Protein 2GV8 (pdb70)

GO terms:
  GO:0071949 FAD binding (F, IDA)
  GO:0004499 N,N-dimethylaniline monooxygenase activity (F, IDA)
  GO:1990748 cellular detoxification (P, EXP)

Structure (mmCIF, N/CA/C/O backbone):
data_2GV8
#
_entry.id   2GV8
#
_cell.length_a   59.310
_cell.length_b   72.530
_cell.length_c   80.370
_cell.angle_alpha   98.59
_cell.angle_beta   107.40
_cell.angle_gamma   101.72
#
_symmetry.space_group_name_H-M   'P 1'
#
loop_
_entity.id
_entity.type
_entity.pdbx_description
1 polymer monooxygenase
2 non-polymer 'FLAVIN-ADENINE DINUCLEOTIDE'
3 non-polymer 'NADPH DIHYDRO-NICOTINAMIDE-ADENINE-DINUCLEOTIDE PHOSPHATE'
4 non-polymer GLYCEROL
5 water water
#
loop_
_atom_site.group_PDB
_atom_site.id
_atom_site.type_symbol
_atom_site.label_atom_id
_atom_site.label_alt_id
_atom_site.label_comp_id
_atom_site.label_asym_id
_atom_site.label_entity_id
_atom_site.label_seq_id
_atom_site.pdbx_PDB_ins_code
_atom_site.Cartn_x
_atom_site.Cartn_y
_atom_site.Cartn_z
_atom_site.occupancy
_atom_site.B_iso_or_equiv
_atom_site.auth_seq_id
_atom_site.auth_comp_id
_atom_site.auth_asym_id
_atom_site.auth_atom_id
_atom_site.pdbx_PDB_model_num
ATOM 1 N N . LEU A 1 3 ? 7.675 -1.180 -40.652 1.00 49.56 3 LEU A N 1
ATOM 2 C CA . LEU A 1 3 ? 8.769 -0.450 -41.368 1.00 50.09 3 LEU A CA 1
ATOM 3 C C . LEU A 1 3 ? 10.113 -1.050 -40.937 1.00 50.05 3 LEU A C 1
ATOM 4 O O . LEU A 1 3 ? 11.042 -0.318 -40.580 1.00 50.97 3 LEU A O 1
ATOM 9 N N . PRO A 1 4 ? 10.240 -2.393 -41.017 1.00 49.46 4 PRO A N 1
ATOM 10 C CA . PRO A 1 4 ? 11.441 -3.146 -40.641 1.00 48.88 4 PRO A CA 1
ATOM 11 C C . PRO A 1 4 ? 12.493 -2.429 -39.790 1.00 47.69 4 PRO A C 1
ATOM 12 O O . PRO A 1 4 ? 12.650 -2.774 -38.611 1.00 49.44 4 PRO A O 1
ATOM 16 N N . THR A 1 5 ? 13.220 -1.457 -40.342 1.00 44.75 5 THR A N 1
ATOM 17 C CA . THR A 1 5 ? 14.201 -0.765 -39.505 1.00 41.59 5 THR A CA 1
ATOM 18 C C . THR A 1 5 ? 13.434 0.023 -38.454 1.00 37.50 5 THR A C 1
ATOM 19 O O . THR A 1 5 ? 12.926 1.110 -38.720 1.00 37.28 5 THR A O 1
ATOM 23 N N . ILE A 1 6 ? 13.341 -0.547 -37.262 1.00 33.64 6 ILE A N 1
ATOM 24 C CA . ILE A 1 6 ? 12.616 0.083 -36.169 1.00 29.90 6 ILE A CA 1
ATOM 25 C C . ILE A 1 6 ? 13.582 0.882 -35.307 1.00 27.71 6 ILE A C 1
ATOM 26 O O . ILE A 1 6 ? 14.641 0.387 -34.927 1.00 25.97 6 ILE A O 1
ATOM 31 N N . ARG A 1 7 ? 13.218 2.127 -35.022 1.00 27.27 7 ARG A N 1
ATOM 32 C CA . ARG A 1 7 ? 14.054 3.004 -34.212 1.00 27.66 7 ARG A CA 1
ATOM 33 C C . ARG A 1 7 ? 13.327 3.593 -32.997 1.00 27.19 7 ARG A C 1
ATOM 34 O O . ARG A 1 7 ? 13.929 3.786 -31.947 1.00 28.47 7 ARG A O 1
ATOM 42 N N . LYS A 1 8 ? 12.042 3.887 -33.141 1.00 25.96 8 LYS A N 1
ATOM 43 C CA . LYS A 1 8 ? 11.277 4.462 -32.049 1.00 26.26 8 LYS A CA 1
ATOM 44 C C . LYS A 1 8 ? 10.131 3.551 -31.634 1.00 26.31 8 LYS A C 1
ATOM 45 O O . LYS A 1 8 ? 9.202 3.301 -32.408 1.00 24.91 8 LYS A O 1
ATOM 51 N N . ILE A 1 9 ? 10.198 3.072 -30.395 1.00 25.13 9 ILE A N 1
ATOM 52 C CA . ILE A 1 9 ? 9.191 2.165 -29.870 1.00 23.99 9 ILE A CA 1
ATOM 53 C C . ILE A 1 9 ? 8.394 2.736 -28.702 1.00 25.02 9 ILE A C 1
ATOM 54 O O . ILE A 1 9 ? 8.952 3.346 -27.786 1.00 24.49 9 ILE A O 1
ATOM 59 N N . ALA A 1 10 ? 7.082 2.535 -28.749 1.00 23.49 10 ALA A N 1
ATOM 60 C CA . ALA A 1 10 ? 6.206 2.983 -27.685 1.00 23.92 10 ALA A CA 1
ATOM 61 C C . ALA A 1 10 ? 5.734 1.737 -26.917 1.00 24.89 10 ALA A C 1
ATOM 62 O O . ALA A 1 10 ? 5.352 0.736 -27.524 1.00 26.06 10 ALA A O 1
ATOM 64 N N . ILE A 1 11 ? 5.789 1.792 -25.589 1.00 23.55 11 ILE A N 1
ATOM 65 C CA . ILE A 1 11 ? 5.355 0.679 -24.746 1.00 22.66 11 ILE A CA 1
ATOM 66 C C . ILE A 1 11 ? 4.159 1.150 -23.915 1.00 22.35 11 ILE A C 1
ATOM 67 O O . ILE A 1 11 ? 4.275 2.079 -23.118 1.00 22.86 11 ILE A O 1
ATOM 72 N N . ILE A 1 12 ? 3.005 0.521 -24.111 1.00 20.14 12 ILE A N 1
ATOM 73 C CA . ILE A 1 12 ? 1.812 0.928 -23.386 1.00 18.90 12 ILE A CA 1
ATOM 74 C C . ILE A 1 12 ? 1.681 0.153 -22.079 1.00 19.17 12 ILE A C 1
ATOM 75 O O . ILE A 1 12 ? 1.357 -1.030 -22.091 1.00 19.61 12 ILE A O 1
ATOM 80 N N . GLY A 1 13 ? 1.943 0.830 -20.960 1.00 18.33 13 GLY A N 1
ATOM 81 C CA . GLY A 1 13 ? 1.853 0.199 -19.655 1.00 16.49 13 GLY A CA 1
ATOM 82 C C . GLY A 1 13 ? 3.230 0.039 -19.043 1.00 16.13 13 GLY A C 1
ATOM 83 O O . GLY A 1 13 ? 4.166 -0.386 -19.722 1.00 15.59 13 GLY A O 1
ATOM 84 N N . ALA A 1 14 ? 3.369 0.401 -17.771 1.00 14.92 14 ALA A N 1
ATOM 85 C CA . ALA A 1 14 ? 4.647 0.281 -17.086 1.00 13.98 14 ALA A CA 1
ATOM 86 C C . ALA A 1 14 ? 4.544 -0.742 -15.951 1.00 14.56 14 ALA A C 1
ATOM 87 O O . ALA A 1 14 ? 5.089 -0.550 -14.854 1.00 14.39 14 ALA A O 1
ATOM 89 N N . GLY A 1 15 ? 3.817 -1.820 -16.222 1.00 12.13 15 GLY A N 1
ATOM 90 C CA . GLY A 1 15 ? 3.663 -2.876 -15.248 1.00 11.93 15 GLY A CA 1
ATOM 91 C C . GLY A 1 15 ? 4.757 -3.897 -15.477 1.00 11.88 15 GLY A C 1
ATOM 92 O O . GLY A 1 15 ? 5.655 -3.659 -16.289 1.00 12.94 15 GLY A O 1
ATOM 93 N N . PRO A 1 16 ? 4.715 -5.053 -14.796 1.00 11.97 16 PRO A N 1
ATOM 94 C CA . PRO A 1 16 ? 5.762 -6.058 -14.997 1.00 11.72 16 PRO A CA 1
ATOM 95 C C . PRO A 1 16 ? 6.057 -6.407 -16.464 1.00 14.21 16 PRO A C 1
ATOM 96 O O . PRO A 1 16 ? 7.211 -6.642 -16.835 1.00 15.50 16 PRO A O 1
ATOM 100 N N . SER A 1 17 ? 5.031 -6.433 -17.302 1.00 14.10 17 SER A N 1
ATOM 101 C CA . SER A 1 17 ? 5.244 -6.771 -18.707 1.00 14.50 17 SER A CA 1
ATOM 102 C C . SER A 1 17 ? 5.916 -5.651 -19.482 1.00 15.03 17 SER A C 1
ATOM 103 O O . SER A 1 17 ? 6.872 -5.882 -20.220 1.00 15.58 17 SER A O 1
ATOM 106 N N . GLY A 1 18 ? 5.402 -4.438 -19.316 1.00 14.71 18 GLY A N 1
ATOM 107 C CA . GLY A 1 18 ? 5.969 -3.298 -20.001 1.00 14.66 18 GLY A CA 1
ATOM 108 C C . GLY A 1 18 ? 7.410 -3.049 -19.591 1.00 14.75 18 GLY A C 1
ATOM 109 O O . GLY A 1 18 ? 8.252 -2.745 -20.426 1.00 16.00 18 GLY A O 1
ATOM 110 N N . LEU A 1 19 ? 7.696 -3.196 -18.304 1.00 15.11 19 LEU A N 1
ATOM 111 C CA . LEU A 1 19 ? 9.039 -2.961 -17.779 1.00 15.60 19 LEU A CA 1
ATOM 112 C C . LEU A 1 19 ? 10.070 -3.934 -18.343 1.00 16.66 19 LEU A C 1
ATOM 113 O O . LEU A 1 19 ? 11.153 -3.524 -18.766 1.00 18.04 19 LEU A O 1
ATOM 118 N N . VAL A 1 20 ? 9.743 -5.224 -18.357 1.00 16.92 20 VAL A N 1
ATOM 119 C CA . VAL A 1 20 ? 10.690 -6.198 -18.876 1.00 17.14 20 VAL A CA 1
ATOM 120 C C . VAL A 1 20 ? 10.844 -6.031 -20.394 1.00 18.01 20 VAL A C 1
ATOM 121 O O . VAL A 1 20 ? 11.920 -6.283 -20.966 1.00 15.68 20 VAL A O 1
ATOM 125 N N . THR A 1 21 ? 9.775 -5.575 -21.041 1.00 17.67 21 THR A N 1
ATOM 126 C CA . THR A 1 21 ? 9.813 -5.338 -22.475 1.00 18.56 21 THR A CA 1
ATOM 127 C C . THR A 1 21 ? 10.827 -4.220 -22.727 1.00 19.67 21 THR A C 1
ATOM 128 O O . THR A 1 21 ? 11.659 -4.319 -23.629 1.00 20.10 21 THR A O 1
ATOM 132 N N . ALA A 1 22 ? 10.765 -3.169 -21.910 1.00 18.86 22 ALA A N 1
ATOM 133 C CA . ALA A 1 22 ? 11.683 -2.045 -22.038 1.00 19.56 22 ALA A CA 1
ATOM 134 C C . ALA A 1 22 ? 13.141 -2.495 -21.875 1.00 20.98 22 ALA A C 1
ATOM 135 O O . ALA A 1 22 ? 13.993 -2.188 -22.709 1.00 21.31 22 ALA A O 1
ATOM 137 N N . LYS A 1 23 ? 13.433 -3.238 -20.814 1.00 21.85 23 LYS A N 1
ATOM 138 C CA . LYS A 1 23 ? 14.799 -3.700 -20.601 1.00 22.69 23 LYS A CA 1
ATOM 139 C C . LYS A 1 23 ? 15.342 -4.565 -21.743 1.00 23.43 23 LYS A C 1
ATOM 140 O O . LYS A 1 23 ? 16.520 -4.472 -22.084 1.00 24.24 23 LYS A O 1
ATOM 146 N N . ALA A 1 24 ? 14.487 -5.400 -22.329 1.00 23.63 24 ALA A N 1
ATOM 147 C CA . ALA A 1 2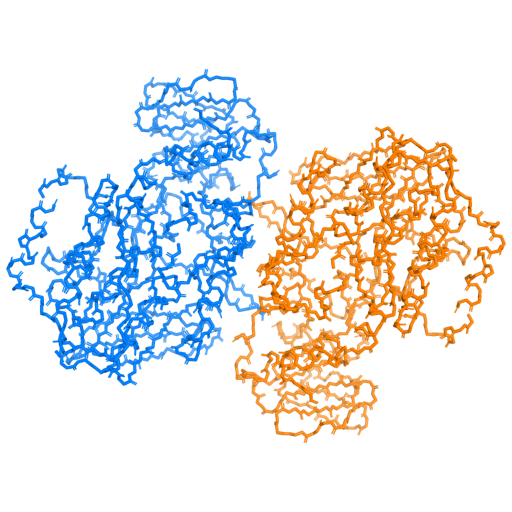4 ? 14.893 -6.273 -23.428 1.00 23.09 24 ALA A CA 1
ATOM 148 C C . ALA A 1 24 ? 15.183 -5.453 -24.680 1.00 23.03 24 ALA A C 1
ATOM 149 O O . ALA A 1 24 ? 16.153 -5.717 -25.396 1.00 24.71 24 ALA A O 1
ATOM 151 N N . LEU A 1 25 ? 14.333 -4.466 -24.939 1.00 22.87 25 LEU A N 1
ATOM 152 C CA . LEU A 1 25 ? 14.485 -3.599 -26.098 1.00 24.04 25 LEU A CA 1
ATOM 153 C C . LEU A 1 25 ? 15.764 -2.769 -26.003 1.00 25.94 25 LEU A C 1
ATOM 154 O O . LEU A 1 25 ? 16.551 -2.712 -26.946 1.00 25.86 25 LEU A O 1
ATOM 159 N N . LEU A 1 26 ? 15.964 -2.129 -24.856 1.00 25.98 26 LEU A N 1
ATOM 160 C CA . LEU A 1 26 ? 17.147 -1.311 -24.640 1.00 27.02 26 LEU A CA 1
ATOM 161 C C . LEU A 1 26 ? 18.422 -2.159 -24.709 1.00 27.44 26 LEU A C 1
ATOM 162 O O . LEU A 1 26 ? 19.480 -1.656 -25.069 1.00 30.35 26 LEU A O 1
ATOM 167 N N . ALA A 1 27 ? 18.320 -3.444 -24.382 1.00 27.04 27 ALA A N 1
ATOM 168 C CA . ALA A 1 27 ? 19.483 -4.328 -24.429 1.00 27.34 27 ALA A CA 1
ATOM 169 C C . ALA A 1 27 ? 19.938 -4.651 -25.859 1.00 29.38 27 ALA A C 1
ATOM 170 O O . ALA A 1 27 ? 21.055 -5.127 -26.058 1.00 29.44 27 ALA A O 1
ATOM 172 N N . GLU A 1 28 ? 19.076 -4.405 -26.846 1.00 30.38 28 GLU A N 1
ATOM 173 C CA . GLU A 1 28 ? 19.421 -4.675 -28.242 1.00 31.26 28 GLU A CA 1
ATOM 174 C C . GLU A 1 28 ? 20.378 -3.612 -28.764 1.00 32.99 28 GLU A C 1
ATOM 175 O O . GLU A 1 28 ? 21.050 -3.809 -29.774 1.00 32.96 28 GLU A O 1
ATOM 181 N N . LYS A 1 29 ? 20.431 -2.479 -28.069 1.00 34.28 29 LYS A N 1
ATOM 182 C CA . LYS A 1 29 ? 21.294 -1.373 -28.475 1.00 35.16 29 LYS A CA 1
ATOM 183 C C . LYS A 1 29 ? 21.031 -1.043 -29.937 1.00 34.75 29 LYS A C 1
ATOM 184 O O . LYS A 1 29 ? 21.959 -0.730 -30.678 1.00 35.41 29 LYS A O 1
ATOM 190 N N . ALA A 1 30 ? 19.768 -1.110 -30.349 1.00 34.05 30 ALA A N 1
ATOM 191 C CA . ALA A 1 30 ? 19.416 -0.834 -31.737 1.00 32.08 30 ALA A CA 1
ATOM 192 C C . ALA A 1 30 ? 18.309 0.195 -31.919 1.00 31.77 30 ALA A C 1
ATOM 193 O O . ALA A 1 30 ? 18.008 0.593 -33.044 1.00 33.33 30 ALA A O 1
ATOM 195 N N . PHE A 1 31 ? 17.699 0.639 -30.830 1.00 29.54 31 PHE A N 1
ATOM 196 C CA . PHE A 1 31 ? 16.629 1.620 -30.951 1.00 29.53 31 PHE A CA 1
ATOM 197 C C . PHE A 1 31 ? 17.078 2.964 -30.393 1.00 30.95 31 PHE A C 1
ATOM 198 O O . PHE A 1 31 ? 17.857 3.023 -29.446 1.00 30.33 31 PHE A O 1
ATOM 206 N N . ASP A 1 32 ? 16.603 4.047 -31.000 1.00 32.72 32 ASP A N 1
ATOM 207 C CA . ASP A 1 32 ? 16.978 5.385 -30.562 1.00 32.71 32 ASP A CA 1
ATOM 208 C C . ASP A 1 32 ? 16.078 5.881 -29.452 1.00 33.04 32 ASP A C 1
ATOM 209 O O . ASP A 1 32 ? 16.493 6.702 -28.631 1.00 32.33 32 ASP A O 1
ATOM 214 N N . GLN A 1 33 ? 14.844 5.391 -29.438 1.00 31.63 33 GLN A N 1
ATOM 215 C CA . GLN A 1 33 ? 13.878 5.810 -28.438 1.00 30.69 33 GLN A CA 1
ATOM 216 C C . GLN A 1 33 ? 12.951 4.682 -28.000 1.00 29.37 33 GLN A C 1
ATOM 217 O O . GLN A 1 33 ? 12.324 4.019 -28.823 1.00 29.75 33 GLN A O 1
ATOM 223 N N . VAL A 1 34 ? 12.895 4.462 -26.692 1.00 27.40 34 VAL A N 1
ATOM 224 C CA . VAL A 1 34 ? 12.028 3.458 -26.097 1.00 25.64 34 VAL A CA 1
ATOM 225 C C . VAL A 1 34 ? 11.272 4.242 -25.048 1.00 25.67 34 VAL A C 1
ATOM 226 O O . VAL A 1 34 ? 11.859 4.688 -24.064 1.00 26.55 34 VAL A O 1
ATOM 230 N N . THR A 1 35 ? 9.977 4.427 -25.263 1.00 23.66 35 THR A N 1
ATOM 231 C CA . THR A 1 35 ? 9.157 5.191 -24.340 1.00 22.15 35 THR A CA 1
ATOM 232 C C . THR A 1 35 ? 8.015 4.386 -23.749 1.00 22.09 35 THR A C 1
ATOM 233 O O . THR A 1 35 ? 7.284 3.729 -24.482 1.00 23.00 35 THR A O 1
ATOM 237 N N . LEU A 1 36 ? 7.856 4.454 -22.430 1.00 20.07 36 LEU A N 1
ATOM 238 C CA . LEU A 1 36 ? 6.779 3.749 -21.758 1.00 20.05 36 LEU A CA 1
ATOM 239 C C . LEU A 1 36 ? 5.722 4.748 -21.328 1.00 20.92 36 LEU A C 1
ATOM 240 O O . LEU A 1 36 ? 6.044 5.843 -20.874 1.00 23.29 36 LEU A O 1
ATOM 245 N N . PHE A 1 37 ? 4.461 4.368 -21.479 1.00 19.06 37 PHE A N 1
ATOM 246 C CA . PHE A 1 37 ? 3.345 5.216 -21.081 1.00 18.76 37 PHE A CA 1
ATOM 247 C C . PHE A 1 37 ? 2.620 4.527 -19.927 1.00 18.32 37 PHE A C 1
ATOM 248 O O . PHE A 1 37 ? 2.296 3.338 -20.000 1.00 18.27 37 PHE A O 1
ATOM 256 N N . GLU A 1 38 ? 2.352 5.282 -18.872 1.00 17.86 38 GLU A N 1
ATOM 257 C CA . GLU A 1 38 ? 1.687 4.737 -17.700 1.00 17.00 38 GLU A CA 1
ATOM 258 C C . GLU A 1 38 ? 0.752 5.758 -17.071 1.00 16.48 38 GLU A C 1
ATOM 259 O O . GLU A 1 38 ? 1.178 6.854 -16.712 1.00 15.79 38 GLU A O 1
ATOM 265 N N . ARG A 1 39 ? -0.520 5.386 -16.943 1.00 18.27 39 ARG A N 1
ATOM 266 C CA . ARG A 1 39 ? -1.545 6.242 -16.352 1.00 19.44 39 ARG A CA 1
ATOM 267 C C . ARG A 1 39 ? -1.362 6.399 -14.839 1.00 19.84 39 ARG A C 1
ATOM 268 O O . ARG A 1 39 ? -1.738 7.423 -14.266 1.00 19.83 39 ARG A O 1
ATOM 276 N N . ARG A 1 40 ? -0.808 5.380 -14.188 1.00 18.27 40 ARG A N 1
ATOM 277 C CA . ARG A 1 40 ? -0.585 5.456 -12.750 1.00 18.32 40 ARG A CA 1
ATOM 278 C C . ARG A 1 40 ? 0.585 6.407 -12.491 1.00 17.32 40 ARG A C 1
ATOM 279 O O . ARG A 1 40 ? 1.370 6.694 -13.396 1.00 17.53 40 ARG A O 1
ATOM 287 N N . GLY A 1 41 ? 0.694 6.906 -11.264 1.00 16.33 41 GLY A N 1
ATOM 288 C CA . GLY A 1 41 ? 1.787 7.799 -10.937 1.00 14.18 41 GLY A CA 1
ATOM 289 C C . GLY A 1 41 ? 3.101 7.051 -10.808 1.00 15.74 41 GLY A C 1
ATOM 290 O O . GLY A 1 41 ? 4.172 7.652 -10.803 1.00 17.59 41 GLY A O 1
ATOM 291 N N . SER A 1 42 ? 3.024 5.727 -10.720 1.00 16.68 42 SER A N 1
ATOM 292 C CA . SER A 1 42 ? 4.216 4.897 -10.574 1.00 14.85 42 SER A CA 1
ATOM 293 C C . SER A 1 42 ? 4.130 3.590 -11.361 1.00 14.41 42 SER A C 1
ATOM 294 O O . SER A 1 42 ? 3.041 3.143 -11.732 1.00 13.24 42 SER A O 1
ATOM 297 N N . PRO A 1 43 ? 5.284 2.961 -11.624 1.00 13.29 43 PRO A N 1
ATOM 298 C CA . PRO A 1 43 ? 5.341 1.693 -12.358 1.00 14.72 43 PRO A CA 1
ATOM 299 C C . PRO A 1 43 ? 4.995 0.513 -11.431 1.00 13.61 43 PRO A C 1
ATOM 300 O O . PRO A 1 43 ? 4.749 0.700 -10.238 1.00 12.54 43 PRO A O 1
ATOM 304 N N . GLY A 1 44 ? 4.984 -0.695 -11.980 1.00 13.79 44 GLY A N 1
ATOM 305 C CA . GLY A 1 44 ? 4.678 -1.859 -11.168 1.00 15.11 44 GLY A CA 1
ATOM 306 C C . GLY A 1 44 ? 3.309 -2.475 -11.405 1.00 13.44 44 GLY A C 1
ATOM 307 O O . GLY A 1 44 ? 2.991 -3.510 -10.815 1.00 11.38 44 GLY A O 1
ATOM 308 N N . GLY A 1 45 ? 2.499 -1.838 -12.249 1.00 12.18 45 GLY A N 1
ATOM 309 C CA . GLY A 1 45 ? 1.177 -2.367 -12.554 1.00 12.32 45 GLY A CA 1
ATOM 310 C C . GLY A 1 45 ? 0.286 -2.635 -11.358 1.00 10.90 45 GLY A C 1
ATOM 311 O O . GLY A 1 45 ? 0.151 -1.789 -10.471 1.00 11.02 45 GLY A O 1
ATOM 312 N N . VAL A 1 46 ? -0.330 -3.812 -11.318 1.00 11.10 46 VAL A N 1
ATOM 313 C CA . VAL A 1 46 ? -1.222 -4.131 -10.208 1.00 11.77 46 VAL A CA 1
ATOM 314 C C . VAL A 1 46 ? -0.527 -4.185 -8.859 1.00 12.14 46 VAL A C 1
ATOM 315 O O . VAL A 1 46 ? -1.194 -4.182 -7.830 1.00 11.10 46 VAL A O 1
ATOM 319 N N . TRP A 1 47 ? 0.803 -4.236 -8.849 1.00 12.79 47 TRP A N 1
ATOM 320 C CA . TRP A 1 47 ? 1.521 -4.291 -7.578 1.00 13.43 47 TRP A CA 1
ATOM 321 C C . TRP A 1 47 ? 1.663 -2.905 -6.977 1.00 15.57 47 TRP A C 1
ATOM 322 O O . TRP A 1 47 ? 2.714 -2.509 -6.478 1.00 18.35 47 TRP A O 1
ATOM 333 N N . ASN A 1 48 ? 0.576 -2.162 -7.072 1.00 16.37 48 ASN A N 1
ATOM 334 C CA . ASN A 1 48 ? 0.471 -0.824 -6.530 1.00 16.16 48 ASN A CA 1
ATOM 335 C C . ASN A 1 48 ? -0.787 -0.965 -5.690 1.00 15.93 48 ASN A C 1
ATOM 336 O O . ASN A 1 48 ? -1.878 -0.618 -6.138 1.00 16.96 48 ASN A O 1
ATOM 341 N N . TYR A 1 49 ? -0.639 -1.517 -4.489 1.00 15.31 49 TYR A N 1
ATOM 342 C CA . TYR A 1 49 ? -1.785 -1.725 -3.614 1.00 14.24 49 TYR A CA 1
ATOM 343 C C . TYR A 1 49 ? -2.528 -0.429 -3.324 1.00 14.58 49 TYR A C 1
ATOM 344 O O . TYR A 1 49 ? -1.925 0.554 -2.891 1.00 13.61 49 TYR A O 1
ATOM 353 N N . THR A 1 50 ? -3.843 -0.442 -3.530 1.00 12.49 50 THR A N 1
ATOM 354 C CA . THR A 1 50 ? -4.657 0.743 -3.284 1.00 11.98 50 THR A CA 1
ATOM 355 C C . THR A 1 50 ? -5.832 0.485 -2.344 1.00 12.99 50 THR A C 1
ATOM 356 O O . THR A 1 50 ? -6.734 -0.308 -2.647 1.00 10.40 50 THR A O 1
ATOM 360 N N . SER A 1 51 ? -5.831 1.157 -1.199 1.00 12.28 51 SER A N 1
ATOM 361 C CA . SER A 1 51 ? -6.936 0.998 -0.266 1.00 14.99 51 SER A CA 1
ATOM 362 C C . SER A 1 51 ? -8.204 1.498 -0.970 1.00 16.46 51 SER A C 1
ATOM 363 O O . SER A 1 51 ? -9.316 1.154 -0.588 1.00 16.25 51 SER A O 1
ATOM 366 N N . THR A 1 52 ? -8.008 2.300 -2.016 1.00 19.15 52 THR A N 1
ATOM 367 C CA . THR A 1 52 ? -9.093 2.871 -2.809 1.00 21.72 52 THR A CA 1
ATOM 368 C C . THR A 1 52 ? -9.760 1.852 -3.735 1.00 23.55 52 THR A C 1
ATOM 369 O O . THR A 1 52 ? -9.076 1.173 -4.503 1.00 21.72 52 THR A O 1
ATOM 373 N N . LEU A 1 53 ? -11.090 1.768 -3.675 1.00 24.18 53 LEU A N 1
ATOM 374 C CA . LEU A 1 53 ? -11.834 0.851 -4.529 1.00 26.03 53 LEU A CA 1
ATOM 375 C C . LEU A 1 53 ? -12.282 1.542 -5.803 1.00 28.45 53 LEU A C 1
ATOM 376 O O . LEU A 1 53 ? -12.353 2.769 -5.866 1.00 28.14 53 LEU A O 1
ATOM 381 N N . SER A 1 54 ? -12.575 0.747 -6.824 1.00 31.90 54 SER A N 1
ATOM 382 C CA . SER A 1 54 ? -13.070 1.298 -8.070 1.00 35.77 54 SER A CA 1
ATOM 383 C C . SER A 1 54 ? -14.380 1.948 -7.664 1.00 37.03 54 SER A C 1
ATOM 384 O O . SER A 1 54 ? -15.141 1.395 -6.867 1.00 36.00 54 SER A O 1
ATOM 387 N N . ASN A 1 55 ? -14.625 3.135 -8.196 1.00 39.69 55 ASN A N 1
ATOM 388 C CA . ASN A 1 55 ? -15.822 3.889 -7.869 1.00 41.83 55 ASN A CA 1
ATOM 389 C C . ASN A 1 55 ? -17.141 3.311 -8.401 1.00 42.33 55 ASN A C 1
ATOM 390 O O . ASN A 1 55 ? -18.138 3.251 -7.675 1.00 43.28 55 ASN A O 1
ATOM 395 N N . LYS A 1 56 ? -17.142 2.873 -9.655 1.00 41.59 56 LYS A N 1
ATOM 396 C CA . LYS A 1 56 ? -18.357 2.347 -10.275 1.00 41.03 56 LYS A CA 1
ATOM 397 C C . LYS A 1 56 ? -18.177 0.953 -10.884 1.00 39.05 56 LYS A C 1
ATOM 398 O O . LYS A 1 56 ? -17.706 0.826 -12.011 1.00 38.79 56 LYS A O 1
ATOM 404 N N . LEU A 1 57 ? -18.555 -0.086 -10.147 1.00 36.44 57 LEU A N 1
ATOM 405 C CA . LEU A 1 57 ? -18.431 -1.448 -10.656 1.00 35.40 57 LEU A CA 1
ATOM 406 C C . LEU A 1 57 ? -19.624 -1.809 -11.531 1.00 34.70 57 LEU A C 1
ATOM 407 O O . LEU A 1 57 ? -20.745 -1.905 -11.046 1.00 35.43 57 LEU A O 1
ATOM 412 N N . PRO A 1 58 ? -19.397 -2.025 -12.833 1.00 34.35 58 PRO A N 1
ATOM 413 C CA . PRO A 1 58 ? -20.521 -2.380 -13.704 1.00 33.17 58 PRO A CA 1
ATOM 414 C C . PRO A 1 58 ? -21.040 -3.779 -13.376 1.00 33.08 58 PRO A C 1
ATOM 415 O O . PRO A 1 58 ? -20.272 -4.742 -13.332 1.00 31.88 58 PRO A O 1
ATOM 419 N N . VAL A 1 59 ? -22.344 -3.880 -13.127 1.00 32.28 59 VAL A N 1
ATOM 420 C CA . VAL A 1 59 ? -22.981 -5.158 -12.818 1.00 31.73 59 VAL A CA 1
ATOM 421 C C . VAL A 1 59 ? -24.252 -5.318 -13.649 1.00 32.62 59 VAL A C 1
ATOM 422 O O . VAL A 1 59 ? -25.222 -4.598 -13.438 1.00 34.24 59 VAL A O 1
ATOM 426 N N . PRO A 1 60 ? -24.267 -6.265 -14.604 1.00 32.59 60 PRO A N 1
ATOM 427 C CA . PRO A 1 60 ? -23.188 -7.191 -14.956 1.00 31.79 60 PRO A CA 1
ATOM 428 C C . PRO A 1 60 ? -22.125 -6.481 -15.781 1.00 30.92 60 PRO A C 1
ATOM 429 O O . PRO A 1 60 ? -22.223 -5.283 -16.024 1.00 29.95 60 PRO A O 1
ATOM 433 N N . SER A 1 61 ? -21.120 -7.225 -16.227 1.00 29.82 61 SER A N 1
ATOM 434 C CA . SER A 1 61 ? -20.053 -6.641 -17.027 1.00 28.83 61 SER A CA 1
ATOM 435 C C . SER A 1 61 ? -19.611 -7.615 -18.116 1.00 28.96 61 SER A C 1
ATOM 436 O O . SER A 1 61 ? -18.989 -8.641 -17.821 1.00 27.63 61 SER A O 1
ATOM 439 N N . THR A 1 62 ? -19.939 -7.304 -19.367 1.00 29.09 62 THR A N 1
ATOM 440 C CA . THR A 1 62 ? -19.564 -8.151 -20.495 1.00 30.31 62 THR A CA 1
ATOM 441 C C . THR A 1 62 ? -18.987 -7.350 -21.651 1.00 31.49 62 THR A C 1
ATOM 442 O O . THR A 1 62 ? -18.678 -7.907 -22.700 1.00 30.86 62 THR A O 1
ATOM 446 N N . ASN A 1 63 ? -18.852 -6.044 -21.465 1.00 33.67 63 ASN A N 1
ATOM 447 C CA . ASN A 1 63 ? -18.284 -5.208 -22.509 1.00 36.84 63 ASN A CA 1
ATOM 448 C C . ASN A 1 63 ? -16.791 -5.021 -22.243 1.00 36.05 63 ASN A C 1
ATOM 449 O O . ASN A 1 63 ? -16.408 -4.299 -21.325 1.00 35.95 63 ASN A O 1
ATOM 454 N N . PRO A 1 64 ? -15.932 -5.661 -23.055 1.00 35.73 64 PRO A N 1
ATOM 455 C CA . PRO A 1 64 ? -14.482 -5.557 -22.885 1.00 35.65 64 PRO A CA 1
ATOM 456 C C . PRO A 1 64 ? -13.890 -4.192 -23.214 1.00 35.95 64 PRO A C 1
ATOM 457 O O . PRO A 1 64 ? -12.694 -3.973 -23.043 1.00 36.38 64 PRO A O 1
ATOM 461 N N . ILE A 1 65 ? -14.723 -3.269 -23.676 1.00 38.03 65 ILE A N 1
ATOM 462 C CA . ILE A 1 65 ? -14.240 -1.938 -24.034 1.00 39.66 65 ILE A CA 1
ATOM 463 C C . ILE A 1 65 ? -14.254 -0.975 -22.838 1.00 40.02 65 ILE A C 1
ATOM 464 O O . ILE A 1 65 ? -13.420 -0.072 -22.746 1.00 41.50 65 ILE A O 1
ATOM 469 N N . LEU A 1 66 ? -15.204 -1.194 -21.932 1.00 39.00 66 LEU A N 1
ATOM 470 C CA . LEU A 1 66 ? -15.400 -0.395 -20.725 1.00 39.41 66 LEU A CA 1
ATOM 471 C C . LEU A 1 66 ? -14.233 0.498 -20.303 1.00 40.15 66 LEU A C 1
ATOM 472 O O . LEU A 1 66 ? -13.138 0.016 -20.033 1.00 39.44 66 LEU A O 1
ATOM 477 N N . THR A 1 67 ? -14.487 1.801 -20.229 1.00 41.34 67 THR A N 1
ATOM 478 C CA . THR A 1 67 ? -13.471 2.771 -19.830 1.00 42.19 67 THR A CA 1
ATOM 479 C C . THR A 1 67 ? -13.185 2.698 -18.328 1.00 40.82 67 THR A C 1
ATOM 480 O O . THR A 1 67 ? -14.104 2.676 -17.513 1.00 40.79 67 THR A O 1
ATOM 484 N N . THR A 1 68 ? -11.906 2.660 -17.968 1.00 40.17 68 THR A N 1
ATOM 485 C CA . THR A 1 68 ? -11.509 2.607 -16.562 1.00 39.44 68 THR A CA 1
ATOM 486 C C . THR A 1 68 ? -11.533 4.016 -15.960 1.00 38.89 68 THR A C 1
ATOM 487 O O . THR A 1 68 ? -10.781 4.891 -16.385 1.00 38.62 68 THR A O 1
ATOM 491 N N . GLU A 1 69 ? -12.396 4.222 -14.969 1.00 38.36 69 GLU A N 1
ATOM 492 C CA . GLU A 1 69 ? -12.547 5.522 -14.313 1.00 38.21 69 GLU A CA 1
ATOM 493 C C . GLU A 1 69 ? -11.753 5.649 -13.013 1.00 35.97 69 GLU A C 1
ATOM 494 O O . GLU A 1 69 ? -12.151 5.106 -11.984 1.00 37.16 69 GLU A O 1
ATOM 500 N N . PRO A 1 70 ? -10.628 6.384 -13.035 1.00 33.68 70 PRO A N 1
ATOM 501 C CA . PRO A 1 70 ? -9.836 6.533 -11.811 1.00 31.64 70 PRO A CA 1
ATOM 502 C C . PRO A 1 70 ? -10.529 7.412 -10.777 1.00 30.29 70 PRO A C 1
ATOM 503 O O . PRO A 1 70 ? -11.486 8.120 -11.093 1.00 30.96 70 PRO A O 1
ATOM 507 N N . ILE A 1 71 ? -10.062 7.347 -9.536 1.00 27.50 71 ILE A N 1
ATOM 508 C CA . ILE A 1 71 ? -10.625 8.171 -8.478 1.00 25.70 71 ILE A CA 1
ATOM 509 C C . ILE A 1 71 ? -9.852 9.485 -8.520 1.00 26.15 71 ILE A C 1
ATOM 510 O O . ILE A 1 71 ? -8.621 9.495 -8.459 1.00 24.65 71 ILE A O 1
ATOM 515 N N . VAL A 1 72 ? -10.581 10.587 -8.664 1.00 26.70 72 VAL A N 1
ATOM 516 C CA . VAL A 1 72 ? -9.976 11.910 -8.741 1.00 27.62 72 VAL A CA 1
ATOM 517 C C . VAL A 1 72 ? -10.344 12.782 -7.557 1.00 27.77 72 VAL A C 1
ATOM 518 O O . VAL A 1 72 ? -11.361 12.577 -6.905 1.00 27.69 72 VAL A O 1
ATOM 522 N N . GLY A 1 73 ? -9.495 13.764 -7.296 1.00 30.12 73 GLY A N 1
ATOM 523 C CA . GLY A 1 73 ? -9.714 14.681 -6.196 1.00 30.52 73 GLY A CA 1
ATOM 524 C C . GLY A 1 73 ? -8.869 15.916 -6.435 1.00 31.41 73 GLY A C 1
ATOM 525 O O . GLY A 1 73 ? -7.911 15.871 -7.205 1.00 30.66 73 GLY A O 1
ATOM 526 N N . PRO A 1 74 ? -9.202 17.046 -5.800 1.00 32.52 74 PRO A N 1
ATOM 527 C CA . PRO A 1 74 ? -8.400 18.253 -6.013 1.00 32.87 74 PRO A CA 1
ATOM 528 C C . PRO A 1 74 ? -7.038 18.176 -5.321 1.00 32.29 74 PRO A C 1
ATOM 529 O O . PRO A 1 74 ? -6.086 18.852 -5.722 1.00 34.03 74 PRO A O 1
ATOM 533 N N . ALA A 1 75 ? -6.952 17.324 -4.304 1.00 30.92 75 ALA A N 1
ATOM 534 C CA . ALA A 1 75 ? -5.726 17.158 -3.529 1.00 29.95 75 ALA A CA 1
ATOM 535 C C . ALA A 1 75 ? -4.793 16.008 -3.928 1.00 29.36 75 ALA A C 1
ATOM 536 O O . ALA A 1 75 ? -3.693 15.892 -3.390 1.00 29.09 75 ALA A O 1
ATOM 538 N N . ALA A 1 76 ? -5.204 15.160 -4.864 1.00 28.42 76 ALA A N 1
ATOM 539 C CA . ALA A 1 76 ? -4.343 14.042 -5.241 1.00 26.67 76 ALA A CA 1
ATOM 540 C C . ALA A 1 76 ? -4.259 13.760 -6.734 1.00 24.66 76 ALA A C 1
ATOM 541 O O . ALA A 1 76 ? -5.070 14.245 -7.523 1.00 25.88 76 ALA A O 1
ATOM 543 N N . LEU A 1 77 ? -3.260 12.966 -7.110 1.00 22.40 77 LEU A N 1
ATOM 544 C CA . LEU A 1 77 ? -3.073 12.556 -8.501 1.00 19.58 77 LEU A CA 1
ATOM 545 C C . LEU A 1 77 ? -4.156 11.505 -8.727 1.00 17.87 77 LEU A C 1
ATOM 546 O O . LEU A 1 77 ? -4.567 10.836 -7.784 1.00 17.99 77 LEU A O 1
ATOM 551 N N . PRO A 1 78 ? -4.669 11.379 -9.961 1.00 17.05 78 PRO A N 1
ATOM 552 C CA . PRO A 1 78 ? -5.707 10.368 -10.183 1.00 16.85 78 PRO A CA 1
ATOM 553 C C . PRO A 1 78 ? -5.218 8.968 -9.805 1.00 16.79 78 PRO A C 1
ATOM 554 O O . PRO A 1 78 ? -4.108 8.578 -10.142 1.00 16.19 78 PRO A O 1
ATOM 558 N N . VAL A 1 79 ? -6.050 8.225 -9.091 1.00 17.64 79 VAL A N 1
ATOM 559 C CA . VAL A 1 79 ? -5.702 6.877 -8.675 1.00 19.31 79 VAL A CA 1
ATOM 560 C C . VAL A 1 79 ? -6.468 5.803 -9.448 1.00 20.48 79 VAL A C 1
ATOM 561 O O . VAL A 1 79 ? -7.687 5.866 -9.576 1.00 20.31 79 VAL A O 1
ATOM 565 N N . TYR A 1 80 ? -5.729 4.821 -9.957 1.00 20.60 80 TYR A N 1
ATOM 566 C CA . TYR A 1 80 ? -6.293 3.697 -10.684 1.00 18.81 80 TYR A CA 1
ATOM 567 C C . TYR A 1 80 ? -6.183 2.519 -9.726 1.00 18.57 80 TYR A C 1
ATOM 568 O O . TYR A 1 80 ? -5.107 1.955 -9.530 1.00 16.52 80 TYR A O 1
ATOM 577 N N . PRO A 1 81 ? -7.305 2.138 -9.107 1.00 18.12 81 PRO A N 1
ATOM 578 C CA . PRO A 1 81 ? -7.347 1.034 -8.153 1.00 18.13 81 PRO A CA 1
ATOM 579 C C . PRO A 1 81 ? -6.817 -0.290 -8.666 1.00 18.07 81 PRO A C 1
ATOM 580 O O . PRO A 1 81 ? -7.068 -0.683 -9.802 1.00 19.61 81 PRO A O 1
ATOM 584 N N . SER A 1 82 ? -6.054 -0.963 -7.816 1.00 17.76 82 SER A N 1
ATOM 585 C CA . SER A 1 82 ? -5.500 -2.261 -8.154 1.00 15.87 82 SER A CA 1
ATOM 586 C C . SER A 1 82 ? -6.348 -3.294 -7.455 1.00 16.13 82 SER A C 1
ATOM 587 O O . SER A 1 82 ? -6.837 -3.061 -6.352 1.00 16.34 82 SER A O 1
ATOM 590 N N . PRO A 1 83 ? -6.520 -4.459 -8.080 1.00 16.24 83 PRO A N 1
ATOM 591 C CA . PRO A 1 83 ? -7.322 -5.534 -7.501 1.00 14.89 83 PRO A CA 1
ATOM 592 C C . PRO A 1 83 ? -6.675 -6.286 -6.335 1.00 15.11 83 PRO A C 1
ATOM 593 O O . PRO A 1 83 ? -7.323 -7.117 -5.707 1.00 14.01 83 PRO A O 1
ATOM 597 N N . LEU A 1 84 ? -5.409 -6.011 -6.035 1.00 13.53 84 LEU A N 1
ATOM 598 C CA . LEU A 1 84 ? -4.769 -6.719 -4.927 1.00 13.31 84 LEU A CA 1
ATOM 599 C C . LEU A 1 84 ? -5.455 -6.433 -3.594 1.00 13.51 84 LEU A C 1
ATOM 600 O O . LEU A 1 84 ? -5.806 -5.291 -3.303 1.00 15.92 84 LEU A O 1
ATOM 605 N N . TYR A 1 85 ? -5.656 -7.468 -2.784 1.00 14.78 85 TYR A N 1
ATOM 606 C CA . TYR A 1 85 ? -6.266 -7.270 -1.486 1.00 14.14 85 TYR A CA 1
ATOM 607 C C . TYR A 1 85 ? -5.194 -7.189 -0.397 1.00 15.38 85 TYR A C 1
ATOM 608 O O . TYR A 1 85 ? -4.026 -7.525 -0.616 1.00 14.29 85 TYR A O 1
ATOM 617 N N . ARG A 1 86 ? -5.591 -6.705 0.773 1.00 15.80 86 ARG A N 1
ATOM 618 C CA . ARG A 1 86 ? -4.666 -6.486 1.873 1.00 14.84 86 ARG A CA 1
ATOM 619 C C . ARG A 1 86 ? -3.714 -7.605 2.298 1.00 15.58 86 ARG A C 1
ATOM 620 O O . ARG A 1 86 ? -2.506 -7.379 2.414 1.00 15.03 86 ARG A O 1
ATOM 628 N N . ASP A 1 87 ? -4.247 -8.798 2.545 1.00 15.79 87 ASP A N 1
ATOM 629 C CA . ASP A 1 87 ? -3.423 -9.914 3.008 1.00 17.04 87 ASP A CA 1
ATOM 630 C C . ASP A 1 87 ? -2.942 -10.858 1.918 1.00 16.56 87 ASP A C 1
ATOM 631 O O . ASP A 1 87 ? -2.501 -11.965 2.200 1.00 17.66 87 ASP A O 1
ATOM 636 N N . LEU A 1 88 ? -3.001 -10.416 0.673 1.00 15.57 88 LEU A N 1
ATOM 637 C CA . LEU A 1 88 ? -2.586 -11.261 -0.427 1.00 15.48 88 LEU A CA 1
ATOM 638 C C . LEU A 1 88 ? -1.125 -11.719 -0.390 1.00 15.94 88 LEU A C 1
ATOM 639 O O . LEU A 1 88 ? -0.212 -10.948 -0.104 1.00 14.11 88 LEU A O 1
ATOM 644 N N . GLN A 1 89 ? -0.931 -13.002 -0.672 1.00 16.50 89 GLN A N 1
ATOM 645 C CA . GLN A 1 89 ? 0.393 -13.596 -0.759 1.00 16.90 89 GLN A CA 1
ATOM 646 C C . GLN A 1 89 ? 0.380 -14.267 -2.143 1.00 17.28 89 GLN A C 1
ATOM 647 O O . GLN A 1 89 ? -0.683 -14.625 -2.648 1.00 16.28 89 GLN A O 1
ATOM 653 N N . THR A 1 90 ? 1.539 -14.411 -2.769 1.00 16.74 90 THR A N 1
ATOM 654 C CA . THR A 1 90 ? 1.601 -14.995 -4.107 1.00 16.01 90 THR A CA 1
ATOM 655 C C . THR A 1 90 ? 1.102 -16.438 -4.210 1.00 18.76 90 THR A C 1
ATOM 656 O O . THR A 1 90 ? 1.048 -17.171 -3.216 1.00 18.34 90 THR A O 1
ATOM 660 N N . ASN A 1 91 ? 0.706 -16.832 -5.417 1.00 18.60 91 ASN A N 1
ATOM 661 C CA . ASN A 1 91 ? 0.298 -18.210 -5.648 1.00 19.89 91 ASN A CA 1
ATOM 662 C C . ASN A 1 91 ? 1.313 -18.825 -6.608 1.00 19.20 91 ASN A C 1
ATOM 663 O O . ASN A 1 91 ? 1.064 -19.859 -7.218 1.00 21.18 91 ASN A O 1
ATOM 668 N N . THR A 1 92 ? 2.459 -18.149 -6.721 1.00 18.50 92 THR A N 1
ATOM 669 C CA . THR A 1 92 ? 3.594 -18.560 -7.554 1.00 19.08 92 THR A CA 1
ATOM 670 C C . THR A 1 92 ? 4.825 -18.525 -6.634 1.00 19.28 92 THR A C 1
ATOM 671 O O . THR A 1 92 ? 5.098 -17.504 -6.021 1.00 20.57 92 THR A O 1
ATOM 675 N N . PRO A 1 93 ? 5.580 -19.636 -6.531 1.00 19.34 93 PRO A N 1
ATOM 676 C CA . PRO A 1 93 ? 6.777 -19.747 -5.682 1.00 18.93 93 PRO A CA 1
ATOM 677 C C . PRO A 1 93 ? 7.975 -18.921 -6.142 1.00 18.77 93 PRO A C 1
ATOM 678 O O . PRO A 1 93 ? 8.179 -18.736 -7.341 1.00 19.14 93 PRO A O 1
ATOM 682 N N . ILE A 1 94 ? 8.778 -18.445 -5.195 1.00 18.62 94 ILE A N 1
ATOM 683 C CA . ILE A 1 94 ? 9.944 -17.628 -5.544 1.00 20.32 94 ILE A CA 1
ATOM 684 C C . ILE A 1 94 ? 10.943 -18.321 -6.461 1.00 21.69 94 ILE A C 1
ATOM 685 O O . ILE A 1 94 ? 11.692 -17.659 -7.180 1.00 24.58 94 ILE A O 1
ATOM 690 N N . GLU A 1 95 ? 10.957 -19.648 -6.453 1.00 23.15 95 GLU A N 1
ATOM 691 C CA . GLU A 1 95 ? 11.894 -20.371 -7.304 1.00 26.63 95 GLU A CA 1
ATOM 692 C C . GLU A 1 95 ? 11.595 -20.133 -8.774 1.00 27.22 95 GLU A C 1
ATOM 693 O O . GLU A 1 95 ? 12.462 -20.316 -9.628 1.00 29.17 95 GLU A O 1
ATOM 699 N N . LEU A 1 96 ? 10.377 -19.687 -9.064 1.00 24.85 96 LEU A N 1
ATOM 700 C CA . LEU A 1 96 ? 9.962 -19.477 -10.442 1.00 24.50 96 LEU A CA 1
ATOM 701 C C . LEU A 1 96 ? 9.447 -18.097 -10.860 1.00 23.34 96 LEU A C 1
ATOM 702 O O . LEU A 1 96 ? 9.650 -17.683 -11.997 1.00 22.59 96 LEU A O 1
ATOM 715 N N . GLY A 1 98 ? 10.189 -14.759 -10.312 1.00 18.52 98 GLY A N 1
ATOM 716 C CA . GLY A 1 98 ? 10.892 -13.537 -10.661 1.00 19.15 98 GLY A CA 1
ATOM 717 C C . GLY A 1 98 ? 11.517 -13.600 -12.036 1.00 19.27 98 GLY A C 1
ATOM 718 O O . GLY A 1 98 ? 11.530 -14.666 -12.653 1.00 19.22 98 GLY A O 1
ATOM 719 N N . TYR A 1 99 ? 12.008 -12.461 -12.527 1.00 18.70 99 TYR A N 1
ATOM 720 C CA . TYR A 1 99 ? 12.691 -12.428 -13.814 1.00 19.45 99 TYR A CA 1
ATOM 721 C C . TYR A 1 99 ? 13.963 -13.236 -13.549 1.00 21.11 99 TYR A C 1
ATOM 722 O O . TYR A 1 99 ? 14.440 -13.279 -12.415 1.00 21.11 99 TYR A O 1
ATOM 731 N N . CYS A 1 100 ? 14.520 -13.870 -14.574 1.00 21.97 100 CYS A N 1
ATOM 732 C CA . CYS A 1 100 ? 15.711 -14.693 -14.370 1.00 22.90 100 CYS A CA 1
ATOM 733 C C . CYS A 1 100 ? 16.976 -13.927 -13.991 1.00 22.97 100 CYS A C 1
ATOM 734 O O . CYS A 1 100 ? 17.936 -14.527 -13.521 1.00 23.72 100 CYS A O 1
ATOM 737 N N . ASP A 1 101 ? 16.983 -12.611 -14.181 1.00 23.45 101 ASP A N 1
ATOM 738 C CA . ASP A 1 101 ? 18.154 -11.823 -13.820 1.00 22.72 101 ASP A CA 1
ATOM 739 C C . ASP A 1 101 ? 17.965 -10.906 -12.607 1.00 23.80 101 ASP A C 1
ATOM 740 O O . ASP A 1 101 ? 18.647 -9.898 -12.473 1.00 24.67 101 ASP A O 1
ATOM 745 N N . GLN A 1 102 ? 17.011 -11.240 -11.744 1.00 23.77 102 GLN A N 1
ATOM 746 C CA . GLN A 1 102 ? 16.816 -10.504 -10.498 1.00 24.92 102 GLN A CA 1
ATOM 747 C C . GLN A 1 102 ? 16.202 -11.491 -9.530 1.00 25.92 102 GLN A C 1
ATOM 748 O O . GLN A 1 102 ? 15.044 -11.878 -9.666 1.00 24.70 102 GLN A O 1
ATOM 754 N N . SER A 1 103 ? 16.986 -11.918 -8.553 1.00 25.79 103 SER A N 1
ATOM 755 C CA . SER A 1 103 ? 16.479 -12.871 -7.592 1.00 26.71 103 SER A CA 1
ATOM 756 C C . SER A 1 103 ? 15.886 -12.160 -6.397 1.00 25.34 103 SER A C 1
ATOM 757 O O . SER A 1 103 ? 15.981 -10.942 -6.268 1.00 26.15 103 SER A O 1
ATOM 760 N N . PHE A 1 104 ? 15.261 -12.937 -5.530 1.00 22.69 104 PHE A N 1
ATOM 761 C CA . PHE A 1 104 ? 14.686 -12.398 -4.321 1.00 23.95 104 PHE A CA 1
ATOM 762 C C . PHE A 1 104 ? 15.759 -12.370 -3.245 1.00 24.60 104 PHE A C 1
ATOM 763 O O . PHE A 1 104 ? 16.697 -13.159 -3.282 1.00 25.39 104 PHE A O 1
ATOM 771 N N . LYS A 1 105 ? 15.623 -11.449 -2.300 1.00 26.29 105 LYS A N 1
ATOM 772 C CA . LYS A 1 105 ? 16.579 -11.345 -1.211 1.00 28.29 105 LYS A CA 1
ATOM 773 C C . LYS A 1 105 ? 16.504 -12.642 -0.427 1.00 28.75 105 LYS A C 1
ATOM 774 O O . LYS A 1 105 ? 15.469 -13.321 -0.424 1.00 26.57 105 LYS A O 1
ATOM 780 N N . PRO A 1 106 ? 17.599 -13.006 0.253 1.00 29.44 106 PRO A N 1
ATOM 781 C CA . PRO A 1 106 ? 17.583 -14.248 1.028 1.00 29.43 106 PRO A CA 1
ATOM 782 C C . PRO A 1 106 ? 16.566 -14.144 2.164 1.00 28.83 106 PRO A C 1
ATOM 783 O O . PRO A 1 106 ? 16.361 -13.078 2.707 1.00 28.00 106 PRO A O 1
ATOM 787 N N . GLN A 1 107 ? 15.936 -15.253 2.513 1.00 28.49 107 GLN A N 1
ATOM 788 C CA . GLN A 1 107 ? 14.928 -15.303 3.564 1.00 29.36 107 GLN A CA 1
ATOM 789 C C . GLN A 1 107 ? 13.579 -14.882 3.216 1.00 28.37 107 GLN A C 1
ATOM 790 O O . GLN A 1 107 ? 12.778 -14.614 4.093 1.00 28.99 107 GLN A O 1
ATOM 796 N N . THR A 1 108 ? 13.316 -14.851 1.928 1.00 26.43 108 THR A N 1
ATOM 797 C CA . THR A 1 108 ? 12.026 -14.481 1.446 1.00 23.15 108 THR A CA 1
ATOM 798 C C . THR A 1 108 ? 11.163 -15.726 1.542 1.00 22.85 108 THR A C 1
ATOM 799 O O . THR A 1 108 ? 11.633 -16.830 1.284 1.00 23.72 108 THR A O 1
ATOM 803 N N . LEU A 1 109 ? 9.914 -15.550 1.955 1.00 21.08 109 LEU A N 1
ATOM 804 C CA . LEU A 1 109 ? 8.994 -16.669 2.065 1.00 20.27 109 LEU A CA 1
ATOM 805 C C . LEU A 1 109 ? 8.770 -17.217 0.666 1.00 20.25 109 LEU A C 1
ATOM 806 O O . LEU A 1 109 ? 8.805 -16.472 -0.315 1.00 21.51 109 LEU A O 1
ATOM 811 N N . GLN A 1 110 ? 8.539 -18.517 0.561 1.00 19.59 110 GLN A N 1
ATOM 812 C CA . GLN A 1 110 ? 8.346 -19.122 -0.753 1.00 20.11 110 GLN A CA 1
ATOM 813 C C . GLN A 1 110 ? 7.163 -18.500 -1.512 1.00 19.46 110 GLN A C 1
ATOM 814 O O . GLN A 1 110 ? 7.205 -18.340 -2.731 1.00 19.60 110 GLN A O 1
ATOM 820 N N . PHE A 1 111 ? 6.111 -18.161 -0.781 1.00 18.77 111 PHE A N 1
ATOM 821 C CA . PHE A 1 111 ? 4.923 -17.526 -1.353 1.00 18.71 111 PHE A CA 1
ATOM 822 C C . PHE A 1 111 ? 4.747 -16.247 -0.531 1.00 16.82 111 PHE A C 1
ATOM 823 O O . PHE A 1 111 ? 3.830 -16.134 0.276 1.00 17.12 111 PHE A O 1
ATOM 831 N N . PRO A 1 112 ? 5.633 -15.263 -0.745 1.00 16.54 112 PRO A N 1
ATOM 832 C CA . PRO A 1 112 ? 5.648 -13.974 -0.047 1.00 15.13 112 PRO A CA 1
ATOM 833 C C . PRO A 1 112 ? 4.394 -13.118 -0.124 1.00 15.26 112 PRO A C 1
ATOM 834 O O . PRO A 1 112 ? 3.530 -13.321 -0.973 1.00 13.31 112 PRO A O 1
ATOM 838 N N . HIS A 1 113 ? 4.322 -12.164 0.798 1.00 15.46 113 HIS A N 1
ATOM 839 C CA . HIS A 1 113 ? 3.235 -11.205 0.873 1.00 15.24 113 HIS A CA 1
ATOM 840 C C . HIS A 1 113 ? 3.464 -10.233 -0.283 1.00 14.28 113 HIS A C 1
ATOM 841 O O . HIS A 1 113 ? 4.589 -10.088 -0.753 1.00 12.06 113 HIS A O 1
ATOM 848 N N . ARG A 1 114 ? 2.407 -9.570 -0.739 1.00 12.35 114 ARG A N 1
ATOM 849 C CA . ARG A 1 114 ? 2.535 -8.644 -1.854 1.00 12.40 114 ARG A CA 1
ATOM 850 C C . ARG A 1 114 ? 3.547 -7.522 -1.611 1.00 11.16 114 ARG A C 1
ATOM 851 O O . ARG A 1 114 ? 4.011 -6.915 -2.564 1.00 9.53 114 ARG A O 1
ATOM 859 N N . HIS A 1 115 ? 3.867 -7.235 -0.347 1.00 11.31 115 HIS A N 1
ATOM 860 C CA . HIS A 1 115 ? 4.839 -6.185 -0.036 1.00 11.30 115 HIS A CA 1
ATOM 861 C C . HIS A 1 115 ? 6.159 -6.521 -0.715 1.00 11.12 115 HIS A C 1
ATOM 862 O O . HIS A 1 115 ? 6.811 -5.656 -1.274 1.00 11.14 115 HIS A O 1
ATOM 869 N N . THR A 1 116 ? 6.544 -7.792 -0.628 1.00 10.71 116 THR A N 1
ATOM 870 C CA . THR A 1 116 ? 7.796 -8.279 -1.199 1.00 12.84 116 THR A CA 1
ATOM 871 C C . THR A 1 116 ? 7.838 -8.101 -2.720 1.00 12.51 116 THR A C 1
ATOM 872 O O . THR A 1 116 ? 8.854 -7.696 -3.287 1.00 13.54 116 THR A O 1
ATOM 876 N N . ILE A 1 117 ? 6.728 -8.411 -3.372 1.00 11.12 117 ILE A N 1
ATOM 877 C CA . ILE A 1 117 ? 6.639 -8.309 -4.822 1.00 13.10 117 ILE A CA 1
ATOM 878 C C . ILE A 1 117 ? 6.589 -6.839 -5.269 1.00 14.02 117 ILE A C 1
ATOM 879 O O . ILE A 1 117 ? 7.172 -6.477 -6.304 1.00 16.10 117 ILE A O 1
ATOM 884 N N . GLN A 1 118 ? 5.910 -5.999 -4.489 1.00 11.84 118 GLN A N 1
ATOM 885 C CA . GLN A 1 118 ? 5.824 -4.570 -4.787 1.00 14.30 118 GLN A CA 1
ATOM 886 C C . GLN A 1 118 ? 7.230 -3.978 -4.652 1.00 15.15 118 GLN A C 1
ATOM 887 O O . GLN A 1 118 ? 7.634 -3.124 -5.444 1.00 14.80 118 GLN A O 1
ATOM 893 N N . GLU A 1 119 ? 7.972 -4.430 -3.643 1.00 16.17 119 GLU A N 1
ATOM 894 C CA . GLU A 1 119 ? 9.335 -3.941 -3.444 1.00 16.70 119 GLU A CA 1
ATOM 895 C C . GLU A 1 119 ? 10.204 -4.452 -4.590 1.00 16.93 119 GLU A C 1
ATOM 896 O O . GLU A 1 119 ? 11.072 -3.743 -5.082 1.00 17.78 119 GLU A O 1
ATOM 902 N N . TYR A 1 120 ? 9.952 -5.690 -5.008 1.00 16.15 120 TYR A N 1
ATOM 903 C CA . TYR A 1 120 ? 10.694 -6.310 -6.099 1.00 16.27 120 TYR A CA 1
ATOM 904 C C . TYR A 1 120 ? 10.499 -5.486 -7.365 1.00 16.18 120 TYR A C 1
ATOM 905 O O . TYR A 1 120 ? 11.460 -5.145 -8.044 1.00 15.91 120 TYR A O 1
ATOM 914 N N . GLN A 1 121 ? 9.244 -5.169 -7.680 1.00 16.14 121 GLN A N 1
ATOM 915 C CA . GLN A 1 121 ? 8.930 -4.365 -8.857 1.00 14.92 121 GLN A CA 1
ATOM 916 C C . GLN A 1 121 ? 9.488 -2.948 -8.742 1.00 14.82 121 GLN A C 1
ATOM 917 O O . GLN A 1 121 ? 9.917 -2.375 -9.734 1.00 15.28 121 GLN A O 1
ATOM 923 N N . ARG A 1 122 ? 9.482 -2.379 -7.541 1.00 14.83 122 ARG A N 1
ATOM 924 C CA . ARG A 1 122 ? 10.016 -1.035 -7.350 1.00 13.61 122 ARG A CA 1
ATOM 925 C C . ARG A 1 122 ? 11.496 -0.996 -7.739 1.00 14.64 122 ARG A C 1
ATOM 926 O O . ARG A 1 122 ? 11.948 -0.073 -8.417 1.00 16.20 122 ARG A O 1
ATOM 934 N N . ILE A 1 123 ? 12.237 -2.004 -7.289 1.00 15.14 123 ILE A N 1
ATOM 935 C CA . ILE A 1 123 ? 13.670 -2.125 -7.556 1.00 16.13 123 ILE A CA 1
ATOM 936 C C . ILE A 1 123 ? 13.924 -2.364 -9.043 1.00 17.22 123 ILE A C 1
ATOM 937 O O . ILE A 1 123 ? 14.853 -1.822 -9.625 1.00 16.77 123 ILE A O 1
ATOM 942 N N . TYR A 1 124 ? 13.080 -3.181 -9.655 1.00 17.56 124 TYR A N 1
ATOM 943 C CA . TYR A 1 124 ? 13.233 -3.494 -11.068 1.00 18.02 124 TYR A CA 1
ATOM 944 C C . TYR A 1 124 ? 12.992 -2.274 -11.951 1.00 17.51 124 TYR A C 1
ATOM 945 O O . TYR A 1 124 ? 13.735 -2.031 -12.902 1.00 16.33 124 TYR A O 1
ATOM 954 N N . ALA A 1 125 ? 11.966 -1.498 -11.618 1.00 16.03 125 ALA A N 1
ATOM 955 C CA . ALA A 1 125 ? 11.603 -0.319 -12.406 1.00 17.77 125 ALA A CA 1
ATOM 956 C C . ALA A 1 125 ? 12.503 0.906 -12.252 1.00 20.24 125 ALA A C 1
ATOM 957 O O . ALA A 1 125 ? 12.607 1.726 -13.171 1.00 18.26 125 ALA A O 1
ATOM 959 N N . GLN A 1 126 ? 13.144 1.032 -11.095 1.00 21.92 126 GLN A N 1
ATOM 960 C CA . GLN A 1 126 ? 14.004 2.175 -10.814 1.00 23.28 126 GLN A CA 1
ATOM 961 C C . GLN A 1 126 ? 14.843 2.694 -11.997 1.00 22.51 126 GLN A C 1
ATOM 962 O O . GLN A 1 126 ? 14.691 3.847 -12.410 1.00 22.60 126 GLN A O 1
ATOM 968 N N . PRO A 1 127 ? 15.730 1.858 -12.564 1.00 21.45 127 PRO A N 1
ATOM 969 C CA . PRO A 1 127 ? 16.541 2.341 -13.692 1.00 21.67 127 PRO A CA 1
ATOM 970 C C . PRO A 1 127 ? 15.778 2.746 -14.957 1.00 21.56 127 PRO A C 1
ATOM 971 O O . PRO A 1 127 ? 16.353 3.349 -15.860 1.00 22.57 127 PRO A O 1
ATOM 975 N N . LEU A 1 128 ? 14.488 2.433 -15.018 1.00 20.88 128 LEU A N 1
ATOM 976 C CA . LEU A 1 128 ? 13.690 2.762 -16.192 1.00 21.02 128 LEU A CA 1
ATOM 977 C C . LEU A 1 128 ? 12.833 4.018 -16.044 1.00 21.69 128 LEU A C 1
ATOM 978 O O . LEU A 1 128 ? 12.202 4.448 -17.009 1.00 20.89 128 LEU A O 1
ATOM 983 N N . LEU A 1 129 ? 12.800 4.603 -14.848 1.00 21.47 129 LEU A N 1
ATOM 984 C CA . LEU A 1 129 ? 11.990 5.794 -14.615 1.00 22.00 129 LEU A CA 1
ATOM 985 C C . LEU A 1 129 ? 12.201 6.911 -15.632 1.00 23.55 129 LEU A C 1
ATOM 986 O O . LEU A 1 129 ? 11.240 7.513 -16.108 1.00 23.94 129 LEU A O 1
ATOM 991 N N . PRO A 1 130 ? 13.462 7.217 -15.974 1.00 23.79 130 PRO A N 1
ATOM 992 C CA . PRO A 1 130 ? 13.645 8.290 -16.951 1.00 24.64 130 PRO A CA 1
ATOM 993 C C . PRO A 1 130 ? 13.083 7.971 -18.339 1.00 24.83 130 PRO A C 1
ATOM 994 O O . PRO A 1 130 ? 12.947 8.858 -19.174 1.00 24.79 130 PRO A O 1
ATOM 998 N N . PHE A 1 131 ? 12.732 6.710 -18.571 1.00 25.17 131 PHE A N 1
ATOM 999 C CA . PHE A 1 131 ? 12.168 6.278 -19.855 1.00 24.20 131 PHE A CA 1
ATOM 1000 C C . PHE A 1 131 ? 10.634 6.232 -19.854 1.00 23.51 131 PHE A C 1
ATOM 1001 O O . PHE A 1 131 ? 10.005 6.079 -20.908 1.00 21.73 131 PHE A O 1
ATOM 1009 N N . ILE A 1 132 ? 10.038 6.366 -18.674 1.00 21.58 132 ILE A N 1
ATOM 1010 C CA . ILE A 1 132 ? 8.586 6.297 -18.518 1.00 19.64 132 ILE A CA 1
ATOM 1011 C C . ILE A 1 132 ? 7.869 7.639 -18.443 1.00 21.46 132 ILE A C 1
ATOM 1012 O O . ILE A 1 132 ? 8.314 8.548 -17.748 1.00 21.47 132 ILE A O 1
ATOM 1017 N N . LYS A 1 133 ? 6.751 7.762 -19.149 1.00 21.89 133 LYS A N 1
ATOM 1018 C CA . LYS A 1 133 ? 5.962 8.984 -19.066 1.00 23.15 133 LYS A CA 1
ATOM 1019 C C . LYS A 1 133 ? 4.848 8.597 -18.094 1.00 24.07 133 LYS A C 1
ATOM 1020 O O . LYS A 1 133 ? 3.856 7.952 -18.468 1.00 22.69 133 LYS A O 1
ATOM 1026 N N . LEU A 1 134 ? 5.054 8.967 -16.831 1.00 22.90 134 LEU A N 1
ATOM 1027 C CA . LEU A 1 134 ? 4.130 8.663 -15.745 1.00 22.21 134 LEU A CA 1
ATOM 1028 C C . LEU A 1 134 ? 2.890 9.547 -15.744 1.00 22.57 134 LEU A C 1
ATOM 1029 O O . LEU A 1 134 ? 2.912 10.661 -16.269 1.00 23.17 134 LEU A O 1
ATOM 1034 N N . ALA A 1 135 ? 1.811 9.041 -15.151 1.00 20.75 135 ALA A N 1
ATOM 1035 C CA . ALA A 1 135 ? 0.548 9.769 -15.087 1.00 21.50 135 ALA A CA 1
ATOM 1036 C C . ALA A 1 135 ? 0.182 10.258 -16.482 1.00 22.68 135 ALA A C 1
ATOM 1037 O O . ALA A 1 135 ? -0.104 11.433 -16.696 1.00 23.36 135 ALA A O 1
ATOM 1039 N N . THR A 1 136 ? 0.196 9.332 -17.434 1.00 23.91 136 THR A N 1
ATOM 1040 C CA . THR A 1 136 ? -0.125 9.633 -18.823 1.00 23.97 136 THR A CA 1
ATOM 1041 C C . THR A 1 136 ? -0.959 8.486 -19.375 1.00 24.49 136 THR A C 1
ATOM 1042 O O . THR A 1 136 ? -0.487 7.357 -19.484 1.00 24.01 136 THR A O 1
ATOM 1046 N N . ASP A 1 137 ? -2.205 8.794 -19.714 1.00 25.07 137 ASP A N 1
ATOM 1047 C CA . ASP A 1 137 ? -3.149 7.814 -20.229 1.00 25.80 137 ASP A CA 1
ATOM 1048 C C . ASP A 1 137 ? -3.167 7.789 -21.760 1.00 27.00 137 ASP A C 1
ATOM 1049 O O . ASP A 1 137 ? -3.469 8.800 -22.393 1.00 27.04 137 ASP A O 1
ATOM 1054 N N . VAL A 1 138 ? -2.827 6.648 -22.353 1.00 25.90 138 VAL A N 1
ATOM 1055 C CA . VAL A 1 138 ? -2.843 6.530 -23.808 1.00 25.69 138 VAL A CA 1
ATOM 1056 C C . VAL A 1 138 ? -4.300 6.426 -24.252 1.00 26.63 138 VAL A C 1
ATOM 1057 O O . VAL A 1 138 ? -4.999 5.484 -23.887 1.00 24.42 138 VAL A O 1
ATOM 1061 N N . LEU A 1 139 ? -4.749 7.398 -25.045 1.00 28.68 139 LEU A N 1
ATOM 1062 C CA . LEU A 1 139 ? -6.131 7.431 -25.528 1.00 29.32 139 LEU A CA 1
ATOM 1063 C C . LEU A 1 139 ? -6.428 6.549 -26.735 1.00 30.23 139 LEU A C 1
ATOM 1064 O O . LEU A 1 139 ? 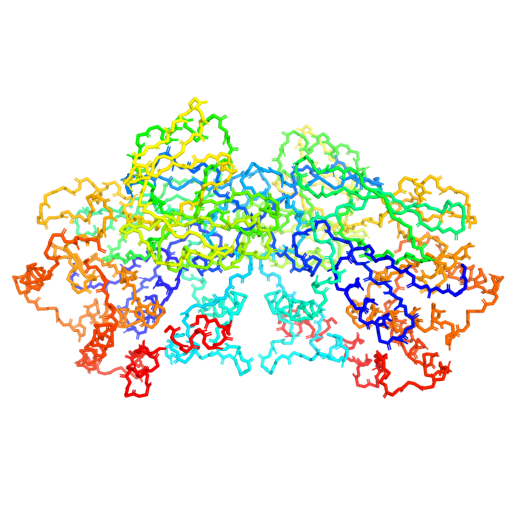-7.500 5.947 -26.825 1.00 30.01 139 LEU A O 1
ATOM 1069 N N . ASP A 1 140 ? -5.493 6.484 -27.673 1.00 31.08 140 ASP A N 1
ATOM 1070 C CA . ASP A 1 140 ? -5.714 5.669 -28.854 1.00 33.29 140 ASP A CA 1
ATOM 1071 C C . ASP A 1 140 ? -4.418 5.369 -29.587 1.00 32.67 140 ASP A C 1
ATOM 1072 O O . ASP A 1 140 ? -3.392 6.010 -29.358 1.00 32.87 140 ASP A O 1
ATOM 1077 N N . ILE A 1 141 ? -4.472 4.373 -30.461 1.00 32.23 141 ILE A N 1
ATOM 1078 C CA . ILE A 1 141 ? -3.312 3.957 -31.230 1.00 32.36 141 ILE A CA 1
ATOM 1079 C C . ILE A 1 141 ? -3.786 3.628 -32.639 1.00 34.30 141 ILE A C 1
ATOM 1080 O O . ILE A 1 141 ? -4.801 2.949 -32.808 1.00 34.33 141 ILE A O 1
ATOM 1085 N N . GLU A 1 142 ? -3.073 4.113 -33.651 1.00 35.73 142 GLU A N 1
ATOM 1086 C CA . GLU A 1 142 ? -3.454 3.806 -35.025 1.00 38.11 142 GLU A CA 1
ATOM 1087 C C . GLU A 1 142 ? -2.350 4.008 -36.038 1.00 37.91 142 GLU A C 1
ATOM 1088 O O . GLU A 1 142 ? -1.501 4.891 -35.900 1.00 38.05 142 GLU A O 1
ATOM 1094 N N . LYS A 1 143 ? -2.373 3.158 -37.055 1.00 37.99 143 LYS A N 1
ATOM 1095 C CA . LYS A 1 143 ? -1.402 3.203 -38.130 1.00 38.71 143 LYS A CA 1
ATOM 1096 C C . LYS A 1 143 ? -1.865 4.273 -39.114 1.00 39.65 143 LYS A C 1
ATOM 1097 O O . LYS A 1 143 ? -2.906 4.131 -39.756 1.00 40.02 143 LYS A O 1
ATOM 1103 N N . LYS A 1 144 ? -1.098 5.353 -39.202 1.00 40.58 144 LYS A N 1
ATOM 1104 C CA . LYS A 1 144 ? -1.400 6.454 -40.103 1.00 41.32 144 LYS A CA 1
ATOM 1105 C C . LYS A 1 144 ? -0.106 6.671 -40.873 1.00 41.55 144 LYS A C 1
ATOM 1106 O O . LYS A 1 144 ? 0.969 6.742 -40.278 1.00 41.40 144 LYS A O 1
ATOM 1112 N N . ASP A 1 145 ? -0.208 6.764 -42.195 1.00 42.41 145 ASP A N 1
ATOM 1113 C CA . ASP A 1 145 ? 0.973 6.928 -43.036 1.00 42.40 145 ASP A CA 1
ATOM 1114 C C . ASP A 1 145 ? 1.842 5.687 -42.838 1.00 42.78 145 ASP A C 1
ATOM 1115 O O . ASP A 1 145 ? 1.326 4.562 -42.845 1.00 44.88 145 ASP A O 1
ATOM 1120 N N . GLY A 1 146 ? 3.145 5.857 -42.650 1.00 41.17 146 GLY A N 1
ATOM 1121 C CA . GLY A 1 146 ? 3.978 4.678 -42.467 1.00 39.43 146 GLY A CA 1
ATOM 1122 C C . GLY A 1 146 ? 4.309 4.320 -41.024 1.00 38.12 146 GLY A C 1
ATOM 1123 O O . GLY A 1 146 ? 5.118 3.419 -40.774 1.00 36.54 146 GLY A O 1
ATOM 1124 N N . SER A 1 147 ? 3.681 5.006 -40.072 1.00 37.18 147 SER A N 1
ATOM 1125 C CA . SER A 1 147 ? 3.961 4.759 -38.661 1.00 36.45 147 SER A CA 1
ATOM 1126 C C . SER A 1 147 ? 2.732 4.709 -37.761 1.00 34.79 147 SER A C 1
ATOM 1127 O O . SER A 1 147 ? 1.602 4.906 -38.210 1.00 34.23 147 SER A O 1
ATOM 1130 N N . TRP A 1 148 ? 2.973 4.431 -36.482 1.00 32.84 148 TRP A N 1
ATOM 1131 C CA . TRP A 1 148 ? 1.906 4.362 -35.496 1.00 31.70 148 TRP A CA 1
ATOM 1132 C C . TRP A 1 148 ? 1.772 5.679 -34.751 1.00 31.72 148 TRP A C 1
ATOM 1133 O O . TRP A 1 148 ? 2.759 6.242 -34.284 1.00 31.12 148 TRP A O 1
ATOM 1144 N N . VAL A 1 149 ? 0.544 6.166 -34.645 1.00 31.58 149 VAL A N 1
ATOM 1145 C CA . VAL A 1 149 ? 0.281 7.404 -33.937 1.00 31.85 149 VAL A CA 1
ATOM 1146 C C . VAL A 1 149 ? -0.425 7.093 -32.618 1.00 32.37 149 VAL A C 1
ATOM 1147 O O . VAL A 1 149 ? -1.575 6.644 -32.603 1.00 32.16 149 VAL A O 1
ATOM 1151 N N . VAL A 1 150 ? 0.271 7.325 -31.510 1.00 31.39 150 VAL A N 1
ATOM 1152 C CA . VAL A 1 150 ? -0.314 7.078 -30.201 1.00 30.00 150 VAL A CA 1
ATOM 1153 C C . VAL A 1 150 ? -0.760 8.399 -29.598 1.00 29.09 150 VAL A C 1
ATOM 1154 O O . VAL A 1 150 ? 0.037 9.309 -29.402 1.00 28.85 150 VAL A O 1
ATOM 1158 N N . THR A 1 151 ? -2.056 8.505 -29.343 1.00 28.96 151 THR A N 1
ATOM 1159 C CA . THR A 1 151 ? -2.624 9.710 -28.761 1.00 30.47 151 THR A CA 1
ATOM 1160 C C . THR A 1 151 ? -2.719 9.489 -27.258 1.00 30.31 151 THR A C 1
ATOM 1161 O O . THR A 1 151 ? -3.236 8.464 -26.802 1.00 29.80 151 THR A O 1
ATOM 1165 N N . TYR A 1 152 ? -2.225 10.458 -26.496 1.00 31.49 152 TYR A N 1
ATOM 1166 C CA . TYR A 1 152 ? -2.214 10.353 -25.041 1.00 31.84 152 TYR A CA 1
ATOM 1167 C C . TYR A 1 152 ? -2.488 11.681 -24.340 1.00 33.15 152 TYR A C 1
ATOM 1168 O O . TYR A 1 152 ? -2.187 12.747 -24.867 1.00 34.30 152 TYR A O 1
ATOM 1177 N N . LYS A 1 153 ? -3.053 11.607 -23.141 1.00 34.11 153 LYS A N 1
ATOM 1178 C CA . LYS A 1 153 ? -3.360 12.803 -22.378 1.00 32.83 153 LYS A CA 1
ATOM 1179 C C . LYS A 1 153 ? -2.810 12.684 -20.965 1.00 32.98 153 LYS A C 1
ATOM 1180 O O . LYS A 1 153 ? -3.087 11.704 -20.271 1.00 32.60 153 LYS A O 1
ATOM 1186 N N . GLY A 1 154 ? -2.025 13.673 -20.544 1.00 33.35 154 GLY A N 1
ATOM 1187 C CA . GLY A 1 154 ? -1.507 13.670 -19.194 1.00 31.12 154 GLY A CA 1
ATOM 1188 C C . GLY A 1 154 ? -2.678 13.382 -18.298 1.00 31.84 154 GLY A C 1
ATOM 1189 O O . GLY A 1 154 ? -3.800 13.866 -18.554 1.00 33.46 154 GLY A O 1
ATOM 1190 N N . THR A 1 155 ? -2.431 12.575 -17.284 1.00 32.86 155 THR A N 1
ATOM 1191 C CA . THR A 1 155 ? -3.500 12.202 -16.350 1.00 33.48 155 THR A CA 1
ATOM 1192 C C . THR A 1 155 ? -4.109 13.311 -15.488 1.00 35.64 155 THR A C 1
ATOM 1193 O O . THR A 1 155 ? -5.238 13.196 -15.039 1.00 36.11 155 THR A O 1
ATOM 1197 N N . LYS A 1 156 ? -3.400 14.416 -15.318 1.00 37.91 156 LYS A N 1
ATOM 1198 C CA . LYS A 1 156 ? -3.901 15.489 -14.473 1.00 39.95 156 LYS A CA 1
ATOM 1199 C C . LYS A 1 156 ? -4.961 16.363 -15.137 1.00 40.89 156 LYS A C 1
ATOM 1200 O O . LYS A 1 156 ? -5.007 16.503 -16.358 1.00 41.76 156 LYS A O 1
ATOM 1206 N N . ALA A 1 157 ? -5.814 16.931 -14.305 1.00 41.83 157 ALA A N 1
ATOM 1207 C CA . ALA A 1 157 ? -6.886 17.803 -14.746 1.00 42.93 157 ALA A CA 1
ATOM 1208 C C . ALA A 1 157 ? -6.280 18.977 -15.512 1.00 43.23 157 ALA A C 1
ATOM 1209 O O . ALA A 1 157 ? -5.438 19.712 -14.983 1.00 43.94 157 ALA A O 1
ATOM 1211 N N . GLY A 1 158 ? -6.692 19.137 -16.771 1.00 42.70 158 GLY A N 1
ATOM 1212 C CA . GLY A 1 158 ? -6.177 20.223 -17.579 1.00 41.84 158 GLY A CA 1
ATOM 1213 C C . GLY A 1 158 ? -5.010 19.873 -18.482 1.00 41.97 158 GLY A C 1
ATOM 1214 O O . GLY A 1 158 ? -4.468 20.750 -19.169 1.00 42.85 158 GLY A O 1
ATOM 1215 N N . SER A 1 159 ? -4.604 18.607 -18.493 1.00 40.49 159 SER A N 1
ATOM 1216 C CA . SER A 1 159 ? -3.502 18.220 -19.366 1.00 38.68 159 SER A CA 1
ATOM 1217 C C . SER A 1 159 ? -4.055 18.241 -20.775 1.00 38.06 159 SER A C 1
ATOM 1218 O O . SER A 1 159 ? -5.226 17.939 -20.985 1.00 38.45 159 SER A O 1
ATOM 1221 N N . PRO A 1 160 ? -3.224 18.610 -21.756 1.00 37.61 160 PRO A N 1
ATOM 1222 C CA . PRO A 1 160 ? -3.640 18.668 -23.160 1.00 38.19 160 PRO A CA 1
ATOM 1223 C C . PRO A 1 160 ? -3.451 17.326 -23.867 1.00 38.59 160 PRO A C 1
ATOM 1224 O O . PRO A 1 160 ? -2.570 16.546 -23.502 1.00 38.65 160 PRO A O 1
ATOM 1228 N N . ILE A 1 161 ? -4.279 17.058 -24.875 1.00 38.84 161 ILE A N 1
ATOM 1229 C CA . ILE A 1 161 ? -4.178 15.812 -25.622 1.00 37.50 161 ILE A CA 1
ATOM 1230 C C . ILE A 1 161 ? -3.018 15.927 -26.595 1.00 36.87 161 ILE A C 1
ATOM 1231 O O . ILE A 1 161 ? -2.943 16.861 -27.383 1.00 38.23 161 ILE A O 1
ATOM 1236 N N . SER A 1 162 ? -2.113 14.960 -26.530 1.00 36.45 162 SER A N 1
ATOM 1237 C CA . SER A 1 162 ? -0.922 14.960 -27.361 1.00 36.11 162 SER A CA 1
ATOM 1238 C C . SER A 1 162 ? -0.863 13.755 -28.303 1.00 36.39 162 SER A C 1
ATOM 1239 O O . SER A 1 162 ? -1.655 12.820 -28.182 1.00 36.11 162 SER A O 1
ATOM 1242 N N . LYS A 1 163 ? 0.074 13.795 -29.249 1.00 36.27 163 LYS A N 1
ATOM 1243 C CA . LYS A 1 163 ? 0.254 12.721 -30.221 1.00 36.84 163 LYS A CA 1
ATOM 1244 C C . LYS A 1 163 ? 1.728 12.577 -30.572 1.00 37.32 163 LYS A C 1
ATOM 1245 O O . LYS A 1 163 ? 2.438 13.567 -30.706 1.00 38.12 163 LYS A O 1
ATOM 1251 N N . ASP A 1 164 ? 2.174 11.337 -30.733 1.00 38.07 164 ASP A N 1
ATOM 1252 C CA . ASP A 1 164 ? 3.550 11.036 -31.111 1.00 37.88 164 ASP A CA 1
ATOM 1253 C C . ASP A 1 164 ? 3.529 9.823 -32.029 1.00 36.84 164 ASP A C 1
ATOM 1254 O O . ASP A 1 164 ? 2.613 9.008 -31.961 1.00 38.11 164 ASP A O 1
ATOM 1259 N N . ILE A 1 165 ? 4.530 9.703 -32.892 1.00 35.64 165 ILE A N 1
ATOM 1260 C CA . ILE A 1 165 ? 4.579 8.578 -33.810 1.00 34.26 165 ILE A CA 1
ATOM 1261 C C . ILE A 1 165 ? 5.778 7.696 -33.525 1.00 32.35 165 ILE A C 1
ATOM 1262 O O . ILE A 1 165 ? 6.848 8.181 -33.173 1.00 31.90 165 ILE A O 1
ATOM 1267 N N . PHE A 1 166 ? 5.591 6.395 -33.695 1.00 31.18 166 PHE A N 1
ATOM 1268 C CA . PHE A 1 166 ? 6.645 5.420 -33.447 1.00 30.16 166 PHE A CA 1
ATOM 1269 C C . PHE A 1 166 ? 6.663 4.400 -34.575 1.00 30.02 166 PHE A C 1
ATOM 1270 O O . PHE A 1 166 ? 5.716 4.308 -35.353 1.00 32.56 166 PHE A O 1
ATOM 1278 N N . ASP A 1 167 ? 7.740 3.630 -34.658 1.00 30.04 167 ASP A N 1
ATOM 1279 C CA . ASP A 1 167 ? 7.857 2.604 -35.687 1.00 29.15 167 ASP A CA 1
ATOM 1280 C C . ASP A 1 167 ? 7.179 1.310 -35.230 1.00 28.38 167 ASP A C 1
ATOM 1281 O O . ASP A 1 167 ? 6.796 0.472 -36.054 1.00 25.31 167 ASP A O 1
ATOM 1286 N N . ALA A 1 168 ? 7.035 1.163 -33.912 1.00 26.53 168 ALA A N 1
ATOM 1287 C CA . ALA A 1 168 ? 6.422 -0.022 -33.319 1.00 25.66 168 ALA A CA 1
ATOM 1288 C C . ALA A 1 168 ? 5.766 0.302 -31.977 1.00 26.12 168 ALA A C 1
ATOM 1289 O O . ALA A 1 168 ? 6.178 1.227 -31.276 1.00 26.42 168 ALA A O 1
ATOM 1291 N N . VAL A 1 169 ? 4.741 -0.465 -31.626 1.00 24.41 169 VAL A N 1
ATOM 1292 C CA . VAL A 1 169 ? 4.022 -0.263 -30.378 1.00 22.98 169 VAL A CA 1
ATOM 1293 C C . VAL A 1 169 ? 3.833 -1.595 -29.666 1.00 23.16 169 VAL A C 1
ATOM 1294 O O . VAL A 1 169 ? 3.345 -2.554 -30.261 1.00 24.50 169 VAL A O 1
ATOM 1298 N N . SER A 1 170 ? 4.231 -1.661 -28.401 1.00 22.26 170 SER A N 1
ATOM 1299 C CA . SER A 1 170 ? 4.059 -2.882 -27.619 1.00 20.94 170 SER A CA 1
ATOM 1300 C C . SER A 1 170 ? 3.017 -2.623 -26.552 1.00 19.15 170 SER A C 1
ATOM 1301 O O . SER A 1 170 ? 3.239 -1.823 -25.654 1.00 18.41 170 SER A O 1
ATOM 1304 N N . ILE A 1 171 ? 1.874 -3.292 -26.666 1.00 18.97 171 ILE A N 1
ATOM 1305 C CA . ILE A 1 171 ? 0.788 -3.139 -25.704 1.00 17.21 171 ILE A CA 1
ATOM 1306 C C . ILE A 1 171 ? 0.999 -4.119 -24.557 1.00 16.74 171 ILE A C 1
ATOM 1307 O O . ILE A 1 171 ? 1.035 -5.329 -24.764 1.00 16.11 171 ILE A O 1
ATOM 1312 N N . CYS A 1 172 ? 1.167 -3.575 -23.358 1.00 17.65 172 CYS A N 1
ATOM 1313 C CA . CYS A 1 172 ? 1.377 -4.361 -22.147 1.00 17.47 172 CYS A CA 1
ATOM 1314 C C . CYS A 1 172 ? 0.420 -3.780 -21.123 1.00 17.71 172 CYS A C 1
ATOM 1315 O O . CYS A 1 172 ? 0.776 -3.577 -19.967 1.00 18.40 172 CYS A O 1
ATOM 1318 N N . ASN A 1 173 ? -0.804 -3.518 -21.560 1.00 18.21 173 ASN A N 1
ATOM 1319 C CA . ASN A 1 173 ? -1.804 -2.907 -20.699 1.00 17.98 173 ASN A CA 1
ATOM 1320 C C . ASN A 1 173 ? -2.466 -3.800 -19.658 1.00 17.51 173 ASN A C 1
ATOM 1321 O O . ASN A 1 173 ? -3.336 -3.338 -18.935 1.00 16.69 173 ASN A O 1
ATOM 1326 N N . GLY A 1 174 ? -2.057 -5.065 -19.577 1.00 17.41 174 GLY A N 1
ATOM 1327 C CA . GLY A 1 174 ? -2.647 -5.975 -18.606 1.00 17.37 174 GLY A CA 1
ATOM 1328 C C . GLY A 1 174 ? -4.044 -6.444 -18.997 1.00 18.40 174 GLY A C 1
ATOM 1329 O O . GLY A 1 174 ? -4.685 -5.837 -19.852 1.00 18.89 174 GLY A O 1
ATOM 1330 N N . HIS A 1 175 ? -4.516 -7.526 -18.385 1.00 17.06 175 HIS A N 1
ATOM 1331 C CA . HIS A 1 175 ? -5.849 -8.041 -18.688 1.00 18.12 175 HIS A CA 1
ATOM 1332 C C . HIS A 1 175 ? -6.661 -8.418 -17.445 1.00 19.28 175 HIS A C 1
ATOM 1333 O O . HIS A 1 175 ? -7.522 -9.296 -17.496 1.00 20.66 175 HIS A O 1
ATOM 1340 N N . TYR A 1 176 ? -6.385 -7.754 -16.327 1.00 19.77 176 TYR A N 1
ATOM 1341 C CA . TYR A 1 176 ? -7.121 -8.010 -15.089 1.00 21.02 176 TYR A CA 1
ATOM 1342 C C . TYR A 1 176 ? -7.701 -6.711 -14.529 1.00 20.27 176 TYR A C 1
ATOM 1343 O O . TYR A 1 176 ? -7.675 -6.468 -13.319 1.00 21.35 176 TYR A O 1
ATOM 1352 N N . GLU A 1 177 ? -8.237 -5.889 -15.424 1.00 20.27 177 GLU A N 1
ATOM 1353 C CA . GLU A 1 177 ? -8.834 -4.612 -15.048 1.00 21.44 177 GLU A CA 1
ATOM 1354 C C . GLU A 1 177 ? -10.359 -4.580 -15.274 1.00 21.55 177 GLU A C 1
ATOM 1355 O O . GLU A 1 177 ? -11.121 -4.300 -14.350 1.00 20.51 177 GLU A O 1
ATOM 1361 N N . VAL A 1 178 ? -10.799 -4.879 -16.494 1.00 22.05 178 VAL A N 1
ATOM 1362 C CA . VAL A 1 178 ? -12.225 -4.898 -16.809 1.00 21.91 178 VAL A CA 1
ATOM 1363 C C . VAL A 1 178 ? -12.815 -6.177 -16.227 1.00 22.68 178 VAL A C 1
ATOM 1364 O O . VAL A 1 178 ? -12.478 -7.271 -16.662 1.00 21.73 178 VAL A O 1
ATOM 1368 N N . PRO A 1 179 ? -13.717 -6.049 -15.243 1.00 22.35 179 PRO A N 1
ATOM 1369 C CA . PRO A 1 179 ? -14.371 -7.175 -14.571 1.00 22.58 179 PRO A CA 1
ATOM 1370 C C . PRO A 1 179 ? -15.316 -7.962 -15.465 1.00 23.92 179 PRO A C 1
ATOM 1371 O O . PRO A 1 179 ? -15.926 -7.407 -16.380 1.00 23.72 179 PRO A O 1
ATOM 1375 N N . TYR A 1 180 ? -15.428 -9.256 -15.203 1.00 22.81 180 TYR A N 1
ATOM 1376 C CA . TYR A 1 180 ? -16.358 -10.074 -15.958 1.00 24.58 180 TYR A CA 1
ATOM 1377 C C . TYR A 1 180 ? -17.415 -10.603 -15.013 1.00 23.87 180 TYR A C 1
ATOM 1378 O O . TYR A 1 180 ? -17.112 -11.401 -14.131 1.00 22.80 180 TYR A O 1
ATOM 1387 N N . ILE A 1 181 ? -18.645 -10.139 -15.191 1.00 23.01 181 ILE A N 1
ATOM 1388 C CA . ILE A 1 181 ? -19.769 -10.609 -14.395 1.00 24.83 181 ILE A CA 1
ATOM 1389 C C . ILE A 1 181 ? -20.832 -10.963 -15.438 1.00 25.18 181 ILE A C 1
ATOM 1390 O O . ILE A 1 181 ? -21.291 -10.100 -16.181 1.00 23.30 181 ILE A O 1
ATOM 1395 N N . PRO A 1 182 ? -21.219 -12.249 -15.516 1.00 27.20 182 PRO A N 1
ATOM 1396 C CA . PRO A 1 182 ? -22.221 -12.716 -16.483 1.00 28.28 182 PRO A CA 1
ATOM 1397 C C . PRO A 1 182 ? -23.550 -11.998 -16.325 1.00 29.23 182 PRO A C 1
ATOM 1398 O O . PRO A 1 182 ? -23.955 -11.665 -15.213 1.00 28.33 182 PRO A O 1
ATOM 1402 N N . ASN A 1 183 ? -24.232 -11.761 -17.437 1.00 31.28 183 ASN A N 1
ATOM 1403 C CA . ASN A 1 183 ? -25.515 -11.085 -17.365 1.00 34.10 183 ASN A CA 1
ATOM 1404 C C . ASN A 1 183 ? -26.620 -12.057 -16.973 1.00 33.99 183 ASN A C 1
ATOM 1405 O O . ASN A 1 183 ? -27.313 -12.603 -17.826 1.00 34.43 183 ASN A O 1
ATOM 1410 N N . ILE A 1 184 ? -26.773 -12.271 -15.672 1.00 33.27 184 ILE A N 1
ATOM 1411 C CA . ILE A 1 184 ? -27.796 -13.162 -15.160 1.00 33.81 184 ILE A CA 1
ATOM 1412 C C . ILE A 1 184 ? -29.105 -12.385 -15.067 1.00 35.26 184 ILE A C 1
ATOM 1413 O O . ILE A 1 184 ? -29.110 -11.168 -14.849 1.00 35.03 184 ILE A O 1
ATOM 1418 N N . LYS A 1 185 ? -30.218 -13.085 -15.240 1.00 36.58 185 LYS A N 1
ATOM 1419 C CA . LYS A 1 185 ? -31.519 -12.440 -15.175 1.00 37.32 185 LYS A CA 1
ATOM 1420 C C . LYS A 1 185 ? -31.809 -11.968 -13.751 1.00 36.59 185 LYS A C 1
ATOM 1421 O O . LYS A 1 185 ? -31.732 -12.750 -12.795 1.00 34.70 185 LYS A O 1
ATOM 1427 N N . GLY A 1 186 ? -32.119 -10.679 -13.621 1.00 35.59 186 GLY A N 1
ATOM 1428 C CA . GLY A 1 186 ? -32.440 -10.108 -12.324 1.00 35.15 186 GLY A CA 1
ATOM 1429 C C . GLY A 1 186 ? -31.276 -9.548 -11.527 1.00 35.33 186 GLY A C 1
ATOM 1430 O O . GLY A 1 186 ? -31.482 -8.758 -10.601 1.00 34.89 186 GLY A O 1
ATOM 1431 N N . LEU A 1 187 ? -30.055 -9.951 -11.877 1.00 34.82 187 LEU A N 1
ATOM 1432 C CA . LEU A 1 187 ? -28.864 -9.494 -11.165 1.00 34.05 187 LEU A CA 1
ATOM 1433 C C . LEU A 1 187 ? -28.773 -7.975 -11.069 1.00 34.13 187 LEU A C 1
ATOM 1434 O O . LEU A 1 187 ? -28.644 -7.424 -9.974 1.00 33.00 187 LEU A O 1
ATOM 1439 N N . ASP A 1 188 ? -28.832 -7.306 -12.217 1.00 33.98 188 ASP A N 1
ATOM 1440 C CA . ASP A 1 188 ? -28.750 -5.850 -12.264 1.00 34.81 188 ASP A CA 1
ATOM 1441 C C . ASP A 1 188 ? -29.665 -5.199 -11.234 1.00 34.92 188 ASP A C 1
ATOM 1442 O O . ASP A 1 188 ? -29.228 -4.363 -10.438 1.00 34.83 188 ASP A O 1
ATOM 1447 N N . GLU A 1 189 ? -30.938 -5.579 -11.256 1.00 33.73 189 GLU A N 1
ATOM 1448 C CA . GLU A 1 189 ? -31.906 -5.018 -10.329 1.00 33.78 189 GLU A CA 1
ATOM 1449 C C . GLU A 1 189 ? -31.537 -5.384 -8.896 1.00 32.18 189 GLU A C 1
ATOM 1450 O O . GLU A 1 189 ? -31.520 -4.530 -8.013 1.00 31.94 189 GLU A O 1
ATOM 1456 N N . TYR A 1 190 ? -31.246 -6.662 -8.671 1.00 30.81 190 TYR A N 1
ATOM 1457 C CA . TYR A 1 190 ? -30.862 -7.154 -7.350 1.00 29.99 190 TYR A CA 1
ATOM 1458 C C . TYR A 1 190 ? -29.664 -6.376 -6.800 1.00 31.77 190 TYR A C 1
ATOM 1459 O O . TYR A 1 190 ? -29.549 -6.182 -5.590 1.00 32.36 190 TYR A O 1
ATOM 1468 N N . ALA A 1 191 ? -28.780 -5.939 -7.696 1.00 31.98 191 ALA A N 1
ATOM 1469 C CA . ALA A 1 191 ? -27.576 -5.197 -7.325 1.00 33.43 191 ALA A CA 1
ATOM 1470 C C . ALA A 1 191 ? -27.833 -3.729 -6.988 1.00 34.33 191 ALA A C 1
ATOM 1471 O O . ALA A 1 191 ? -27.302 -3.224 -6.003 1.00 33.57 191 ALA A O 1
ATOM 1473 N N . LYS A 1 192 ? -28.657 -3.042 -7.789 1.00 35.85 192 LYS A N 1
ATOM 1474 C CA . LYS A 1 192 ? -28.959 -1.630 -7.631 1.00 37.28 192 LYS A CA 1
ATOM 1475 C C . LYS A 1 192 ? -29.903 -1.408 -6.458 1.00 37.37 192 LYS A C 1
ATOM 1476 O O . LYS A 1 192 ? -29.970 -0.257 -5.939 1.00 38.25 192 LYS A O 1
ATOM 1482 N N . ALA A 1 193 ? -30.669 -2.384 -6.012 1.00 36.92 193 ALA A N 1
ATOM 1483 C CA . ALA A 1 193 ? -31.607 -2.226 -4.907 1.00 37.38 193 ALA A CA 1
ATOM 1484 C C . ALA A 1 193 ? -30.912 -2.232 -3.561 1.00 38.08 193 ALA A C 1
ATOM 1485 O O . ALA A 1 193 ? -31.433 -1.665 -2.589 1.00 38.46 193 ALA A O 1
ATOM 1487 N N . VAL A 1 194 ? -29.760 -2.872 -3.491 1.00 37.21 194 VAL A N 1
ATOM 1488 C CA . VAL A 1 194 ? -28.998 -2.927 -2.242 1.00 35.57 194 VAL A CA 1
ATOM 1489 C C . VAL A 1 194 ? -27.510 -2.718 -2.582 1.00 35.51 194 VAL A C 1
ATOM 1490 O O . VAL A 1 194 ? -26.768 -3.691 -2.770 1.00 34.97 194 VAL A O 1
ATOM 1494 N N . PRO A 1 195 ? -27.049 -1.460 -2.657 1.00 34.42 195 PRO A N 1
ATOM 1495 C CA . PRO A 1 195 ? -25.652 -1.146 -2.973 1.00 33.13 195 PRO A CA 1
ATOM 1496 C C . PRO A 1 195 ? -24.745 -1.902 -2.013 1.00 32.01 195 PRO A C 1
ATOM 1497 O O . PRO A 1 195 ? -24.970 -1.873 -0.808 1.00 30.92 195 PRO A O 1
ATOM 1501 N N . GLY A 1 196 ? -23.749 -2.595 -2.548 1.00 30.45 196 GLY A N 1
ATOM 1502 C CA . GLY A 1 196 ? -22.851 -3.360 -1.705 1.00 27.87 196 GLY A CA 1
ATOM 1503 C C . GLY A 1 196 ? -23.202 -4.823 -1.529 1.00 27.03 196 GLY A C 1
ATOM 1504 O O . GLY A 1 196 ? -22.436 -5.596 -0.958 1.00 25.17 196 GLY A O 1
ATOM 1505 N N . SER A 1 197 ? -24.377 -5.215 -2.018 1.00 27.08 197 SER A N 1
ATOM 1506 C CA . SER A 1 197 ? -24.828 -6.597 -1.901 1.00 26.82 197 SER A CA 1
ATOM 1507 C C . SER A 1 197 ? -24.117 -7.478 -2.922 1.00 25.61 197 SER A C 1
ATOM 1508 O O . SER A 1 197 ? -23.920 -8.674 -2.692 1.00 25.49 197 SER A O 1
ATOM 1511 N N . VAL A 1 198 ? -23.735 -6.886 -4.051 1.00 25.03 198 VAL A N 1
ATOM 1512 C CA . VAL A 1 198 ? -23.032 -7.624 -5.094 1.00 25.23 198 VAL A CA 1
ATOM 1513 C C . VAL A 1 198 ? -21.666 -6.984 -5.341 1.00 25.84 198 VAL A C 1
ATOM 1514 O O . VAL A 1 198 ? -21.574 -5.800 -5.661 1.00 23.67 198 VAL A O 1
ATOM 1518 N N . LEU A 1 199 ? -20.609 -7.778 -5.197 1.00 25.53 199 LEU A N 1
ATOM 1519 C CA . LEU A 1 199 ? -19.244 -7.297 -5.392 1.00 25.49 199 LEU A CA 1
ATOM 1520 C C . LEU A 1 199 ? -18.524 -8.193 -6.380 1.00 26.03 199 LEU A C 1
ATOM 1521 O O . LEU A 1 199 ? -19.032 -9.244 -6.763 1.00 26.55 199 LEU A O 1
ATOM 1526 N N . HIS A 1 200 ? -17.337 -7.759 -6.784 1.00 25.12 200 HIS A N 1
ATOM 1527 C CA . HIS A 1 200 ? -16.481 -8.509 -7.690 1.00 23.68 200 HIS A CA 1
ATOM 1528 C C . HIS A 1 200 ? -15.164 -8.629 -6.919 1.00 22.60 200 HIS A C 1
ATOM 1529 O O . HIS A 1 200 ? -14.827 -7.742 -6.135 1.00 21.59 200 HIS A O 1
ATOM 1536 N N . SER A 1 201 ? -14.428 -9.716 -7.124 1.00 22.27 201 SER A N 1
ATOM 1537 C CA . SER A 1 201 ? -13.164 -9.919 -6.422 1.00 19.53 201 SER A CA 1
ATOM 1538 C C . SER A 1 201 ? -12.243 -8.696 -6.496 1.00 18.67 201 SER A C 1
ATOM 1539 O O . SER A 1 201 ? -11.515 -8.412 -5.559 1.00 19.31 201 SER A O 1
ATOM 1542 N N . SER A 1 202 ? -12.288 -7.956 -7.595 1.00 17.64 202 SER A N 1
ATOM 1543 C CA . SER A 1 202 ? -11.435 -6.781 -7.727 1.00 17.49 202 SER A CA 1
ATOM 1544 C C . SER A 1 202 ? -11.696 -5.707 -6.665 1.00 16.89 202 SER A C 1
ATOM 1545 O O . SER A 1 202 ? -10.907 -4.781 -6.521 1.00 15.46 202 SER A O 1
ATOM 1548 N N . LEU A 1 203 ? -12.795 -5.832 -5.926 1.00 16.11 203 LEU A N 1
ATOM 1549 C CA . LEU A 1 203 ? -13.139 -4.865 -4.881 1.00 16.06 203 LEU A CA 1
ATOM 1550 C C . LEU A 1 203 ? -12.793 -5.366 -3.475 1.00 14.93 203 LEU A C 1
ATOM 1551 O O . LEU A 1 203 ? -12.880 -4.623 -2.495 1.00 16.32 203 LEU A O 1
ATOM 1556 N N . PHE A 1 204 ? -12.424 -6.632 -3.366 1.00 13.79 204 PHE A N 1
ATOM 1557 C CA . PHE A 1 204 ? -12.082 -7.186 -2.070 1.00 13.97 204 PHE A CA 1
ATOM 1558 C C . PHE A 1 204 ? -10.783 -6.542 -1.566 1.00 14.86 204 PHE A C 1
ATOM 1559 O O . PHE A 1 204 ? -9.831 -6.358 -2.332 1.00 13.47 204 PHE A O 1
ATOM 1567 N N . ARG A 1 205 ? -10.763 -6.174 -0.287 1.00 13.23 205 ARG A N 1
ATOM 1568 C CA . ARG A 1 205 ? -9.583 -5.569 0.323 1.00 13.71 205 ARG A CA 1
ATOM 1569 C C . ARG A 1 205 ? -9.378 -6.132 1.716 1.00 13.11 205 ARG A C 1
ATOM 1570 O O . ARG A 1 205 ? -8.402 -6.833 1.980 1.00 12.33 205 ARG A O 1
ATOM 1578 N N . GLU A 1 206 ? -10.323 -5.830 2.596 1.00 14.17 206 GLU A N 1
ATOM 1579 C CA . GLU A 1 206 ? -10.254 -6.269 3.979 1.00 15.93 206 GLU A CA 1
ATOM 1580 C C . GLU A 1 206 ? -11.417 -7.200 4.321 1.00 16.55 206 GLU A C 1
ATOM 1581 O O . GLU A 1 206 ? -12.584 -6.855 4.138 1.00 17.03 206 GLU A O 1
ATOM 1587 N N . PRO A 1 207 ? -11.103 -8.399 4.822 1.00 16.63 207 PRO A N 1
ATOM 1588 C CA . PRO A 1 207 ? -12.102 -9.402 5.189 1.00 17.95 207 PRO A CA 1
ATOM 1589 C C . PRO A 1 207 ? -12.978 -9.081 6.400 1.00 19.59 207 PRO A C 1
ATOM 1590 O O . PRO A 1 207 ? -14.055 -9.658 6.543 1.00 17.75 207 PRO A O 1
ATOM 1594 N N . GLU A 1 208 ? -12.524 -8.179 7.269 1.00 20.74 208 GLU A N 1
ATOM 1595 C CA . GLU A 1 208 ? -13.297 -7.833 8.468 1.00 21.75 208 GLU A CA 1
ATOM 1596 C C . GLU A 1 208 ? -14.647 -7.204 8.125 1.00 22.82 208 GLU A C 1
ATOM 1597 O O . GLU A 1 208 ? -15.526 -7.086 8.981 1.00 23.14 208 GLU A O 1
ATOM 1603 N N . LEU A 1 209 ? -14.805 -6.802 6.871 1.00 23.48 209 LEU A N 1
ATOM 1604 C CA . LEU A 1 209 ? -16.053 -6.207 6.412 1.00 24.48 209 LEU A CA 1
ATOM 1605 C C . LEU A 1 209 ? -17.162 -7.258 6.412 1.00 26.15 209 LEU A C 1
ATOM 1606 O O . LEU A 1 209 ? -18.338 -6.941 6.571 1.00 25.98 209 LEU A O 1
ATOM 1611 N N . PHE A 1 210 ? -16.772 -8.516 6.257 1.00 26.60 210 PHE A N 1
ATOM 1612 C CA . PHE A 1 210 ? -17.736 -9.601 6.176 1.00 27.92 210 PHE A CA 1
ATOM 1613 C C . PHE A 1 210 ? -18.030 -10.367 7.465 1.00 28.67 210 PHE A C 1
ATOM 1614 O O . PHE A 1 210 ? -18.748 -11.359 7.436 1.00 29.29 210 PHE A O 1
ATOM 1622 N N . VAL A 1 211 ? -17.496 -9.916 8.596 1.00 29.65 211 VAL A N 1
ATOM 1623 C CA . VAL A 1 211 ? -17.764 -10.608 9.850 1.00 29.91 211 VAL A CA 1
ATOM 1624 C C . VAL A 1 211 ? -19.268 -10.711 10.102 1.00 30.27 211 VAL A C 1
ATOM 1625 O O . VAL A 1 211 ? -19.993 -9.718 10.038 1.00 28.20 211 VAL A O 1
ATOM 1629 N N . GLY A 1 212 ? -19.727 -11.925 10.385 1.00 30.91 212 GLY A N 1
ATOM 1630 C CA . GLY A 1 212 ? -21.136 -12.143 10.656 1.00 33.12 212 GLY A CA 1
ATOM 1631 C C . GLY A 1 212 ? -22.030 -12.200 9.429 1.00 33.06 212 GLY A C 1
ATOM 1632 O O . GLY A 1 212 ? -23.208 -12.538 9.533 1.00 32.61 212 GLY A O 1
ATOM 1633 N N . GLU A 1 213 ? -21.482 -11.882 8.264 1.00 32.97 213 GLU A N 1
ATOM 1634 C CA . GLU A 1 213 ? -22.280 -11.902 7.057 1.00 32.62 213 GLU A CA 1
ATOM 1635 C C . GLU A 1 213 ? -22.337 -13.263 6.373 1.00 31.71 213 GLU A C 1
ATOM 1636 O O . GLU A 1 213 ? -21.414 -14.076 6.484 1.00 30.15 213 GLU A O 1
ATOM 1642 N N . SER A 1 214 ? -23.451 -13.504 5.683 1.00 29.93 214 SER A N 1
ATOM 1643 C CA . SER A 1 214 ? -23.676 -14.733 4.925 1.00 28.68 214 SER A CA 1
ATOM 1644 C C . SER A 1 214 ? -23.248 -14.383 3.500 1.00 26.01 214 SER A C 1
ATOM 1645 O O . SER A 1 214 ? -23.843 -13.525 2.858 1.00 23.51 214 SER A O 1
ATOM 1648 N N . VAL A 1 215 ? -22.226 -15.068 3.008 1.00 25.40 215 VAL A N 1
ATOM 1649 C CA . VAL A 1 215 ? -21.672 -14.773 1.692 1.00 25.25 215 VAL A CA 1
ATOM 1650 C C . VAL A 1 215 ? -21.720 -15.882 0.639 1.00 24.52 215 VAL A C 1
ATOM 1651 O O . VAL A 1 215 ? -21.591 -17.065 0.946 1.00 25.94 215 VAL A O 1
ATOM 1655 N N . LEU A 1 216 ? -21.891 -15.474 -0.612 1.00 24.34 216 LEU A N 1
ATOM 1656 C CA . LEU A 1 216 ? -21.915 -16.397 -1.737 1.00 23.91 216 LEU A CA 1
ATOM 1657 C C . LEU A 1 216 ? -20.760 -16.047 -2.660 1.00 23.27 216 LEU A C 1
ATOM 1658 O O . LEU A 1 216 ? -20.745 -14.986 -3.276 1.00 22.89 216 LEU A O 1
ATOM 1663 N N . VAL A 1 217 ? -19.781 -16.935 -2.733 1.00 23.12 217 VAL A N 1
ATOM 1664 C CA . VAL A 1 217 ? -18.639 -16.737 -3.606 1.00 22.68 217 VAL A CA 1
ATOM 1665 C C . VAL A 1 217 ? -18.968 -17.416 -4.930 1.00 24.28 217 VAL A C 1
ATOM 1666 O O . VAL A 1 217 ? -19.251 -18.607 -4.969 1.00 24.81 217 VAL A O 1
ATOM 1670 N N . VAL A 1 218 ? -18.939 -16.660 -6.017 1.00 25.32 218 VAL A N 1
ATOM 1671 C CA . VAL A 1 218 ? -19.235 -17.226 -7.321 1.00 26.60 218 VAL A CA 1
ATOM 1672 C C . VAL A 1 218 ? -17.970 -17.394 -8.158 1.00 27.42 218 VAL A C 1
ATOM 1673 O O . VAL A 1 218 ? -17.341 -16.417 -8.584 1.00 28.82 218 VAL A O 1
ATOM 1677 N N . GLY A 1 219 ? -17.600 -18.646 -8.388 1.00 27.23 219 GLY A N 1
ATOM 1678 C CA . GLY A 1 219 ? -16.408 -18.938 -9.159 1.00 26.89 219 GLY A CA 1
ATOM 1679 C C . GLY A 1 219 ? -15.710 -20.153 -8.585 1.00 26.30 219 GLY A C 1
ATOM 1680 O O . GLY A 1 219 ? -16.071 -20.630 -7.506 1.00 25.13 219 GLY A O 1
ATOM 1681 N N . GLY A 1 220 ? -14.702 -20.653 -9.289 1.00 26.41 220 GLY A N 1
ATOM 1682 C CA . GLY A 1 220 ? -14.004 -21.828 -8.797 1.00 28.26 220 GLY A CA 1
ATOM 1683 C C . GLY A 1 220 ? -12.515 -21.840 -9.059 1.00 28.48 220 GLY A C 1
ATOM 1684 O O . GLY A 1 220 ? -11.899 -22.899 -9.003 1.00 30.06 220 GLY A O 1
ATOM 1685 N N . ALA A 1 221 ? -11.937 -20.674 -9.344 1.00 26.78 221 ALA A N 1
ATOM 1686 C CA . ALA A 1 221 ? -10.506 -20.582 -9.606 1.00 25.89 221 ALA A CA 1
ATOM 1687 C C . ALA A 1 221 ? -9.801 -19.910 -8.429 1.00 25.89 221 ALA A C 1
ATOM 1688 O O . ALA A 1 221 ? -10.361 -19.810 -7.340 1.00 25.55 221 ALA A O 1
ATOM 1690 N N . SER A 1 222 ? -8.582 -19.433 -8.646 1.00 26.26 222 SER A N 1
ATOM 1691 C CA . SER A 1 222 ? -7.806 -18.831 -7.565 1.00 26.76 222 SER A CA 1
ATOM 1692 C C . SER A 1 222 ? -8.485 -17.722 -6.763 1.00 26.05 222 SER A C 1
ATOM 1693 O O . SER A 1 222 ? -8.353 -17.686 -5.538 1.00 24.08 222 SER A O 1
ATOM 1696 N N . SER A 1 223 ? -9.203 -16.817 -7.425 1.00 24.51 223 SER A N 1
ATOM 1697 C CA . SER A 1 223 ? -9.878 -15.751 -6.685 1.00 24.98 223 SER A CA 1
ATOM 1698 C C . SER A 1 223 ? -10.936 -16.336 -5.760 1.00 22.84 223 SER A C 1
ATOM 1699 O O . SER A 1 223 ? -11.005 -15.989 -4.583 1.00 21.99 223 SER A O 1
ATOM 1702 N N . ALA A 1 224 ? -11.749 -17.237 -6.302 1.00 21.95 224 ALA A N 1
ATOM 1703 C CA . ALA A 1 224 ? -12.816 -17.871 -5.539 1.00 22.48 224 ALA A CA 1
ATOM 1704 C C . ALA A 1 224 ? -12.289 -18.682 -4.360 1.00 24.02 224 ALA A C 1
ATOM 1705 O O . ALA A 1 224 ? -12.759 -18.517 -3.231 1.00 23.79 224 ALA A O 1
ATOM 1707 N N . ASN A 1 225 ? -11.315 -19.556 -4.612 1.00 24.41 225 ASN A N 1
ATOM 1708 C CA . ASN A 1 225 ? -10.767 -20.382 -3.539 1.00 27.66 225 ASN A CA 1
ATOM 1709 C C . ASN A 1 225 ? -10.073 -19.562 -2.454 1.00 28.91 225 ASN A C 1
ATOM 1710 O O . ASN A 1 225 ? -10.178 -19.871 -1.268 1.00 28.94 225 ASN A O 1
ATOM 1715 N N . ASP A 1 226 ? -9.366 -18.517 -2.864 1.00 30.04 226 ASP A N 1
ATOM 1716 C CA . ASP A 1 226 ? -8.666 -17.660 -1.921 1.00 31.18 226 ASP A CA 1
ATOM 1717 C C . ASP A 1 226 ? -9.630 -16.866 -1.058 1.00 30.44 226 ASP A C 1
ATOM 1718 O O . ASP A 1 226 ? -9.412 -16.708 0.140 1.00 31.09 226 ASP A O 1
ATOM 1723 N N . LEU A 1 227 ? -10.692 -16.358 -1.674 1.00 30.17 227 LEU A N 1
ATOM 1724 C CA . LEU A 1 227 ? -11.693 -15.583 -0.955 1.00 29.57 227 LEU A CA 1
ATOM 1725 C C . LEU A 1 227 ? -12.368 -16.460 0.092 1.00 27.80 227 LEU A C 1
ATOM 1726 O O . LEU A 1 227 ? -12.516 -16.068 1.243 1.00 27.26 227 LEU A O 1
ATOM 1731 N N . VAL A 1 228 ? -12.774 -17.651 -0.329 1.00 27.41 228 VAL A N 1
ATOM 1732 C CA . VAL A 1 228 ? -13.423 -18.605 0.553 1.00 26.37 228 VAL A CA 1
ATOM 1733 C C . VAL A 1 228 ? -12.519 -18.839 1.753 1.00 27.78 228 VAL A C 1
ATOM 1734 O O . VAL A 1 228 ? -12.974 -18.907 2.892 1.00 27.39 228 VAL A O 1
ATOM 1738 N N . ARG A 1 229 ? -11.225 -18.958 1.497 1.00 28.15 229 ARG A N 1
ATOM 1739 C CA . ARG A 1 229 ? -10.283 -19.173 2.577 1.00 29.02 229 ARG A CA 1
ATOM 1740 C C . ARG A 1 229 ? -10.203 -17.958 3.503 1.00 28.41 229 ARG A C 1
ATOM 1741 O O . ARG A 1 229 ? -10.289 -18.093 4.725 1.00 30.42 229 ARG A O 1
ATOM 1749 N N . HIS A 1 230 ? -10.053 -16.771 2.929 1.00 27.35 230 HIS A N 1
ATOM 1750 C CA . HIS A 1 230 ? -9.965 -15.561 3.740 1.00 27.23 230 HIS A CA 1
ATOM 1751 C C . HIS A 1 230 ? -11.255 -15.203 4.479 1.00 26.57 230 HIS A C 1
ATOM 1752 O O . HIS A 1 230 ? -11.211 -14.553 5.516 1.00 24.86 230 HIS A O 1
ATOM 1759 N N . LEU A 1 231 ? -12.395 -15.631 3.945 1.00 27.19 231 LEU A N 1
ATOM 1760 C CA . LEU A 1 231 ? -13.693 -15.352 4.556 1.00 26.74 231 LEU A CA 1
ATOM 1761 C C . LEU A 1 231 ? -14.076 -16.350 5.640 1.00 26.96 231 LEU A C 1
ATOM 1762 O O . LEU A 1 231 ? -14.862 -16.034 6.530 1.00 25.79 231 LEU A O 1
ATOM 1767 N N . THR A 1 232 ? -13.527 -17.556 5.561 1.00 27.60 232 THR A N 1
ATOM 1768 C CA . THR A 1 232 ? -13.866 -18.601 6.516 1.00 29.81 232 THR A CA 1
ATOM 1769 C C . THR A 1 232 ? -13.791 -18.215 7.990 1.00 30.69 232 THR A C 1
ATOM 1770 O O . THR A 1 232 ? -14.722 -18.471 8.744 1.00 31.48 232 THR A O 1
ATOM 1774 N N . PRO A 1 233 ? -12.689 -17.590 8.426 1.00 31.99 233 PRO A N 1
ATOM 1775 C CA . PRO A 1 233 ? -12.647 -17.234 9.848 1.00 31.75 233 PRO A CA 1
ATOM 1776 C C . PRO A 1 233 ? -13.478 -16.022 10.287 1.00 31.31 233 PRO A C 1
ATOM 1777 O O . PRO A 1 233 ? -13.501 -15.705 11.469 1.00 31.41 233 PRO A O 1
ATOM 1781 N N . VAL A 1 234 ? -14.171 -15.352 9.367 1.00 31.35 234 VAL A N 1
ATOM 1782 C CA . VAL A 1 234 ? -14.963 -14.185 9.762 1.00 31.36 234 VAL A CA 1
ATOM 1783 C C . VAL A 1 234 ? -16.423 -14.186 9.318 1.00 31.90 234 VAL A C 1
ATOM 1784 O O . VAL A 1 234 ? -17.305 -13.748 10.059 1.00 31.54 234 VAL A O 1
ATOM 1788 N N . ALA A 1 235 ? -16.685 -14.665 8.109 1.00 32.37 235 ALA A N 1
ATOM 1789 C CA . ALA A 1 235 ? -18.050 -14.694 7.602 1.00 32.26 235 ALA A CA 1
ATOM 1790 C C . ALA A 1 235 ? -18.917 -15.699 8.347 1.00 33.11 235 ALA A C 1
ATOM 1791 O O . ALA A 1 235 ? -18.417 -16.635 8.979 1.00 32.18 235 ALA A O 1
ATOM 1793 N N . LYS A 1 236 ? -20.226 -15.495 8.267 1.00 32.92 236 LYS A N 1
ATOM 1794 C CA . LYS A 1 236 ? -21.175 -16.386 8.908 1.00 33.47 236 LYS A CA 1
ATOM 1795 C C . LYS A 1 236 ? -21.057 -17.749 8.225 1.00 33.03 236 LYS A C 1
ATOM 1796 O O . LYS A 1 236 ? -21.001 -17.831 6.998 1.00 32.69 236 LYS A O 1
ATOM 1802 N N . HIS A 1 237 ? -20.986 -18.814 9.013 1.00 32.99 237 HIS A N 1
ATOM 1803 C CA . HIS A 1 237 ? -20.903 -20.158 8.452 1.00 34.92 237 HIS A CA 1
ATOM 1804 C C . HIS A 1 237 ? -22.299 -20.656 8.052 1.00 35.57 237 HIS A C 1
ATOM 1805 O O . HIS A 1 237 ? -23.281 -20.423 8.759 1.00 35.83 237 HIS A O 1
ATOM 1812 N N . PRO A 1 238 ? -22.403 -21.343 6.903 1.00 35.83 238 PRO A N 1
ATOM 1813 C CA . PRO A 1 238 ? -21.295 -21.657 6.000 1.00 34.53 238 PRO A CA 1
ATOM 1814 C C . PRO A 1 238 ? -21.165 -20.646 4.867 1.00 33.48 238 PRO A C 1
ATOM 1815 O O . PRO A 1 238 ? -22.066 -19.842 4.624 1.00 32.70 238 PRO A O 1
ATOM 1819 N N . ILE A 1 239 ? -20.029 -20.697 4.179 1.00 32.48 239 ILE A N 1
ATOM 1820 C CA . ILE A 1 239 ? -19.784 -19.834 3.036 1.00 31.18 239 ILE A CA 1
ATOM 1821 C C . ILE A 1 239 ? -20.308 -20.636 1.849 1.00 30.97 239 ILE A C 1
ATOM 1822 O O . ILE A 1 239 ? -20.084 -21.852 1.769 1.00 30.43 239 ILE A O 1
ATOM 1827 N N . TYR A 1 240 ? -21.026 -19.980 0.947 1.00 30.16 240 TYR A N 1
ATOM 1828 C CA . TYR A 1 240 ? -21.537 -20.676 -0.221 1.00 30.75 240 TYR A CA 1
ATOM 1829 C C . TYR A 1 240 ? -20.660 -20.364 -1.417 1.00 29.73 240 TYR A C 1
ATOM 1830 O O . TYR A 1 240 ? -20.161 -19.248 -1.560 1.00 29.89 240 TYR A O 1
ATOM 1839 N N . GLN A 1 241 ? -20.468 -21.357 -2.273 1.00 28.47 241 GLN A N 1
ATOM 1840 C CA . GLN A 1 241 ? -19.664 -21.169 -3.463 1.00 27.64 241 GLN A CA 1
ATOM 1841 C C . GLN A 1 241 ? -20.369 -21.784 -4.655 1.00 26.78 241 GLN A C 1
ATOM 1842 O O . GLN A 1 241 ? -20.624 -22.980 -4.678 1.00 27.94 241 GLN A O 1
ATOM 1848 N N . SER A 1 242 ? -20.691 -20.953 -5.636 1.00 26.86 242 SER A N 1
ATOM 1849 C CA . SER A 1 242 ? -21.361 -21.403 -6.845 1.00 28.90 242 SER A CA 1
ATOM 1850 C C . SER A 1 242 ? -20.343 -21.744 -7.928 1.00 31.06 242 SER A C 1
ATOM 1851 O O . SER A 1 242 ? -19.641 -20.868 -8.435 1.00 31.04 242 SER A O 1
ATOM 1854 N N . LEU A 1 243 ? -20.247 -23.031 -8.256 1.00 32.24 243 LEU A N 1
ATOM 1855 C CA . LEU A 1 243 ? -19.340 -23.499 -9.305 1.00 33.25 243 LEU A CA 1
ATOM 1856 C C . LEU A 1 243 ? -20.170 -23.829 -10.535 1.00 34.70 243 LEU A C 1
ATOM 1857 O O . LEU A 1 243 ? -21.363 -24.097 -10.403 1.00 34.71 243 LEU A O 1
ATOM 1862 N N . LEU A 1 244 ? -19.531 -23.851 -11.705 1.00 34.19 244 LEU A N 1
ATOM 1863 C CA . LEU A 1 244 ? -20.218 -24.154 -12.947 1.00 36.30 244 LEU A CA 1
ATOM 1864 C C . LEU A 1 244 ? -20.185 -25.666 -13.080 1.00 37.22 244 LEU A C 1
ATOM 1865 O O . LEU A 1 244 ? -19.262 -26.224 -13.692 1.00 40.44 244 LEU A O 1
ATOM 1870 N N . GLY A 1 245 ? -21.181 -26.342 -12.520 1.00 37.50 245 GLY A N 1
ATOM 1871 C CA . GLY A 1 245 ? -21.216 -27.799 -12.545 1.00 37.22 245 GLY A CA 1
ATOM 1872 C C . GLY A 1 245 ? -21.171 -28.283 -11.114 1.00 37.30 245 GLY A C 1
ATOM 1873 O O . GLY A 1 245 ? -20.910 -29.459 -10.828 1.00 37.96 245 GLY A O 1
ATOM 1874 N N . GLY A 1 246 ? -21.442 -27.348 -10.207 1.00 36.78 246 GLY A N 1
ATOM 1875 C CA . GLY A 1 246 ? -21.426 -27.659 -8.796 1.00 36.80 246 GLY A CA 1
ATOM 1876 C C . GLY A 1 246 ? -20.067 -28.176 -8.339 1.00 36.81 246 GLY A C 1
ATOM 1877 O O . GLY A 1 246 ? -19.087 -28.185 -9.096 1.00 36.30 246 GLY A O 1
ATOM 1878 N N . GLY A 1 247 ? -20.021 -28.615 -7.086 1.00 36.58 247 GLY A N 1
ATOM 1879 C CA . GLY A 1 247 ? -18.803 -29.141 -6.518 1.00 37.69 247 GLY A CA 1
ATOM 1880 C C . GLY A 1 247 ? -19.208 -30.199 -5.521 1.00 39.01 247 GLY A C 1
ATOM 1881 O O . GLY A 1 247 ? -20.397 -30.468 -5.343 1.00 40.29 247 GLY A O 1
ATOM 1882 N N . ASP A 1 248 ? -18.230 -30.780 -4.843 1.00 41.13 248 ASP A N 1
ATOM 1883 C CA . ASP A 1 248 ? -18.513 -31.837 -3.887 1.00 44.05 248 ASP A CA 1
ATOM 1884 C C . ASP A 1 248 ? -18.470 -31.427 -2.418 1.00 45.18 248 ASP A C 1
ATOM 1885 O O . ASP A 1 248 ? -19.218 -31.971 -1.601 1.00 47.06 248 ASP A O 1
ATOM 1890 N N . ILE A 1 249 ? -17.606 -30.476 -2.076 1.00 44.54 249 ILE A N 1
ATOM 1891 C CA . ILE A 1 249 ? -17.491 -30.026 -0.694 1.00 43.66 249 ILE A CA 1
ATOM 1892 C C . ILE A 1 249 ? -18.800 -29.470 -0.133 1.00 43.97 249 ILE A C 1
ATOM 1893 O O . ILE A 1 249 ? -19.304 -28.441 -0.591 1.00 42.85 249 ILE A O 1
ATOM 1898 N N . GLN A 1 250 ? -19.334 -30.165 0.870 1.00 44.76 250 GLN A N 1
ATOM 1899 C CA . GLN A 1 250 ? -20.582 -29.775 1.519 1.00 46.40 250 GLN A CA 1
ATOM 1900 C C . GLN A 1 250 ? -20.444 -29.865 3.037 1.00 47.17 250 GLN A C 1
ATOM 1901 O O . GLN A 1 250 ? -21.217 -30.580 3.682 1.00 48.44 250 GLN A O 1
ATOM 1907 N N . ASN A 1 251 ? -19.482 -29.157 3.623 1.00 46.96 251 ASN A N 1
ATOM 1908 C CA . ASN A 1 251 ? -19.325 -29.231 5.074 1.00 47.13 251 ASN A CA 1
ATOM 1909 C C . ASN A 1 251 ? -20.110 -28.190 5.854 1.00 46.35 251 ASN A C 1
ATOM 1910 O O . ASN A 1 251 ? -21.142 -27.674 5.416 1.00 47.21 251 ASN A O 1
ATOM 1915 N N . GLU A 1 252 ? -19.595 -27.897 7.036 1.00 44.64 252 GLU A N 1
ATOM 1916 C CA . GLU A 1 252 ? -20.197 -26.949 7.946 1.00 43.69 252 GLU A CA 1
ATOM 1917 C C . GLU A 1 252 ? -19.816 -25.517 7.568 1.00 41.87 252 GLU A C 1
ATOM 1918 O O . GLU A 1 252 ? -20.644 -24.605 7.621 1.00 41.46 252 GLU A O 1
ATOM 1924 N N . SER A 1 253 ? -18.565 -25.332 7.163 1.00 40.36 253 SER A N 1
ATOM 1925 C CA . SER A 1 253 ? -18.082 -24.011 6.796 1.00 40.16 253 SER A CA 1
ATOM 1926 C C . SER A 1 253 ? -18.131 -23.706 5.299 1.00 38.49 253 SER A C 1
ATOM 1927 O O . SER A 1 253 ? -18.080 -22.541 4.904 1.00 37.94 253 SER A O 1
ATOM 1930 N N . LEU A 1 254 ? -18.235 -24.738 4.465 1.00 37.04 254 LEU A N 1
ATOM 1931 C CA . LEU A 1 254 ? -18.294 -24.519 3.020 1.00 36.38 254 LEU A CA 1
ATOM 1932 C C . LEU A 1 254 ? -19.366 -25.352 2.330 1.00 36.41 254 LEU A C 1
ATOM 1933 O O . LEU A 1 254 ? -19.459 -26.558 2.539 1.00 36.63 254 LEU A O 1
ATOM 1938 N N . GLN A 1 255 ? -20.165 -24.695 1.495 1.00 36.91 255 GLN A N 1
ATOM 1939 C CA . GLN A 1 255 ? -21.232 -25.361 0.761 1.00 37.49 255 GLN A CA 1
ATOM 1940 C C . GLN A 1 255 ? -21.135 -25.059 -0.733 1.00 36.83 255 GLN A C 1
ATOM 1941 O O . GLN A 1 255 ? -21.645 -24.036 -1.202 1.00 37.13 255 GLN A O 1
ATOM 1947 N N . GLN A 1 256 ? -20.479 -25.941 -1.480 1.00 36.15 256 GLN A N 1
ATOM 1948 C CA . GLN A 1 256 ? -20.350 -25.740 -2.920 1.00 35.69 256 GLN A CA 1
ATOM 1949 C C . GLN A 1 256 ? -21.671 -26.084 -3.590 1.00 34.56 256 GLN A C 1
ATOM 1950 O O . GLN A 1 256 ? -22.267 -27.124 -3.322 1.00 34.76 256 GLN A O 1
ATOM 1956 N N . VAL A 1 257 ? -22.131 -25.196 -4.455 1.00 32.77 257 VAL A N 1
ATOM 1957 C CA . VAL A 1 257 ? -23.395 -25.401 -5.138 1.00 32.41 257 VAL A CA 1
ATOM 1958 C C . VAL A 1 257 ? -23.240 -25.153 -6.635 1.00 33.06 257 VAL A C 1
ATOM 1959 O O . VAL A 1 257 ? -22.193 -24.704 -7.094 1.00 32.31 257 VAL A O 1
ATOM 1963 N N . PRO A 1 258 ? -24.277 -25.469 -7.420 1.00 34.02 258 PRO A N 1
ATOM 1964 C CA . PRO A 1 258 ? -24.186 -25.252 -8.867 1.00 33.04 258 PRO A CA 1
ATOM 1965 C C . PRO A 1 258 ? -24.345 -23.784 -9.281 1.00 33.36 258 PRO A C 1
ATOM 1966 O O . PRO A 1 258 ? -24.677 -22.927 -8.461 1.00 32.77 258 PRO A O 1
ATOM 1970 N N . GLU A 1 259 ? -24.098 -23.506 -10.558 1.00 33.42 259 GLU A N 1
ATOM 1971 C CA . GLU A 1 259 ? -24.203 -22.153 -11.096 1.00 34.70 259 GLU A CA 1
ATOM 1972 C C . GLU A 1 259 ? -25.552 -21.485 -10.844 1.00 34.77 259 GLU A C 1
ATOM 1973 O O . GLU A 1 259 ? -26.533 -22.140 -10.482 1.00 33.81 259 GLU A O 1
ATOM 1979 N N . ILE A 1 260 ? -25.582 -20.173 -11.053 1.00 34.19 260 ILE A N 1
ATOM 1980 C CA . ILE A 1 260 ? -26.778 -19.360 -10.838 1.00 34.35 260 ILE A CA 1
ATOM 1981 C C . ILE A 1 260 ? -27.637 -19.194 -12.092 1.00 34.84 260 ILE A C 1
ATOM 1982 O O . ILE A 1 260 ? -27.104 -19.000 -13.186 1.00 34.60 260 ILE A O 1
ATOM 1987 N N . THR A 1 261 ? -28.961 -19.267 -11.921 1.00 35.57 261 THR A N 1
ATOM 1988 C CA . THR A 1 261 ? -29.912 -19.102 -13.026 1.00 36.59 261 THR A CA 1
ATOM 1989 C C . THR A 1 261 ? -30.470 -17.689 -13.025 1.00 35.77 261 THR A C 1
ATOM 1990 O O . THR A 1 261 ? -30.594 -17.065 -14.074 1.00 36.52 261 THR A O 1
ATOM 1994 N N . LYS A 1 262 ? -30.838 -17.185 -11.823 1.00 35.73 262 LYS A N 1
ATOM 1995 C CA . LYS A 1 262 ? -31.337 -15.819 -11.747 1.00 36.49 262 LYS A CA 1
ATOM 1996 C C . LYS A 1 262 ? -31.486 -15.369 -10.300 1.00 34.15 262 LYS A C 1
ATOM 1997 O O . LYS A 1 262 ? -31.564 -16.132 -9.355 1.00 32.71 262 LYS A O 1
ATOM 2003 N N . PHE A 1 263 ? -31.532 -14.029 -10.157 1.00 34.19 263 PHE A N 1
ATOM 2004 C CA . PHE A 1 263 ? -31.706 -13.391 -8.867 1.00 34.01 263 PHE A CA 1
ATOM 2005 C C . PHE A 1 263 ? -33.133 -12.871 -8.821 1.00 33.71 263 PHE A C 1
ATOM 2006 O O . PHE A 1 263 ? -33.587 -12.219 -9.764 1.00 32.64 263 PHE A O 1
ATOM 2014 N N . ASP A 1 264 ? -33.843 -13.178 -7.741 1.00 32.44 264 ASP A N 1
ATOM 2015 C CA . ASP A 1 264 ? -35.202 -12.692 -7.597 1.00 31.98 264 ASP A CA 1
ATOM 2016 C C . ASP A 1 264 ? -35.105 -11.397 -6.801 1.00 31.97 264 ASP A C 1
ATOM 2017 O O . ASP A 1 264 ? -34.886 -11.418 -5.593 1.00 31.06 264 ASP A O 1
ATOM 2022 N N . PRO A 1 265 ? -35.257 -10.250 -7.475 1.00 32.90 265 PRO A N 1
ATOM 2023 C CA . PRO A 1 265 ? -35.177 -8.951 -6.802 1.00 34.05 265 PRO A CA 1
ATOM 2024 C C . PRO A 1 265 ? -36.161 -8.755 -5.648 1.00 35.37 265 PRO A C 1
ATOM 2025 O O . PRO A 1 265 ? -35.818 -8.131 -4.637 1.00 36.31 265 PRO A O 1
ATOM 2029 N N . THR A 1 266 ? -37.382 -9.289 -5.737 1.00 35.77 266 THR A N 1
ATOM 2030 C CA . THR A 1 266 ? -38.396 -9.076 -4.717 1.00 37.17 266 THR A CA 1
ATOM 2031 C C . THR A 1 266 ? -38.099 -9.896 -3.474 1.00 36.66 266 THR A C 1
ATOM 2032 O O . THR A 1 266 ? -38.211 -9.352 -2.369 1.00 37.73 266 THR A O 1
ATOM 2036 N N . THR A 1 267 ? -37.862 -11.182 -3.603 1.00 34.85 267 THR A N 1
ATOM 2037 C CA . THR A 1 267 ? -37.608 -12.031 -2.439 1.00 34.84 267 THR A CA 1
ATOM 2038 C C . THR A 1 267 ? -36.117 -12.022 -2.117 1.00 34.78 267 THR A C 1
ATOM 2039 O O . THR A 1 267 ? -35.700 -12.501 -1.064 1.00 33.20 267 THR A O 1
ATOM 2043 N N . ARG A 1 268 ? -35.336 -11.456 -3.034 1.00 35.30 268 ARG A N 1
ATOM 2044 C CA . ARG A 1 268 ? -33.880 -11.391 -2.932 1.00 35.24 268 ARG A CA 1
ATOM 2045 C C . ARG A 1 268 ? -33.350 -12.799 -2.711 1.00 34.53 268 ARG A C 1
ATOM 2046 O O . ARG A 1 268 ? -32.480 -13.039 -1.875 1.00 33.23 268 ARG A O 1
ATOM 2054 N N . GLU A 1 269 ? -33.915 -13.732 -3.479 1.00 35.46 269 GLU A N 1
ATOM 2055 C CA . GLU A 1 269 ? -33.529 -15.139 -3.448 1.00 32.87 269 GLU A CA 1
ATOM 2056 C C . GLU A 1 269 ? -32.639 -15.381 -4.659 1.00 31.82 269 GLU A C 1
ATOM 2057 O O . GLU A 1 269 ? -32.729 -14.673 -5.660 1.00 30.32 269 GLU A O 1
ATOM 2063 N N . ILE A 1 270 ? -31.789 -16.395 -4.570 1.00 30.06 270 ILE A N 1
ATOM 2064 C CA . ILE A 1 270 ? -30.880 -16.712 -5.660 1.00 30.13 270 ILE A CA 1
ATOM 2065 C C . ILE A 1 270 ? -31.143 -18.141 -6.112 1.00 31.07 270 ILE A C 1
ATOM 2066 O O . ILE A 1 270 ? -31.010 -19.084 -5.328 1.00 29.26 270 ILE A O 1
ATOM 2071 N N . TYR A 1 271 ? -31.524 -18.293 -7.380 1.00 33.24 271 TYR A N 1
ATOM 2072 C CA . TYR A 1 271 ? -31.837 -19.609 -7.933 1.00 36.33 271 TYR A CA 1
ATOM 2073 C C . TYR A 1 271 ? -30.648 -20.264 -8.627 1.00 36.34 271 TYR A C 1
ATOM 2074 O O . TYR A 1 271 ? -30.087 -19.718 -9.578 1.00 36.62 271 TYR A O 1
ATOM 2083 N N . LEU A 1 272 ? -30.285 -21.451 -8.156 1.00 36.35 272 LEU A N 1
ATOM 2084 C CA . LEU A 1 272 ? -29.163 -22.191 -8.721 1.00 39.32 272 LEU A CA 1
ATOM 2085 C C . LEU A 1 272 ? -29.636 -23.338 -9.617 1.00 40.29 272 LEU A C 1
ATOM 2086 O O . LEU A 1 272 ? -30.633 -23.997 -9.314 1.00 40.77 272 LEU A O 1
ATOM 2091 N N . LYS A 1 273 ? -28.919 -23.565 -10.717 1.00 40.87 273 LYS A N 1
ATOM 2092 C CA . LYS A 1 273 ? -29.242 -24.639 -11.656 1.00 40.87 273 LYS A CA 1
ATOM 2093 C C . LYS A 1 273 ? -29.546 -25.890 -10.847 1.00 41.18 273 LYS A C 1
ATOM 2094 O O . LYS A 1 273 ? -28.754 -26.291 -9.993 1.00 40.25 273 LYS A O 1
ATOM 2100 N N . GLY A 1 274 ? -30.699 -26.498 -11.105 1.00 41.88 274 GLY A N 1
ATOM 2101 C CA . GLY A 1 274 ? -31.074 -27.691 -10.372 1.00 41.74 274 GLY A CA 1
ATOM 2102 C C . GLY A 1 274 ? -32.138 -27.425 -9.325 1.00 42.50 274 GLY A C 1
ATOM 2103 O O . GLY A 1 274 ? -32.344 -28.243 -8.428 1.00 43.36 274 GLY A O 1
ATOM 2104 N N . GLY A 1 275 ? -32.799 -26.276 -9.431 1.00 42.85 275 GLY A N 1
ATOM 2105 C CA . GLY A 1 275 ? -33.863 -25.926 -8.500 1.00 43.09 275 GLY A CA 1
ATOM 2106 C C . GLY A 1 275 ? -33.430 -25.464 -7.117 1.00 42.41 275 GLY A C 1
ATOM 2107 O O . GLY A 1 275 ? -34.252 -24.986 -6.330 1.00 42.47 275 GLY A O 1
ATOM 2108 N N . LYS A 1 276 ? -32.144 -25.616 -6.807 1.00 41.82 276 LYS A N 1
ATOM 2109 C CA . LYS A 1 276 ? -31.611 -25.204 -5.509 1.00 39.52 276 LYS A CA 1
ATOM 2110 C C . LYS A 1 276 ? -31.800 -23.689 -5.330 1.00 37.24 276 LYS A C 1
ATOM 2111 O O . LYS A 1 276 ? -31.496 -22.917 -6.231 1.00 35.69 276 LYS A O 1
ATOM 2117 N N . VAL A 1 277 ? -32.276 -23.241 -4.136 1.00 35.39 277 VAL A N 1
ATOM 2118 C CA . VAL A 1 277 ? -32.569 -21.826 -3.937 1.00 35.95 277 VAL A CA 1
ATOM 2119 C C . VAL A 1 277 ? -31.874 -21.299 -2.686 1.00 36.52 277 VAL A C 1
ATOM 2120 O O . VAL A 1 277 ? -31.874 -21.864 -1.598 1.00 36.93 277 VAL A O 1
ATOM 2124 N N . LEU A 1 278 ? -31.280 -20.079 -2.828 1.00 37.16 278 LEU A N 1
ATOM 2125 C CA . LEU A 1 278 ? -30.612 -19.400 -1.720 1.00 36.24 278 LEU A CA 1
ATOM 2126 C C . LEU A 1 278 ? -31.321 -18.111 -1.291 1.00 35.73 278 LEU A C 1
ATOM 2127 O O . LEU A 1 278 ? -31.864 -17.368 -2.119 1.00 35.83 278 LEU A O 1
ATOM 2132 N N . SER A 1 279 ? -31.302 -17.847 0.014 1.00 36.16 279 SER A N 1
ATOM 2133 C CA . SER A 1 279 ? -31.928 -16.640 0.555 1.00 37.26 279 SER A CA 1
ATOM 2134 C C . SER A 1 279 ? -31.141 -16.043 1.725 1.00 37.23 279 SER A C 1
ATOM 2135 O O . SER A 1 279 ? -30.355 -16.737 2.376 1.00 37.23 279 SER A O 1
ATOM 2138 N N . ASN A 1 280 ? -31.374 -14.757 1.988 1.00 37.06 280 ASN A N 1
ATOM 2139 C CA . ASN A 1 280 ? -30.706 -14.031 3.068 1.00 37.14 280 ASN A CA 1
ATOM 2140 C C . ASN A 1 280 ? -29.195 -13.909 2.855 1.00 36.76 280 ASN A C 1
ATOM 2141 O O . ASN A 1 280 ? -28.427 -13.867 3.816 1.00 36.30 280 ASN A O 1
ATOM 2146 N N . ILE A 1 281 ? -28.773 -13.874 1.598 1.00 35.53 281 ILE A N 1
ATOM 2147 C CA . ILE A 1 281 ? -27.360 -13.732 1.271 1.00 33.61 281 ILE A CA 1
ATOM 2148 C C . ILE A 1 281 ? -27.022 -12.249 1.373 1.00 32.97 281 ILE A C 1
ATOM 2149 O O . ILE A 1 281 ? -27.555 -11.423 0.627 1.00 33.59 281 ILE A O 1
ATOM 2154 N N . ASP A 1 282 ? -26.137 -11.916 2.304 1.00 31.30 282 ASP A N 1
ATOM 2155 C CA . ASP A 1 282 ? -25.738 -10.532 2.509 1.00 30.61 282 ASP A CA 1
ATOM 2156 C C . ASP A 1 282 ? -24.789 -10.036 1.430 1.00 29.08 282 ASP A C 1
ATOM 2157 O O . ASP A 1 282 ? -24.875 -8.882 0.996 1.00 27.11 282 ASP A O 1
ATOM 2162 N N . ARG A 1 283 ? -23.892 -10.913 0.987 1.00 26.56 283 ARG A N 1
ATOM 2163 C CA . ARG A 1 283 ? -22.937 -10.533 -0.044 1.00 25.27 283 ARG A CA 1
ATOM 2164 C C . ARG A 1 283 ? -22.757 -11.578 -1.129 1.00 23.25 283 ARG A C 1
ATOM 2165 O O . ARG A 1 283 ? -22.592 -12.763 -0.856 1.00 22.12 283 ARG A O 1
ATOM 2173 N N . VAL A 1 284 ? -22.798 -11.127 -2.369 1.00 22.26 284 VAL A N 1
ATOM 2174 C CA . VAL A 1 284 ? -22.544 -12.013 -3.486 1.00 23.38 284 VAL A CA 1
ATOM 2175 C C . VAL A 1 284 ? -21.233 -11.469 -4.036 1.00 21.91 284 VAL A C 1
ATOM 2176 O O . VAL A 1 284 ? -21.170 -10.313 -4.452 1.00 21.62 284 VAL A O 1
ATOM 2180 N N . ILE A 1 285 ? -20.179 -12.276 -4.002 1.00 21.26 285 ILE A N 1
ATOM 2181 C CA . ILE A 1 285 ? -18.889 -11.817 -4.516 1.00 20.27 285 ILE A CA 1
ATOM 2182 C C . ILE A 1 285 ? -18.508 -12.564 -5.783 1.00 20.36 285 ILE A C 1
ATOM 2183 O O . ILE A 1 285 ? -18.169 -13.744 -5.740 1.00 21.69 285 ILE A O 1
ATOM 2188 N N . TYR A 1 286 ? -18.559 -11.871 -6.913 1.00 20.77 286 TYR A N 1
ATOM 2189 C CA . TYR A 1 286 ? -18.212 -12.474 -8.188 1.00 22.28 286 TYR A CA 1
ATOM 2190 C C . TYR A 1 286 ? -16.701 -12.619 -8.389 1.00 21.75 286 TYR A C 1
ATOM 2191 O O . TYR A 1 286 ? -15.984 -11.630 -8.549 1.00 21.19 286 TYR A O 1
ATOM 2200 N N . CYS A 1 287 ? -16.230 -13.861 -8.356 1.00 20.57 287 CYS A N 1
ATOM 2201 C CA . CYS A 1 287 ? -14.818 -14.175 -8.570 1.00 20.36 287 CYS A CA 1
ATOM 2202 C C . CYS A 1 287 ? -14.778 -14.875 -9.921 1.00 20.64 287 CYS A C 1
ATOM 2203 O O . CYS A 1 287 ? -14.186 -15.946 -10.082 1.00 19.34 287 CYS A O 1
ATOM 2206 N N . THR A 1 288 ? -15.419 -14.232 -10.890 1.00 20.51 288 THR A N 1
ATOM 2207 C CA . THR A 1 288 ? -15.540 -14.754 -12.232 1.00 21.08 288 THR A CA 1
ATOM 2208 C C . THR A 1 288 ? -14.523 -14.240 -13.229 1.00 21.14 288 THR A C 1
ATOM 2209 O O . THR A 1 288 ? -14.721 -14.351 -14.436 1.00 21.92 288 THR A O 1
ATOM 2213 N N . GLY A 1 289 ? -13.431 -13.675 -12.730 1.00 21.37 289 GLY A N 1
ATOM 2214 C CA . GLY A 1 289 ? -12.384 -13.213 -13.622 1.00 20.06 289 GLY A CA 1
ATOM 2215 C C . GLY A 1 289 ? -12.549 -11.870 -14.300 1.00 19.79 289 GLY A C 1
ATOM 2216 O O . GLY A 1 289 ? -13.317 -11.022 -13.867 1.00 19.87 289 GLY A O 1
ATOM 2217 N N . TYR A 1 290 ? -11.807 -11.688 -15.387 1.00 19.81 290 TYR A N 1
ATOM 2218 C CA . TYR A 1 290 ? -11.811 -10.439 -16.130 1.00 18.62 290 TYR A CA 1
ATOM 2219 C C . TYR A 1 290 ? -11.933 -10.661 -17.637 1.00 18.05 290 TYR A C 1
ATOM 2220 O O . TYR A 1 290 ? -12.000 -11.788 -18.112 1.00 18.41 290 TYR A O 1
ATOM 2229 N N . LEU A 1 291 ? -11.958 -9.560 -18.376 1.00 19.54 291 LEU A N 1
ATOM 2230 C CA . LEU A 1 291 ? -12.063 -9.583 -19.830 1.00 18.52 291 LEU A CA 1
ATOM 2231 C C . LEU A 1 291 ? -10.818 -8.945 -20.409 1.00 18.97 291 LEU A C 1
ATOM 2232 O O . LEU A 1 291 ? -10.258 -8.027 -19.809 1.00 19.95 291 LEU A O 1
ATOM 2237 N N . TYR A 1 292 ? -10.367 -9.423 -21.563 1.00 19.19 292 TYR A N 1
ATOM 2238 C CA . TYR A 1 292 ? -9.215 -8.799 -22.185 1.00 19.70 292 TYR A CA 1
ATOM 2239 C C . TYR A 1 292 ? -9.769 -7.486 -22.730 1.00 22.92 292 TYR A C 1
ATOM 2240 O O . TYR A 1 292 ? -10.963 -7.383 -23.032 1.00 22.79 292 TYR A O 1
ATOM 2249 N N . SER A 1 293 ? -8.917 -6.479 -22.845 1.00 23.43 293 SER A N 1
ATOM 2250 C CA . SER A 1 293 ? -9.380 -5.185 -23.311 1.00 25.40 293 SER A CA 1
ATOM 2251 C C . SER A 1 293 ? -8.361 -4.430 -24.146 1.00 26.70 293 SER A C 1
ATOM 2252 O O . SER A 1 293 ? -7.176 -4.381 -23.821 1.00 26.75 293 SER A O 1
ATOM 2255 N N . VAL A 1 294 ? -8.842 -3.852 -25.236 1.00 28.00 294 VAL A N 1
ATOM 2256 C CA . VAL A 1 294 ? -8.019 -3.053 -26.130 1.00 29.43 294 VAL A CA 1
ATOM 2257 C C . VAL A 1 294 ? -8.837 -1.781 -26.359 1.00 31.23 294 VAL A C 1
ATOM 2258 O O . VAL A 1 294 ? -9.419 -1.579 -27.422 1.00 29.82 294 VAL A O 1
ATOM 2262 N N . PRO A 1 295 ? -8.890 -0.911 -25.337 1.00 32.35 295 PRO A N 1
ATOM 2263 C CA . PRO A 1 295 ? -9.610 0.363 -25.304 1.00 33.56 295 PRO A CA 1
ATOM 2264 C C . PRO A 1 295 ? -9.033 1.458 -26.183 1.00 34.32 295 PRO A C 1
ATOM 2265 O O . PRO A 1 295 ? -8.947 2.620 -25.764 1.00 36.40 295 PRO A O 1
ATOM 2269 N N . PHE A 1 296 ? -8.634 1.098 -27.394 1.00 32.67 296 PHE A N 1
ATOM 2270 C CA . PHE A 1 296 ? -8.080 2.077 -28.317 1.00 32.57 296 PHE A CA 1
ATOM 2271 C C . PHE A 1 296 ? -8.941 2.074 -29.572 1.00 32.78 296 PHE A C 1
ATOM 2272 O O . PHE A 1 296 ? -8.894 1.138 -30.363 1.00 32.38 296 PHE A O 1
ATOM 2280 N N . PRO A 1 297 ? -9.752 3.132 -29.754 1.00 33.87 297 PRO A N 1
ATOM 2281 C CA . PRO A 1 297 ? -10.674 3.346 -30.876 1.00 33.58 297 PRO A CA 1
ATOM 2282 C C . PRO A 1 297 ? -10.263 2.761 -32.221 1.00 32.92 297 PRO A C 1
ATOM 2283 O O . PRO A 1 297 ? -10.981 1.939 -32.788 1.00 32.43 297 PRO A O 1
ATOM 2287 N N . SER A 1 298 ? -9.108 3.181 -32.722 1.00 32.23 298 SER A N 1
ATOM 2288 C CA . SER A 1 298 ? -8.621 2.712 -34.009 1.00 32.64 298 SER A CA 1
ATOM 2289 C C . SER A 1 298 ? -8.317 1.220 -34.065 1.00 33.34 298 SER A C 1
ATOM 2290 O O . SER A 1 298 ? -8.135 0.668 -35.148 1.00 33.43 298 SER A O 1
ATOM 2293 N N . LEU A 1 299 ? -8.242 0.569 -32.907 1.00 33.25 299 LEU A N 1
ATOM 2294 C CA . LEU A 1 299 ? -7.955 -0.859 -32.876 1.00 32.80 299 LEU A CA 1
ATOM 2295 C C . LEU A 1 299 ? -9.218 -1.640 -32.565 1.00 32.34 299 LEU A C 1
ATOM 2296 O O . LEU A 1 299 ? -9.402 -2.751 -33.051 1.00 32.63 299 LEU A O 1
ATOM 2301 N N . ALA A 1 300 ? -10.094 -1.042 -31.768 1.00 33.89 300 ALA A N 1
ATOM 2302 C CA . ALA A 1 300 ? -11.343 -1.677 -31.379 1.00 34.98 300 ALA A CA 1
ATOM 2303 C C . ALA A 1 300 ? -12.371 -1.729 -32.514 1.00 36.67 300 ALA A C 1
ATOM 2304 O O . ALA A 1 300 ? -13.223 -2.621 -32.543 1.00 37.19 300 ALA A O 1
ATOM 2306 N N . LYS A 1 301 ? -12.294 -0.782 -33.449 1.00 38.16 301 LYS A N 1
ATOM 2307 C CA . LYS A 1 301 ? -13.241 -0.748 -34.562 1.00 38.45 301 LYS A CA 1
ATOM 2308 C C . LYS A 1 301 ? -12.968 -1.892 -35.528 1.00 38.74 301 LYS A C 1
ATOM 2309 O O . LYS A 1 301 ? -13.870 -2.348 -36.228 1.00 39.72 301 LYS A O 1
ATOM 2315 N N . LEU A 1 302 ? -11.724 -2.360 -35.552 1.00 38.21 302 LEU A N 1
ATOM 2316 C CA . LEU A 1 302 ? -11.338 -3.465 -36.424 1.00 38.78 302 LEU A CA 1
ATOM 2317 C C . LEU A 1 302 ? -12.190 -4.700 -36.115 1.00 39.75 302 LEU A C 1
ATOM 2318 O O . LEU A 1 302 ? -12.025 -5.330 -35.069 1.00 40.40 302 LEU A O 1
ATOM 2323 N N . LYS A 1 303 ? -13.093 -5.054 -37.029 1.00 41.64 303 LYS A N 1
ATOM 2324 C CA . LYS A 1 303 ? -13.975 -6.204 -36.821 1.00 42.06 303 LYS A CA 1
ATOM 2325 C C . LYS A 1 303 ? -13.731 -7.435 -37.699 1.00 41.84 303 LYS A C 1
ATOM 2326 O O . LYS A 1 303 ? -14.084 -8.552 -37.305 1.00 42.55 303 LYS A O 1
ATOM 2332 N N . SER A 1 304 ? -13.138 -7.245 -38.876 1.00 41.11 304 SER A N 1
ATOM 2333 C CA . SER A 1 304 ? -12.909 -8.364 -39.790 1.00 41.32 304 SER A CA 1
ATOM 2334 C C . SER A 1 304 ? -12.001 -9.463 -39.239 1.00 40.63 304 SER A C 1
ATOM 2335 O O . SER A 1 304 ? -10.967 -9.188 -38.628 1.00 40.71 304 SER A O 1
ATOM 2338 N N . PRO A 1 305 ? -12.376 -10.732 -39.470 1.00 39.62 305 PRO A N 1
ATOM 2339 C CA . PRO A 1 305 ? -11.641 -11.917 -39.021 1.00 38.95 305 PRO A CA 1
ATOM 2340 C C . PRO A 1 305 ? -10.130 -11.822 -39.197 1.00 38.53 305 PRO A C 1
ATOM 2341 O O . PRO A 1 305 ? -9.367 -12.279 -38.341 1.00 37.58 305 PRO A O 1
ATOM 2345 N N . GLU A 1 306 ? -9.707 -11.229 -40.308 1.00 37.77 306 GLU A N 1
ATOM 2346 C CA . GLU A 1 306 ? -8.290 -11.087 -40.607 1.00 37.64 306 GLU A CA 1
ATOM 2347 C C . GLU A 1 306 ? -7.600 -9.937 -39.868 1.00 35.32 306 GLU A C 1
ATOM 2348 O O . GLU A 1 306 ? -6.388 -9.970 -39.675 1.00 34.20 306 GLU A O 1
ATOM 2354 N N . THR A 1 307 ? -8.357 -8.933 -39.437 1.00 33.32 307 THR A N 1
ATOM 2355 C CA . THR A 1 307 ? -7.745 -7.794 -38.760 1.00 31.95 307 THR A CA 1
ATOM 2356 C C . THR A 1 307 ? -8.164 -7.518 -37.321 1.00 30.91 307 THR A C 1
ATOM 2357 O O . THR A 1 307 ? -7.504 -6.749 -36.632 1.00 30.85 307 THR A O 1
ATOM 2361 N N . LYS A 1 308 ? -9.248 -8.129 -36.861 1.00 29.44 308 LYS A N 1
ATOM 2362 C CA . LYS A 1 308 ? -9.724 -7.863 -35.506 1.00 29.88 308 LYS A CA 1
ATOM 2363 C C . LYS A 1 308 ? -8.796 -8.262 -34.359 1.00 28.65 308 LYS A C 1
ATOM 2364 O O . LYS A 1 308 ? -8.042 -9.228 -34.452 1.00 28.86 308 LYS A O 1
ATOM 2370 N N . LEU A 1 309 ? -8.878 -7.502 -33.272 1.00 27.93 309 LEU A N 1
ATOM 2371 C CA . LEU A 1 309 ? -8.083 -7.747 -32.085 1.00 27.28 309 LEU A CA 1
ATOM 2372 C C . LEU A 1 309 ? -8.966 -8.247 -30.952 1.00 27.75 309 LEU A C 1
ATOM 2373 O O . LEU A 1 309 ? -8.640 -9.231 -30.288 1.00 28.09 309 LEU A O 1
ATOM 2378 N N . ILE A 1 310 ? -10.093 -7.579 -30.740 1.00 28.10 310 ILE A N 1
ATOM 2379 C CA . ILE A 1 310 ? -10.999 -7.969 -29.668 1.00 29.91 310 ILE A CA 1
ATOM 2380 C C . ILE A 1 310 ? -12.450 -8.111 -30.113 1.00 29.22 310 ILE A C 1
ATOM 2381 O O . ILE A 1 310 ? -12.919 -7.363 -30.969 1.00 29.21 310 ILE A O 1
ATOM 2386 N N . ASP A 1 311 ? -13.148 -9.089 -29.537 1.00 30.33 311 ASP A N 1
ATOM 2387 C CA . ASP A 1 311 ? -14.565 -9.288 -29.820 1.00 29.50 311 ASP A CA 1
ATOM 2388 C C . ASP A 1 311 ? -15.341 -9.367 -28.506 1.00 27.64 311 ASP A C 1
ATOM 2389 O O . ASP A 1 311 ? -15.888 -8.364 -28.057 1.00 28.03 311 ASP A O 1
ATOM 2394 N N . ASP A 1 312 ? -15.362 -10.528 -27.866 1.00 27.18 312 ASP A N 1
ATOM 2395 C CA . ASP A 1 312 ? -16.087 -10.682 -26.610 1.00 25.83 312 ASP A CA 1
ATOM 2396 C C . ASP A 1 312 ? -15.191 -10.520 -25.389 1.00 24.22 312 ASP A C 1
ATOM 2397 O O . ASP A 1 312 ? -15.664 -10.571 -24.261 1.00 22.40 312 ASP A O 1
ATOM 2402 N N . GLY A 1 313 ? -13.896 -10.332 -25.619 1.00 24.68 313 GLY A N 1
ATOM 2403 C CA . GLY A 1 313 ? -12.966 -10.161 -24.512 1.00 23.25 313 GLY A CA 1
ATOM 2404 C C . GLY A 1 313 ? -12.437 -11.469 -23.946 1.00 23.42 313 GLY A C 1
ATOM 2405 O O . GLY A 1 313 ? -11.777 -11.486 -22.901 1.00 21.53 313 GLY A O 1
ATOM 2406 N N . SER A 1 314 ? -12.726 -12.572 -24.630 1.00 19.88 314 SER A N 1
ATOM 2407 C CA . SER A 1 314 ? -12.257 -13.876 -24.182 1.00 19.67 314 SER A CA 1
ATOM 2408 C C . SER A 1 314 ? -10.756 -13.983 -24.431 1.00 18.72 314 SER A C 1
ATOM 2409 O O . SER A 1 314 ? -10.059 -14.753 -23.782 1.00 19.11 314 SER A O 1
ATOM 2412 N N . HIS A 1 315 ? -10.264 -13.196 -25.379 1.00 19.89 315 HIS A N 1
ATOM 2413 C CA . HIS A 1 315 ? -8.853 -13.216 -25.730 1.00 20.52 315 HIS A CA 1
ATOM 2414 C C . HIS A 1 315 ? -8.584 -12.133 -26.753 1.00 20.20 315 HIS A C 1
ATOM 2415 O O . HIS A 1 315 ? -9.501 -11.439 -27.188 1.00 20.24 315 HIS A O 1
ATOM 2422 N N . VAL A 1 316 ? -7.319 -11.996 -27.133 1.00 19.37 316 VAL A N 1
ATOM 2423 C CA . VAL A 1 316 ? -6.927 -11.034 -28.147 1.00 19.49 316 VAL A CA 1
ATOM 2424 C C . VAL A 1 316 ? -6.664 -11.861 -29.404 1.00 20.69 316 VAL A C 1
ATOM 2425 O O . VAL A 1 316 ? -5.887 -12.822 -29.379 1.00 19.58 316 VAL A O 1
ATOM 2429 N N . HIS A 1 317 ? -7.302 -11.481 -30.504 1.00 20.94 317 HIS A N 1
ATOM 2430 C CA . HIS A 1 317 ? -7.154 -12.238 -31.737 1.00 22.30 317 HIS A CA 1
ATOM 2431 C C . HIS A 1 317 ? -6.042 -11.791 -32.680 1.00 22.82 317 HIS A C 1
ATOM 2432 O O . HIS A 1 317 ? -5.527 -10.679 -32.585 1.00 22.10 317 HIS A O 1
ATOM 2439 N N . ASN A 1 318 ? -5.674 -12.693 -33.584 1.00 22.82 318 ASN A N 1
ATOM 2440 C CA . ASN A 1 318 ? -4.652 -12.444 -34.585 1.00 21.91 318 ASN A CA 1
ATOM 2441 C C . ASN A 1 318 ? -3.270 -12.091 -34.062 1.00 21.97 318 ASN A C 1
ATOM 2442 O O . ASN A 1 318 ? -2.589 -11.243 -34.623 1.00 22.94 318 ASN A O 1
ATOM 2447 N N . VAL A 1 319 ? -2.841 -12.744 -32.991 1.00 21.99 319 VAL A N 1
ATOM 2448 C CA . VAL A 1 319 ? -1.511 -12.473 -32.461 1.00 22.50 319 VAL A CA 1
ATOM 2449 C C . VAL A 1 319 ? -0.633 -13.720 -32.522 1.00 22.20 319 VAL A C 1
ATOM 2450 O O . VAL A 1 319 ? -0.783 -14.629 -31.710 1.00 21.55 319 VAL A O 1
ATOM 2454 N N . TYR A 1 320 ? 0.278 -13.758 -33.493 1.00 21.88 320 TYR A N 1
ATOM 2455 C CA . TYR A 1 320 ? 1.187 -14.893 -33.663 1.00 21.01 320 TYR A CA 1
ATOM 2456 C C . TYR A 1 320 ? 2.001 -15.115 -32.399 1.00 21.65 320 TYR A C 1
ATOM 2457 O O . TYR A 1 320 ? 2.690 -14.203 -31.937 1.00 20.60 320 TYR A O 1
ATOM 2466 N N . GLN A 1 321 ? 1.935 -16.334 -31.864 1.00 22.21 321 GLN A N 1
ATOM 2467 C CA . GLN A 1 321 ? 2.640 -16.704 -30.631 1.00 22.46 321 GLN A CA 1
ATOM 2468 C C . GLN A 1 321 ? 2.159 -15.845 -29.457 1.00 22.68 321 GLN A C 1
ATOM 2469 O O . GLN A 1 321 ? 2.871 -15.681 -28.466 1.00 22.93 321 GLN A O 1
ATOM 2475 N N . HIS A 1 322 ? 0.948 -15.301 -29.590 1.00 22.50 322 HIS A N 1
ATOM 2476 C CA . HIS A 1 322 ? 0.331 -14.454 -28.571 1.00 20.56 322 HIS A CA 1
ATOM 2477 C C . HIS A 1 322 ? 1.046 -13.119 -28.487 1.00 20.77 322 HIS A C 1
ATOM 2478 O O . HIS A 1 322 ? 0.823 -12.349 -27.555 1.00 20.71 322 HIS A O 1
ATOM 2485 N N . ILE A 1 323 ? 1.891 -12.843 -29.476 1.00 20.53 323 ILE A N 1
ATOM 2486 C CA . ILE A 1 323 ? 2.675 -11.613 -29.496 1.00 19.11 323 ILE A CA 1
ATOM 2487 C C . ILE A 1 323 ? 2.454 -10.671 -30.680 1.00 20.36 323 ILE A C 1
ATOM 2488 O O . ILE A 1 323 ? 1.908 -9.583 -30.527 1.00 20.33 323 ILE A O 1
ATOM 2493 N N . PHE A 1 324 ? 2.888 -11.093 -31.862 1.00 21.91 324 PHE A N 1
ATOM 2494 C CA . PHE A 1 324 ? 2.806 -10.251 -33.046 1.00 21.88 324 PHE A CA 1
ATOM 2495 C C . PHE A 1 324 ? 1.491 -10.214 -33.818 1.00 22.61 324 PHE A C 1
ATOM 2496 O O . PHE A 1 324 ? 0.985 -11.240 -34.280 1.00 22.42 324 PHE A O 1
ATOM 2504 N N . TYR A 1 325 ? 0.954 -9.008 -33.955 1.00 22.13 325 TYR A N 1
ATOM 2505 C CA . TYR A 1 325 ? -0.267 -8.782 -34.703 1.00 24.50 325 TYR A CA 1
ATOM 2506 C C . TYR A 1 325 ? 0.058 -9.269 -36.120 1.00 25.76 325 TYR A C 1
ATOM 2507 O O . TYR A 1 325 ? 0.891 -8.684 -36.816 1.00 25.29 325 TYR A O 1
ATOM 2516 N N . ILE A 1 326 ? -0.587 -10.352 -36.539 1.00 26.60 326 ILE A N 1
ATOM 2517 C CA . ILE A 1 326 ? -0.313 -10.926 -37.847 1.00 27.31 326 ILE A CA 1
ATOM 2518 C C . ILE A 1 326 ? -0.345 -9.943 -39.024 1.00 27.83 326 ILE A C 1
ATOM 2519 O O . ILE A 1 326 ? 0.584 -9.914 -39.830 1.00 29.37 326 ILE A O 1
ATOM 2524 N N . PRO A 1 327 ? -1.394 -9.113 -39.132 1.00 27.91 327 PRO A N 1
ATOM 2525 C CA . PRO A 1 327 ? -1.481 -8.148 -40.236 1.00 28.46 327 PRO A CA 1
ATOM 2526 C C . PRO A 1 327 ? -0.321 -7.151 -40.286 1.00 29.93 327 PRO A C 1
ATOM 2527 O O . PRO A 1 327 ? 0.117 -6.748 -41.365 1.00 29.93 327 PRO A O 1
ATOM 2531 N N . ASP A 1 328 ? 0.166 -6.754 -39.112 1.00 29.34 328 ASP A N 1
ATOM 2532 C CA . ASP A 1 328 ? 1.246 -5.773 -39.006 1.00 28.16 328 ASP A CA 1
ATOM 2533 C C . ASP A 1 328 ? 2.086 -6.095 -37.771 1.00 27.88 328 ASP A C 1
ATOM 2534 O O . ASP A 1 328 ? 1.765 -5.673 -36.664 1.00 27.38 328 ASP A O 1
ATOM 2539 N N . PRO A 1 329 ? 3.182 -6.841 -37.946 1.00 27.45 329 PRO A N 1
ATOM 2540 C CA . PRO A 1 329 ? 4.010 -7.180 -36.788 1.00 28.21 329 PRO A CA 1
ATOM 2541 C C . PRO A 1 329 ? 4.661 -6.021 -36.022 1.00 28.47 329 PRO A C 1
ATOM 2542 O O . PRO A 1 329 ? 5.378 -6.266 -35.058 1.00 28.61 329 PRO A O 1
ATOM 2546 N N . THR A 1 330 ? 4.423 -4.775 -36.430 1.00 28.77 330 THR A N 1
ATOM 2547 C CA . THR A 1 330 ? 5.003 -3.639 -35.709 1.00 28.45 330 THR A CA 1
ATOM 2548 C C . THR A 1 330 ? 4.121 -3.319 -34.506 1.00 28.74 330 THR A C 1
ATOM 2549 O O . THR A 1 330 ? 4.373 -2.371 -33.765 1.00 30.84 330 THR A O 1
ATOM 2553 N N . LEU A 1 331 ? 3.070 -4.116 -34.340 1.00 26.52 331 LEU A N 1
ATOM 2554 C CA . LEU A 1 331 ? 2.161 -3.996 -33.208 1.00 24.26 331 LEU A CA 1
ATOM 2555 C C . LEU A 1 331 ? 2.283 -5.341 -32.510 1.00 22.85 331 LEU A C 1
ATOM 2556 O O . LEU A 1 331 ? 2.098 -6.381 -33.133 1.00 21.71 331 LEU A O 1
ATOM 2561 N N . ALA A 1 332 ? 2.627 -5.330 -31.229 1.00 22.50 332 ALA A N 1
ATOM 2562 C CA . ALA A 1 332 ? 2.765 -6.581 -30.493 1.00 22.57 332 ALA A CA 1
ATOM 2563 C C . ALA A 1 332 ? 2.178 -6.460 -29.094 1.00 21.58 332 ALA A C 1
ATOM 2564 O O . ALA A 1 332 ? 1.851 -5.359 -28.641 1.00 22.03 332 ALA A O 1
ATOM 2566 N N . PHE A 1 333 ? 2.033 -7.602 -28.430 1.00 20.48 333 PHE A N 1
ATOM 2567 C CA . PHE A 1 333 ? 1.482 -7.667 -27.089 1.00 19.02 333 PHE A CA 1
ATOM 2568 C C . PHE A 1 333 ? 2.359 -8.560 -26.223 1.00 19.17 333 PHE A C 1
ATOM 2569 O O . PHE A 1 333 ? 2.839 -9.598 -26.679 1.00 19.76 333 PHE A O 1
ATOM 2577 N N . VAL A 1 334 ? 2.556 -8.157 -24.972 1.00 18.89 334 VAL A N 1
ATOM 2578 C CA . VAL A 1 334 ? 3.334 -8.940 -24.023 1.00 17.27 334 VAL A CA 1
ATOM 2579 C C . VAL A 1 334 ? 2.487 -9.059 -22.767 1.00 17.19 334 VAL A C 1
ATOM 2580 O O . VAL A 1 334 ? 1.960 -8.066 -22.282 1.00 17.98 334 VAL A O 1
ATOM 2584 N N . GLY A 1 335 ? 2.336 -10.273 -22.254 1.00 17.50 335 GLY A N 1
ATOM 2585 C CA . GLY A 1 335 ? 1.557 -10.458 -21.042 1.00 15.95 335 GLY A CA 1
ATOM 2586 C C . GLY A 1 335 ? 0.159 -11.030 -21.195 1.00 15.51 335 GLY A C 1
ATOM 2587 O O . GLY A 1 335 ? -0.578 -11.072 -20.216 1.00 16.18 335 GLY A O 1
ATOM 2588 N N . LEU A 1 336 ? -0.204 -11.476 -22.396 1.00 15.06 336 LEU A N 1
ATOM 2589 C CA . LEU A 1 336 ? -1.535 -12.040 -22.640 1.00 16.17 336 LEU A CA 1
ATOM 2590 C C . LEU A 1 336 ? -1.707 -13.457 -22.088 1.00 16.57 336 LEU A C 1
ATOM 2591 O O . LEU A 1 336 ? -2.829 -13.889 -21.832 1.00 16.75 336 LEU A O 1
ATOM 2596 N N . ALA A 1 337 ? -0.604 -14.176 -21.905 1.00 16.65 337 ALA A N 1
ATOM 2597 C CA . ALA A 1 337 ? -0.666 -15.553 -21.419 1.00 17.78 337 ALA A CA 1
ATOM 2598 C C . ALA A 1 337 ? -1.517 -15.743 -20.164 1.00 19.27 337 ALA A C 1
ATOM 2599 O O . ALA A 1 337 ? -1.502 -14.915 -19.248 1.00 20.13 337 ALA A O 1
ATOM 2601 N N . LEU A 1 338 ? -2.246 -16.855 -20.133 1.00 18.85 338 LEU A N 1
ATOM 2602 C CA . LEU A 1 338 ? -3.118 -17.200 -19.022 1.00 19.58 338 LEU A CA 1
ATOM 2603 C C . LEU A 1 338 ? -2.588 -18.471 -18.354 1.00 20.13 338 LEU A C 1
ATOM 2604 O O . LEU A 1 338 ? -2.002 -19.309 -19.028 1.00 17.84 338 LEU A O 1
ATOM 2609 N N . HIS A 1 339 ? -2.783 -18.601 -17.039 1.00 18.62 339 HIS A N 1
ATOM 2610 C CA . HIS A 1 339 ? -2.338 -19.778 -16.297 1.00 19.64 339 HIS A CA 1
ATOM 2611 C C . HIS A 1 339 ? -0.833 -19.995 -16.356 1.00 20.47 339 HIS A C 1
ATOM 2612 O O . HIS A 1 339 ? -0.360 -21.126 -16.505 1.00 20.44 339 HIS A O 1
ATOM 2619 N N . VAL A 1 340 ? -0.083 -18.905 -16.234 1.00 20.02 340 VAL A N 1
ATOM 2620 C CA . VAL A 1 340 ? 1.372 -18.972 -16.279 1.00 20.44 340 VAL A CA 1
ATOM 2621 C C . VAL A 1 340 ? 1.985 -18.261 -15.072 1.00 20.33 340 VAL A C 1
ATOM 2622 O O . VAL A 1 340 ? 1.279 -17.795 -14.174 1.00 19.95 340 VAL A O 1
ATOM 2626 N N . VAL A 1 341 ? 3.310 -18.229 -15.038 1.00 20.30 341 VAL A N 1
ATOM 2627 C CA . VAL A 1 341 ? 4.034 -17.523 -14.002 1.00 18.40 341 VAL A CA 1
ATOM 2628 C C . VAL A 1 341 ? 4.397 -16.278 -14.807 1.00 19.77 341 VAL A C 1
ATOM 2629 O O . VAL A 1 341 ? 5.317 -16.295 -15.619 1.00 23.14 341 VAL A O 1
ATOM 2633 N N . PRO A 1 342 ? 3.641 -15.189 -14.612 1.00 19.38 342 PRO A N 1
ATOM 2634 C CA . PRO A 1 342 ? 3.756 -13.877 -15.260 1.00 18.37 342 PRO A CA 1
ATOM 2635 C C . PRO A 1 342 ? 5.117 -13.275 -15.604 1.00 17.74 342 PRO A C 1
ATOM 2636 O O . PRO A 1 342 ? 5.416 -13.088 -16.780 1.00 16.38 342 PRO A O 1
ATOM 2640 N N . PHE A 1 343 ? 5.932 -12.963 -14.597 1.00 17.95 343 PHE A N 1
ATOM 2641 C CA . PHE A 1 343 ? 7.230 -12.328 -14.852 1.00 18.15 343 PHE A CA 1
ATOM 2642 C C . PHE A 1 343 ? 8.128 -13.089 -15.833 1.00 17.85 343 PHE A C 1
ATOM 2643 O O . PHE A 1 343 ? 8.583 -12.519 -16.819 1.00 20.34 343 PHE A O 1
ATOM 2651 N N . PRO A 1 344 ? 8.383 -14.385 -15.586 1.00 17.80 344 PRO A N 1
ATOM 2652 C CA . PRO A 1 344 ? 9.235 -15.166 -16.486 1.00 18.16 344 PRO A CA 1
ATOM 2653 C C . PRO A 1 344 ? 8.644 -15.272 -17.893 1.00 18.48 344 PRO A C 1
ATOM 2654 O O . PRO A 1 344 ? 9.357 -15.164 -18.889 1.00 20.58 344 PRO A O 1
ATOM 2658 N N . THR A 1 345 ? 7.335 -15.489 -17.962 1.00 18.14 345 THR A N 1
ATOM 2659 C CA . THR A 1 345 ? 6.660 -15.629 -19.235 1.00 18.27 345 THR A CA 1
ATOM 2660 C C . THR A 1 345 ? 6.696 -14.353 -20.064 1.00 18.97 345 THR A C 1
ATOM 2661 O O . THR A 1 345 ? 6.869 -14.416 -21.277 1.00 18.95 345 THR A O 1
ATOM 2665 N N . SER A 1 346 ? 6.520 -13.197 -19.429 1.00 18.58 346 SER A N 1
ATOM 2666 C CA . SER A 1 346 ? 6.568 -11.946 -20.177 1.00 18.05 346 SER A CA 1
ATOM 2667 C C . SER A 1 346 ? 8.004 -11.661 -20.594 1.00 18.56 346 SER A C 1
ATOM 2668 O O . SER A 1 346 ? 8.248 -11.103 -21.668 1.00 18.58 346 SER A O 1
ATOM 2671 N N . GLN A 1 347 ? 8.957 -12.049 -19.753 1.00 19.04 347 GLN A N 1
ATOM 2672 C CA . GLN A 1 347 ? 10.356 -11.823 -20.097 1.00 20.33 347 GLN A CA 1
ATOM 2673 C C . GLN A 1 347 ? 10.717 -12.674 -21.308 1.00 19.54 347 GLN A C 1
ATOM 2674 O O . GLN A 1 347 ? 11.419 -12.211 -22.208 1.00 20.17 347 GLN A O 1
ATOM 2680 N N . ALA A 1 348 ? 10.214 -13.910 -21.338 1.00 20.42 348 ALA A N 1
ATOM 2681 C CA . ALA A 1 348 ? 10.481 -14.818 -22.456 1.00 18.94 348 ALA A CA 1
ATOM 2682 C C . ALA A 1 348 ? 9.997 -14.168 -23.747 1.00 18.93 348 ALA A C 1
ATOM 2683 O O . ALA A 1 348 ? 10.689 -14.189 -24.763 1.00 19.64 348 ALA A O 1
ATOM 2685 N N . GLN A 1 349 ? 8.798 -13.594 -23.699 1.00 19.54 349 GLN A N 1
ATOM 2686 C CA . GLN A 1 349 ? 8.229 -12.925 -24.862 1.00 19.21 349 GLN A CA 1
ATOM 2687 C C . GLN A 1 349 ? 9.049 -11.691 -25.217 1.00 20.20 349 GLN A C 1
ATOM 2688 O O . GLN A 1 349 ? 9.370 -11.472 -26.386 1.00 20.16 349 GLN A O 1
ATOM 2694 N N . ALA A 1 350 ? 9.380 -10.886 -24.206 1.00 20.11 350 ALA A N 1
ATOM 2695 C CA . ALA A 1 350 ? 10.160 -9.666 -24.406 1.00 20.34 350 ALA A CA 1
ATOM 2696 C C . ALA A 1 350 ? 11.505 -9.922 -25.101 1.00 20.44 350 ALA A C 1
ATOM 2697 O O . ALA A 1 350 ? 11.886 -9.191 -26.012 1.00 21.69 350 ALA A O 1
ATOM 2699 N N . ALA A 1 351 ? 12.228 -10.948 -24.668 1.00 20.52 351 ALA A N 1
ATOM 2700 C CA . ALA A 1 351 ? 13.514 -11.257 -25.271 1.00 21.09 351 ALA A CA 1
ATOM 2701 C C . ALA A 1 351 ? 13.313 -11.534 -26.761 1.00 23.09 351 ALA A C 1
ATOM 2702 O O . ALA A 1 351 ? 14.016 -10.975 -27.608 1.00 22.57 351 ALA A O 1
ATOM 2704 N N . PHE A 1 352 ? 12.339 -12.386 -27.071 1.00 22.78 352 PHE A N 1
ATOM 2705 C CA . PHE A 1 352 ? 12.035 -12.737 -28.455 1.00 24.22 352 PHE A CA 1
ATOM 2706 C C . PHE A 1 352 ? 11.595 -11.508 -29.226 1.00 23.83 352 PHE A C 1
ATOM 2707 O O . PHE A 1 352 ? 12.082 -11.244 -30.323 1.00 24.90 352 PHE A O 1
ATOM 2715 N N . LEU A 1 353 ? 10.673 -10.751 -28.644 1.00 24.34 353 LEU A N 1
ATOM 2716 C CA . LEU A 1 353 ? 10.161 -9.549 -29.285 1.00 24.28 353 LEU A CA 1
ATOM 2717 C C . LEU A 1 353 ? 11.284 -8.584 -29.654 1.00 26.14 353 LEU A C 1
ATOM 2718 O O . LEU A 1 353 ? 11.312 -8.050 -30.767 1.00 25.80 353 LEU A O 1
ATOM 2723 N N . ALA A 1 354 ? 12.212 -8.364 -28.726 1.00 25.67 354 ALA A N 1
ATOM 2724 C CA . ALA A 1 354 ? 13.320 -7.446 -28.979 1.00 27.25 354 ALA A CA 1
ATOM 2725 C C . ALA A 1 354 ? 14.199 -7.866 -30.165 1.00 26.71 354 ALA A C 1
ATOM 2726 O O . ALA A 1 354 ? 14.524 -7.046 -31.026 1.00 26.38 354 ALA A O 1
ATOM 2728 N N . ARG A 1 355 ? 14.575 -9.141 -30.211 1.00 26.49 355 ARG A N 1
ATOM 2729 C CA . ARG A 1 355 ? 15.426 -9.652 -31.284 1.00 27.27 355 ARG A CA 1
ATOM 2730 C C . ARG A 1 355 ? 14.754 -9.648 -32.652 1.00 27.93 355 ARG A C 1
ATOM 2731 O O . ARG A 1 355 ? 15.431 -9.640 -33.680 1.00 28.23 355 ARG A O 1
ATOM 2739 N N . VAL A 1 356 ? 13.424 -9.650 -32.664 1.00 27.42 356 VAL A N 1
ATOM 2740 C CA . VAL A 1 356 ? 12.684 -9.628 -33.910 1.00 27.68 356 VAL A CA 1
ATOM 2741 C C . VAL A 1 356 ? 12.564 -8.191 -34.405 1.00 29.11 356 VAL A C 1
ATOM 2742 O O . VAL A 1 356 ? 12.709 -7.928 -35.597 1.00 30.01 356 VAL A O 1
ATOM 2746 N N . TRP A 1 357 ? 12.312 -7.254 -33.496 1.00 29.46 357 TRP A N 1
ATOM 2747 C CA . TRP A 1 357 ? 12.181 -5.855 -33.898 1.00 28.85 357 TRP A CA 1
ATOM 2748 C C . TRP A 1 357 ? 13.511 -5.183 -34.216 1.00 28.07 357 TRP A C 1
ATOM 2749 O O . TRP A 1 357 ? 13.530 -4.101 -34.791 1.00 28.33 357 TRP A O 1
ATOM 2760 N N . SER A 1 358 ? 14.619 -5.814 -33.835 1.00 28.92 358 SER A N 1
ATOM 2761 C CA . SER A 1 358 ? 15.944 -5.260 -34.115 1.00 29.38 358 SER A CA 1
ATOM 2762 C C . SER A 1 358 ? 16.515 -5.951 -35.351 1.00 30.52 358 SER A C 1
ATOM 2763 O O . SER A 1 358 ? 17.659 -5.714 -35.741 1.00 31.30 358 SER A O 1
ATOM 2766 N N . GLY A 1 359 ? 15.708 -6.826 -35.946 1.00 31.28 359 GLY A N 1
ATOM 2767 C CA . GLY A 1 359 ? 16.122 -7.534 -37.142 1.00 30.23 359 GLY A CA 1
ATOM 2768 C C . GLY A 1 359 ? 17.066 -8.696 -36.931 1.00 30.90 359 GLY A C 1
ATOM 2769 O O . GLY A 1 359 ? 17.433 -9.371 -37.893 1.00 31.87 359 GLY A O 1
ATOM 2770 N N . ARG A 1 360 ? 17.460 -8.950 -35.689 1.00 29.31 360 ARG A N 1
ATOM 2771 C CA . ARG A 1 360 ? 18.374 -10.051 -35.419 1.00 29.65 360 ARG A CA 1
ATOM 2772 C C . ARG A 1 360 ? 17.691 -11.407 -35.471 1.00 29.30 360 ARG A C 1
ATOM 2773 O O . ARG A 1 360 ? 18.316 -12.447 -35.258 1.00 27.38 360 ARG A O 1
ATOM 2781 N N . LEU A 1 361 ? 16.396 -11.382 -35.762 1.00 30.72 361 LEU A N 1
ATOM 2782 C CA . LEU A 1 361 ? 15.597 -12.594 -35.892 1.00 31.15 361 LEU A CA 1
ATOM 2783 C C . LEU A 1 361 ? 14.487 -12.313 -36.888 1.00 32.31 361 LEU A C 1
ATOM 2784 O O . LEU A 1 361 ? 14.025 -11.177 -37.017 1.00 31.60 361 LEU A O 1
ATOM 2789 N N . LYS A 1 362 ? 14.070 -13.352 -37.602 1.00 33.28 362 LYS A N 1
ATOM 2790 C CA . LYS A 1 362 ? 13.021 -13.211 -38.594 1.00 34.68 362 LYS A CA 1
ATOM 2791 C C . LYS A 1 362 ? 11.822 -14.076 -38.253 1.00 34.15 362 LYS A C 1
ATOM 2792 O O . LYS A 1 362 ? 11.970 -15.226 -37.835 1.00 34.19 362 LYS A O 1
ATOM 2798 N N . LEU A 1 363 ? 10.635 -13.509 -38.422 1.00 33.05 363 LEU A N 1
ATOM 2799 C CA . LEU A 1 363 ? 9.406 -14.238 -38.161 1.00 33.11 363 LEU A CA 1
ATOM 2800 C C . LEU A 1 363 ? 9.105 -15.114 -39.367 1.00 33.78 363 LEU A C 1
ATOM 2801 O O . LEU A 1 363 ? 9.503 -14.791 -40.489 1.00 34.00 363 LEU A O 1
ATOM 2806 N N . PRO A 1 364 ? 8.406 -16.240 -39.156 1.00 33.97 364 PRO A N 1
ATOM 2807 C CA . PRO A 1 364 ? 8.104 -17.075 -40.316 1.00 34.12 364 PRO A CA 1
ATOM 2808 C C . PRO A 1 364 ? 7.156 -16.276 -41.212 1.00 34.67 364 PRO A C 1
ATOM 2809 O O . PRO A 1 364 ? 6.735 -15.172 -40.844 1.00 33.92 364 PRO A O 1
ATOM 2813 N N . SER A 1 365 ? 6.832 -16.819 -42.380 1.00 35.08 365 SER A N 1
ATOM 2814 C CA . SER A 1 365 ? 5.950 -16.141 -43.325 1.00 35.58 365 SER A CA 1
ATOM 2815 C C . SER A 1 365 ? 4.581 -15.855 -42.728 1.00 35.10 365 SER A C 1
ATOM 2816 O O . SER A 1 365 ? 4.197 -16.435 -41.710 1.00 35.02 365 SER A O 1
ATOM 2819 N N . LYS A 1 366 ? 3.837 -14.967 -43.375 1.00 35.04 366 LYS A N 1
ATOM 2820 C CA . LYS A 1 366 ? 2.510 -14.617 -42.897 1.00 36.03 366 LYS A CA 1
ATOM 2821 C C . LYS A 1 366 ? 1.538 -15.792 -42.940 1.00 37.45 366 LYS A C 1
ATOM 2822 O O . LYS A 1 366 ? 0.730 -15.959 -42.022 1.00 36.85 366 LYS A O 1
ATOM 2828 N N . GLU A 1 367 ? 1.606 -16.611 -43.988 1.00 38.04 367 GLU A N 1
ATOM 2829 C CA . GLU A 1 367 ? 0.687 -17.740 -44.077 1.00 39.33 367 GLU A CA 1
ATOM 2830 C C . GLU A 1 367 ? 0.997 -18.768 -43.012 1.00 37.79 367 GLU A C 1
ATOM 2831 O O . GLU A 1 367 ? 0.090 -19.360 -42.436 1.00 38.29 367 GLU A O 1
ATOM 2837 N N . GLU A 1 368 ? 2.278 -18.976 -42.740 1.00 37.75 368 GLU A N 1
ATOM 2838 C CA . GLU A 1 368 ? 2.667 -19.944 -41.728 1.00 38.11 368 GLU A CA 1
ATOM 2839 C C . GLU A 1 368 ? 2.235 -19.461 -40.335 1.00 36.93 368 GLU A C 1
ATOM 2840 O O . GLU A 1 368 ? 1.933 -20.271 -39.452 1.00 36.94 368 GLU A O 1
ATOM 2846 N N . GLN A 1 369 ? 2.215 -18.143 -40.143 1.00 33.75 369 GLN A N 1
ATOM 2847 C CA . GLN A 1 369 ? 1.787 -17.560 -38.877 1.00 31.84 369 GLN A CA 1
ATOM 2848 C C . GLN A 1 369 ? 0.295 -17.811 -38.734 1.00 31.34 369 GLN A C 1
ATOM 2849 O O . GLN A 1 369 ? -0.184 -18.202 -37.667 1.00 30.27 369 GLN A O 1
ATOM 2855 N N . LEU A 1 370 ? -0.436 -17.574 -39.819 1.00 30.96 370 LEU A N 1
ATOM 2856 C CA . LEU A 1 370 ? -1.877 -17.786 -39.825 1.00 30.80 370 LEU A CA 1
ATOM 2857 C C . LEU A 1 370 ? -2.168 -19.256 -39.575 1.00 29.85 370 LEU A C 1
ATOM 2858 O O . LEU A 1 370 ? -3.151 -19.591 -38.921 1.00 28.63 370 LEU A O 1
ATOM 2863 N N . LYS A 1 371 ? -1.301 -20.125 -40.102 1.00 29.23 371 LYS A N 1
ATOM 2864 C CA . LYS A 1 371 ? -1.489 -21.546 -39.859 1.00 30.64 371 LYS A CA 1
ATOM 2865 C C . LYS A 1 371 ? -1.408 -21.865 -38.372 1.00 29.41 371 LYS A C 1
ATOM 2866 O O . LYS A 1 371 ? -2.252 -22.539 -37.817 1.00 29.70 371 LYS A O 1
ATOM 2872 N N . TRP A 1 372 ? -0.370 -21.285 -37.751 1.00 28.00 372 TRP A N 1
ATOM 2873 C CA . TRP A 1 372 ? -0.164 -21.450 -36.315 1.00 25.87 372 TRP A CA 1
ATOM 2874 C C . TRP A 1 372 ? -1.458 -21.108 -35.584 1.00 24.04 372 TRP A C 1
ATOM 2875 O O . TRP A 1 372 ? -1.861 -21.814 -34.667 1.00 23.07 372 TRP A O 1
ATOM 2886 N N . GLN A 1 373 ? -2.105 -20.022 -36.001 1.00 23.41 373 GLN A N 1
ATOM 2887 C CA . GLN A 1 373 ? -3.352 -19.606 -35.374 1.00 24.60 373 GLN A CA 1
ATOM 2888 C C . GLN A 1 373 ? -4.497 -20.571 -35.680 1.00 24.35 373 GLN A C 1
ATOM 2889 O O . GLN A 1 373 ? -5.262 -20.932 -34.783 1.00 23.74 373 GLN A O 1
ATOM 2895 N N . ASP A 1 374 ? -4.620 -20.982 -36.941 1.00 24.30 374 ASP A N 1
ATOM 2896 C CA . ASP A 1 374 ? -5.676 -21.919 -37.323 1.00 25.20 374 ASP A CA 1
ATOM 2897 C C . ASP A 1 374 ? -5.582 -23.194 -36.510 1.00 24.49 374 ASP A C 1
ATOM 2898 O O . ASP A 1 374 ? -6.591 -23.721 -36.057 1.00 24.75 374 ASP A O 1
ATOM 2903 N N . GLU A 1 375 ? -4.366 -23.684 -36.322 1.00 24.46 375 GLU A N 1
ATOM 2904 C CA . GLU A 1 375 ? -4.168 -24.898 -35.548 1.00 27.23 375 GLU A CA 1
ATOM 2905 C C . GLU A 1 375 ? -4.545 -24.686 -34.078 1.00 26.63 375 GLU A C 1
ATOM 2906 O O . GLU A 1 375 ? -5.034 -25.606 -33.413 1.00 24.88 375 GLU A O 1
ATOM 2912 N N . LEU A 1 376 ? -4.325 -23.471 -33.578 1.00 25.88 376 LEU A N 1
ATOM 2913 C CA . LEU A 1 376 ? -4.662 -23.138 -32.198 1.00 25.30 376 LEU A CA 1
ATOM 2914 C C . LEU A 1 376 ? -6.183 -23.116 -32.020 1.00 25.13 376 LEU A C 1
ATOM 2915 O O . LEU A 1 376 ? -6.720 -23.765 -31.121 1.00 23.64 376 LEU A O 1
ATOM 2928 N N . PHE A 1 378 ? -8.440 -24.534 -33.714 1.00 30.38 378 PHE A N 1
ATOM 2929 C CA . PHE A 1 378 ? -8.958 -25.891 -33.844 1.00 30.68 378 PHE A CA 1
ATOM 2930 C C . PHE A 1 378 ? -8.876 -26.645 -32.517 1.00 31.83 378 PHE A C 1
ATOM 2931 O O . PHE A 1 378 ? -9.850 -27.255 -32.082 1.00 31.76 378 PHE A O 1
ATOM 2939 N N . SER A 1 379 ? -7.714 -26.594 -31.872 1.00 32.48 379 SER A N 1
ATOM 2940 C CA . SER A 1 379 ? -7.515 -27.286 -30.600 1.00 34.57 379 SER A CA 1
ATOM 2941 C C . SER A 1 379 ? -8.391 -26.737 -29.480 1.00 35.36 379 SER A C 1
ATOM 2942 O O . SER A 1 379 ? -8.702 -27.451 -28.520 1.00 35.27 379 SER A O 1
ATOM 2945 N N . LEU A 1 380 ? -8.790 -25.473 -29.602 1.00 36.06 380 LEU A N 1
ATOM 2946 C CA . LEU A 1 380 ? -9.615 -24.844 -28.581 1.00 37.28 380 LEU A CA 1
ATOM 2947 C C . LEU A 1 380 ? -11.040 -25.379 -28.537 1.00 38.97 380 LEU A C 1
ATOM 2948 O O . LEU A 1 380 ? -11.733 -25.221 -27.528 1.00 39.47 380 LEU A O 1
ATOM 2953 N N . SER A 1 381 ? -11.471 -26.010 -29.625 1.00 39.85 381 SER A N 1
ATOM 2954 C CA . SER A 1 381 ? -12.821 -26.568 -29.704 1.00 41.00 381 SER A CA 1
ATOM 2955 C C . SER A 1 381 ? -13.883 -25.559 -29.263 1.00 40.47 381 SER A C 1
ATOM 2956 O O . SER A 1 381 ? -14.742 -25.872 -28.433 1.00 40.58 381 SER A O 1
ATOM 2959 N N . GLY A 1 382 ? -13.813 -24.347 -29.809 1.00 39.77 382 GLY A N 1
ATOM 2960 C CA . GLY A 1 382 ? -14.782 -23.320 -29.457 1.00 38.63 382 GLY A CA 1
ATOM 2961 C C . GLY A 1 382 ? -14.609 -22.679 -28.085 1.00 38.11 382 GLY A C 1
ATOM 2962 O O . GLY A 1 382 ? -15.388 -21.800 -27.708 1.00 37.50 382 GLY A O 1
ATOM 2963 N N . ALA A 1 383 ? -13.601 -23.111 -27.330 1.00 37.76 383 ALA A N 1
ATOM 2964 C CA . ALA A 1 383 ? -13.342 -22.548 -26.001 1.00 36.71 383 ALA A CA 1
ATOM 2965 C C . ALA A 1 383 ? -12.334 -21.409 -26.148 1.00 35.55 383 ALA A C 1
ATOM 2966 O O . ALA A 1 383 ? -11.184 -21.523 -25.723 1.00 35.84 383 ALA A O 1
ATOM 2968 N N . ASN A 1 384 ? -12.784 -20.311 -26.751 1.00 34.31 384 ASN A N 1
ATOM 2969 C CA . ASN A 1 384 ? -11.934 -19.154 -27.008 1.00 33.20 384 ASN A CA 1
ATOM 2970 C C . ASN A 1 384 ? -11.255 -18.507 -25.812 1.00 32.52 384 ASN A C 1
ATOM 2971 O O . ASN A 1 384 ? -10.219 -17.862 -25.968 1.00 31.14 384 ASN A O 1
ATOM 2976 N N . ASN A 1 385 ? -11.826 -18.654 -24.624 1.00 31.76 385 ASN A N 1
ATOM 2977 C CA . ASN A 1 385 ? -11.210 -18.056 -23.455 1.00 31.62 385 ASN A CA 1
ATOM 2978 C C . ASN A 1 385 ? -9.996 -18.872 -22.993 1.00 30.40 385 ASN A C 1
ATOM 2979 O O . ASN A 1 385 ? -9.359 -18.535 -21.995 1.00 30.11 385 ASN A O 1
ATOM 2992 N N . TYR A 1 387 ? -7.704 -19.558 -25.339 1.00 21.08 387 TYR A N 1
ATOM 2993 C CA . TYR A 1 387 ? -6.792 -19.170 -26.405 1.00 21.27 387 TYR A CA 1
ATOM 2994 C C . TYR A 1 387 ? -5.367 -18.863 -25.929 1.00 20.49 387 TYR A C 1
ATOM 2995 O O . TYR A 1 387 ? -4.406 -19.383 -26.483 1.00 21.20 387 TYR A O 1
ATOM 3004 N N . HIS A 1 388 ? -5.231 -18.018 -24.908 1.00 19.04 388 HIS A N 1
ATOM 3005 C CA . HIS A 1 388 ? -3.911 -17.666 -24.389 1.00 19.53 388 HIS A CA 1
ATOM 3006 C C . HIS A 1 388 ? -3.484 -18.530 -23.206 1.00 19.71 388 HIS A C 1
ATOM 3007 O O . HIS A 1 388 ? -2.507 -18.212 -22.545 1.00 19.86 388 HIS A O 1
ATOM 3014 N N . SER A 1 389 ? -4.207 -19.605 -22.924 1.00 20.43 389 SER A N 1
ATOM 3015 C CA . SER A 1 389 ? -3.841 -20.449 -21.791 1.00 21.26 389 SER A CA 1
ATOM 3016 C C . SER A 1 389 ? -2.642 -21.333 -22.121 1.00 20.97 389 SER A C 1
ATOM 3017 O O . SER A 1 389 ? -2.605 -22.004 -23.157 1.00 20.26 389 SER A O 1
ATOM 3020 N N . LEU A 1 390 ? -1.660 -21.322 -21.230 1.00 20.65 390 LEU A N 1
ATOM 3021 C CA . LEU A 1 390 ? -0.453 -22.115 -21.402 1.00 20.81 390 LEU A CA 1
ATOM 3022 C C . LEU A 1 390 ? -0.177 -22.914 -20.131 1.00 22.09 390 LEU A C 1
ATOM 3023 O O . LEU A 1 390 ? 0.965 -22.984 -19.662 1.00 21.62 390 LEU A O 1
ATOM 3028 N N . ASP A 1 391 ? -1.228 -23.515 -19.578 1.00 22.50 391 ASP A N 1
ATOM 3029 C CA . ASP A 1 391 ? -1.090 -24.304 -18.364 1.00 26.23 391 ASP A CA 1
ATOM 3030 C C . ASP A 1 391 ? 0.000 -25.344 -18.598 1.00 27.88 391 ASP A C 1
ATOM 3031 O O . ASP A 1 391 ? 0.116 -25.883 -19.702 1.00 28.75 391 ASP A O 1
ATOM 3036 N N . TYR A 1 392 ? 0.805 -25.614 -17.574 1.00 29.19 392 TYR A N 1
ATOM 3037 C CA . TYR A 1 392 ? 1.881 -26.594 -17.706 1.00 30.30 392 TYR A CA 1
ATOM 3038 C C . TYR A 1 392 ? 1.304 -27.851 -18.359 1.00 31.10 392 TYR A C 1
ATOM 3039 O O . TYR A 1 392 ? 0.172 -28.242 -18.071 1.00 31.91 392 TYR A O 1
ATOM 3048 N N . PRO A 1 393 ? 2.075 -28.511 -19.238 1.00 31.11 393 PRO A N 1
ATOM 3049 C CA . PRO A 1 393 ? 3.438 -28.186 -19.667 1.00 30.02 393 PRO A CA 1
ATOM 3050 C C . PRO A 1 393 ? 3.551 -27.200 -20.823 1.00 28.70 393 PRO A C 1
ATOM 3051 O O . PRO A 1 393 ? 4.648 -26.983 -21.342 1.00 28.24 393 PRO A O 1
ATOM 3055 N N . LYS A 1 394 ? 2.436 -26.608 -21.237 1.00 27.08 394 LYS A N 1
ATOM 3056 C CA . LYS A 1 394 ? 2.484 -25.659 -22.342 1.00 25.42 394 LYS A CA 1
ATOM 3057 C C . LYS A 1 394 ? 3.416 -24.487 -22.086 1.00 24.48 394 LYS A C 1
ATOM 3058 O O . LYS A 1 394 ? 4.206 -24.123 -22.960 1.00 24.88 394 LYS A O 1
ATOM 3064 N N . ASP A 1 395 ? 3.332 -23.900 -20.893 1.00 22.24 395 ASP A N 1
ATOM 3065 C CA . ASP A 1 395 ? 4.167 -22.752 -20.572 1.00 22.07 395 ASP A CA 1
ATOM 3066 C C . ASP A 1 395 ? 5.659 -23.081 -20.575 1.00 20.50 395 ASP A C 1
ATOM 3067 O O . ASP A 1 395 ? 6.461 -22.318 -21.116 1.00 19.56 395 ASP A O 1
ATOM 3072 N N . ALA A 1 396 ? 6.027 -24.221 -19.999 1.00 19.26 396 ALA A N 1
ATOM 3073 C CA . ALA A 1 396 ? 7.427 -24.629 -19.965 1.00 19.60 396 ALA A CA 1
ATOM 3074 C C . ALA A 1 396 ? 7.938 -24.806 -21.392 1.00 20.44 396 ALA A C 1
ATOM 3075 O O . ALA A 1 396 ? 9.018 -24.330 -21.746 1.00 19.60 396 ALA A O 1
ATOM 3077 N N . THR A 1 397 ? 7.136 -25.479 -22.213 1.00 21.93 397 THR A N 1
ATOM 3078 C CA . THR A 1 397 ? 7.488 -25.721 -23.604 1.00 23.50 397 THR A CA 1
ATOM 3079 C C . THR A 1 397 ? 7.633 -24.409 -24.347 1.00 23.61 397 THR A C 1
ATOM 3080 O O . THR A 1 397 ? 8.601 -24.199 -25.076 1.00 24.50 397 THR A O 1
ATOM 3084 N N . TYR A 1 398 ? 6.659 -23.528 -24.147 1.00 22.76 398 TYR A N 1
ATOM 3085 C CA . TYR A 1 398 ? 6.633 -22.212 -24.783 1.00 21.31 398 TYR A CA 1
ATOM 3086 C C . TYR A 1 398 ? 7.858 -21.354 -24.467 1.00 22.50 398 TYR A C 1
ATOM 3087 O O . TYR A 1 398 ? 8.498 -20.822 -25.365 1.00 21.53 398 TYR A O 1
ATOM 3096 N N . ILE A 1 399 ? 8.194 -21.219 -23.190 1.00 23.91 399 ILE A N 1
ATOM 3097 C CA . ILE A 1 399 ? 9.312 -20.379 -22.787 1.00 25.42 399 ILE A CA 1
ATOM 3098 C C . ILE A 1 399 ? 10.633 -20.982 -23.287 1.00 25.38 399 ILE A C 1
ATOM 3099 O O . ILE A 1 399 ? 11.537 -20.234 -23.695 1.00 24.99 399 ILE A O 1
ATOM 3104 N N . ASN A 1 400 ? 10.759 -22.296 -23.234 1.00 26.14 400 ASN A N 1
ATOM 3105 C CA . ASN A 1 400 ? 11.979 -22.954 -23.682 1.00 25.70 400 ASN A CA 1
ATOM 3106 C C . ASN A 1 400 ? 12.092 -22.841 -25.193 1.00 25.94 400 ASN A C 1
ATOM 3107 O O . ASN A 1 400 ? 13.195 -22.822 -25.738 1.00 28.21 400 ASN A O 1
ATOM 3112 N N . LYS A 1 401 ? 10.954 -22.756 -25.871 1.00 24.85 401 LYS A N 1
ATOM 3113 C CA . LYS A 1 401 ? 10.961 -22.596 -27.317 1.00 26.06 401 LYS A CA 1
ATOM 3114 C C . LYS A 1 401 ? 11.506 -21.201 -27.618 1.00 25.81 401 LYS A C 1
ATOM 3115 O O . LYS A 1 401 ? 12.428 -21.048 -28.415 1.00 27.04 401 LYS A O 1
ATOM 3121 N N . LEU A 1 402 ? 10.951 -20.185 -26.966 1.00 25.56 402 LEU A N 1
ATOM 3122 C CA . LEU A 1 402 ? 11.412 -18.817 -27.187 1.00 26.58 402 LEU A CA 1
ATOM 3123 C C . LEU A 1 402 ? 12.868 -18.661 -26.772 1.00 27.24 402 LEU A C 1
ATOM 3124 O O . LEU A 1 402 ? 13.631 -17.911 -27.392 1.00 26.60 402 LEU A O 1
ATOM 3129 N N . HIS A 1 403 ? 13.257 -19.366 -25.717 1.00 28.28 403 HIS A N 1
ATOM 3130 C CA . HIS A 1 403 ? 14.631 -19.291 -25.259 1.00 30.67 403 HIS A CA 1
ATOM 3131 C C . HIS A 1 403 ? 15.556 -19.793 -26.354 1.00 30.98 403 HIS A C 1
ATOM 3132 O O . HIS A 1 403 ? 16.562 -19.159 -26.667 1.00 31.60 403 HIS A O 1
ATOM 3139 N N . ASP A 1 404 ? 15.213 -20.933 -26.941 1.00 32.09 404 ASP A N 1
ATOM 3140 C CA . ASP A 1 404 ? 16.046 -21.504 -27.992 1.00 33.49 404 ASP A CA 1
ATOM 3141 C C . ASP A 1 404 ? 16.023 -20.687 -29.287 1.00 33.53 404 ASP A C 1
ATOM 3142 O O . ASP A 1 404 ? 17.022 -20.632 -30.007 1.00 33.82 404 ASP A O 1
ATOM 3147 N N . TRP A 1 405 ? 14.900 -20.041 -29.585 1.00 33.14 405 TRP A N 1
ATOM 3148 C CA . TRP A 1 405 ? 14.826 -19.220 -30.789 1.00 33.77 405 TRP A CA 1
ATOM 3149 C C . TRP A 1 405 ? 15.711 -18.000 -30.617 1.00 33.73 405 TRP A C 1
ATOM 3150 O O . TRP A 1 405 ? 16.385 -17.571 -31.556 1.00 33.73 405 TRP A O 1
ATOM 3161 N N . CYS A 1 406 ? 15.687 -17.426 -29.416 1.00 32.73 406 CYS A N 1
ATOM 3162 C CA . CYS A 1 406 ? 16.483 -16.240 -29.130 1.00 33.20 406 CYS A CA 1
ATOM 3163 C C . CYS A 1 406 ? 17.984 -16.489 -29.267 1.00 34.24 406 CYS A C 1
ATOM 3164 O O . CYS A 1 406 ? 18.735 -15.593 -29.654 1.00 35.02 406 CYS A O 1
ATOM 3167 N N . LYS A 1 407 ? 18.427 -17.702 -28.956 1.00 35.19 407 LYS A N 1
ATOM 3168 C CA . LYS A 1 407 ? 19.847 -18.019 -29.072 1.00 37.85 407 LYS A CA 1
ATOM 3169 C C . LYS A 1 407 ? 20.330 -17.909 -30.513 1.00 37.83 407 LYS A C 1
ATOM 3170 O O . LYS A 1 407 ? 21.510 -17.671 -30.764 1.00 37.96 407 LYS A O 1
ATOM 3176 N N . GLN A 1 408 ? 19.414 -18.070 -31.460 1.00 38.30 408 GLN A N 1
ATOM 3177 C CA . GLN A 1 408 ? 19.773 -18.003 -32.869 1.00 39.27 408 GLN A CA 1
ATOM 3178 C C . GLN A 1 408 ? 20.045 -16.582 -33.339 1.00 38.18 408 GLN A C 1
ATOM 3179 O O . GLN A 1 408 ? 20.632 -16.375 -34.400 1.00 38.25 408 GLN A O 1
ATOM 3185 N N . ALA A 1 409 ? 19.618 -15.601 -32.555 1.00 36.48 409 ALA A N 1
ATOM 3186 C CA . ALA A 1 409 ? 19.828 -14.218 -32.943 1.00 35.60 409 ALA A CA 1
ATOM 3187 C C . ALA A 1 409 ? 21.284 -13.981 -33.337 1.00 35.71 409 ALA A C 1
ATOM 3188 O O . ALA A 1 409 ? 22.203 -14.598 -32.784 1.00 35.02 409 ALA A O 1
ATOM 3190 N N . THR A 1 410 ? 21.480 -13.098 -34.310 1.00 35.23 410 THR A N 1
ATOM 3191 C CA . THR A 1 410 ? 22.811 -12.742 -34.788 1.00 35.21 410 THR A CA 1
ATOM 3192 C C . THR A 1 410 ? 22.755 -11.291 -35.224 1.00 34.72 410 THR A C 1
ATOM 3193 O O . THR A 1 410 ? 21.735 -10.832 -35.746 1.00 34.91 410 THR A O 1
ATOM 3197 N N . PRO A 1 411 ? 23.854 -10.548 -35.024 1.00 34.54 411 PRO A N 1
ATOM 3198 C CA . PRO A 1 411 ? 25.091 -11.052 -34.417 1.00 34.41 411 PRO A CA 1
ATOM 3199 C C . PRO A 1 411 ? 24.999 -11.137 -32.897 1.00 35.92 411 PRO A C 1
ATOM 3200 O O . PRO A 1 411 ? 24.069 -10.594 -32.294 1.00 35.97 411 PRO A O 1
ATOM 3204 N N . VAL A 1 412 ? 25.956 -11.830 -32.285 1.00 35.50 412 VAL A N 1
ATOM 3205 C CA . VAL A 1 412 ? 25.992 -11.957 -30.838 1.00 35.76 412 VAL A CA 1
ATOM 3206 C C . VAL A 1 412 ? 26.470 -10.630 -30.268 1.00 36.73 412 VAL A C 1
ATOM 3207 O O . VAL A 1 412 ? 27.418 -10.035 -30.776 1.00 37.56 412 VAL A O 1
ATOM 3211 N N . LEU A 1 413 ? 25.801 -10.159 -29.222 1.00 36.92 413 LEU A N 1
ATOM 3212 C CA . LEU A 1 413 ? 26.167 -8.896 -28.594 1.00 36.00 413 LEU A CA 1
ATOM 3213 C C . LEU A 1 413 ? 27.034 -9.187 -27.386 1.00 35.31 413 LEU A C 1
ATOM 3214 O O . LEU A 1 413 ? 27.033 -10.306 -26.864 1.00 33.60 413 LEU A O 1
ATOM 3219 N N . GLU A 1 414 ? 27.782 -8.180 -26.948 1.00 36.63 414 GLU A N 1
ATOM 3220 C CA . GLU A 1 414 ? 28.660 -8.339 -25.793 1.00 38.57 414 GLU A CA 1
ATOM 3221 C C . GLU A 1 414 ? 27.816 -8.738 -24.591 1.00 38.05 414 GLU A C 1
ATOM 3222 O O . GLU A 1 414 ? 28.209 -9.593 -23.788 1.00 37.61 414 GLU A O 1
ATOM 3228 N N . GLU A 1 415 ? 26.646 -8.113 -24.485 1.00 37.90 415 GLU A N 1
ATOM 3229 C CA . GLU A 1 415 ? 25.713 -8.379 -23.395 1.00 37.18 415 GLU A CA 1
ATOM 3230 C C . GLU A 1 415 ? 24.349 -8.777 -23.946 1.00 34.96 415 GLU A C 1
ATOM 3231 O O . GLU A 1 415 ? 23.616 -7.943 -24.477 1.00 34.57 415 GLU A O 1
ATOM 3237 N N . GLU A 1 416 ? 24.019 -10.054 -23.806 1.00 32.77 416 GLU A N 1
ATOM 3238 C CA . GLU A 1 416 ? 22.751 -10.591 -24.289 1.00 31.51 416 GLU A CA 1
ATOM 3239 C C . GLU A 1 416 ? 21.663 -10.613 -23.211 1.00 29.14 416 GLU A C 1
ATOM 3240 O O . GLU A 1 416 ? 21.798 -11.302 -22.206 1.00 25.84 416 GLU A O 1
ATOM 3246 N N . PHE A 1 417 ? 20.589 -9.856 -23.421 1.00 28.49 417 PHE A N 1
ATOM 3247 C CA . PHE A 1 417 ? 19.475 -9.847 -22.471 1.00 26.00 417 PHE A CA 1
ATOM 3248 C C . PHE A 1 417 ? 19.065 -11.318 -22.346 1.00 25.33 417 PHE A C 1
ATOM 3249 O O . PHE A 1 417 ? 18.758 -11.965 -23.339 1.00 25.76 417 PHE A O 1
ATOM 3257 N N . PRO A 1 418 ? 19.056 -11.865 -21.122 1.00 24.54 418 PRO A N 1
ATOM 3258 C CA . PRO A 1 418 ? 18.698 -13.269 -20.904 1.00 23.93 418 PRO A CA 1
ATOM 3259 C C . PRO A 1 418 ? 17.271 -13.719 -21.164 1.00 25.60 418 PRO A C 1
ATOM 3260 O O . PRO A 1 418 ? 16.320 -12.969 -20.958 1.00 25.71 418 PRO A O 1
ATOM 3264 N N . SER A 1 419 ? 17.152 -14.962 -21.632 1.00 25.91 419 SER A N 1
ATOM 3265 C CA . SER A 1 419 ? 15.867 -15.603 -21.881 1.00 26.36 419 SER A CA 1
ATOM 3266 C C . SER A 1 419 ? 15.774 -16.660 -20.792 1.00 26.72 419 SER A C 1
ATOM 3267 O O . SER A 1 419 ? 16.705 -17.443 -20.607 1.00 27.48 419 SER A O 1
ATOM 3270 N N . PRO A 1 420 ? 14.672 -16.684 -20.034 1.00 26.55 420 PRO A N 1
ATOM 3271 C CA . PRO A 1 420 ? 14.600 -17.712 -19.000 1.00 26.04 420 PRO A CA 1
ATOM 3272 C C . PRO A 1 420 ? 14.465 -19.086 -19.633 1.00 27.00 420 PRO 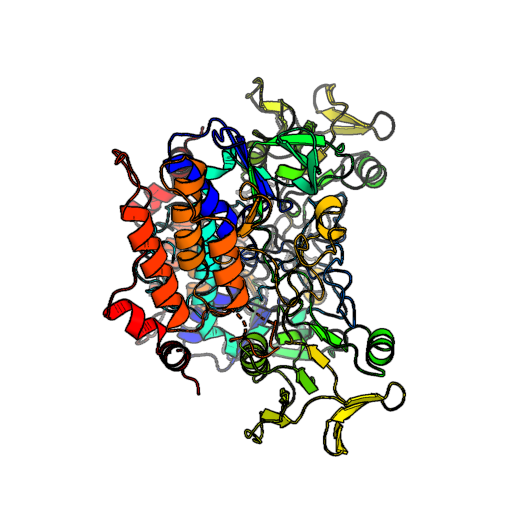A C 1
ATOM 3273 O O . PRO A 1 420 ? 14.048 -19.219 -20.781 1.00 26.36 420 PRO A O 1
ATOM 3277 N N . TYR A 1 421 ? 14.839 -20.103 -18.874 1.00 27.98 421 TYR A N 1
ATOM 3278 C CA . TYR A 1 421 ? 14.776 -21.478 -19.335 1.00 28.83 421 TYR A CA 1
ATOM 3279 C C . TYR A 1 421 ? 14.403 -22.323 -18.135 1.00 28.40 421 TYR A C 1
ATOM 3280 O O . TYR A 1 421 ? 14.959 -22.148 -17.057 1.00 27.93 421 TYR A O 1
ATOM 3289 N N . TRP A 1 422 ? 13.451 -23.229 -18.315 1.00 29.22 422 TRP A N 1
ATOM 3290 C CA . TRP A 1 422 ? 13.039 -24.092 -17.224 1.00 31.00 422 TRP A CA 1
ATOM 3291 C C . TRP A 1 422 ? 13.554 -25.508 -17.434 1.00 32.36 422 TRP A C 1
ATOM 3292 O O . TRP A 1 422 ? 13.092 -26.227 -18.320 1.00 31.07 422 TRP A O 1
ATOM 3303 N N . GLY A 1 423 ? 14.530 -25.889 -16.616 1.00 34.44 423 GLY A N 1
ATOM 3304 C CA . GLY A 1 423 ? 15.100 -27.218 -16.703 1.00 35.77 423 GLY A CA 1
ATOM 3305 C C . GLY A 1 423 ? 14.208 -28.206 -15.985 1.00 36.89 423 GLY A C 1
ATOM 3306 O O . GLY A 1 423 ? 13.079 -27.879 -15.607 1.00 38.12 423 GLY A O 1
ATOM 3307 N N . GLU A 1 424 ? 14.715 -29.417 -15.794 1.00 38.21 424 GLU A N 1
ATOM 3308 C CA . GLU A 1 424 ? 13.975 -30.473 -15.119 1.00 38.89 424 GLU A CA 1
ATOM 3309 C C . GLU A 1 424 ? 13.516 -30.018 -13.738 1.00 38.32 424 GLU A C 1
ATOM 3310 O O . GLU A 1 424 ? 12.373 -30.250 -13.341 1.00 36.75 424 GLU A O 1
ATOM 3316 N N . LYS A 1 425 ? 14.420 -29.368 -13.013 1.00 38.45 425 LYS A N 1
ATOM 3317 C CA . LYS A 1 425 ? 14.134 -28.871 -11.672 1.00 38.33 425 LYS A CA 1
ATOM 3318 C C . LYS A 1 425 ? 12.979 -27.852 -11.679 1.00 38.20 425 LYS A C 1
ATOM 3319 O O . LYS A 1 425 ? 12.021 -27.986 -10.912 1.00 38.06 425 LYS A O 1
ATOM 3325 N N . GLU A 1 426 ? 13.063 -26.844 -12.547 1.00 36.94 426 GLU A N 1
ATOM 3326 C CA . GLU A 1 426 ? 12.012 -25.830 -12.633 1.00 35.54 426 GLU A CA 1
ATOM 3327 C C . GLU A 1 426 ? 10.671 -26.433 -13.037 1.00 35.18 426 GLU A C 1
ATOM 3328 O O . GLU A 1 426 ? 9.655 -26.178 -12.395 1.00 34.77 426 GLU A O 1
ATOM 3334 N N . ARG A 1 427 ? 10.668 -27.225 -14.109 1.00 35.03 427 ARG A N 1
ATOM 3335 C CA . ARG A 1 427 ? 9.435 -27.846 -14.593 1.00 33.81 427 ARG A CA 1
ATOM 3336 C C . ARG A 1 427 ? 8.713 -28.609 -13.493 1.00 32.43 427 ARG A C 1
ATOM 3337 O O . ARG A 1 427 ? 7.491 -28.540 -13.370 1.00 31.73 427 ARG A O 1
ATOM 3345 N N . SER A 1 428 ? 9.476 -29.344 -12.696 1.00 32.08 428 SER A N 1
ATOM 3346 C CA . SER A 1 428 ? 8.910 -30.133 -11.607 1.00 31.61 428 SER A CA 1
ATOM 3347 C C . SER A 1 428 ? 8.142 -29.249 -10.626 1.00 30.81 428 SER A C 1
ATOM 3348 O O . SER A 1 428 ? 7.033 -29.588 -10.196 1.00 29.98 428 SER A O 1
ATOM 3351 N N . ILE A 1 429 ? 8.736 -28.116 -10.269 1.00 29.33 429 ILE A N 1
ATOM 3352 C CA . ILE A 1 429 ? 8.094 -27.189 -9.347 1.00 28.45 429 ILE A CA 1
ATOM 3353 C C . ILE A 1 429 ? 6.825 -26.630 -9.985 1.00 28.24 429 ILE A C 1
ATOM 3354 O O . ILE A 1 429 ? 5.790 -26.515 -9.328 1.00 27.44 429 ILE A O 1
ATOM 3359 N N . ARG A 1 430 ? 6.905 -26.295 -11.271 1.00 27.62 430 ARG A N 1
ATOM 3360 C CA . ARG A 1 430 ? 5.749 -25.761 -11.985 1.00 27.84 430 ARG A CA 1
ATOM 3361 C C . ARG A 1 430 ? 4.620 -26.787 -12.079 1.00 29.23 430 ARG A C 1
ATOM 3362 O O . ARG A 1 430 ? 3.445 -26.427 -12.002 1.00 28.01 430 ARG A O 1
ATOM 3370 N N . GLU A 1 431 ? 4.968 -28.064 -12.243 1.00 31.14 431 GLU A N 1
ATOM 3371 C CA . GLU A 1 431 ? 3.945 -29.103 -12.353 1.00 32.24 431 GLU A CA 1
ATOM 3372 C C . GLU A 1 431 ? 3.211 -29.332 -11.040 1.00 33.05 431 GLU A C 1
ATOM 3373 O O . GLU A 1 431 ? 1.999 -29.558 -11.034 1.00 31.42 431 GLU A O 1
ATOM 3379 N N . ASN A 1 432 ? 3.942 -29.280 -9.930 1.00 33.17 432 ASN A N 1
ATOM 3380 C CA . ASN A 1 432 ? 3.343 -29.495 -8.617 1.00 33.96 432 ASN A CA 1
ATOM 3381 C C . ASN A 1 432 ? 3.147 -28.172 -7.893 1.00 33.98 432 ASN A C 1
ATOM 3382 O O . ASN A 1 432 ? 2.958 -28.139 -6.673 1.00 33.73 432 ASN A O 1
ATOM 3395 N N . TRP A 1 434 ? 0.698 -25.984 -7.401 1.00 31.20 434 TRP A N 1
ATOM 3396 C CA . TRP A 1 434 ? -0.413 -25.828 -6.465 1.00 32.69 434 TRP A CA 1
ATOM 3397 C C . TRP A 1 434 ? -0.342 -26.713 -5.228 1.00 33.19 434 TRP A C 1
ATOM 3398 O O . TRP A 1 434 ? -0.932 -26.380 -4.192 1.00 31.82 434 TRP A O 1
ATOM 3409 N N . SER A 1 435 ? 0.379 -27.831 -5.333 1.00 33.88 435 SER A N 1
ATOM 3410 C CA . SER A 1 435 ? 0.551 -28.740 -4.206 1.00 33.18 435 SER A CA 1
ATOM 3411 C C . SER A 1 435 ? 1.599 -28.138 -3.284 1.00 31.70 435 SER A C 1
ATOM 3412 O O . SER A 1 435 ? 1.446 -28.152 -2.064 1.00 31.82 435 SER A O 1
ATOM 3415 N N . ILE A 1 436 ? 2.671 -27.624 -3.880 1.00 31.26 436 ILE A N 1
ATOM 3416 C CA . ILE A 1 436 ? 3.744 -27.003 -3.118 1.00 31.73 436 ILE A CA 1
ATOM 3417 C C . ILE A 1 436 ? 3.155 -25.814 -2.370 1.00 32.00 436 ILE A C 1
ATOM 3418 O O . ILE A 1 436 ? 3.536 -25.521 -1.239 1.00 33.61 436 ILE A O 1
ATOM 3423 N N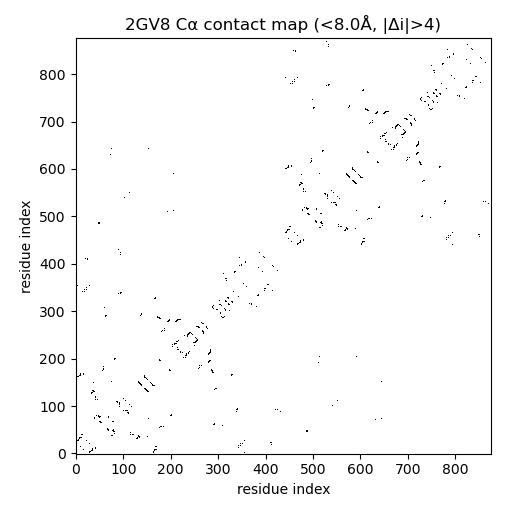 . ARG A 1 437 ? 2.206 -25.145 -3.013 1.00 33.22 437 ARG A N 1
ATOM 3424 C CA . ARG A 1 437 ? 1.527 -23.989 -2.431 1.00 33.85 437 ARG A CA 1
ATOM 3425 C C . ARG A 1 437 ? 0.611 -24.415 -1.283 1.00 33.93 437 ARG A C 1
ATOM 3426 O O . ARG A 1 437 ? 0.595 -23.799 -0.216 1.00 33.05 437 ARG A O 1
ATOM 3434 N N . ALA A 1 438 ? -0.150 -25.479 -1.518 1.00 34.32 438 ALA A N 1
ATOM 3435 C CA . ALA A 1 438 ? -1.072 -26.007 -0.523 1.00 34.22 438 ALA A CA 1
ATOM 3436 C C . ALA A 1 438 ? -0.327 -26.399 0.741 1.00 33.96 438 ALA A C 1
ATOM 3437 O O . ALA A 1 438 ? -0.803 -26.161 1.853 1.00 33.15 438 ALA A O 1
ATOM 3439 N N . LYS A 1 439 ? 0.842 -27.003 0.573 1.00 34.15 439 LYS A N 1
ATOM 3440 C CA . LYS A 1 439 ? 1.631 -27.414 1.724 1.00 34.58 439 LYS A CA 1
ATOM 3441 C C . LYS A 1 439 ? 2.160 -26.189 2.455 1.00 33.32 439 LYS A C 1
ATOM 3442 O O . LYS A 1 439 ? 2.250 -26.179 3.684 1.00 32.36 439 LYS A O 1
ATOM 3448 N N . PHE A 1 440 ? 2.513 -25.158 1.692 1.00 32.09 440 PHE A N 1
ATOM 3449 C CA . PHE A 1 440 ? 3.043 -23.925 2.273 1.00 31.09 440 PHE A CA 1
ATOM 3450 C C . PHE A 1 440 ? 2.024 -23.255 3.184 1.00 30.47 440 PHE A C 1
ATOM 3451 O O . PHE A 1 440 ? 2.347 -22.846 4.290 1.00 29.70 440 PHE A O 1
ATOM 3459 N N . PHE A 1 441 ? 0.792 -23.132 2.705 1.00 32.05 441 PHE A N 1
ATOM 3460 C CA . PHE A 1 441 ? -0.269 -22.508 3.488 1.00 34.12 441 PHE A CA 1
ATOM 3461 C C . PHE A 1 441 ? -1.031 -23.547 4.293 1.00 36.64 441 PHE A C 1
ATOM 3462 O O . PHE A 1 441 ? -2.143 -23.285 4.755 1.00 37.81 441 PHE A O 1
ATOM 3470 N N . GLY A 1 442 ? -0.436 -24.728 4.446 1.00 38.24 442 GLY A N 1
ATOM 3471 C CA . GLY A 1 442 ? -1.069 -25.795 5.199 1.00 39.50 442 GLY A CA 1
ATOM 3472 C C . GLY A 1 442 ? -2.534 -26.024 4.874 1.00 40.90 442 GLY A C 1
ATOM 3473 O O . GLY A 1 442 ? -3.377 -26.045 5.778 1.00 40.48 442 GLY A O 1
ATOM 3474 N N . ILE A 1 443 ? -2.848 -26.209 3.594 1.00 41.62 443 ILE A N 1
ATOM 3475 C CA . ILE A 1 443 ? -4.235 -26.430 3.192 1.00 43.12 443 ILE A CA 1
ATOM 3476 C C . ILE A 1 443 ? -4.472 -27.663 2.306 1.00 45.41 443 ILE A C 1
ATOM 3477 O O . ILE A 1 443 ? -3.555 -28.441 2.030 1.00 45.20 443 ILE A O 1
ATOM 3482 N N . GLU A 1 444 ? -5.724 -27.807 1.869 1.00 48.14 444 GLU A N 1
ATOM 3483 C CA . GLU A 1 444 ? -6.209 -28.906 1.021 1.00 50.05 444 GLU A CA 1
ATOM 3484 C C . GLU A 1 444 ? -5.831 -30.298 1.525 1.00 51.79 444 GLU A C 1
ATOM 3485 O O . GLU A 1 444 ? -5.803 -31.241 0.697 1.00 53.31 444 GLU A O 1
ATOM 3487 N N . LEU B 1 3 ? -5.618 -0.204 40.902 1.00 48.45 3 LEU B N 1
ATOM 3488 C CA . LEU B 1 3 ? -6.003 -1.385 41.733 1.00 49.82 3 LEU B CA 1
ATOM 3489 C C . LEU B 1 3 ? -4.833 -2.378 41.730 1.00 49.71 3 LEU B C 1
ATOM 3490 O O . LEU B 1 3 ? -5.022 -3.577 41.499 1.00 50.35 3 LEU B O 1
ATOM 3495 N N . PRO B 1 4 ? -3.614 -1.889 42.039 1.00 49.20 4 PRO B N 1
ATOM 3496 C CA . PRO B 1 4 ? -2.379 -2.677 42.077 1.00 48.21 4 PRO B CA 1
ATOM 3497 C C . PRO B 1 4 ? -2.393 -4.051 41.402 1.00 46.99 4 PRO B C 1
ATOM 3498 O O . PRO B 1 4 ? -1.756 -4.211 40.355 1.00 48.24 4 PRO B O 1
ATOM 3502 N N . THR B 1 5 ? -3.088 -5.042 41.963 1.00 44.15 5 THR B N 1
ATOM 3503 C CA . THR B 1 5 ? -3.109 -6.341 41.287 1.00 41.02 5 THR B CA 1
ATOM 3504 C C . THR B 1 5 ? -3.866 -6.160 39.978 1.00 37.51 5 THR B C 1
ATOM 3505 O O . THR B 1 5 ? -5.097 -6.131 39.952 1.00 37.69 5 THR B O 1
ATOM 3509 N N . ILE B 1 6 ? -3.115 -6.016 38.896 1.00 32.69 6 ILE B N 1
ATOM 3510 C CA . ILE B 1 6 ? -3.700 -5.810 37.583 1.00 29.64 6 ILE B CA 1
ATOM 3511 C C . ILE B 1 6 ? -3.817 -7.139 36.863 1.00 28.76 6 ILE B C 1
ATOM 3512 O O . ILE B 1 6 ? -2.860 -7.915 36.812 1.00 27.01 6 ILE B O 1
ATOM 3517 N N . ARG B 1 7 ? -5.004 -7.405 36.324 1.00 27.40 7 ARG B N 1
ATOM 3518 C CA . ARG B 1 7 ? -5.255 -8.656 35.615 1.00 27.96 7 ARG B CA 1
ATOM 3519 C C . ARG B 1 7 ? -5.774 -8.461 34.188 1.00 27.13 7 ARG B C 1
ATOM 3520 O O . ARG B 1 7 ? -5.453 -9.244 33.298 1.00 28.04 7 ARG B O 1
ATOM 3528 N N . LYS B 1 8 ? -6.574 -7.424 33.974 1.00 26.56 8 LYS B N 1
ATOM 3529 C CA . LYS B 1 8 ? -7.139 -7.165 32.653 1.00 27.08 8 LYS B CA 1
ATOM 3530 C C . LYS B 1 8 ? -6.697 -5.813 32.109 1.00 26.52 8 LYS B C 1
ATOM 3531 O O . LYS B 1 8 ? -7.035 -4.761 32.661 1.00 25.91 8 LYS B O 1
ATOM 3537 N N . ILE B 1 9 ? -5.955 -5.853 31.008 1.00 25.29 9 ILE B N 1
ATOM 3538 C CA . ILE B 1 9 ? -5.421 -4.640 30.407 1.00 23.84 9 ILE B CA 1
ATOM 3539 C C . ILE B 1 9 ? -5.955 -4.359 29.011 1.00 24.06 9 ILE B C 1
ATOM 3540 O O . ILE B 1 9 ? -6.031 -5.257 28.170 1.00 24.59 9 ILE B O 1
ATOM 3545 N N . ALA B 1 10 ? -6.324 -3.105 28.775 1.00 22.09 10 ALA B N 1
ATOM 3546 C CA . ALA B 1 10 ? -6.811 -2.686 27.474 1.00 23.56 10 ALA B CA 1
ATOM 3547 C C . ALA B 1 10 ? -5.715 -1.835 26.814 1.00 24.19 10 ALA B C 1
ATOM 3548 O O . ALA B 1 10 ? -5.139 -0.951 27.451 1.00 25.98 10 ALA B O 1
ATOM 3550 N N . ILE B 1 11 ? -5.414 -2.121 25.550 1.00 22.67 11 ILE B N 1
ATOM 3551 C CA . ILE B 1 11 ? -4.404 -1.375 24.803 1.00 22.20 11 ILE B CA 1
ATOM 3552 C C . ILE B 1 11 ? -5.100 -0.650 23.647 1.00 21.50 11 ILE B C 1
ATOM 3553 O O . ILE B 1 11 ? -5.677 -1.285 22.769 1.00 21.09 11 ILE B O 1
ATOM 3558 N N . ILE B 1 12 ? -5.055 0.679 23.653 1.00 19.48 12 ILE B N 1
ATOM 3559 C CA . ILE B 1 12 ? -5.717 1.452 22.610 1.00 18.75 12 ILE B CA 1
ATOM 3560 C C . ILE B 1 12 ? -4.776 1.710 21.433 1.00 19.86 12 ILE B C 1
ATOM 3561 O O . ILE B 1 12 ? -3.848 2.510 21.534 1.00 20.24 12 ILE B O 1
ATOM 3566 N N . GLY B 1 13 ? -5.022 1.017 20.320 1.00 19.33 13 GLY B N 1
ATOM 3567 C CA . GLY B 1 13 ? -4.185 1.167 19.142 1.00 16.76 13 GLY B CA 1
ATOM 3568 C C . GLY B 1 13 ? -3.341 -0.076 18.914 1.00 17.50 13 GLY B C 1
ATOM 3569 O O . GLY B 1 13 ? -2.755 -0.614 19.857 1.00 17.00 13 GLY B O 1
ATOM 3570 N N . ALA B 1 14 ? -3.291 -0.547 17.669 1.00 15.28 14 ALA B N 1
ATOM 3571 C CA . ALA B 1 14 ? -2.508 -1.732 17.336 1.00 16.00 14 ALA B CA 1
ATOM 3572 C C . ALA B 1 14 ? -1.374 -1.361 16.385 1.00 14.87 14 ALA B C 1
ATOM 3573 O O . ALA B 1 14 ? -1.056 -2.098 15.448 1.00 15.95 14 ALA B O 1
ATOM 3575 N N . GLY B 1 15 ? -0.781 -0.198 16.628 1.00 13.42 15 GLY B N 1
ATOM 3576 C CA . GLY B 1 15 ? 0.327 0.255 15.814 1.00 12.48 15 GLY B CA 1
ATOM 3577 C C . GLY B 1 15 ? 1.611 -0.233 16.451 1.00 11.49 15 GLY B C 1
ATOM 3578 O O . GLY B 1 15 ? 1.558 -1.004 17.407 1.00 11.30 15 GLY B O 1
ATOM 3579 N N . PRO B 1 16 ? 2.781 0.203 15.958 1.00 11.71 16 PRO B N 1
ATOM 3580 C CA . PRO B 1 16 ? 4.039 -0.256 16.553 1.00 11.86 16 PRO B CA 1
ATOM 3581 C C . PRO B 1 16 ? 4.113 -0.149 18.086 1.00 13.21 16 PRO B C 1
ATOM 3582 O O . PRO B 1 16 ? 4.678 -1.025 18.740 1.00 13.37 16 PRO B O 1
ATOM 3586 N N . SER B 1 17 ? 3.542 0.908 18.655 1.00 13.97 17 SER B N 1
ATOM 3587 C CA . SER B 1 17 ? 3.583 1.088 20.099 1.00 14.86 17 SER B CA 1
ATOM 3588 C C . SER B 1 17 ? 2.670 0.116 20.832 1.00 16.42 17 SER B C 1
ATOM 3589 O O . SER B 1 17 ? 3.089 -0.527 21.799 1.00 16.82 17 SER B O 1
ATOM 3592 N N . GLY B 1 18 ? 1.423 0.021 20.376 1.00 14.88 18 GLY B N 1
ATOM 3593 C CA . GLY B 1 18 ? 0.475 -0.889 20.991 1.00 15.22 18 GLY B CA 1
ATOM 3594 C C . GLY B 1 18 ? 0.934 -2.338 20.911 1.00 15.24 18 GLY B C 1
ATOM 3595 O O . GLY B 1 18 ? 0.830 -3.084 21.877 1.00 15.51 18 GLY B O 1
ATOM 3596 N N . LEU B 1 19 ? 1.459 -2.730 19.757 1.00 15.33 19 LEU B N 1
ATOM 3597 C CA . LEU B 1 19 ? 1.926 -4.098 19.543 1.00 14.36 19 LEU B CA 1
ATOM 3598 C C . LEU B 1 19 ? 3.074 -4.495 20.471 1.00 14.74 19 LEU B C 1
ATOM 3599 O O . LEU B 1 19 ? 3.048 -5.581 21.058 1.00 14.61 19 LEU B O 1
ATOM 3604 N N . VAL B 1 20 ? 4.081 -3.632 20.607 1.00 15.03 20 VAL B N 1
ATOM 3605 C CA . VAL B 1 20 ? 5.202 -3.967 21.473 1.00 15.85 20 VAL B CA 1
ATOM 3606 C C . VAL B 1 20 ? 4.754 -3.945 22.942 1.00 15.87 20 VAL B C 1
ATOM 3607 O O . VAL B 1 20 ? 5.266 -4.698 23.782 1.00 15.02 20 VAL B O 1
ATOM 3611 N N . THR B 1 21 ? 3.778 -3.100 23.243 1.00 16.81 21 THR B N 1
ATOM 3612 C CA . THR B 1 21 ? 3.244 -3.021 24.590 1.00 18.32 21 THR B CA 1
ATOM 3613 C C . THR B 1 21 ? 2.596 -4.369 24.901 1.00 19.81 21 THR B C 1
ATOM 3614 O O . THR B 1 21 ? 2.789 -4.922 25.985 1.00 20.71 21 THR B O 1
ATOM 3618 N N . ALA B 1 22 ? 1.838 -4.903 23.944 1.00 19.04 22 ALA B N 1
ATOM 3619 C CA . ALA B 1 22 ? 1.177 -6.194 24.125 1.00 20.97 22 ALA B CA 1
ATOM 3620 C C . ALA B 1 22 ? 2.195 -7.316 24.382 1.00 20.39 22 ALA B C 1
ATOM 3621 O O . ALA B 1 22 ? 2.063 -8.088 25.330 1.00 20.23 22 ALA B O 1
ATOM 3623 N N . LYS B 1 23 ? 3.222 -7.403 23.552 1.00 20.60 23 LYS B N 1
ATOM 3624 C CA . LYS B 1 23 ? 4.224 -8.447 23.744 1.00 20.82 23 LYS B CA 1
ATOM 3625 C C . LYS B 1 23 ? 4.935 -8.372 25.099 1.00 21.25 23 LYS B C 1
ATOM 3626 O O . LYS B 1 23 ? 5.244 -9.401 25.694 1.00 21.30 23 LYS B O 1
ATOM 3632 N N . ALA B 1 24 ? 5.195 -7.159 25.582 1.00 20.32 24 ALA B N 1
ATOM 3633 C CA . ALA B 1 24 ? 5.865 -6.966 26.865 1.00 20.42 24 ALA B CA 1
ATOM 3634 C C . ALA B 1 24 ? 4.952 -7.397 28.011 1.00 21.64 24 ALA B C 1
ATOM 3635 O O . ALA B 1 24 ? 5.398 -8.049 28.960 1.00 22.21 24 ALA B O 1
ATOM 3637 N N . LEU B 1 25 ? 3.674 -7.027 27.914 1.00 20.21 25 LEU B N 1
ATOM 3638 C CA . LEU B 1 25 ? 2.689 -7.368 28.925 1.00 22.39 25 LEU B CA 1
ATOM 3639 C C . LEU B 1 25 ? 2.484 -8.875 29.019 1.00 24.59 25 LEU B C 1
ATOM 3640 O O . LEU B 1 25 ? 2.508 -9.445 30.112 1.00 25.07 25 LEU B O 1
ATOM 3645 N N . LEU B 1 26 ? 2.275 -9.513 27.871 1.00 24.84 26 LEU B N 1
ATOM 3646 C CA . LEU B 1 26 ? 2.083 -10.956 27.820 1.00 26.02 26 LEU B CA 1
ATOM 3647 C C . LEU B 1 26 ? 3.330 -11.700 28.324 1.00 26.12 26 LEU B C 1
ATOM 3648 O O . LEU B 1 26 ? 3.222 -12.802 28.855 1.00 29.21 26 LEU B O 1
ATOM 3653 N N . ALA B 1 27 ? 4.506 -11.098 28.175 1.00 24.98 27 ALA B N 1
ATOM 3654 C CA . ALA B 1 27 ? 5.741 -11.729 28.631 1.00 25.13 27 ALA B CA 1
ATOM 3655 C C . ALA B 1 27 ? 5.868 -11.763 30.161 1.00 27.33 27 ALA B C 1
ATOM 3656 O O . ALA B 1 27 ? 6.685 -12.506 30.696 1.00 26.76 27 ALA B O 1
ATOM 3658 N N . GLU B 1 28 ? 5.070 -10.961 30.863 1.00 27.49 28 GLU B N 1
ATOM 3659 C CA . GLU B 1 28 ? 5.115 -10.936 32.324 1.00 29.79 28 GLU B CA 1
ATOM 3660 C C . GLU B 1 28 ? 4.432 -12.170 32.897 1.00 32.19 28 GLU B C 1
ATOM 3661 O O . GLU B 1 28 ? 4.639 -12.519 34.060 1.00 33.02 28 GLU B O 1
ATOM 3667 N N . LYS B 1 29 ? 3.616 -12.825 32.073 1.00 33.07 29 LYS B N 1
ATOM 3668 C CA . LYS B 1 29 ? 2.887 -14.012 32.499 1.00 33.27 29 LYS B CA 1
ATOM 3669 C C . LYS B 1 29 ? 2.137 -13.703 33.789 1.00 32.58 29 LYS B C 1
ATOM 3670 O O . LYS B 1 29 ? 2.050 -14.547 34.674 1.00 32.72 29 LYS B O 1
ATOM 3676 N N . ALA B 1 30 ? 1.595 -12.495 33.893 1.00 31.60 30 ALA B N 1
ATOM 3677 C CA . ALA B 1 30 ? 0.877 -12.100 35.095 1.00 30.89 30 ALA B CA 1
ATOM 3678 C C . ALA B 1 30 ? -0.519 -11.546 34.855 1.00 31.02 30 ALA B C 1
ATOM 3679 O O . ALA B 1 30 ? -1.253 -11.286 35.808 1.00 31.28 30 ALA B O 1
ATOM 3681 N N . PHE B 1 31 ? -0.899 -11.361 33.597 1.00 29.59 31 PHE B N 1
ATOM 3682 C CA . PHE B 1 31 ? -2.222 -10.826 33.308 1.00 29.35 31 PHE B CA 1
ATOM 3683 C C . PHE B 1 31 ? -3.100 -11.896 32.677 1.00 31.08 31 PHE B C 1
ATOM 3684 O O . PHE B 1 31 ? -2.614 -12.755 31.942 1.00 32.60 31 PHE B O 1
ATOM 3692 N N . ASP B 1 32 ? -4.391 -11.857 32.983 1.00 32.05 32 ASP B N 1
ATOM 3693 C CA . ASP B 1 32 ? -5.325 -12.843 32.452 1.00 33.34 32 ASP B CA 1
ATOM 3694 C C . ASP B 1 32 ? -5.855 -12.429 31.093 1.00 33.49 32 ASP B C 1
ATOM 3695 O O . ASP B 1 32 ? -6.207 -13.272 30.268 1.00 33.59 32 ASP B O 1
ATOM 3700 N N . GLN B 1 33 ? -5.916 -11.122 30.869 1.00 32.77 33 GLN B N 1
ATOM 3701 C CA . GLN B 1 33 ? -6.429 -10.603 29.617 1.00 31.52 33 GLN B CA 1
ATOM 3702 C C . GLN B 1 33 ? -5.685 -9.356 29.145 1.00 30.23 33 GLN B C 1
ATOM 3703 O O . GLN B 1 33 ? -5.518 -8.390 29.891 1.00 30.46 33 GLN B O 1
ATOM 3709 N N . VAL B 1 34 ? -5.211 -9.409 27.904 1.00 28.29 34 VAL B N 1
ATOM 3710 C CA . VAL B 1 34 ? -4.522 -8.291 27.272 1.00 25.97 34 VAL B CA 1
ATOM 3711 C C . VAL B 1 34 ? -5.275 -8.130 25.967 1.00 25.88 34 VAL B C 1
ATOM 3712 O O . VAL B 1 34 ? -5.215 -8.999 25.101 1.00 25.50 34 VAL B O 1
ATOM 3716 N N . THR B 1 35 ? -6.005 -7.030 25.837 1.00 24.04 35 THR B N 1
ATOM 3717 C CA . THR B 1 35 ? -6.791 -6.780 24.642 1.00 21.72 35 THR B CA 1
ATOM 3718 C C . THR B 1 35 ? -6.388 -5.505 23.930 1.00 21.68 35 THR B C 1
ATOM 3719 O O . THR B 1 35 ? -6.274 -4.459 24.564 1.00 22.27 35 THR B O 1
ATOM 3723 N N . LEU B 1 36 ? -6.189 -5.593 22.615 1.00 20.43 36 LEU B N 1
ATOM 3724 C CA . LEU B 1 36 ? -5.836 -4.434 21.812 1.00 19.15 36 LEU B CA 1
ATOM 3725 C C . LEU B 1 36 ? -7.050 -4.003 20.999 1.00 20.58 36 LEU B C 1
ATOM 3726 O O . LEU B 1 36 ? -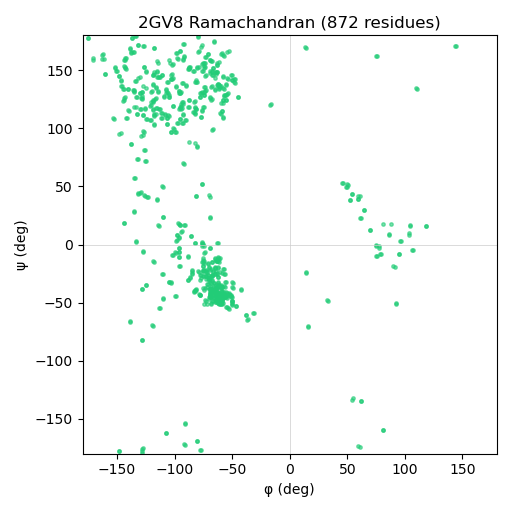7.789 -4.841 20.486 1.00 23.41 36 LEU B O 1
ATOM 3731 N N . PHE B 1 37 ? -7.256 -2.696 20.890 1.00 18.84 37 PHE B N 1
ATOM 3732 C CA . PHE B 1 37 ? -8.361 -2.142 20.118 1.00 18.07 37 PHE B CA 1
ATOM 3733 C C . PHE B 1 37 ? -7.760 -1.372 18.944 1.00 17.49 37 PHE B C 1
ATOM 3734 O O . PHE B 1 37 ? -6.851 -0.549 19.120 1.00 17.55 37 PHE B O 1
ATOM 3742 N N . GLU B 1 38 ? -8.274 -1.631 17.749 1.00 16.76 38 GLU B N 1
ATOM 3743 C CA . GLU B 1 38 ? -7.775 -0.979 16.549 1.00 17.03 38 GLU B CA 1
ATOM 3744 C C . GLU B 1 38 ? -8.908 -0.690 15.575 1.00 17.83 38 GLU B C 1
ATOM 3745 O O . GLU B 1 38 ? -9.639 -1.598 15.189 1.00 17.56 38 GLU B O 1
ATOM 3751 N N . ARG B 1 39 ? -9.041 0.579 15.191 1.00 17.98 39 ARG B N 1
ATOM 3752 C CA . ARG B 1 39 ? -10.078 1.024 14.263 1.00 19.84 39 ARG B CA 1
ATOM 3753 C C . ARG B 1 39 ? -9.790 0.572 12.828 1.00 19.42 39 ARG B C 1
ATOM 3754 O O . ARG B 1 39 ? -10.713 0.376 12.037 1.00 18.82 39 ARG B O 1
ATOM 3762 N N . ARG B 1 40 ? -8.512 0.436 12.485 1.00 18.85 40 ARG B N 1
ATOM 3763 C CA . ARG B 1 40 ? -8.144 -0.020 11.146 1.00 17.79 40 ARG B CA 1
ATOM 3764 C C . ARG B 1 40 ? -8.455 -1.522 11.031 1.00 16.85 40 ARG B C 1
ATOM 3765 O O . ARG B 1 40 ? -8.606 -2.209 12.045 1.00 17.58 40 ARG B O 1
ATOM 3773 N N . GLY B 1 41 ? -8.558 -2.027 9.805 1.00 15.14 41 GLY B N 1
ATOM 3774 C CA . GLY B 1 41 ? -8.842 -3.441 9.623 1.00 13.60 41 GLY B CA 1
ATOM 3775 C C . GLY B 1 41 ? -7.625 -4.301 9.910 1.00 14.44 41 GLY B C 1
ATOM 3776 O O . GLY B 1 41 ? -7.722 -5.519 10.040 1.00 13.29 41 GLY B O 1
ATOM 3777 N N . SER B 1 42 ? -6.471 -3.655 10.038 1.00 14.81 42 SER B N 1
ATOM 3778 C CA . SER B 1 42 ? -5.219 -4.358 10.294 1.00 13.59 42 SER B CA 1
ATOM 3779 C C . SER B 1 42 ? -4.288 -3.592 11.227 1.00 12.45 42 SER B C 1
ATOM 3780 O O . SER B 1 42 ? -4.426 -2.384 11.409 1.00 10.82 42 SER B O 1
ATOM 3783 N N . PRO B 1 43 ? -3.327 -4.300 11.842 1.00 13.60 43 PRO B N 1
ATOM 3784 C CA . PRO B 1 43 ? -2.361 -3.680 12.755 1.00 14.07 43 PRO B CA 1
ATOM 3785 C C . PRO B 1 43 ? -1.246 -2.988 11.967 1.00 13.25 43 PRO B C 1
ATOM 3786 O O . PRO B 1 43 ? -1.245 -3.008 10.729 1.00 13.32 43 PRO B O 1
ATOM 3790 N N . GLY B 1 44 ? -0.302 -2.373 12.672 1.00 15.19 44 GLY B N 1
ATOM 3791 C CA . GLY B 1 44 ? 0.796 -1.708 11.983 1.00 14.78 44 GLY B CA 1
ATOM 3792 C C . GLY B 1 44 ? 0.747 -0.185 11.974 1.00 14.95 44 GLY B C 1
ATOM 3793 O O . GLY B 1 44 ? 1.666 0.463 11.469 1.00 13.58 44 GLY B O 1
ATOM 3794 N N . GLY B 1 45 ? -0.329 0.385 12.509 1.00 13.19 45 GLY B N 1
ATOM 3795 C CA . GLY B 1 45 ? -0.458 1.833 12.570 1.00 12.47 45 GLY B CA 1
ATOM 3796 C C . GLY B 1 45 ? -0.288 2.545 11.246 1.00 13.15 45 GLY B C 1
ATOM 3797 O O . GLY B 1 45 ? -0.857 2.134 10.233 1.00 12.55 45 GLY B O 1
ATOM 3798 N N . VAL B 1 46 ? 0.500 3.620 11.238 1.00 13.54 46 VAL B N 1
ATOM 3799 C CA . VAL B 1 46 ? 0.707 4.375 10.002 1.00 11.73 46 VAL B CA 1
ATOM 3800 C C . VAL B 1 46 ? 1.366 3.577 8.884 1.00 14.21 46 VAL B C 1
ATOM 3801 O O . VAL B 1 46 ? 1.364 4.017 7.735 1.00 11.89 46 VAL B O 1
ATOM 3805 N N . TRP B 1 47 ? 1.936 2.417 9.201 1.00 13.29 47 TRP B N 1
ATOM 3806 C CA . TRP B 1 47 ? 2.568 1.617 8.163 1.00 14.70 47 TRP B CA 1
ATOM 3807 C C . TRP B 1 47 ? 1.529 0.793 7.404 1.00 16.88 47 TRP B C 1
ATOM 3808 O O . TRP B 1 47 ? 1.715 -0.384 7.104 1.00 20.24 47 TRP B O 1
ATOM 3819 N N . ASN B 1 48 ? 0.412 1.443 7.131 1.00 16.72 48 ASN B N 1
ATOM 3820 C CA . ASN B 1 48 ? -0.685 0.863 6.386 1.00 17.12 48 ASN B CA 1
ATOM 3821 C C . ASN B 1 48 ? -0.865 1.902 5.286 1.00 18.50 48 ASN B C 1
ATOM 3822 O O . ASN B 1 48 ? -1.723 2.781 5.388 1.00 18.80 48 ASN B O 1
ATOM 3827 N N . TYR B 1 49 ? -0.029 1.823 4.251 1.00 18.16 49 TYR B N 1
ATOM 3828 C CA . TYR B 1 49 ? -0.092 2.794 3.166 1.00 16.59 49 TYR B CA 1
ATOM 3829 C C . TYR B 1 49 ? -1.460 2.848 2.508 1.00 14.96 49 TYR B C 1
ATOM 3830 O O . TYR B 1 49 ? -1.996 1.821 2.072 1.00 15.14 49 TYR B O 1
ATOM 3839 N N . THR B 1 50 ? -2.015 4.051 2.412 1.00 12.42 50 THR B N 1
ATOM 3840 C CA . THR B 1 50 ? -3.335 4.219 1.811 1.00 13.05 50 THR B CA 1
ATOM 3841 C C . THR B 1 50 ? -3.359 5.226 0.678 1.00 15.23 50 THR B C 1
ATOM 3842 O O . THR B 1 50 ? -3.100 6.415 0.887 1.00 15.58 50 THR B O 1
ATOM 3846 N N . SER B 1 51 ? -3.671 4.758 -0.527 1.00 13.90 51 SER B N 1
ATOM 3847 C CA . SER B 1 51 ? -3.747 5.665 -1.659 1.00 14.49 51 SER B CA 1
ATOM 3848 C C . SER B 1 51 ? -4.856 6.678 -1.357 1.00 17.93 51 SER B C 1
ATOM 3849 O O . SER B 1 51 ? -4.891 7.761 -1.939 1.00 17.73 51 SER B O 1
ATOM 3852 N N . THR B 1 52 ? -5.745 6.312 -0.430 1.00 19.92 52 THR B N 1
ATOM 3853 C CA . THR B 1 52 ? -6.873 7.144 -0.022 1.00 21.92 52 THR B CA 1
ATOM 3854 C C . THR B 1 52 ? -6.463 8.321 0.857 1.00 24.73 52 THR B C 1
ATOM 3855 O O . THR B 1 52 ? -5.771 8.139 1.861 1.00 23.16 52 THR B O 1
ATOM 3859 N N . LEU B 1 53 ? -6.906 9.524 0.490 1.00 26.65 53 LEU B N 1
ATOM 3860 C CA . LEU B 1 53 ? -6.599 10.717 1.273 1.00 27.73 53 LEU B CA 1
ATOM 3861 C C . LEU B 1 53 ? -7.688 11.002 2.283 1.00 29.80 53 LEU B C 1
ATOM 3862 O O . LEU B 1 53 ? -8.822 10.538 2.140 1.00 29.10 53 LEU B O 1
ATOM 3867 N N . SER B 1 54 ? -7.342 11.771 3.310 1.00 33.51 54 SER B N 1
ATOM 3868 C CA . SER B 1 54 ? -8.326 12.155 4.309 1.00 37.16 54 SER B CA 1
ATOM 3869 C C . SER B 1 54 ? -9.332 12.963 3.510 1.00 38.46 54 SER B C 1
ATOM 3870 O O . SER B 1 54 ? -8.957 13.762 2.650 1.00 37.46 54 SER B O 1
ATOM 3873 N N . ASN B 1 55 ? -10.608 12.738 3.784 1.00 40.66 55 ASN B N 1
ATOM 3874 C CA . ASN B 1 55 ? -11.677 13.415 3.071 1.00 42.53 55 ASN B CA 1
ATOM 3875 C C . ASN B 1 55 ? -11.822 14.916 3.353 1.00 43.20 55 ASN B C 1
ATOM 3876 O O . ASN B 1 55 ? -12.002 15.716 2.431 1.00 43.01 55 ASN B O 1
ATOM 3881 N N . LYS B 1 56 ? -11.724 15.299 4.621 1.00 42.58 56 LYS B N 1
ATOM 3882 C CA . LYS B 1 56 ? -11.892 16.696 5.002 1.00 41.42 56 LYS B CA 1
ATOM 3883 C C . LYS B 1 56 ? -10.733 17.232 5.836 1.00 40.02 56 LYS B C 1
ATOM 3884 O O . LYS B 1 56 ? -10.699 17.031 7.049 1.00 40.71 56 LYS B O 1
ATOM 3890 N N . LEU B 1 57 ? -9.789 17.918 5.198 1.00 37.58 57 LEU B N 1
ATOM 3891 C CA . LEU B 1 57 ? -8.654 18.485 5.923 1.00 36.13 57 LEU B CA 1
ATOM 3892 C C . LEU B 1 57 ? -9.022 19.834 6.533 1.00 36.04 57 LEU B C 1
ATOM 3893 O O . LEU B 1 57 ? -9.271 20.797 5.814 1.00 37.14 57 LEU B O 1
ATOM 3898 N N . PRO B 1 58 ? -9.053 19.924 7.872 1.00 36.35 58 PRO B N 1
ATOM 3899 C CA . PRO B 1 58 ? -9.395 21.206 8.496 1.00 35.93 58 PRO B CA 1
ATOM 3900 C C . PRO B 1 58 ? -8.283 22.230 8.280 1.00 35.11 58 PRO B C 1
ATOM 3901 O O . PRO B 1 58 ? -7.114 21.964 8.574 1.00 34.14 58 PRO B O 1
ATOM 3905 N N . VAL B 1 59 ? -8.654 23.390 7.744 1.00 34.90 59 VAL B N 1
ATOM 3906 C CA . VAL B 1 59 ? -7.707 24.469 7.487 1.00 34.32 59 VAL B CA 1
ATOM 3907 C C . VAL B 1 59 ? -8.287 25.782 8.007 1.00 35.85 59 VAL B C 1
ATOM 3908 O O . VAL B 1 59 ? -9.284 26.275 7.478 1.00 36.73 59 VAL B O 1
ATOM 3912 N N . PRO B 1 60 ? -7.676 26.363 9.058 1.00 36.56 60 PRO B N 1
ATOM 3913 C CA . PRO B 1 60 ? -6.495 25.875 9.779 1.00 35.62 60 PRO B CA 1
ATOM 3914 C C . PRO B 1 60 ? -6.896 24.753 10.728 1.00 35.34 60 PRO B C 1
ATOM 3915 O O . PRO B 1 60 ? -8.065 24.367 10.778 1.00 34.82 60 PRO B O 1
ATOM 3919 N N . SER B 1 61 ? -5.935 24.251 11.499 1.00 34.25 61 SER B N 1
ATOM 3920 C CA . SER B 1 61 ? -6.219 23.173 12.434 1.00 33.05 61 SER B CA 1
ATOM 3921 C C . SER B 1 61 ? -5.449 23.363 13.741 1.00 33.34 61 SER B C 1
ATOM 3922 O O . SER B 1 61 ? -4.222 23.207 13.781 1.00 33.71 61 SER B O 1
ATOM 3925 N N . THR B 1 62 ? -6.161 23.704 14.812 1.00 32.73 62 THR B N 1
ATOM 3926 C CA . THR B 1 62 ? -5.526 23.913 16.114 1.00 34.20 62 THR B CA 1
ATOM 3927 C C . THR B 1 62 ? -6.275 23.224 17.236 1.00 35.77 62 THR B C 1
ATOM 3928 O O . THR B 1 62 ? -5.909 23.354 18.402 1.00 36.30 62 THR B O 1
ATOM 3932 N N . ASN B 1 63 ? -7.337 22.513 16.890 1.00 37.42 63 ASN B N 1
ATOM 3933 C CA . ASN B 1 63 ? -8.096 21.801 17.902 1.00 39.50 63 ASN B CA 1
ATOM 3934 C C . ASN B 1 63 ? -7.598 20.355 17.974 1.00 39.24 63 ASN B C 1
ATOM 3935 O O . ASN B 1 63 ? -7.866 19.555 17.079 1.00 40.16 63 ASN B O 1
ATOM 3940 N N . PRO B 1 64 ? -6.875 20.001 19.048 1.00 38.91 64 PRO B N 1
ATOM 3941 C CA . PRO B 1 64 ? -6.347 18.643 19.210 1.00 38.36 64 PRO B CA 1
ATOM 3942 C C . PRO B 1 64 ? -7.406 17.572 19.469 1.00 38.54 64 PRO B C 1
ATOM 3943 O O . PRO B 1 64 ? -7.085 16.390 19.562 1.00 39.59 64 PRO B O 1
ATOM 3947 N N . ILE B 1 65 ? -8.665 17.976 19.578 1.00 39.75 65 ILE B N 1
ATOM 3948 C CA . ILE B 1 65 ? -9.739 17.019 19.840 1.00 40.73 65 ILE B CA 1
ATOM 3949 C C . ILE B 1 65 ? -10.315 16.432 18.544 1.00 40.81 65 ILE B C 1
ATOM 3950 O O . ILE B 1 65 ? -10.772 15.289 18.522 1.00 41.52 65 ILE B O 1
ATOM 3955 N N . LEU B 1 66 ? -10.278 17.232 17.478 1.00 40.27 66 LEU B N 1
ATOM 3956 C CA . LEU B 1 66 ? -10.779 16.872 16.150 1.00 40.62 66 LEU B CA 1
ATOM 3957 C C . LEU B 1 66 ? -11.003 15.383 15.883 1.00 41.54 66 LEU B C 1
ATOM 3958 O O . LEU B 1 66 ? -10.065 14.587 15.937 1.00 42.64 66 LEU B O 1
ATOM 3963 N N . THR B 1 67 ? -12.243 15.019 15.573 1.00 42.17 67 THR B N 1
ATOM 3964 C CA . THR B 1 67 ? -12.600 13.629 15.283 1.00 42.80 67 THR B CA 1
ATOM 3965 C C . THR B 1 67 ? -12.057 13.184 13.921 1.00 42.02 67 THR B C 1
ATOM 3966 O O . THR B 1 67 ? -12.197 13.894 12.923 1.00 42.00 67 THR B O 1
ATOM 3970 N N . THR B 1 68 ? -11.434 12.009 13.883 1.00 41.34 68 THR B N 1
ATOM 3971 C CA . THR B 1 68 ? -10.892 11.478 12.630 1.00 40.14 68 THR B CA 1
ATOM 3972 C C . THR B 1 68 ? -12.010 10.789 11.839 1.00 39.44 68 THR B C 1
ATOM 3973 O O . THR B 1 68 ? -12.598 9.815 12.307 1.00 40.11 68 THR B O 1
ATOM 3977 N N . GLU B 1 69 ? -12.295 11.304 10.644 1.00 39.17 69 GLU B N 1
ATOM 3978 C CA . GLU B 1 69 ? -13.357 10.768 9.782 1.00 38.85 69 GLU B CA 1
ATOM 3979 C C . GLU B 1 69 ? -12.845 9.815 8.705 1.00 36.40 69 GLU B C 1
ATOM 3980 O O . GLU B 1 69 ? -12.279 10.252 7.704 1.00 36.04 69 GLU B O 1
ATOM 3986 N N . PRO B 1 70 ? -13.056 8.499 8.885 1.00 34.31 70 PRO B N 1
ATOM 3987 C CA . PRO B 1 70 ? -12.581 7.546 7.879 1.00 33.47 70 PRO B CA 1
ATOM 3988 C C . PRO B 1 70 ? -13.386 7.615 6.591 1.00 32.67 70 PRO B C 1
ATOM 3989 O O . PRO B 1 70 ? -14.475 8.191 6.564 1.00 34.20 70 PRO B O 1
ATOM 3993 N N . ILE B 1 71 ? -12.840 7.051 5.518 1.00 30.40 71 ILE B N 1
ATOM 3994 C CA . ILE B 1 71 ? -13.543 7.025 4.245 1.00 28.38 71 ILE B CA 1
ATOM 3995 C C . ILE B 1 71 ? -14.410 5.772 4.274 1.00 28.52 71 ILE B C 1
ATOM 3996 O O . ILE B 1 71 ? -13.913 4.673 4.515 1.00 28.12 71 ILE B O 1
ATOM 4001 N N . VAL B 1 72 ? -15.710 5.950 4.066 1.00 27.88 72 VAL B N 1
ATOM 4002 C CA . VAL B 1 72 ? -16.650 4.840 4.091 1.00 28.36 72 VAL B CA 1
ATOM 4003 C C . VAL B 1 72 ? -17.289 4.598 2.736 1.00 29.20 72 VAL B C 1
ATOM 4004 O O . VAL B 1 72 ? -17.347 5.487 1.889 1.00 28.88 72 VAL B O 1
ATOM 4008 N N . GLY B 1 73 ? -17.774 3.380 2.547 1.00 30.96 73 GLY B N 1
ATOM 4009 C CA . GLY B 1 73 ? -18.407 3.007 1.298 1.00 31.19 73 GLY B CA 1
ATOM 4010 C C . GLY B 1 73 ? -19.209 1.750 1.542 1.00 32.15 73 GLY B C 1
ATOM 4011 O O . GLY B 1 73 ? -18.959 1.035 2.516 1.00 32.64 73 GLY B O 1
ATOM 4012 N N . PRO B 1 74 ? -20.194 1.449 0.687 1.00 32.35 74 PRO B N 1
ATOM 4013 C CA . PRO B 1 74 ? -20.987 0.237 0.903 1.00 31.64 74 PRO B CA 1
ATOM 4014 C C . PRO B 1 74 ? -20.208 -1.040 0.576 1.00 30.86 74 PRO B C 1
ATOM 4015 O O . PRO B 1 74 ? -20.520 -2.124 1.086 1.00 30.52 74 PRO B O 1
ATOM 4019 N N . ALA B 1 75 ? -19.177 -0.892 -0.252 1.00 28.48 75 ALA B N 1
ATOM 4020 C CA . ALA B 1 75 ? -18.359 -2.018 -0.685 1.00 27.54 75 ALA B CA 1
ATOM 4021 C C . ALA B 1 75 ? -17.064 -2.273 0.097 1.00 26.76 75 ALA B C 1
ATOM 4022 O O . ALA B 1 75 ? -16.388 -3.273 -0.130 1.00 25.51 75 ALA B O 1
ATOM 4024 N N . ALA B 1 76 ? -16.708 -1.395 1.022 1.00 26.28 76 ALA B N 1
ATOM 4025 C CA . ALA B 1 76 ? -15.467 -1.610 1.762 1.00 26.25 76 ALA B CA 1
ATOM 4026 C C . ALA B 1 76 ? -15.539 -1.331 3.259 1.00 23.99 76 ALA B C 1
ATOM 4027 O O . ALA B 1 76 ? -16.486 -0.711 3.751 1.00 24.10 76 ALA B O 1
ATOM 4029 N N . LEU B 1 77 ? -14.526 -1.807 3.976 1.00 21.32 77 LEU B N 1
ATOM 4030 C CA . LEU B 1 77 ? -14.425 -1.583 5.416 1.00 20.07 77 LEU B CA 1
ATOM 4031 C C . LEU B 1 77 ? -13.974 -0.135 5.527 1.00 18.51 77 LEU B C 1
ATOM 4032 O O . LEU B 1 77 ? -13.292 0.365 4.634 1.00 20.53 77 LEU B O 1
ATOM 4037 N N . PRO B 1 78 ? -14.371 0.572 6.595 1.00 18.70 78 PRO B N 1
ATOM 4038 C CA . PRO B 1 78 ? -13.937 1.970 6.718 1.00 17.72 78 PRO B CA 1
ATOM 4039 C C . PRO B 1 78 ? -12.409 2.087 6.691 1.00 17.49 78 PRO B C 1
ATOM 4040 O O . PRO B 1 78 ? -11.705 1.329 7.351 1.00 18.04 78 PRO B O 1
ATOM 4044 N N . VAL B 1 79 ? -11.907 3.034 5.915 1.00 17.43 79 VAL B N 1
ATOM 4045 C CA . VAL B 1 79 ? -10.472 3.256 5.809 1.00 17.76 79 VAL B CA 1
ATOM 4046 C C . VAL B 1 79 ? -10.011 4.524 6.544 1.00 20.06 79 VAL B C 1
ATOM 4047 O O . VAL B 1 79 ? -10.590 5.602 6.389 1.00 18.94 79 VAL B O 1
ATOM 4051 N N . TYR B 1 80 ? -8.966 4.374 7.349 1.00 20.25 80 TYR B N 1
ATOM 4052 C CA . TYR B 1 80 ? -8.376 5.481 8.083 1.00 19.41 80 TYR B CA 1
ATOM 4053 C C . TYR B 1 80 ? -7.059 5.763 7.371 1.00 19.55 80 TYR B C 1
ATOM 4054 O O . TYR B 1 80 ? -6.078 5.033 7.525 1.00 18.06 80 TYR B O 1
ATOM 4063 N N . PRO B 1 81 ? -7.025 6.834 6.573 1.00 19.22 81 PRO B N 1
ATOM 4064 C CA . PRO B 1 81 ? -5.832 7.217 5.814 1.00 19.39 81 PRO B CA 1
ATOM 4065 C C . PRO B 1 81 ? -4.567 7.410 6.627 1.00 20.44 81 PRO B C 1
ATOM 4066 O O . PRO B 1 81 ? -4.585 7.972 7.722 1.00 21.15 81 PRO B O 1
ATOM 4070 N N . SER B 1 82 ? -3.466 6.909 6.083 1.00 18.48 82 SER B N 1
ATOM 4071 C CA . SER B 1 82 ? -2.179 7.036 6.730 1.00 16.80 82 SER B CA 1
ATOM 4072 C C . SER B 1 82 ? -1.431 8.129 6.014 1.00 15.96 82 SER B C 1
ATOM 4073 O O . SER B 1 82 ? -1.567 8.303 4.804 1.00 16.58 82 SER B O 1
ATOM 4076 N N . PRO B 1 83 ? -0.624 8.884 6.752 1.00 15.28 83 PRO B N 1
ATOM 4077 C CA . PRO B 1 83 ? 0.152 9.977 6.164 1.00 15.41 83 PRO B CA 1
ATOM 4078 C C . PRO B 1 83 ? 1.361 9.562 5.314 1.00 16.32 83 PRO B C 1
ATOM 4079 O O . PRO B 1 83 ? 1.998 10.415 4.698 1.00 14.65 83 PRO B O 1
ATOM 4083 N N . LEU B 1 84 ? 1.692 8.273 5.276 1.00 14.87 84 LEU B N 1
ATOM 4084 C CA . LEU B 1 84 ? 2.840 7.849 4.481 1.00 15.18 84 LEU B CA 1
ATOM 4085 C C . LEU B 1 84 ? 2.624 8.120 2.998 1.00 16.66 84 LEU B C 1
ATOM 4086 O O . LEU B 1 84 ? 1.537 7.894 2.469 1.00 18.18 84 LEU B O 1
ATOM 4091 N N . TYR B 1 85 ? 3.657 8.620 2.329 1.00 16.50 85 TYR B N 1
ATOM 4092 C CA . TYR B 1 85 ? 3.551 8.874 0.909 1.00 16.70 85 TYR B CA 1
ATOM 4093 C C . TYR B 1 85 ? 4.170 7.731 0.110 1.00 17.40 85 TYR B C 1
ATOM 4094 O O . TYR B 1 85 ? 4.896 6.888 0.648 1.00 14.44 85 TYR B O 1
ATOM 4103 N N . ARG B 1 86 ? 3.861 7.696 -1.180 1.00 17.20 86 ARG B N 1
ATOM 4104 C CA . ARG B 1 86 ? 4.296 6.618 -2.045 1.00 16.52 86 ARG B CA 1
ATOM 4105 C C . ARG B 1 86 ? 5.764 6.203 -2.064 1.00 17.42 86 ARG B C 1
ATOM 4106 O O . ARG B 1 86 ? 6.074 5.018 -1.930 1.00 16.51 86 ARG B O 1
ATOM 4114 N N . ASP B 1 87 ? 6.667 7.157 -2.245 1.00 16.89 87 ASP B N 1
ATOM 4115 C CA . ASP B 1 87 ? 8.089 6.836 -2.330 1.00 17.16 87 ASP B CA 1
ATOM 4116 C C . ASP B 1 87 ? 8.856 6.978 -1.025 1.00 18.36 87 ASP B C 1
ATOM 4117 O O . ASP B 1 87 ? 10.085 7.007 -1.019 1.00 18.90 87 ASP B O 1
ATOM 4122 N N . LEU B 1 88 ? 8.140 7.032 0.088 1.00 18.88 88 LEU B N 1
ATOM 4123 C CA . LEU B 1 88 ? 8.796 7.208 1.370 1.00 19.13 88 LEU B CA 1
ATOM 4124 C C . LEU B 1 88 ? 9.792 6.118 1.750 1.00 20.05 88 LEU B C 1
ATOM 4125 O O . LEU B 1 88 ? 9.548 4.927 1.563 1.00 19.70 88 LEU B O 1
ATOM 4130 N N . GLN B 1 89 ? 10.936 6.555 2.265 1.00 20.60 89 GLN B N 1
ATOM 4131 C CA . GLN B 1 89 ? 11.979 5.667 2.758 1.00 19.05 89 GLN B CA 1
ATOM 4132 C C . GLN B 1 89 ? 12.243 6.172 4.190 1.00 19.47 89 GLN B C 1
ATOM 4133 O O . GLN B 1 89 ? 12.006 7.349 4.491 1.00 19.63 89 GLN B O 1
ATOM 4139 N N . THR B 1 90 ? 12.697 5.297 5.080 1.00 17.57 90 THR B N 1
ATOM 4140 C CA . THR B 1 90 ? 12.914 5.696 6.468 1.00 17.06 90 THR B CA 1
ATOM 4141 C C . THR B 1 90 ? 13.969 6.779 6.673 1.00 19.86 90 THR B C 1
ATOM 4142 O O . THR B 1 90 ? 14.848 6.977 5.829 1.00 18.54 90 THR B O 1
ATOM 4146 N N . ASN B 1 91 ? 13.862 7.498 7.789 1.00 20.07 91 ASN B N 1
ATOM 4147 C CA . ASN B 1 91 ? 14.864 8.504 8.112 1.00 23.17 91 ASN B CA 1
ATOM 4148 C C . ASN B 1 91 ? 15.599 8.021 9.367 1.00 22.93 91 ASN B C 1
ATOM 4149 O O . ASN B 1 91 ? 16.294 8.780 10.036 1.00 26.29 91 ASN B O 1
ATOM 4154 N N . THR B 1 92 ? 15.426 6.731 9.651 1.00 21.70 92 THR B N 1
ATOM 4155 C CA . THR B 1 92 ? 16.043 6.031 10.781 1.00 21.44 92 THR B CA 1
ATOM 4156 C C . THR B 1 92 ? 16.720 4.784 10.189 1.00 20.81 92 THR B C 1
ATOM 4157 O O . THR B 1 92 ? 16.076 3.994 9.510 1.00 22.07 92 THR B O 1
ATOM 4161 N N . PRO B 1 93 ? 18.020 4.586 10.450 1.00 19.81 93 PRO B N 1
ATOM 4162 C CA . PRO B 1 93 ? 18.792 3.445 9.939 1.00 20.54 93 PRO B CA 1
ATOM 4163 C C . PRO B 1 93 ? 18.415 2.093 10.540 1.00 20.54 93 PRO B C 1
ATOM 4164 O O . PRO B 1 93 ? 18.015 2.018 11.697 1.00 20.94 93 PRO B O 1
ATOM 4168 N N . ILE B 1 94 ? 18.558 1.025 9.757 1.00 20.20 94 ILE B N 1
ATOM 4169 C CA . ILE B 1 94 ? 18.209 -0.317 10.236 1.00 21.59 94 ILE B CA 1
ATOM 4170 C C . ILE B 1 94 ? 19.010 -0.773 11.454 1.00 22.82 94 ILE B C 1
ATOM 4171 O O . ILE B 1 94 ? 18.564 -1.643 12.205 1.00 21.67 94 ILE B O 1
ATOM 4176 N N . GLU B 1 95 ? 20.192 -0.199 11.653 1.00 24.25 95 GLU B N 1
ATOM 4177 C CA . GLU B 1 95 ? 21.003 -0.581 12.796 1.00 25.20 95 GLU B CA 1
ATOM 4178 C C . GLU B 1 95 ? 20.318 -0.194 14.098 1.00 25.10 95 GLU B C 1
ATOM 4179 O O . GLU B 1 95 ? 20.614 -0.756 15.146 1.00 27.21 95 GLU B O 1
ATOM 4185 N N . LEU B 1 96 ? 19.381 0.743 14.023 1.00 24.22 96 LEU B N 1
ATOM 4186 C CA . LEU B 1 96 ? 18.696 1.225 15.216 1.00 23.96 96 LEU B CA 1
ATOM 4187 C C . LEU B 1 96 ? 17.172 1.134 15.282 1.00 23.20 96 LEU B C 1
ATOM 4188 O O . LEU B 1 96 ? 16.614 0.949 16.358 1.00 24.22 96 LEU B O 1
ATOM 4201 N N . GLY B 1 98 ? 14.636 -1.065 14.438 1.00 19.38 98 GLY B N 1
ATOM 4202 C CA . GLY B 1 98 ? 13.758 -2.173 14.759 1.00 19.50 98 GLY B CA 1
ATOM 4203 C C . GLY B 1 98 ? 13.734 -2.500 16.234 1.00 20.37 98 GLY B C 1
ATOM 4204 O O . GLY B 1 98 ? 14.543 -1.964 16.996 1.00 20.68 98 GLY B O 1
ATOM 4205 N N . TYR B 1 99 ? 12.792 -3.347 16.647 1.00 19.27 99 TYR B N 1
ATOM 4206 C CA . TYR B 1 99 ? 12.723 -3.773 18.044 1.00 20.03 99 TYR B CA 1
ATOM 4207 C C . TYR B 1 99 ? 14.006 -4.592 18.217 1.00 20.78 99 TYR B C 1
ATOM 4208 O O . TYR B 1 99 ? 14.496 -5.175 17.247 1.00 19.99 99 TYR B O 1
ATOM 4217 N N . CYS B 1 100 ? 14.544 -4.652 19.432 1.00 20.25 100 CYS B N 1
ATOM 4218 C CA . CYS B 1 100 ? 15.800 -5.373 19.647 1.00 21.64 100 CYS B CA 1
ATOM 4219 C C . CYS B 1 100 ? 15.720 -6.882 19.469 1.00 21.86 100 CYS B C 1
ATOM 4220 O O . CYS B 1 100 ? 16.748 -7.541 19.341 1.00 23.35 100 CYS B O 1
ATOM 4223 N N . ASP B 1 101 ? 14.514 -7.435 19.448 1.00 21.44 101 ASP B N 1
ATOM 4224 C CA . ASP B 1 101 ? 14.374 -8.875 19.258 1.00 21.23 101 ASP B CA 1
ATOM 4225 C C . ASP B 1 101 ? 13.787 -9.303 17.908 1.00 21.77 101 ASP B C 1
ATOM 4226 O O . ASP B 1 101 ? 13.211 -10.376 17.787 1.00 22.49 101 ASP B O 1
ATOM 4231 N N . GLN B 1 102 ? 13.906 -8.446 16.900 1.00 22.60 102 GLN B N 1
ATOM 4232 C CA . GLN B 1 102 ? 13.472 -8.787 15.548 1.00 23.76 102 GLN B CA 1
ATOM 4233 C C . GLN B 1 102 ? 14.325 -7.945 14.632 1.00 24.02 102 GLN B C 1
ATOM 4234 O O . GLN B 1 102 ? 14.181 -6.729 14.573 1.00 23.69 102 GLN B O 1
ATOM 4240 N N . SER B 1 103 ? 15.240 -8.594 13.935 1.00 25.96 103 SER B N 1
ATOM 4241 C CA . SER B 1 103 ? 16.118 -7.874 13.037 1.00 26.97 103 SER B CA 1
ATOM 4242 C C . SER B 1 103 ? 15.545 -7.855 11.636 1.00 25.59 103 SER B C 1
ATOM 4243 O O . SER B 1 103 ? 14.543 -8.505 11.346 1.00 24.16 103 SER B O 1
ATOM 4246 N N . PHE B 1 104 ? 16.194 -7.094 10.773 1.00 23.51 104 PHE B N 1
ATOM 4247 C CA . PHE B 1 104 ? 15.774 -6.999 9.399 1.00 24.40 104 PHE B CA 1
ATOM 4248 C C . PHE B 1 104 ? 16.440 -8.121 8.628 1.00 25.48 104 PHE B C 1
ATOM 4249 O O . PHE B 1 104 ? 17.506 -8.598 9.015 1.00 25.55 104 PHE B O 1
ATOM 4257 N N . LYS B 1 105 ? 15.798 -8.556 7.551 1.00 26.06 105 LYS B N 1
ATOM 4258 C CA . LYS B 1 105 ? 16.351 -9.614 6.724 1.00 27.81 105 LYS B CA 1
ATOM 4259 C C . LYS B 1 105 ? 17.649 -9.081 6.159 1.00 27.19 105 LYS B C 1
ATOM 4260 O O . LYS B 1 105 ? 17.830 -7.868 6.027 1.00 26.23 105 LYS B O 1
ATOM 4266 N N . PRO B 1 106 ? 18.573 -9.984 5.812 1.00 28.42 106 PRO B N 1
ATOM 4267 C CA . PRO B 1 106 ? 19.848 -9.551 5.258 1.00 27.99 106 PRO B CA 1
ATOM 4268 C C . PRO B 1 106 ? 19.615 -8.892 3.928 1.00 28.28 106 PRO B C 1
ATOM 4269 O O . PRO B 1 106 ? 18.695 -9.245 3.181 1.00 27.93 106 PRO B O 1
ATOM 4273 N N . GLN B 1 107 ? 20.396 -7.858 3.675 1.00 27.58 107 GLN B N 1
ATOM 4274 C CA . GLN B 1 107 ? 20.391 -7.192 2.379 1.00 28.56 107 GLN B CA 1
ATOM 4275 C C . GLN B 1 107 ? 19.338 -6.091 2.331 1.00 27.57 107 GLN B C 1
ATOM 4276 O O . GLN B 1 107 ? 19.024 -5.624 1.200 1.00 27.13 107 GLN B O 1
ATOM 4282 N N . THR B 1 108 ? 18.881 -5.669 3.455 1.00 25.78 108 THR B N 1
ATOM 4283 C CA . THR B 1 108 ? 17.933 -4.611 3.543 1.00 24.11 108 THR B CA 1
ATOM 4284 C C . THR B 1 108 ? 18.720 -3.314 3.424 1.00 24.20 108 THR B C 1
ATOM 4285 O O . THR B 1 108 ? 19.846 -3.213 3.923 1.00 24.26 108 THR B O 1
ATOM 4289 N N . LEU B 1 109 ? 18.145 -2.345 2.720 1.00 22.93 109 LEU B N 1
ATOM 4290 C CA . LEU B 1 109 ? 18.792 -1.054 2.561 1.00 23.12 109 LEU B CA 1
ATOM 4291 C C . LEU B 1 109 ? 18.863 -0.410 3.945 1.00 22.41 109 LEU B C 1
ATOM 4292 O O . LEU B 1 109 ? 17.995 -0.637 4.788 1.00 22.99 109 LEU B O 1
ATOM 4297 N N . GLN B 1 110 ? 19.897 0.385 4.186 1.00 21.75 110 GLN B N 1
ATOM 4298 C CA . GLN B 1 110 ? 20.042 1.020 5.489 1.00 21.39 110 GLN B CA 1
ATOM 4299 C C . GLN B 1 110 ? 18.838 1.906 5.833 1.00 20.72 110 GLN B C 1
ATOM 4300 O O . GLN B 1 110 ? 18.421 1.976 6.991 1.00 20.68 110 GLN B O 1
ATOM 4306 N N . PHE B 1 111 ? 18.293 2.582 4.826 1.00 20.25 111 PHE B N 1
ATOM 4307 C CA . PHE B 1 111 ? 17.125 3.448 4.998 1.00 21.08 111 PHE B CA 1
ATOM 4308 C C . PHE B 1 111 ? 16.120 2.930 3.970 1.00 20.37 111 PHE B C 1
ATOM 4309 O O . PHE B 1 111 ? 15.856 3.577 2.957 1.00 20.49 111 PHE B O 1
ATOM 4317 N N . PRO B 1 112 ? 15.544 1.745 4.237 1.00 18.32 112 PRO B N 1
ATOM 4318 C CA . PRO B 1 112 ? 14.574 1.061 3.378 1.00 17.29 112 PRO B CA 1
ATOM 4319 C C . PRO B 1 112 ? 13.300 1.801 3.025 1.00 16.48 112 PRO B C 1
ATOM 4320 O O . PRO B 1 112 ? 12.929 2.781 3.668 1.00 17.56 112 PRO B O 1
ATOM 4324 N N . HIS B 1 113 ? 12.644 1.301 1.982 1.00 16.34 113 HIS B N 1
ATOM 4325 C CA . HIS B 1 113 ? 11.376 1.833 1.507 1.00 16.05 113 HIS B CA 1
ATOM 4326 C C . HIS B 1 113 ? 10.333 1.379 2.519 1.00 14.23 113 HIS B C 1
ATOM 4327 O O . HIS B 1 113 ? 10.543 0.389 3.209 1.00 14.06 113 HIS B O 1
ATOM 4334 N N . ARG B 1 114 ? 9.218 2.093 2.611 1.00 14.25 114 ARG B N 1
ATOM 4335 C CA . ARG B 1 114 ? 8.188 1.734 3.570 1.00 12.96 114 ARG B CA 1
ATOM 4336 C C . ARG B 1 114 ? 7.664 0.299 3.408 1.00 11.63 114 ARG B C 1
ATOM 4337 O O . ARG B 1 114 ? 7.096 -0.251 4.342 1.00 11.68 114 ARG B O 1
ATOM 4345 N N . HIS B 1 115 ? 7.832 -0.300 2.231 1.00 11.41 115 HIS B N 1
ATOM 4346 C CA . HIS B 1 115 ? 7.361 -1.668 2.008 1.00 10.75 115 HIS B CA 1
ATOM 4347 C C . HIS B 1 115 ? 8.021 -2.588 3.018 1.00 11.87 115 HIS B C 1
ATOM 4348 O O . HIS B 1 115 ? 7.386 -3.467 3.584 1.00 12.76 115 HIS B O 1
ATOM 4355 N N . THR B 1 116 ? 9.322 -2.388 3.207 1.00 11.55 116 THR B N 1
ATOM 4356 C CA . THR B 1 116 ? 10.113 -3.187 4.131 1.00 11.80 116 THR B CA 1
ATOM 4357 C C . THR B 1 116 ? 9.619 -3.066 5.579 1.00 12.30 116 THR B C 1
ATOM 4358 O O . THR B 1 116 ? 9.556 -4.060 6.306 1.00 11.86 116 THR B O 1
ATOM 4362 N N . ILE B 1 117 ? 9.280 -1.851 5.989 1.00 10.31 117 ILE B N 1
ATOM 4363 C CA . ILE B 1 117 ? 8.818 -1.595 7.351 1.00 11.64 117 ILE B CA 1
ATOM 4364 C C . ILE B 1 117 ? 7.395 -2.124 7.543 1.00 13.12 117 ILE B C 1
ATOM 4365 O O . ILE B 1 117 ? 7.064 -2.649 8.611 1.00 15.79 117 ILE B O 1
ATOM 4370 N N . GLN B 1 118 ? 6.561 -1.991 6.514 1.00 12.82 118 GLN B N 1
ATOM 4371 C CA . GLN B 1 118 ? 5.189 -2.501 6.556 1.00 14.10 118 GLN B CA 1
ATOM 4372 C C . GLN B 1 118 ? 5.256 -4.032 6.668 1.00 14.04 118 GLN B C 1
ATOM 4373 O O . GLN B 1 118 ? 4.460 -4.650 7.376 1.00 14.27 118 GLN B O 1
ATOM 4379 N N . GLU B 1 119 ? 6.200 -4.640 5.956 1.00 14.44 119 GLU B N 1
ATOM 4380 C CA . GLU B 1 119 ? 6.348 -6.094 6.010 1.00 15.74 119 GLU B CA 1
ATOM 4381 C C . GLU B 1 119 ? 6.872 -6.476 7.388 1.00 16.69 119 GLU B C 1
ATOM 4382 O O . GLU B 1 119 ? 6.465 -7.483 7.944 1.00 17.28 119 GLU B O 1
ATOM 4388 N N . TYR B 1 120 ? 7.778 -5.656 7.920 1.00 16.55 120 TYR B N 1
ATOM 4389 C CA . TYR B 1 120 ? 8.361 -5.868 9.240 1.00 16.45 120 TYR B CA 1
ATOM 4390 C C . TYR B 1 120 ? 7.231 -5.859 10.279 1.00 16.41 120 TYR B C 1
ATOM 4391 O O . TYR B 1 120 ? 7.123 -6.762 11.105 1.00 16.67 120 TYR B O 1
ATOM 4400 N N . GLN B 1 121 ? 6.393 -4.829 10.237 1.00 15.78 121 GLN B N 1
ATOM 4401 C CA . GLN B 1 121 ? 5.279 -4.737 11.166 1.00 13.48 121 GLN B CA 1
ATOM 4402 C C . GLN B 1 121 ? 4.280 -5.879 10.978 1.00 14.11 121 GLN B C 1
ATOM 4403 O O . GLN B 1 121 ? 3.721 -6.379 11.952 1.00 15.00 121 GLN B O 1
ATOM 4409 N N . ARG B 1 122 ? 4.050 -6.294 9.738 1.00 12.68 122 ARG B N 1
ATOM 4410 C CA . ARG B 1 122 ? 3.116 -7.386 9.483 1.00 13.53 122 ARG B CA 1
ATOM 4411 C C . ARG B 1 122 ? 3.576 -8.654 10.198 1.00 15.23 122 ARG B C 1
ATOM 4412 O O . ARG B 1 122 ? 2.773 -9.361 10.817 1.00 13.93 122 ARG B O 1
ATOM 4420 N N . ILE B 1 123 ? 4.873 -8.933 10.099 1.00 13.98 123 ILE B N 1
ATOM 4421 C CA . ILE B 1 123 ? 5.480 -10.108 10.716 1.00 15.90 123 ILE B CA 1
ATOM 4422 C C . ILE B 1 123 ? 5.432 -10.010 12.238 1.00 16.88 123 ILE B C 1
ATOM 4423 O O . ILE B 1 123 ? 5.163 -10.988 12.928 1.00 18.43 123 ILE B O 1
ATOM 4428 N N . TYR B 1 124 ? 5.685 -8.816 12.753 1.00 17.12 124 TYR B N 1
ATOM 4429 C CA . TYR B 1 124 ? 5.686 -8.600 14.187 1.00 16.30 124 TYR B CA 1
ATOM 4430 C C . TYR B 1 124 ? 4.293 -8.788 14.787 1.00 17.70 124 TYR B C 1
ATOM 4431 O O . TYR B 1 124 ? 4.140 -9.416 15.837 1.00 17.55 124 TYR B O 1
ATOM 4440 N N . ALA B 1 125 ? 3.277 -8.255 14.111 1.00 15.93 125 ALA B N 1
ATOM 4441 C CA . ALA B 1 125 ? 1.903 -8.332 14.598 1.00 16.77 125 ALA B CA 1
ATOM 4442 C C . ALA B 1 125 ? 1.222 -9.692 14.477 1.00 19.04 125 ALA B C 1
ATOM 4443 O O . ALA B 1 125 ? 0.317 -10.016 15.252 1.00 19.96 125 ALA B O 1
ATOM 4445 N N . GLN B 1 126 ? 1.649 -10.490 13.508 1.00 20.43 126 GLN B N 1
ATOM 4446 C CA . GLN B 1 126 ? 1.045 -11.797 13.276 1.00 22.76 126 GLN B CA 1
ATOM 4447 C C . GLN B 1 126 ? 0.629 -12.590 14.536 1.00 22.06 126 GLN B C 1
ATOM 4448 O O . GLN B 1 126 ? -0.556 -12.899 14.720 1.00 20.49 126 GLN B O 1
ATOM 4454 N N . PRO B 1 127 ? 1.587 -12.925 15.421 1.00 19.88 127 PRO B N 1
ATOM 4455 C CA . PRO B 1 127 ? 1.214 -13.683 16.624 1.00 20.26 127 PRO B CA 1
ATOM 4456 C C . PRO B 1 127 ? 0.246 -13.000 17.591 1.00 19.32 127 PRO B C 1
ATOM 4457 O O . PRO B 1 127 ? -0.286 -13.641 18.489 1.00 19.37 127 PRO B O 1
ATOM 4461 N N . LEU B 1 128 ? 0.002 -11.708 17.399 1.00 19.74 128 LEU B N 1
ATOM 4462 C CA . LEU B 1 128 ? -0.892 -10.967 18.277 1.00 18.68 128 LEU B CA 1
ATOM 4463 C C . LEU B 1 128 ? -2.306 -10.788 17.739 1.00 19.66 128 LEU B C 1
ATOM 4464 O O . LEU B 1 128 ? -3.170 -10.291 18.453 1.00 18.90 128 LEU B O 1
ATOM 4469 N N . LEU B 1 129 ? -2.548 -11.180 16.492 1.00 20.23 129 LEU B N 1
ATOM 4470 C CA . LEU B 1 129 ? -3.877 -11.026 15.893 1.00 20.39 129 LEU B CA 1
ATOM 4471 C C . LEU B 1 129 ? -5.023 -11.556 16.751 1.00 20.88 129 LEU B C 1
ATOM 4472 O O . LEU B 1 129 ? -6.048 -10.900 16.900 1.00 19.62 129 LEU B O 1
ATOM 4477 N N . PRO B 1 130 ? -4.869 -12.751 17.331 1.00 21.44 130 PRO B N 1
ATOM 4478 C CA . PRO B 1 130 ? -5.978 -13.237 18.147 1.00 22.13 130 PRO B CA 1
ATOM 4479 C C . PRO B 1 130 ? -6.253 -12.388 19.397 1.00 23.08 130 PRO B C 1
ATOM 4480 O O . PRO B 1 130 ? -7.293 -12.536 20.030 1.00 21.76 130 PRO B O 1
ATOM 4484 N N . PHE B 1 131 ? -5.335 -11.484 19.727 1.00 22.77 131 PHE B N 1
ATOM 4485 C CA . PHE B 1 131 ? -5.483 -10.604 20.893 1.00 23.08 131 PHE B CA 1
ATOM 4486 C C . PHE B 1 131 ? -6.049 -9.225 20.536 1.00 22.12 131 PHE B C 1
ATOM 4487 O O . PHE B 1 131 ? -6.410 -8.442 21.415 1.00 21.07 131 PHE B O 1
ATOM 4495 N N . ILE B 1 132 ? -6.125 -8.934 19.244 1.00 21.56 132 ILE B N 1
ATOM 4496 C CA . ILE B 1 132 ? -6.605 -7.643 18.759 1.00 19.63 132 ILE B CA 1
ATOM 4497 C C . ILE B 1 132 ? -8.062 -7.617 18.309 1.00 21.30 132 ILE B C 1
ATOM 4498 O O . ILE B 1 132 ? -8.515 -8.511 17.603 1.00 21.75 132 ILE B O 1
ATOM 4503 N N . LYS B 1 133 ? -8.794 -6.583 18.708 1.00 21.51 133 LYS B N 1
ATOM 4504 C CA . LYS B 1 133 ? -10.166 -6.428 18.252 1.00 22.87 133 LYS B CA 1
ATOM 4505 C C . LYS B 1 133 ? -10.032 -5.420 17.114 1.00 22.64 133 LYS B C 1
ATOM 4506 O O . LYS B 1 133 ? -9.949 -4.204 17.336 1.00 22.55 133 LYS B O 1
ATOM 4512 N N . LEU B 1 134 ? -9.964 -5.951 15.895 1.00 21.98 134 LEU B N 1
ATOM 4513 C CA . LEU B 1 134 ? -9.807 -5.156 14.680 1.00 21.50 134 LEU B CA 1
ATOM 4514 C C . LEU B 1 134 ? -11.092 -4.445 14.253 1.00 21.64 134 LEU B C 1
ATOM 4515 O O . LEU B 1 134 ? -12.191 -4.874 14.594 1.00 20.93 134 LEU B O 1
ATOM 4520 N N . ALA B 1 135 ? -10.938 -3.361 13.495 1.00 22.04 135 ALA B N 1
ATOM 4521 C CA . ALA B 1 135 ? -12.069 -2.569 13.020 1.00 21.47 135 ALA B CA 1
ATOM 4522 C C . ALA B 1 135 ? -12.993 -2.252 14.191 1.00 22.69 135 ALA B C 1
ATOM 4523 O O . ALA B 1 135 ? -14.196 -2.487 14.140 1.00 21.94 135 ALA B O 1
ATOM 4525 N N . THR B 1 136 ? -12.402 -1.712 15.252 1.00 23.86 136 THR B N 1
ATOM 4526 C CA . THR B 1 136 ? -13.125 -1.354 16.457 1.00 23.08 136 THR B CA 1
ATOM 4527 C C . THR B 1 136 ? -12.563 -0.030 16.959 1.00 24.16 136 THR B C 1
ATOM 4528 O O . THR B 1 136 ? -11.393 0.058 17.344 1.00 22.29 136 THR B O 1
ATOM 4532 N N . ASP B 1 137 ? -13.413 0.991 16.949 1.00 24.79 137 ASP B N 1
ATOM 4533 C CA . ASP B 1 137 ? -13.041 2.338 17.365 1.00 26.02 137 ASP B CA 1
ATOM 4534 C C . ASP B 1 137 ? -13.391 2.605 18.834 1.00 27.86 137 ASP B C 1
ATOM 4535 O O . ASP B 1 137 ? -14.556 2.537 19.226 1.00 29.34 137 ASP B O 1
ATOM 4540 N N . VAL B 1 138 ? -12.382 2.891 19.653 1.00 27.90 138 VAL B N 1
ATOM 4541 C CA . VAL B 1 138 ? -12.627 3.181 21.059 1.00 27.00 138 VAL B CA 1
ATOM 4542 C C . VAL B 1 138 ? -13.222 4.579 21.149 1.00 28.09 138 VAL B C 1
ATOM 4543 O O . VAL B 1 138 ? -12.583 5.553 20.759 1.00 26.25 138 VAL B O 1
ATOM 4547 N N . LEU B 1 139 ? -14.447 4.669 21.664 1.00 29.76 139 LEU B N 1
ATOM 4548 C CA . LEU B 1 139 ? -15.148 5.947 21.793 1.00 30.14 139 LEU B CA 1
ATOM 4549 C C . LEU B 1 139 ? -14.765 6.783 23.012 1.00 31.03 139 LEU B C 1
ATOM 4550 O O . LEU B 1 139 ? -14.665 8.012 22.931 1.00 29.33 139 LEU B O 1
ATOM 4555 N N . ASP B 1 140 ? -14.555 6.125 24.144 1.00 31.28 140 ASP B N 1
ATOM 4556 C CA . ASP B 1 140 ? -14.208 6.854 25.349 1.00 33.42 140 ASP B CA 1
ATOM 4557 C C . ASP B 1 140 ? -13.607 5.947 26.403 1.00 32.95 140 ASP B C 1
ATOM 4558 O O . ASP B 1 140 ? -13.725 4.723 26.335 1.00 33.01 140 ASP B O 1
ATOM 4563 N N . ILE B 1 141 ? -12.953 6.564 27.378 1.00 33.44 141 ILE B N 1
ATOM 4564 C CA . ILE B 1 141 ? -12.308 5.841 28.460 1.00 33.46 141 ILE B CA 1
ATOM 4565 C C . ILE B 1 141 ? -12.542 6.625 29.750 1.00 35.20 141 ILE B C 1
ATOM 4566 O O . ILE B 1 141 ? -12.389 7.847 29.770 1.00 36.01 141 ILE B O 1
ATOM 4571 N N . GLU B 1 142 ? -12.929 5.936 30.819 1.00 37.02 142 GLU B N 1
ATOM 4572 C CA . GLU B 1 142 ? -13.137 6.616 32.091 1.00 38.57 142 GLU B CA 1
ATOM 4573 C C . GLU B 1 142 ? -13.113 5.698 33.296 1.00 38.41 142 GLU B C 1
ATOM 4574 O O . GLU B 1 142 ? -13.518 4.533 33.232 1.00 38.36 142 GLU B O 1
ATOM 4580 N N . LYS B 1 143 ? -12.618 6.246 34.397 1.00 38.04 143 LYS B N 1
ATOM 4581 C CA . LYS B 1 143 ? -12.523 5.525 35.648 1.00 38.07 143 LYS B CA 1
ATOM 4582 C C . LYS B 1 143 ? -13.889 5.614 36.317 1.00 39.80 143 LYS B C 1
ATOM 4583 O O . LYS B 1 143 ? -14.331 6.697 36.704 1.00 40.45 143 LYS B O 1
ATOM 4589 N N . LYS B 1 144 ? -14.561 4.474 36.425 1.00 40.48 144 LYS B N 1
ATOM 4590 C CA . LYS B 1 144 ? -15.873 4.394 37.050 1.00 40.80 144 LYS B CA 1
ATOM 4591 C C . LYS B 1 144 ? -15.731 3.274 38.068 1.00 41.58 144 LYS B C 1
ATOM 4592 O O . LYS B 1 144 ? -15.215 2.200 37.748 1.00 41.81 144 LYS B O 1
ATOM 4598 N N . ASP B 1 145 ? -16.170 3.525 39.296 1.00 41.91 145 ASP B N 1
ATOM 4599 C CA . ASP B 1 145 ? -16.043 2.532 40.356 1.00 42.67 145 ASP B CA 1
ATOM 4600 C C . ASP B 1 145 ? -14.550 2.275 40.563 1.00 42.29 145 ASP B C 1
ATOM 4601 O O . ASP B 1 145 ? -13.763 3.226 40.625 1.00 43.36 145 ASP B O 1
ATOM 4606 N N . GLY B 1 146 ? -14.138 1.017 40.666 1.00 40.44 146 GLY B N 1
ATOM 4607 C CA . GLY B 1 146 ? -12.723 0.767 40.873 1.00 38.58 146 GLY B CA 1
ATOM 4608 C C . GLY B 1 146 ? -11.931 0.413 39.627 1.00 38.09 146 GLY B C 1
ATOM 4609 O O . GLY B 1 146 ? -10.754 0.049 39.728 1.00 37.09 146 GLY B O 1
ATOM 4610 N N . SER B 1 147 ? -12.558 0.528 38.457 1.00 36.88 147 SER B N 1
ATOM 4611 C CA . SER B 1 147 ? -11.894 0.178 37.205 1.00 35.97 147 SER B CA 1
ATOM 4612 C C . SER B 1 147 ? -12.124 1.156 36.053 1.00 34.91 147 SER B C 1
ATOM 4613 O O . SER B 1 147 ? -12.855 2.139 36.179 1.00 34.26 147 SER B O 1
ATOM 4616 N N . TRP B 1 148 ? -11.478 0.871 34.927 1.00 33.53 148 TRP B N 1
ATOM 4617 C CA . TRP B 1 148 ? -11.605 1.696 33.733 1.00 32.62 148 TRP B CA 1
ATOM 4618 C C . TRP B 1 148 ? -12.647 1.117 32.788 1.00 32.81 148 TRP B C 1
ATOM 4619 O O . TRP B 1 148 ? -12.641 -0.083 32.494 1.00 33.16 148 TRP B O 1
ATOM 4630 N N . VAL B 1 149 ? -13.538 1.976 32.312 1.00 31.96 149 VAL B N 1
ATOM 4631 C CA . VAL B 1 149 ? -14.574 1.556 31.390 1.00 31.70 149 VAL B CA 1
ATOM 4632 C C . VAL B 1 149 ? -14.261 2.117 30.007 1.00 31.70 149 VAL B C 1
ATOM 4633 O O . VAL B 1 149 ? -14.307 3.329 29.789 1.00 30.91 149 VAL B O 1
ATOM 4637 N N . VAL B 1 150 ? -13.927 1.233 29.075 1.00 31.00 150 VAL B N 1
ATOM 4638 C CA . VAL B 1 150 ? -13.627 1.665 27.717 1.00 30.90 150 VAL B CA 1
ATOM 4639 C C . VAL B 1 150 ? -14.832 1.389 26.830 1.00 29.36 150 VAL B C 1
ATOM 4640 O O . VAL B 1 150 ? -15.272 0.254 26.691 1.00 29.12 150 VAL B O 1
ATOM 4644 N N . THR B 1 151 ? -15.381 2.450 26.260 1.00 29.32 151 THR B N 1
ATOM 4645 C CA . THR B 1 151 ? -16.536 2.331 25.388 1.00 31.04 151 THR B CA 1
ATOM 4646 C C . THR B 1 151 ? -16.021 2.278 23.961 1.00 30.92 151 THR B C 1
ATOM 4647 O O . THR B 1 151 ? -15.212 3.115 23.554 1.00 31.07 151 THR B O 1
ATOM 4651 N N . TYR B 1 152 ? -16.499 1.297 23.203 1.00 31.59 15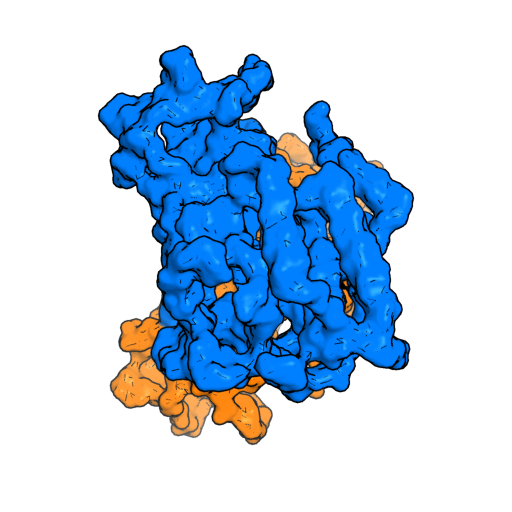2 TYR B N 1
ATOM 4652 C CA . TYR B 1 152 ? -16.059 1.114 21.825 1.00 31.60 152 TYR B CA 1
ATOM 4653 C C . TYR B 1 152 ? -17.178 0.674 20.882 1.00 32.60 152 TYR B C 1
ATOM 4654 O O . TYR B 1 152 ? -18.127 0.013 21.295 1.00 32.47 152 TYR B O 1
ATOM 4663 N N . LYS B 1 153 ? -17.056 1.036 19.610 1.00 33.05 153 LYS B N 1
ATOM 4664 C CA . LYS B 1 153 ? -18.059 0.661 18.631 1.00 33.56 153 LYS B CA 1
ATOM 4665 C C . LYS B 1 153 ? -17.397 0.006 17.424 1.00 33.44 153 LYS B C 1
ATOM 4666 O O . LYS B 1 153 ? -16.465 0.572 16.854 1.00 34.06 153 LYS B O 1
ATOM 4672 N N . GLY B 1 154 ? -17.872 -1.183 17.054 1.00 33.01 154 GLY B N 1
ATOM 4673 C CA . GLY B 1 154 ? -17.352 -1.862 15.887 1.00 31.31 154 GLY B CA 1
ATOM 4674 C C . GLY B 1 154 ? -17.324 -0.830 14.787 1.00 31.33 154 GLY B C 1
ATOM 4675 O O . GLY B 1 154 ? -18.235 -0.017 14.681 1.00 31.73 154 GLY B O 1
ATOM 4676 N N . THR B 1 155 ? -16.266 -0.834 13.986 1.00 31.72 155 THR B N 1
ATOM 4677 C CA . THR B 1 155 ? -16.145 0.140 12.897 1.00 32.56 155 THR B CA 1
ATOM 4678 C C . THR B 1 155 ? -17.188 0.080 11.770 1.00 34.97 155 THR B C 1
ATOM 4679 O O . THR B 1 155 ? -17.462 1.078 11.111 1.00 35.72 155 THR B O 1
ATOM 4683 N N . LYS B 1 156 ? -17.807 -1.076 11.601 1.00 37.56 156 LYS B N 1
ATOM 4684 C CA . LYS B 1 156 ? -18.785 -1.242 10.541 1.00 39.91 156 LYS B CA 1
ATOM 4685 C C . LYS B 1 156 ? -20.136 -0.578 10.765 1.00 40.08 156 LYS B C 1
ATOM 4686 O O . LYS B 1 156 ? -20.583 -0.408 11.911 1.00 40.85 156 LYS B O 1
ATOM 4692 N N . ALA B 1 157 ? -20.778 -0.215 9.654 1.00 40.46 157 ALA B N 1
ATOM 4693 C CA . ALA B 1 157 ? -22.075 0.429 9.704 1.00 41.62 157 ALA B CA 1
ATOM 4694 C C . ALA B 1 157 ? -23.051 -0.502 10.403 1.00 42.29 157 ALA B C 1
ATOM 4695 O O . ALA B 1 157 ? -23.253 -1.639 9.969 1.00 42.58 157 ALA B O 1
ATOM 4697 N N . GLY B 1 158 ? -23.659 -0.036 11.496 1.00 42.31 158 GLY B N 1
ATOM 4698 C CA . GLY B 1 158 ? -24.615 -0.851 12.221 1.00 41.90 158 GLY B CA 1
ATOM 4699 C C . GLY B 1 158 ? -24.045 -1.597 13.423 1.00 41.65 158 GLY B C 1
ATOM 4700 O O . GLY B 1 158 ? -24.759 -2.374 14.069 1.00 42.26 158 GLY B O 1
ATOM 4701 N N . SER B 1 159 ? -22.765 -1.385 13.734 1.00 40.19 159 SER B N 1
ATOM 4702 C CA . SER B 1 159 ? -22.182 -2.060 14.888 1.00 38.24 159 SER B CA 1
ATOM 4703 C C . SER B 1 159 ? -22.756 -1.365 16.102 1.00 37.06 159 SER B C 1
ATOM 4704 O O . SER B 1 159 ? -22.993 -0.162 16.066 1.00 37.63 159 SER B O 1
ATOM 4707 N N . PRO B 1 160 ? -23.002 -2.113 17.185 1.00 36.83 160 PRO B N 1
ATOM 4708 C CA . PRO B 1 160 ? -23.559 -1.554 18.421 1.00 37.68 160 PRO B CA 1
ATOM 4709 C C . PRO B 1 160 ? -22.463 -1.022 19.342 1.00 38.45 160 PRO B C 1
ATOM 4710 O O . PRO B 1 160 ? -21.333 -1.514 19.312 1.00 38.70 160 PRO B O 1
ATOM 4714 N N . ILE B 1 161 ? -22.795 -0.022 20.157 1.00 38.83 161 ILE B N 1
ATOM 4715 C CA . ILE B 1 161 ? -21.825 0.548 21.085 1.00 37.75 161 ILE B CA 1
ATOM 4716 C C . ILE B 1 161 ? -21.694 -0.383 22.279 1.00 37.32 161 ILE B C 1
ATOM 4717 O O . ILE B 1 161 ? -22.684 -0.751 22.907 1.00 37.59 161 ILE B O 1
ATOM 4722 N N . SER B 1 162 ? -20.458 -0.763 22.579 1.00 36.59 162 SER B N 1
ATOM 4723 C CA . SER B 1 162 ? -20.176 -1.692 23.659 1.00 36.79 162 SER B CA 1
ATOM 4724 C C . SER B 1 162 ? -19.316 -1.072 24.761 1.00 36.94 162 SER B C 1
ATOM 4725 O O . SER B 1 162 ? -18.778 0.023 24.600 1.00 37.04 162 SER B O 1
ATOM 4728 N N . LYS B 1 163 ? -19.201 -1.777 25.883 1.00 36.86 163 LYS B N 1
ATOM 4729 C CA . LYS B 1 163 ? -18.411 -1.317 27.020 1.00 37.62 163 LYS B CA 1
ATOM 4730 C C . LYS B 1 163 ? -17.779 -2.501 27.739 1.00 38.54 163 LYS B C 1
ATOM 4731 O O . LYS B 1 163 ? -18.407 -3.545 27.906 1.00 40.49 163 LYS B O 1
ATOM 4737 N N . ASP B 1 164 ? -16.537 -2.325 28.176 1.00 38.89 164 ASP B N 1
ATOM 4738 C CA . ASP B 1 164 ? -15.814 -3.355 28.916 1.00 38.71 164 ASP B CA 1
ATOM 4739 C C . ASP B 1 164 ? -14.968 -2.665 29.980 1.00 37.12 164 ASP B C 1
ATOM 4740 O O . ASP B 1 164 ? -14.591 -1.508 29.821 1.00 37.44 164 ASP B O 1
ATOM 4745 N N . ILE B 1 165 ? -14.680 -3.367 31.069 1.00 36.24 165 ILE B N 1
ATOM 4746 C CA . ILE B 1 165 ? -13.878 -2.781 32.126 1.00 35.43 165 ILE B CA 1
ATOM 4747 C C . ILE B 1 165 ? -12.543 -3.498 32.267 1.00 33.46 165 ILE B C 1
ATOM 4748 O O . ILE B 1 165 ? -12.456 -4.719 32.114 1.00 33.04 165 ILE B O 1
ATOM 4753 N N . PHE B 1 166 ? -11.507 -2.728 32.573 1.00 31.87 166 PHE B N 1
ATOM 4754 C CA . PHE B 1 166 ? -10.163 -3.270 32.734 1.00 30.81 166 PHE B CA 1
ATOM 4755 C C . PHE B 1 166 ? -9.526 -2.669 33.979 1.00 30.36 166 PHE B C 1
ATOM 4756 O O . PHE B 1 166 ? -10.016 -1.674 34.515 1.00 31.91 166 PHE B O 1
ATOM 4764 N N . ASP B 1 167 ? -8.435 -3.274 34.436 1.00 30.16 167 ASP B N 1
ATOM 4765 C CA . ASP B 1 167 ? -7.723 -2.775 35.606 1.00 29.71 167 ASP B CA 1
ATOM 4766 C C . ASP B 1 167 ? -6.736 -1.677 35.195 1.00 29.49 167 ASP B C 1
ATOM 4767 O O . ASP B 1 167 ? -6.340 -0.839 36.013 1.00 28.78 167 ASP B O 1
ATOM 4772 N N . ALA B 1 168 ? -6.345 -1.689 33.922 1.00 27.85 168 ALA B N 1
ATOM 4773 C CA . ALA B 1 168 ? -5.405 -0.713 33.388 1.00 26.35 168 ALA B CA 1
ATOM 4774 C C . ALA B 1 168 ? -5.639 -0.478 31.895 1.00 26.51 168 ALA B C 1
ATOM 4775 O O . ALA B 1 168 ? -6.129 -1.357 31.187 1.00 27.10 168 ALA B O 1
ATOM 4777 N N . VAL B 1 169 ? -5.281 0.711 31.425 1.00 25.15 169 VAL B N 1
ATOM 4778 C CA . VAL B 1 169 ? -5.447 1.082 30.024 1.00 23.40 169 VAL B CA 1
ATOM 4779 C C . VAL B 1 169 ? -4.172 1.730 29.497 1.00 24.17 169 VAL B C 1
ATOM 4780 O O . VAL B 1 169 ? -3.657 2.676 30.097 1.00 24.99 169 VAL B O 1
ATOM 4784 N N . SER B 1 170 ? -3.657 1.219 28.383 1.00 23.09 170 SER B N 1
ATOM 4785 C CA . SER B 1 170 ? -2.455 1.784 27.780 1.00 21.61 170 SER B CA 1
ATOM 4786 C C . SER B 1 170 ? -2.843 2.427 26.467 1.00 20.74 170 SER B C 1
ATOM 4787 O O . SER B 1 170 ? -3.255 1.745 25.541 1.00 20.71 170 SER B O 1
ATOM 4790 N N . ILE B 1 171 ? -2.727 3.749 26.400 1.00 20.18 171 ILE B N 1
ATOM 4791 C CA . ILE B 1 171 ? -3.072 4.492 25.197 1.00 18.89 171 ILE B CA 1
ATOM 4792 C C . ILE B 1 171 ? -1.851 4.562 24.295 1.00 19.25 171 ILE B C 1
ATOM 4793 O O . ILE B 1 171 ? -0.812 5.096 24.680 1.00 18.48 171 ILE B O 1
ATOM 4798 N N . CYS B 1 172 ? -1.979 3.992 23.102 1.00 19.08 172 CYS B N 1
ATOM 4799 C CA . CYS B 1 172 ? -0.911 3.969 22.117 1.00 17.35 172 CYS B CA 1
ATOM 4800 C C . CYS B 1 172 ? -1.560 4.411 20.817 1.00 18.07 172 CYS B C 1
ATOM 4801 O O . CYS B 1 172 ? -1.327 3.835 19.760 1.00 17.37 172 CYS B O 1
ATOM 4804 N N . ASN B 1 173 ? -2.379 5.451 20.904 1.00 18.51 173 ASN B N 1
ATOM 4805 C CA . ASN B 1 173 ? -3.114 5.934 19.744 1.00 18.18 173 ASN B CA 1
ATOM 4806 C C . ASN B 1 173 ? -2.341 6.746 18.712 1.00 18.37 173 ASN B C 1
ATOM 4807 O O . ASN B 1 173 ? -2.918 7.182 17.728 1.00 18.50 173 ASN B O 1
ATOM 4812 N N . GLY B 1 174 ? -1.042 6.938 18.927 1.00 17.21 174 GLY B N 1
ATOM 4813 C CA . GLY B 1 174 ? -0.240 7.708 17.992 1.00 17.85 174 GLY B CA 1
ATOM 4814 C C . GLY B 1 174 ? -0.481 9.205 18.111 1.00 19.64 174 GLY B C 1
ATOM 4815 O O . GLY B 1 174 ? -1.489 9.633 18.688 1.00 18.35 174 GLY B O 1
ATOM 4816 N N . HIS B 1 175 ? 0.440 10.004 17.577 1.00 19.23 175 HIS B N 1
ATOM 4817 C CA . HIS B 1 175 ? 0.298 11.458 17.617 1.00 20.01 175 HIS B CA 1
ATOM 4818 C C . HIS B 1 175 ? 0.615 12.145 16.284 1.00 20.83 175 HIS B C 1
ATOM 4819 O O . HIS B 1 175 ? 1.052 13.294 16.256 1.00 21.56 175 HIS B O 1
ATOM 4826 N N . TYR B 1 176 ? 0.396 11.440 15.180 1.00 20.67 176 TYR B N 1
ATOM 4827 C CA . TYR B 1 176 ? 0.619 12.015 13.859 1.00 22.23 176 TYR B CA 1
ATOM 4828 C C . TYR B 1 176 ? -0.632 11.870 12.990 1.00 22.76 176 TYR B C 1
ATOM 4829 O O . TYR B 1 176 ? -0.548 11.546 11.802 1.00 23.30 176 TYR B O 1
ATOM 4838 N N . GLU B 1 177 ? -1.787 12.129 13.594 1.00 22.82 177 GLU B N 1
ATOM 4839 C CA . GLU B 1 177 ? -3.066 12.038 12.905 1.00 24.92 177 GLU B CA 1
ATOM 4840 C C . GLU B 1 177 ? -3.756 13.406 12.755 1.00 25.72 177 GLU B C 1
ATOM 4841 O O . GLU B 1 177 ? -4.097 13.811 11.642 1.00 26.10 177 GLU B O 1
ATOM 4847 N N . VAL B 1 178 ? -3.956 14.116 13.866 1.00 26.31 178 VAL B N 1
ATOM 4848 C CA . VAL B 1 178 ? -4.586 15.439 13.827 1.00 24.67 178 VAL B CA 1
ATOM 4849 C C . VAL B 1 178 ? -3.548 16.428 13.323 1.00 24.88 178 VAL B C 1
ATOM 4850 O O . VAL B 1 178 ? -2.539 16.666 13.983 1.00 25.23 178 VAL B O 1
ATOM 4854 N N . PRO B 1 179 ? -3.789 17.027 12.147 1.00 24.96 179 PRO B N 1
ATOM 4855 C CA . PRO B 1 179 ? -2.892 18.000 11.512 1.00 24.52 179 PRO B CA 1
ATOM 4856 C C . PRO B 1 179 ? -2.783 19.316 12.268 1.00 26.20 179 PRO B C 1
ATOM 4857 O O . PRO B 1 179 ? -3.730 19.744 12.934 1.00 24.79 179 PRO B O 1
ATOM 4861 N N . TYR B 1 180 ? -1.624 19.956 12.164 1.00 26.49 180 TYR B N 1
ATOM 4862 C CA . TYR B 1 180 ? -1.444 21.251 12.797 1.00 27.50 180 TYR B CA 1
ATOM 4863 C C . TYR B 1 180 ? -1.171 22.287 11.737 1.00 26.32 180 TYR B C 1
ATOM 4864 O O . TYR B 1 180 ? -0.120 22.271 11.112 1.00 24.54 180 TYR B O 1
ATOM 4873 N N . ILE B 1 181 ? -2.127 23.183 11.537 1.00 27.70 181 ILE B N 1
ATOM 4874 C CA . ILE B 1 181 ? -1.968 24.266 10.578 1.00 28.94 181 ILE B CA 1
ATOM 4875 C C . ILE B 1 181 ? -2.328 25.518 11.376 1.00 29.73 181 ILE B C 1
ATOM 4876 O O . ILE B 1 181 ? -3.458 25.653 11.858 1.00 28.61 181 ILE B O 1
ATOM 4881 N N . PRO B 1 182 ? -1.358 26.437 11.549 1.00 30.99 182 PRO B N 1
ATOM 4882 C CA . PRO B 1 182 ? -1.575 27.678 12.304 1.00 32.30 182 PRO B CA 1
ATOM 4883 C C . PRO B 1 182 ? -2.710 28.514 11.730 1.00 34.08 182 PRO B C 1
ATOM 4884 O O . PRO B 1 182 ? -2.902 28.562 10.512 1.00 34.69 182 PRO B O 1
ATOM 4888 N N . ASN B 1 183 ? -3.464 29.172 12.602 1.00 35.18 183 ASN B N 1
ATOM 4889 C CA . ASN B 1 183 ? -4.557 30.002 12.123 1.00 37.04 183 ASN B CA 1
ATOM 4890 C C . ASN B 1 183 ? -4.052 31.353 11.639 1.00 36.31 183 ASN B C 1
ATOM 4891 O O . ASN B 1 183 ? -4.063 32.331 12.380 1.00 37.35 183 ASN B O 1
ATOM 4896 N N . ILE B 1 184 ? -3.601 31.393 10.393 1.00 36.91 184 ILE B N 1
ATOM 4897 C CA . ILE B 1 184 ? -3.101 32.616 9.788 1.00 36.56 184 ILE B CA 1
ATOM 4898 C C . ILE B 1 184 ? -4.294 33.417 9.271 1.00 38.23 184 ILE B C 1
ATOM 4899 O O . ILE B 1 184 ? -5.322 32.850 8.884 1.00 38.39 184 ILE B O 1
ATOM 4904 N N . LYS B 1 185 ? -4.161 34.738 9.272 1.00 38.96 185 LYS B N 1
ATOM 4905 C CA . LYS B 1 185 ? -5.236 35.594 8.799 1.00 38.81 185 LYS B CA 1
ATOM 4906 C C . LYS B 1 185 ? -5.435 35.442 7.294 1.00 37.91 185 LYS B C 1
ATOM 4907 O O . LYS B 1 185 ? -4.494 35.606 6.510 1.00 38.07 185 LYS B O 1
ATOM 4913 N N . GLY B 1 186 ? -6.663 35.105 6.904 1.00 37.13 186 GLY B N 1
ATOM 4914 C CA . GLY B 1 186 ? -6.987 34.944 5.494 1.00 37.22 186 GLY B CA 1
ATOM 4915 C C . GLY B 1 186 ? -6.831 33.542 4.920 1.00 38.18 186 GLY B C 1
ATOM 4916 O O . GLY B 1 186 ? -7.405 33.225 3.869 1.00 37.17 186 GLY B O 1
ATOM 4917 N N . LEU B 1 187 ? -6.060 32.698 5.601 1.00 38.32 187 LEU B N 1
ATOM 4918 C CA . LEU B 1 187 ? -5.819 31.332 5.136 1.00 37.04 187 LEU B CA 1
ATOM 4919 C C . LEU B 1 187 ? -7.107 30.574 4.837 1.00 37.81 187 LEU B C 1
ATOM 4920 O O . LEU B 1 187 ? -7.288 30.061 3.728 1.00 38.03 187 LEU B O 1
ATOM 4925 N N . ASP B 1 188 ? -7.993 30.503 5.828 1.00 37.48 188 ASP B N 1
ATOM 4926 C CA . ASP B 1 188 ? -9.261 29.799 5.675 1.00 38.33 188 ASP B CA 1
ATOM 4927 C C . ASP B 1 188 ? -9.959 30.166 4.377 1.00 39.35 188 ASP B C 1
ATOM 4928 O O . ASP B 1 188 ? -10.337 29.291 3.592 1.00 40.74 188 ASP B O 1
ATOM 4933 N N . GLU B 1 189 ? -10.136 31.464 4.153 1.00 39.44 189 GLU B N 1
ATOM 4934 C CA . GLU B 1 189 ? -10.803 31.931 2.945 1.00 39.41 189 GLU B CA 1
ATOM 4935 C C . GLU B 1 189 ? -9.988 31.554 1.708 1.00 37.93 189 GLU B C 1
ATOM 4936 O O . GLU B 1 189 ? -10.533 31.039 0.733 1.00 39.15 189 GLU B O 1
ATOM 4942 N N . TYR B 1 190 ? -8.685 31.814 1.756 1.00 35.94 190 TYR B N 1
ATOM 4943 C CA . TYR B 1 190 ? -7.787 31.494 0.648 1.00 35.07 190 TYR B CA 1
ATOM 4944 C C . TYR B 1 190 ? -7.874 30.005 0.297 1.00 36.43 190 TYR B C 1
ATOM 4945 O O . TYR B 1 190 ? -7.714 29.623 -0.863 1.00 37.45 190 TYR B O 1
ATOM 4954 N N . ALA B 1 191 ? -8.133 29.174 1.307 1.00 36.88 191 ALA B N 1
ATOM 4955 C CA . ALA B 1 191 ? -8.216 27.724 1.128 1.00 37.99 191 ALA B CA 1
ATOM 4956 C C . ALA B 1 191 ? -9.535 27.249 0.520 1.00 38.78 191 ALA B C 1
ATOM 4957 O O . ALA B 1 191 ? -9.545 26.390 -0.369 1.00 38.48 191 ALA B O 1
ATOM 4959 N N . LYS B 1 192 ? -10.654 27.807 0.983 1.00 39.09 192 LYS B N 1
ATOM 4960 C CA . LYS B 1 192 ? -11.987 27.428 0.549 1.00 40.06 192 LYS B CA 1
ATOM 4961 C C . LYS B 1 192 ? -12.284 27.988 -0.835 1.00 40.00 192 LYS B C 1
ATOM 4962 O O . LYS B 1 192 ? -13.219 27.463 -1.509 1.00 39.66 192 LYS B O 1
ATOM 4968 N N . ALA B 1 193 ? -11.616 29.022 -1.305 1.00 39.69 193 ALA B N 1
ATOM 4969 C CA . ALA B 1 193 ? -11.872 29.612 -2.613 1.00 39.67 193 ALA B CA 1
ATOM 4970 C C . ALA B 1 193 ? -11.268 28.794 -3.735 1.00 39.60 193 ALA B C 1
ATOM 4971 O O . ALA B 1 193 ? -11.753 28.840 -4.871 1.00 41.81 193 ALA B O 1
ATOM 4973 N N . VAL B 1 194 ? -10.219 28.055 -3.433 1.00 38.83 194 VAL B N 1
ATOM 4974 C CA . VAL B 1 194 ? -9.567 27.215 -4.439 1.00 37.45 194 VAL B CA 1
ATOM 4975 C C . VAL B 1 194 ? -9.237 25.858 -3.790 1.00 37.46 194 VAL B C 1
ATOM 4976 O O . VAL B 1 194 ? -8.125 25.662 -3.287 1.00 38.74 194 VAL B O 1
ATOM 4980 N N . PRO B 1 195 ? -10.179 24.901 -3.800 1.00 36.87 195 PRO B N 1
ATOM 4981 C CA . PRO B 1 195 ? -9.973 23.573 -3.209 1.00 35.53 195 PRO B CA 1
ATOM 4982 C C . PRO B 1 195 ? -8.720 22.956 -3.801 1.00 34.72 195 PRO B C 1
ATOM 4983 O O . PRO B 1 195 ? -8.557 22.953 -5.018 1.00 35.82 195 PRO B O 1
ATOM 4987 N N . GLY B 1 196 ? -7.831 22.467 -2.946 1.00 33.24 196 GLY B N 1
ATOM 4988 C CA . GLY B 1 196 ? -6.597 21.883 -3.429 1.00 31.13 196 GLY B CA 1
ATOM 4989 C C . GLY B 1 196 ? -5.399 22.809 -3.463 1.00 30.96 196 GLY B C 1
ATOM 4990 O O . GLY B 1 196 ? -4.273 22.381 -3.725 1.00 29.27 196 GLY B O 1
ATOM 4991 N N . SER B 1 197 ? -5.632 24.098 -3.202 1.00 31.41 197 SER B N 1
ATOM 4992 C CA . SER B 1 197 ? -4.558 25.091 -3.219 1.00 30.37 197 SER B CA 1
ATOM 4993 C C . SER B 1 197 ? -3.744 24.995 -1.933 1.00 29.26 197 SER B C 1
ATOM 4994 O O . SER B 1 197 ? -2.542 25.279 -1.921 1.00 28.62 197 SER B O 1
ATOM 4997 N N . VAL B 1 198 ? -4.399 24.588 -0.849 1.00 28.75 198 VAL B N 1
ATOM 4998 C CA . VAL B 1 198 ? -3.712 24.436 0.433 1.00 29.39 198 VAL B CA 1
ATOM 4999 C C . VAL B 1 198 ? -3.782 22.979 0.896 1.00 29.15 198 VAL B C 1
ATOM 5000 O O . VAL B 1 198 ? -4.861 22.421 1.051 1.00 29.46 198 VAL B O 1
ATOM 5004 N N . LEU B 1 199 ? -2.621 22.372 1.119 1.00 29.98 199 LEU B N 1
ATOM 5005 C CA . LEU B 1 199 ? -2.543 20.980 1.558 1.00 28.96 199 LEU B CA 1
ATOM 5006 C C . LEU B 1 199 ? -1.696 20.883 2.819 1.00 29.72 199 LEU B C 1
ATOM 5007 O O . LEU B 1 199 ? -1.053 21.851 3.223 1.00 30.65 199 LEU B O 1
ATOM 5012 N N . HIS B 1 200 ? -1.705 19.702 3.426 1.00 29.04 200 HIS B N 1
ATOM 5013 C CA . HIS B 1 200 ? -0.916 19.414 4.613 1.00 26.80 200 HIS B CA 1
ATOM 5014 C C . HIS B 1 200 ? -0.099 18.187 4.206 1.00 26.90 200 HIS B C 1
ATOM 5015 O O . HIS B 1 200 ? -0.563 17.380 3.391 1.00 25.87 200 HIS B O 1
ATOM 5022 N N . SER B 1 201 ? 1.106 18.042 4.753 1.00 24.33 201 SER B N 1
ATOM 5023 C CA . SER B 1 201 ? 1.961 16.910 4.405 1.00 23.04 201 SER B CA 1
ATOM 5024 C C . SER B 1 201 ? 1.237 15.566 4.510 1.00 21.50 201 SER B C 1
ATOM 5025 O O . SER B 1 201 ? 1.515 14.651 3.743 1.00 23.47 201 SER B O 1
ATOM 5028 N N . SER B 1 202 ? 0.303 15.447 5.443 1.00 20.22 202 SER B N 1
ATOM 5029 C CA . SER B 1 202 ? -0.430 14.203 5.602 1.00 20.61 202 SER B CA 1
ATOM 5030 C C . SER B 1 202 ? -1.236 13.796 4.357 1.00 20.64 202 SER B C 1
ATOM 5031 O O . SER B 1 202 ? -1.723 12.668 4.283 1.00 20.95 202 SER B O 1
ATOM 5034 N N . LEU B 1 203 ? -1.370 14.705 3.391 1.00 19.88 203 LEU B N 1
ATOM 5035 C CA . LEU B 1 203 ? -2.128 14.436 2.168 1.00 18.60 203 LEU B CA 1
ATOM 5036 C C . LEU B 1 203 ? -1.227 14.142 0.977 1.00 18.39 203 LEU B C 1
ATOM 5037 O O . LEU B 1 203 ? -1.697 13.743 -0.096 1.00 19.27 203 LEU B O 1
ATOM 5042 N N . PHE B 1 204 ? 0.069 14.354 1.153 1.00 16.40 204 PHE B N 1
ATOM 5043 C CA . PHE B 1 204 ? 1.009 14.098 0.072 1.00 17.19 204 PHE B CA 1
ATOM 5044 C C . PHE B 1 204 ? 1.091 12.586 -0.200 1.00 18.12 204 PHE B C 1
ATOM 5045 O O . PHE B 1 204 ? 1.156 11.780 0.735 1.00 18.80 204 PHE B O 1
ATOM 5053 N N . ARG B 1 205 ? 1.064 12.211 -1.476 1.00 16.56 205 ARG B N 1
ATOM 5054 C CA . ARG B 1 205 ? 1.150 10.805 -1.869 1.00 16.62 205 ARG B CA 1
ATOM 5055 C C . ARG B 1 205 ? 2.057 10.676 -3.067 1.00 15.09 205 ARG B C 1
ATOM 5056 O O . ARG B 1 205 ? 3.142 10.110 -2.980 1.00 16.38 205 ARG B O 1
ATOM 5064 N N . GLU B 1 206 ? 1.610 11.225 -4.188 1.00 15.78 206 GLU B N 1
ATOM 5065 C CA . GLU B 1 206 ? 2.372 11.151 -5.423 1.00 17.48 206 GLU B CA 1
ATOM 5066 C C . GLU B 1 206 ? 2.814 12.542 -5.886 1.00 19.04 206 GLU B C 1
ATOM 5067 O O . GLU B 1 206 ? 2.000 13.461 -6.031 1.00 19.79 206 GLU B O 1
ATOM 5073 N N . PRO B 1 207 ? 4.118 12.712 -6.123 1.00 18.29 207 PRO B N 1
ATOM 5074 C CA . PRO B 1 207 ? 4.693 13.982 -6.563 1.00 20.75 207 PRO B CA 1
ATOM 5075 C C . PRO B 1 207 ? 4.338 14.438 -7.987 1.00 21.95 207 PRO B C 1
ATOM 5076 O O . PRO B 1 207 ? 4.422 15.631 -8.289 1.00 20.65 207 PRO B O 1
ATOM 5080 N N . GLU B 1 208 ? 3.948 13.504 -8.853 1.00 23.71 208 GLU B N 1
ATOM 5081 C CA . GLU B 1 208 ? 3.606 13.854 -10.236 1.00 24.08 208 GLU B CA 1
ATOM 5082 C C . GLU B 1 208 ? 2.428 14.826 -10.321 1.00 25.54 208 GLU B C 1
ATOM 5083 O O . GLU B 1 208 ? 2.178 15.425 -11.368 1.00 27.16 208 GLU B O 1
ATOM 5089 N N . LEU B 1 209 ? 1.705 14.973 -9.217 1.00 25.41 209 LEU B N 1
ATOM 5090 C CA . LEU B 1 209 ? 0.573 15.885 -9.161 1.00 26.93 209 LEU B CA 1
ATOM 5091 C C . LEU B 1 209 ? 1.056 17.328 -9.267 1.00 28.18 209 LEU B C 1
ATOM 5092 O O . LEU B 1 209 ? 0.335 18.204 -9.738 1.00 30.72 209 LEU B O 1
ATOM 5097 N N . PHE B 1 210 ? 2.291 17.565 -8.842 1.00 29.04 210 PHE B N 1
ATOM 5098 C CA . PHE B 1 210 ? 2.845 18.910 -8.828 1.00 29.03 210 PHE B CA 1
ATOM 5099 C C . PHE B 1 210 ? 3.710 19.317 -10.021 1.00 30.33 210 PHE B C 1
ATOM 5100 O O . PHE B 1 210 ? 4.285 20.400 -10.020 1.00 30.29 210 PHE B O 1
ATOM 5108 N N . VAL B 1 211 ? 3.801 18.469 -11.040 1.00 31.08 211 VAL B N 1
ATOM 5109 C CA . VAL B 1 211 ? 4.604 18.820 -12.205 1.00 32.45 211 VAL B CA 1
ATOM 5110 C C . VAL B 1 211 ? 4.152 20.156 -12.791 1.00 32.48 211 VAL B C 1
ATOM 5111 O O . VAL B 1 211 ? 2.970 20.367 -13.048 1.00 31.04 211 VAL B O 1
ATOM 5115 N N . GLY B 1 212 ? 5.107 21.057 -12.991 1.00 34.24 212 GLY B N 1
ATOM 5116 C CA . GLY B 1 212 ? 4.793 22.357 -13.560 1.00 35.63 212 GLY B CA 1
ATOM 5117 C C . GLY B 1 212 ? 4.192 23.360 -12.593 1.00 35.58 212 GLY B C 1
ATOM 5118 O O . GLY B 1 212 ? 4.030 24.533 -12.932 1.00 36.17 212 GLY B O 1
ATOM 5119 N N . GLU B 1 213 ? 3.860 22.916 -11.388 1.00 34.95 213 GLU B N 1
ATOM 5120 C CA . GLU B 1 213 ? 3.276 23.816 -10.417 1.00 34.28 213 GLU B CA 1
ATOM 5121 C C . GLU B 1 213 ? 4.301 24.567 -9.572 1.00 34.34 213 GLU B C 1
ATOM 5122 O O . GLU B 1 213 ? 5.426 24.103 -9.357 1.00 34.34 213 GLU B O 1
ATOM 5128 N N . SER B 1 214 ? 3.893 25.749 -9.123 1.00 33.53 214 SER B N 1
ATOM 5129 C CA . SER B 1 214 ? 4.698 26.618 -8.269 1.00 33.85 214 SER B CA 1
ATOM 5130 C C . SER B 1 214 ? 4.228 26.295 -6.848 1.00 32.03 214 SER B C 1
ATOM 5131 O O . SER B 1 214 ? 3.068 26.524 -6.495 1.00 30.56 214 SER B O 1
ATOM 5134 N N . VAL B 1 215 ? 5.134 25.771 -6.034 1.00 31.19 215 VAL B N 1
ATOM 5135 C CA . VAL B 1 215 ? 4.782 25.348 -4.687 1.00 30.38 215 VAL B CA 1
ATOM 5136 C C . VAL B 1 215 ? 5.493 26.035 -3.521 1.00 29.81 215 VAL B C 1
ATOM 5137 O O . VAL B 1 215 ? 6.668 26.395 -3.606 1.00 30.42 215 VAL B O 1
ATOM 5141 N N . LEU B 1 216 ? 4.760 26.198 -2.426 1.00 29.39 216 LEU B N 1
ATOM 5142 C CA . LEU B 1 216 ? 5.303 26.794 -1.215 1.00 29.93 216 LEU B CA 1
ATOM 5143 C C . LEU B 1 216 ? 5.245 25.759 -0.096 1.00 28.37 216 LEU B C 1
ATOM 5144 O O . LEU B 1 216 ? 4.164 25.374 0.354 1.00 27.73 216 LEU B O 1
ATOM 5149 N N . VAL B 1 217 ? 6.410 25.295 0.333 1.00 29.42 217 VAL B N 1
ATOM 5150 C CA . VAL B 1 217 ? 6.486 24.328 1.417 1.00 28.50 217 VAL B CA 1
ATOM 5151 C C . VAL B 1 217 ? 6.648 25.117 2.708 1.00 30.56 217 VAL B C 1
ATOM 5152 O O . VAL B 1 217 ? 7.598 25.881 2.855 1.00 32.28 217 VAL B O 1
ATOM 5156 N N . VAL B 1 218 ? 5.721 24.942 3.640 1.00 30.53 218 VAL B N 1
ATOM 5157 C CA . VAL B 1 218 ? 5.788 25.644 4.908 1.00 31.42 218 VAL B CA 1
ATOM 5158 C C . VAL B 1 218 ? 6.243 24.722 6.034 1.00 32.27 218 VAL B C 1
ATOM 5159 O O . VAL B 1 218 ? 5.520 23.808 6.440 1.00 33.64 218 VAL B O 1
ATOM 5163 N N . GLY B 1 219 ? 7.452 24.969 6.527 1.00 32.34 219 GLY B N 1
ATOM 5164 C CA . GLY B 1 219 ? 8.000 24.161 7.599 1.00 31.72 219 GLY B CA 1
ATOM 5165 C C . GLY B 1 219 ? 9.484 23.999 7.395 1.00 31.01 219 GLY B C 1
ATOM 5166 O O . GLY B 1 219 ? 10.005 24.372 6.343 1.00 31.08 219 GLY B O 1
ATOM 5167 N N . GLY B 1 220 ? 10.168 23.437 8.386 1.00 31.88 220 GLY B N 1
ATOM 5168 C CA . GLY B 1 220 ? 11.607 23.257 8.260 1.00 31.91 220 GLY B CA 1
ATOM 5169 C C . GLY B 1 220 ? 12.157 21.985 8.875 1.00 31.43 220 GLY B C 1
ATOM 5170 O O . GLY B 1 220 ? 13.354 21.898 9.126 1.00 31.43 220 GLY B O 1
ATOM 5171 N N . ALA B 1 221 ? 11.295 20.999 9.116 1.00 31.70 221 ALA B N 1
ATOM 5172 C CA . ALA B 1 221 ? 11.725 19.733 9.699 1.00 30.47 221 ALA B CA 1
ATOM 5173 C C . ALA B 1 221 ? 11.693 18.643 8.626 1.00 31.24 221 ALA B C 1
ATOM 5174 O O . ALA B 1 221 ? 11.646 18.945 7.432 1.00 32.36 221 ALA B O 1
ATOM 5176 N N . SER B 1 222 ? 11.700 17.382 9.045 1.00 30.51 222 SER B N 1
ATOM 5177 C CA . SER B 1 222 ? 11.723 16.265 8.101 1.00 29.87 222 SER B CA 1
ATOM 5178 C C . SER B 1 222 ? 10.659 16.270 7.001 1.00 28.75 222 SER B C 1
ATOM 5179 O O . SER B 1 222 ? 10.972 15.977 5.849 1.00 28.10 222 SER B O 1
ATOM 5182 N N . SER B 1 223 ? 9.411 16.584 7.333 1.00 28.16 223 SER B N 1
ATOM 5183 C CA . SER B 1 223 ? 8.377 16.603 6.302 1.00 28.54 223 SER B CA 1
ATOM 5184 C C . SER B 1 223 ? 8.690 17.657 5.252 1.00 28.83 223 SER B C 1
ATOM 5185 O O . SER B 1 223 ? 8.633 17.389 4.047 1.00 27.72 223 SER B O 1
ATOM 5188 N N . ALA B 1 224 ? 9.035 18.855 5.720 1.00 28.34 224 ALA B N 1
ATOM 5189 C CA . ALA B 1 224 ? 9.356 19.965 4.839 1.00 27.47 224 ALA B CA 1
ATOM 5190 C C . ALA B 1 224 ? 10.556 19.679 3.954 1.00 28.13 224 ALA B C 1
ATOM 5191 O O . ALA B 1 224 ? 10.485 19.853 2.735 1.00 28.45 224 ALA B O 1
ATOM 5193 N N . ASN B 1 225 ? 11.657 19.239 4.556 1.00 28.16 225 ASN B N 1
ATOM 5194 C CA . ASN B 1 225 ? 12.862 18.958 3.780 1.00 30.73 225 ASN B CA 1
ATOM 5195 C C . ASN B 1 225 ? 12.675 17.820 2.782 1.00 32.51 225 ASN B C 1
ATOM 5196 O O . ASN B 1 225 ? 13.205 17.863 1.667 1.00 32.36 225 ASN B O 1
ATOM 5201 N N . ASP B 1 226 ? 11.920 16.804 3.185 1.00 33.91 226 ASP B N 1
ATOM 5202 C CA . ASP B 1 226 ? 11.670 15.659 2.323 1.00 34.94 226 ASP B CA 1
ATOM 5203 C C . ASP B 1 226 ? 10.797 16.031 1.135 1.00 33.48 226 ASP B C 1
ATOM 5204 O O . ASP B 1 226 ? 11.047 15.596 0.015 1.00 33.56 226 ASP B O 1
ATOM 5209 N N . LEU B 1 227 ? 9.771 16.836 1.390 1.00 32.96 227 LEU B N 1
ATOM 5210 C CA . LEU B 1 227 ? 8.853 17.279 0.346 1.00 32.01 227 LEU B CA 1
ATOM 5211 C C . LEU B 1 227 ? 9.607 18.111 -0.682 1.00 31.27 227 LEU B C 1
ATOM 5212 O O . LEU B 1 227 ? 9.470 17.911 -1.889 1.00 30.46 227 LEU B O 1
ATOM 5217 N N . VAL B 1 228 ? 10.402 19.053 -0.190 1.00 30.37 228 VAL B N 1
ATOM 5218 C CA . VAL B 1 228 ? 11.198 19.912 -1.051 1.00 29.26 228 VAL B CA 1
ATOM 5219 C C . VAL B 1 228 ? 12.060 19.042 -1.952 1.00 29.52 228 VAL B C 1
ATOM 5220 O O . VAL B 1 228 ? 12.223 19.322 -3.135 1.00 30.12 228 VAL B O 1
ATOM 5224 N N . ARG B 1 229 ? 12.608 17.978 -1.390 1.00 30.49 229 ARG B N 1
ATOM 5225 C CA . ARG B 1 229 ? 13.444 17.081 -2.169 1.00 32.59 229 ARG B CA 1
ATOM 5226 C C . ARG B 1 229 ? 12.624 16.336 -3.223 1.00 31.71 229 ARG B C 1
ATOM 5227 O O . ARG B 1 229 ? 13.003 16.293 -4.388 1.00 32.90 229 ARG B O 1
ATOM 5235 N N . HIS B 1 230 ? 11.495 15.765 -2.819 1.00 30.98 230 HIS B N 1
ATOM 5236 C CA . HIS B 1 230 ? 10.655 15.021 -3.756 1.00 30.82 230 HIS B CA 1
ATOM 5237 C C . HIS B 1 230 ? 10.001 15.897 -4.823 1.00 30.37 230 HIS B C 1
ATOM 5238 O O . HIS B 1 230 ? 9.688 15.419 -5.909 1.00 28.42 230 HIS B O 1
ATOM 5245 N N . LEU B 1 231 ? 9.796 17.173 -4.510 1.00 30.57 231 LEU B N 1
ATOM 5246 C CA . LEU B 1 231 ? 9.174 18.104 -5.443 1.00 30.96 231 LEU B CA 1
ATOM 5247 C C . LEU B 1 231 ? 10.160 18.721 -6.422 1.00 31.48 231 LEU B C 1
ATOM 5248 O O . LEU B 1 231 ? 9.778 19.141 -7.512 1.00 31.59 231 LEU B O 1
ATOM 5253 N N . THR B 1 232 ? 11.428 18.777 -6.035 1.00 32.45 232 THR B N 1
ATOM 5254 C CA . THR B 1 232 ? 12.442 19.395 -6.876 1.00 33.53 232 THR B CA 1
ATOM 5255 C C . THR B 1 232 ? 12.470 18.935 -8.331 1.00 34.92 232 THR B C 1
ATOM 5256 O O . THR B 1 232 ? 12.469 19.762 -9.242 1.00 35.31 232 THR B O 1
ATOM 5260 N N . PRO B 1 233 ? 12.483 17.617 -8.580 1.00 34.98 233 PRO B N 1
ATOM 5261 C CA . PRO B 1 233 ? 12.514 17.206 -9.986 1.00 34.44 233 PRO B CA 1
ATOM 5262 C C . PRO B 1 233 ? 11.216 17.346 -10.792 1.00 34.35 233 PRO B C 1
ATOM 5263 O O . PRO B 1 233 ? 11.211 17.049 -11.984 1.00 34.57 233 PRO B O 1
ATOM 5267 N N . VAL B 1 234 ? 10.130 17.807 -10.175 1.00 34.39 234 VAL B N 1
ATOM 5268 C CA . VAL B 1 234 ? 8.873 17.932 -10.914 1.00 34.95 234 VAL B CA 1
ATOM 5269 C C . VAL B 1 234 ? 8.179 19.289 -10.839 1.00 36.36 234 VAL B C 1
ATOM 5270 O O . VAL B 1 234 ? 7.601 19.757 -11.828 1.00 36.85 234 VAL B O 1
ATOM 5274 N N . ALA B 1 235 ? 8.218 19.919 -9.670 1.00 35.98 235 ALA B N 1
ATOM 5275 C CA . ALA B 1 235 ? 7.571 21.213 -9.502 1.00 35.39 235 ALA B CA 1
ATOM 5276 C C . ALA B 1 235 ? 8.291 22.315 -10.272 1.00 36.11 235 ALA B C 1
ATOM 5277 O O . ALA B 1 235 ? 9.470 22.192 -10.625 1.00 34.65 235 ALA B O 1
ATOM 5279 N N . LYS B 1 236 ? 7.563 23.393 -10.537 1.00 36.18 236 LYS B N 1
ATOM 5280 C CA . LYS B 1 236 ? 8.123 24.527 -11.248 1.00 37.50 236 LYS B CA 1
ATOM 5281 C C . LYS B 1 236 ? 9.212 25.131 -10.359 1.00 37.63 236 LYS B C 1
ATOM 5282 O O . LYS B 1 236 ? 9.005 25.311 -9.155 1.00 37.61 236 LYS B O 1
ATOM 5288 N N . HIS B 1 237 ? 10.376 25.414 -10.939 1.00 37.84 237 HIS B N 1
ATOM 5289 C CA . HIS B 1 237 ? 11.470 26.014 -10.180 1.00 39.21 237 HIS B CA 1
ATOM 5290 C C . HIS B 1 237 ? 11.247 27.528 -10.048 1.00 39.50 237 HIS B C 1
ATOM 5291 O O . HIS B 1 237 ? 10.802 28.189 -10.987 1.00 40.59 237 HIS B O 1
ATOM 5298 N N . PRO B 1 238 ? 11.544 28.093 -8.869 1.00 39.83 238 PRO B N 1
ATOM 5299 C CA . PRO B 1 238 ? 12.063 27.382 -7.696 1.00 38.72 238 PRO B CA 1
ATOM 5300 C C . PRO B 1 238 ? 10.949 26.996 -6.725 1.00 37.67 238 PRO B C 1
ATOM 5301 O O . PRO B 1 238 ? 9.817 27.478 -6.825 1.00 37.44 238 PRO B O 1
ATOM 5305 N N . ILE B 1 239 ? 11.284 26.123 -5.784 1.00 36.81 239 ILE B N 1
ATOM 5306 C CA . ILE B 1 239 ? 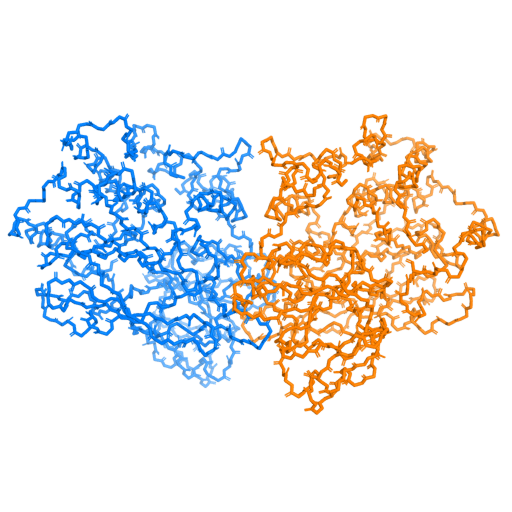10.337 25.705 -4.766 1.00 34.42 239 ILE B CA 1
ATOM 5307 C C . ILE B 1 239 ? 10.552 26.705 -3.636 1.00 34.99 239 ILE B C 1
ATOM 5308 O O . ILE B 1 239 ? 11.692 27.072 -3.330 1.00 34.01 239 ILE B O 1
ATOM 5313 N N . TYR B 1 240 ? 9.468 27.177 -3.038 1.00 35.06 240 TYR B N 1
ATOM 5314 C CA . TYR B 1 240 ? 9.601 28.114 -1.933 1.00 36.45 240 TYR B CA 1
ATOM 5315 C C . TYR B 1 240 ? 9.384 27.385 -0.619 1.00 36.03 240 TYR B C 1
ATOM 5316 O O . TYR B 1 240 ? 8.544 26.483 -0.523 1.00 35.81 240 TYR B O 1
ATOM 5325 N N . GLN B 1 241 ? 10.150 27.777 0.392 1.00 34.45 241 GLN B N 1
ATOM 5326 C CA . GLN B 1 241 ? 10.025 27.171 1.702 1.00 32.24 241 GLN B CA 1
ATOM 5327 C C . GLN B 1 241 ? 9.996 28.253 2.769 1.00 32.05 241 GLN B C 1
ATOM 5328 O O . GLN B 1 241 ? 10.946 29.015 2.914 1.00 33.32 241 GLN B O 1
ATOM 5334 N N . SER B 1 242 ? 8.893 28.324 3.504 1.00 32.13 242 SER B N 1
ATOM 5335 C CA . SER B 1 242 ? 8.740 29.302 4.575 1.00 32.84 242 SER B CA 1
ATOM 5336 C C . SER B 1 242 ? 9.189 28.711 5.919 1.00 34.04 242 SER B C 1
ATOM 5337 O O . SER B 1 242 ? 8.553 27.801 6.445 1.00 34.58 242 SER B O 1
ATOM 5340 N N . LEU B 1 243 ? 10.297 29.224 6.449 1.00 35.92 243 LEU B N 1
ATOM 5341 C CA . LEU B 1 243 ? 10.832 28.785 7.732 1.00 36.97 243 LEU B CA 1
ATOM 5342 C C . LEU B 1 243 ? 10.492 29.866 8.758 1.00 37.67 243 LEU B C 1
ATOM 5343 O O . LEU B 1 243 ? 10.283 31.031 8.407 1.00 37.78 243 LEU B O 1
ATOM 5348 N N . LEU B 1 244 ? 10.435 29.474 10.029 1.00 37.86 244 LEU B N 1
ATOM 5349 C CA . LEU B 1 244 ? 10.177 30.417 11.126 1.00 38.99 244 LEU B CA 1
ATOM 5350 C C . LEU B 1 244 ? 11.504 31.082 11.478 1.00 40.13 244 LEU B C 1
ATOM 5351 O O . LEU B 1 244 ? 12.221 30.590 12.372 1.00 42.91 244 LEU B O 1
ATOM 5356 N N . GLY B 1 245 ? 11.829 32.180 10.790 1.00 40.02 245 GLY B N 1
ATOM 5357 C CA . GLY B 1 245 ? 13.072 32.883 11.040 1.00 39.50 245 GLY B CA 1
ATOM 5358 C C . GLY B 1 245 ? 13.859 32.828 9.759 1.00 39.75 245 GLY B C 1
ATOM 5359 O O . GLY B 1 245 ? 15.063 33.074 9.739 1.00 41.20 245 GLY B O 1
ATOM 5360 N N . GLY B 1 246 ? 13.158 32.488 8.681 1.00 38.32 246 GLY B N 1
ATOM 5361 C CA . GLY B 1 246 ? 13.800 32.398 7.384 1.00 38.22 246 GLY B CA 1
ATOM 5362 C C . GLY B 1 246 ? 14.909 31.359 7.338 1.00 38.44 246 GLY B C 1
ATOM 5363 O O . GLY B 1 246 ? 15.118 30.604 8.293 1.00 39.82 246 GLY B O 1
ATOM 5364 N N . GLY B 1 247 ? 15.613 31.319 6.214 1.00 36.89 247 GLY B N 1
ATOM 5365 C CA . GLY B 1 247 ? 16.694 30.378 6.037 1.00 38.00 247 GLY B CA 1
ATOM 5366 C C . GLY B 1 247 ? 17.706 31.048 5.144 1.00 39.56 247 GLY B C 1
ATOM 5367 O O . GLY B 1 247 ? 17.511 32.195 4.740 1.00 40.49 247 GLY B O 1
ATOM 5368 N N . ASP B 1 248 ? 18.772 30.333 4.810 1.00 41.76 248 ASP B N 1
ATOM 5369 C CA . ASP B 1 248 ? 19.822 30.902 3.986 1.00 44.35 248 ASP B CA 1
ATOM 5370 C C . ASP B 1 248 ? 19.825 30.466 2.522 1.00 45.39 248 ASP B C 1
ATOM 5371 O O . ASP B 1 248 ? 20.207 31.244 1.642 1.00 46.19 248 ASP B O 1
ATOM 5376 N N . ILE B 1 249 ? 19.412 29.229 2.258 1.00 45.55 249 ILE B N 1
ATOM 5377 C CA . ILE B 1 249 ? 19.388 28.713 0.894 1.00 45.49 249 ILE B CA 1
ATOM 5378 C C . ILE B 1 249 ? 18.506 29.542 -0.038 1.00 45.98 249 ILE B C 1
ATOM 5379 O O . ILE B 1 249 ? 17.283 29.617 0.132 1.00 45.52 249 ILE B O 1
ATOM 5384 N N . GLN B 1 250 ? 19.149 30.162 -1.027 1.00 47.00 250 GLN B N 1
ATOM 5385 C CA . GLN B 1 250 ? 18.465 31.004 -2.008 1.00 48.26 250 GLN B CA 1
ATOM 5386 C C . GLN B 1 250 ? 18.963 30.691 -3.421 1.00 49.04 250 GLN B C 1
ATOM 5387 O O . GLN B 1 250 ? 19.444 31.588 -4.113 1.00 49.84 250 GLN B O 1
ATOM 5393 N N . ASN B 1 251 ? 18.858 29.441 -3.860 1.00 49.46 251 ASN B N 1
ATOM 5394 C CA . ASN B 1 251 ? 19.334 29.116 -5.198 1.00 48.98 251 ASN B CA 1
ATOM 5395 C C . ASN B 1 251 ? 18.288 29.240 -6.288 1.00 48.67 251 ASN B C 1
ATOM 5396 O O . ASN B 1 251 ? 17.326 30.013 -6.190 1.00 48.46 251 ASN B O 1
ATOM 5401 N N . GLU B 1 252 ? 18.506 28.467 -7.340 1.00 47.32 252 GLU B N 1
ATOM 5402 C CA . GLU B 1 252 ? 17.642 28.450 -8.505 1.00 46.95 252 GLU B CA 1
ATOM 5403 C C . GLU B 1 252 ? 16.428 27.546 -8.264 1.00 45.46 252 GLU B C 1
ATOM 5404 O O . GLU B 1 252 ? 15.295 27.880 -8.637 1.00 44.21 252 GLU B O 1
ATOM 5410 N N . SER B 1 253 ? 16.671 26.413 -7.613 1.00 44.08 253 SER B N 1
ATOM 5411 C CA . SER B 1 253 ? 15.605 25.459 -7.339 1.00 43.02 253 SER B CA 1
ATOM 5412 C C . SER B 1 253 ? 14.959 25.599 -5.959 1.00 41.95 253 SER B C 1
ATOM 5413 O O . SER B 1 253 ? 13.851 25.100 -5.738 1.00 41.86 253 SER B O 1
ATOM 5416 N N . LEU B 1 254 ? 15.636 26.271 -5.030 1.00 40.43 254 LEU B N 1
ATOM 5417 C CA . LEU B 1 254 ? 15.075 26.442 -3.691 1.00 39.19 254 LEU B CA 1
ATOM 5418 C C . LEU B 1 254 ? 15.223 27.867 -3.165 1.00 39.71 254 LEU B C 1
ATOM 5419 O O . LEU B 1 254 ? 16.301 28.456 -3.226 1.00 39.05 254 LEU B O 1
ATOM 5424 N N . GLN B 1 255 ? 14.130 28.407 -2.637 1.00 39.87 255 GLN B N 1
ATOM 5425 C CA . GLN B 1 255 ? 14.119 29.760 -2.096 1.00 40.99 255 GLN B CA 1
ATOM 5426 C C . GLN B 1 255 ? 13.533 29.783 -0.687 1.00 40.94 255 GLN B C 1
ATOM 5427 O O . GLN B 1 255 ? 12.313 29.892 -0.517 1.00 40.93 255 GLN B O 1
ATOM 5433 N N . GLN B 1 256 ? 14.396 29.682 0.323 1.00 40.51 256 GLN B N 1
ATOM 5434 C CA . GLN B 1 256 ? 13.926 29.703 1.704 1.00 38.80 256 GLN B CA 1
ATOM 5435 C C . GLN B 1 256 ? 13.545 31.125 2.079 1.00 37.89 256 GLN B C 1
ATOM 5436 O O . GLN B 1 256 ? 14.292 32.069 1.834 1.00 37.74 256 GLN B O 1
ATOM 5442 N N . VAL B 1 257 ? 12.367 31.273 2.667 1.00 36.83 257 VAL B N 1
ATOM 5443 C CA . VAL B 1 257 ? 11.877 32.585 3.047 1.00 35.44 257 VAL B CA 1
ATOM 5444 C C . VAL B 1 257 ? 11.358 32.571 4.477 1.00 36.02 257 VAL B C 1
ATOM 5445 O O . VAL B 1 257 ? 11.261 31.519 5.100 1.00 36.97 257 VAL B O 1
ATOM 5449 N N . PRO B 1 258 ? 11.033 33.746 5.024 1.00 36.76 258 PRO B N 1
ATOM 5450 C CA . PRO B 1 258 ? 10.528 33.795 6.401 1.00 36.71 258 PRO B CA 1
ATOM 5451 C C . PRO B 1 258 ? 9.065 33.368 6.550 1.00 36.89 258 PRO B C 1
ATOM 5452 O O . PRO B 1 258 ? 8.355 33.192 5.560 1.00 36.78 258 PRO B O 1
ATOM 5456 N N . GLU B 1 259 ? 8.629 33.200 7.795 1.00 37.03 259 GLU B N 1
ATOM 5457 C CA . GLU B 1 259 ? 7.266 32.780 8.088 1.00 39.26 259 GLU B CA 1
ATOM 5458 C C . GLU B 1 259 ? 6.194 33.628 7.419 1.00 40.39 259 GLU B C 1
ATOM 5459 O O . GLU B 1 259 ? 6.467 34.722 6.918 1.00 41.47 259 GLU B O 1
ATOM 5465 N N . ILE B 1 260 ? 4.966 33.112 7.433 1.00 40.13 260 ILE B N 1
ATOM 5466 C CA . ILE B 1 260 ? 3.819 33.776 6.815 1.00 39.15 260 ILE B CA 1
ATOM 5467 C C . ILE B 1 260 ? 3.022 34.648 7.781 1.00 39.49 260 ILE B C 1
ATOM 5468 O O . ILE B 1 260 ? 2.790 34.255 8.926 1.00 37.81 260 ILE B O 1
ATOM 5473 N N . THR B 1 261 ? 2.603 35.827 7.309 1.00 40.26 261 THR B N 1
ATOM 5474 C CA . THR B 1 261 ? 1.817 36.762 8.122 1.00 40.49 261 THR B CA 1
ATOM 5475 C C . THR B 1 261 ? 0.339 36.637 7.781 1.00 40.29 261 THR B C 1
ATOM 5476 O O . THR B 1 261 ? -0.514 36.615 8.671 1.00 40.94 261 THR B O 1
ATOM 5480 N N . LYS B 1 262 ? 0.036 36.573 6.488 1.00 39.74 262 LYS B N 1
ATOM 5481 C CA . LYS B 1 262 ? -1.342 36.401 6.040 1.00 39.38 262 LYS B CA 1
ATOM 5482 C C . LYS B 1 262 ? -1.496 36.132 4.553 1.00 37.42 262 LYS B C 1
ATOM 5483 O O . LYS B 1 262 ? -0.609 36.420 3.741 1.00 34.96 262 LYS B O 1
ATOM 5489 N N . PHE B 1 263 ? -2.640 35.550 4.219 1.00 37.68 263 PHE B N 1
ATOM 5490 C CA . PHE B 1 263 ? -2.962 35.221 2.841 1.00 38.70 263 PHE B CA 1
ATOM 5491 C C . PHE B 1 263 ? -3.984 36.238 2.364 1.00 39.24 263 PHE B C 1
ATOM 5492 O O . PHE B 1 263 ? -4.991 36.467 3.045 1.00 39.57 263 PHE B O 1
ATOM 5500 N N . ASP B 1 264 ? -3.726 36.857 1.216 1.00 38.26 264 ASP B N 1
ATOM 5501 C CA . ASP B 1 264 ? -4.674 37.815 0.679 1.00 38.22 264 ASP B CA 1
ATOM 5502 C C . ASP B 1 264 ? -5.591 37.035 -0.259 1.00 37.37 264 ASP B C 1
ATOM 5503 O O . ASP B 1 264 ? -5.195 36.671 -1.366 1.00 36.61 264 ASP B O 1
ATOM 5508 N N . PRO B 1 265 ? -6.824 36.749 0.181 1.00 37.30 265 PRO B N 1
ATOM 5509 C CA . PRO B 1 265 ? -7.786 36.005 -0.641 1.00 39.10 265 PRO B CA 1
ATOM 5510 C C . PRO B 1 265 ? -8.079 36.610 -2.013 1.00 41.09 265 PRO B C 1
ATOM 5511 O O . PRO B 1 265 ? -8.275 35.876 -2.990 1.00 41.96 265 PRO B O 1
ATOM 5515 N N . THR B 1 266 ? -8.128 37.931 -2.105 1.00 42.19 266 THR B N 1
ATOM 5516 C CA . THR B 1 266 ? -8.422 38.585 -3.377 1.00 43.14 266 THR B CA 1
ATOM 5517 C C . THR B 1 266 ? -7.320 38.526 -4.413 1.00 43.11 266 THR B C 1
ATOM 5518 O O . THR B 1 266 ? -7.574 38.188 -5.549 1.00 45.50 266 THR B O 1
ATOM 5522 N N . THR B 1 267 ? -6.108 38.906 -4.028 1.00 42.00 267 THR B N 1
ATOM 5523 C CA . THR B 1 267 ? -4.976 38.876 -4.956 1.00 41.01 267 THR B CA 1
ATOM 5524 C C . THR B 1 267 ? -4.324 37.491 -4.899 1.00 40.64 267 THR B C 1
ATOM 5525 O O . THR B 1 267 ? -3.485 37.143 -5.735 1.00 39.90 267 THR B O 1
ATOM 5529 N N . ARG B 1 268 ? -4.741 36.705 -3.909 1.00 39.46 268 ARG B N 1
ATOM 5530 C CA . ARG B 1 268 ? -4.200 35.368 -3.664 1.00 39.06 268 ARG B CA 1
ATOM 5531 C C . ARG B 1 268 ? -2.686 35.482 -3.535 1.00 38.93 268 ARG B C 1
ATOM 5532 O O . ARG B 1 268 ? -1.918 34.693 -4.098 1.00 39.64 268 ARG B O 1
ATOM 5540 N N . GLU B 1 269 ? -2.273 36.508 -2.793 1.00 39.33 269 GLU B N 1
ATOM 5541 C CA . GLU B 1 269 ? -0.864 36.784 -2.525 1.00 38.17 269 GLU B CA 1
ATOM 5542 C C . GLU B 1 269 ? -0.581 36.288 -1.113 1.00 37.02 269 GLU B C 1
ATOM 5543 O O . GLU B 1 269 ? -1.490 36.221 -0.272 1.00 34.55 269 GLU B O 1
ATOM 5549 N N . ILE B 1 270 ? 0.678 35.960 -0.849 1.00 36.18 270 ILE B N 1
ATOM 5550 C CA . ILE B 1 270 ? 1.068 35.465 0.465 1.00 35.73 270 ILE B CA 1
ATOM 5551 C C . ILE B 1 270 ? 2.122 36.401 1.043 1.00 36.40 270 ILE B C 1
ATOM 5552 O O . ILE B 1 270 ? 3.193 36.593 0.452 1.00 35.47 270 ILE B O 1
ATOM 5557 N N . TYR B 1 271 ? 1.804 36.991 2.194 1.00 38.77 271 TYR B N 1
ATOM 5558 C CA . TYR B 1 271 ? 2.708 37.937 2.853 1.00 41.02 271 TYR B CA 1
ATOM 5559 C C . TYR B 1 271 ? 3.597 37.285 3.907 1.00 41.12 271 TYR B C 1
ATOM 5560 O O . TYR B 1 271 ? 3.105 36.711 4.883 1.00 40.98 271 TYR B O 1
ATOM 5569 N N . LEU B 1 272 ? 4.908 37.401 3.715 1.00 41.30 272 LEU B N 1
ATOM 5570 C CA . LEU B 1 272 ? 5.871 36.816 4.638 1.00 42.29 272 LEU B CA 1
ATOM 5571 C C . LEU B 1 272 ? 6.481 37.883 5.553 1.00 43.73 272 LEU B C 1
ATOM 5572 O O . LEU B 1 272 ? 6.728 39.012 5.123 1.00 43.93 272 LEU B O 1
ATOM 5577 N N . LYS B 1 273 ? 6.709 37.518 6.813 1.00 44.91 273 LYS B N 1
ATOM 5578 C CA . LYS B 1 273 ? 7.310 38.418 7.798 1.00 44.44 273 LYS B CA 1
ATOM 5579 C C . LYS B 1 273 ? 8.495 39.115 7.134 1.00 44.73 273 LYS B C 1
ATOM 5580 O O . LYS B 1 273 ? 9.372 38.460 6.567 1.00 44.22 273 LYS B O 1
ATOM 5586 N N . GLY B 1 274 ? 8.512 40.442 7.200 1.00 45.18 274 GLY B N 1
ATOM 5587 C CA . GLY B 1 274 ? 9.595 41.190 6.586 1.00 45.30 274 GLY B CA 1
ATOM 5588 C C . GLY B 1 274 ? 9.184 41.855 5.282 1.00 46.01 274 GLY B C 1
ATOM 5589 O O . GLY B 1 274 ? 10.039 42.253 4.485 1.00 46.59 274 GLY B O 1
ATOM 5590 N N . GLY B 1 275 ? 7.873 41.961 5.061 1.00 46.23 275 GLY B N 1
ATOM 5591 C CA . GLY B 1 275 ? 7.356 42.595 3.856 1.00 45.35 275 GLY B CA 1
ATOM 5592 C C . GLY B 1 275 ? 7.453 41.793 2.569 1.00 44.59 275 GLY B C 1
ATOM 5593 O O . GLY B 1 275 ? 6.889 42.191 1.547 1.00 43.93 275 GLY B O 1
ATOM 5594 N N . LYS B 1 276 ? 8.173 40.675 2.606 1.00 44.49 276 LYS B N 1
ATOM 5595 C CA . LYS B 1 276 ? 8.332 39.823 1.426 1.00 43.83 276 LYS B CA 1
ATOM 5596 C C . LYS B 1 276 ? 6.958 39.301 0.978 1.00 42.72 276 LYS B C 1
ATOM 5597 O O . LYS B 1 276 ? 6.170 38.833 1.801 1.00 42.49 276 LYS B O 1
ATOM 5603 N N . VAL B 1 277 ? 6.669 39.375 -0.320 1.00 41.97 277 VAL B N 1
ATOM 5604 C CA . VAL B 1 277 ? 5.375 38.944 -0.841 1.00 41.86 277 VAL B CA 1
ATOM 5605 C C . VAL B 1 277 ? 5.420 37.890 -1.966 1.00 41.50 277 VAL B C 1
ATOM 5606 O O . VAL B 1 277 ? 6.203 37.995 -2.925 1.00 42.59 277 VAL B O 1
ATOM 5610 N N . LEU B 1 278 ? 4.562 36.879 -1.838 1.00 40.26 278 LEU B N 1
ATOM 5611 C CA . LEU B 1 278 ? 4.486 35.822 -2.840 1.00 39.29 278 LEU B CA 1
ATOM 5612 C C . LEU B 1 278 ? 3.161 35.814 -3.614 1.00 39.01 278 LEU B C 1
ATOM 5613 O O . LEU B 1 278 ? 2.092 36.099 -3.061 1.00 37.28 278 LEU B O 1
ATOM 5618 N N . SER B 1 279 ? 3.244 35.479 -4.899 1.00 39.82 279 SER B N 1
ATOM 5619 C CA . SER B 1 279 ? 2.060 35.415 -5.757 1.00 41.58 279 SER B CA 1
ATOM 5620 C C . SER B 1 279 ? 2.129 34.279 -6.782 1.00 41.79 279 SER B C 1
ATOM 5621 O O . SER B 1 279 ? 3.214 33.790 -7.118 1.00 42.83 279 SER B O 1
ATOM 5624 N N . ASN B 1 280 ? 0.961 33.878 -7.283 1.00 41.65 280 ASN B N 1
ATOM 5625 C CA . ASN B 1 280 ? 0.844 32.805 -8.272 1.00 42.38 280 ASN B CA 1
ATOM 5626 C C . ASN B 1 280 ? 1.281 31.449 -7.725 1.00 41.39 280 ASN B C 1
ATOM 5627 O O . ASN B 1 280 ? 1.776 30.599 -8.469 1.00 42.31 280 ASN B O 1
ATOM 5632 N N . ILE B 1 281 ? 1.111 31.255 -6.424 1.00 40.21 281 ILE B N 1
ATOM 5633 C CA . ILE B 1 281 ? 1.475 29.992 -5.795 1.00 37.70 281 ILE B CA 1
ATOM 5634 C C . ILE B 1 281 ? 0.325 29.025 -6.037 1.00 37.11 281 ILE B C 1
ATOM 5635 O O . ILE B 1 281 ? -0.799 29.244 -5.576 1.00 37.10 281 ILE B O 1
ATOM 5640 N N . ASP B 1 282 ? 0.608 27.959 -6.773 1.00 36.67 282 ASP B N 1
ATOM 5641 C CA . ASP B 1 282 ? -0.408 26.963 -7.083 1.00 35.12 282 ASP B CA 1
ATOM 5642 C C . ASP B 1 282 ? -0.723 26.078 -5.887 1.00 33.95 282 ASP B C 1
ATOM 5643 O O . ASP B 1 282 ? -1.885 25.736 -5.645 1.00 33.00 282 ASP B O 1
ATOM 5648 N N . ARG B 1 283 ? 0.310 25.716 -5.131 1.00 31.94 283 ARG B N 1
ATOM 5649 C CA . ARG B 1 283 ? 0.107 24.867 -3.968 1.00 29.60 283 ARG B CA 1
ATOM 5650 C C . ARG B 1 283 ? 0.858 25.331 -2.729 1.00 27.91 283 ARG B C 1
ATOM 5651 O O . ARG B 1 283 ? 2.045 25.651 -2.779 1.00 27.25 283 ARG B O 1
ATOM 5659 N N . VAL B 1 284 ? 0.151 25.355 -1.613 1.00 26.45 284 VAL B N 1
ATOM 5660 C CA . VAL B 1 284 ? 0.768 25.690 -0.348 1.00 27.63 284 VAL B CA 1
ATOM 5661 C C . VAL B 1 284 ? 0.673 24.376 0.415 1.00 26.85 284 VAL B C 1
ATOM 5662 O O . VAL B 1 284 ? -0.431 23.887 0.669 1.00 28.05 284 VAL B O 1
ATOM 5666 N N . ILE B 1 285 ? 1.816 23.785 0.750 1.00 25.70 285 ILE B N 1
ATOM 5667 C CA . ILE B 1 285 ? 1.808 22.523 1.489 1.00 25.09 285 ILE B CA 1
ATOM 5668 C C . ILE B 1 285 ? 2.329 22.708 2.906 1.00 24.03 285 ILE B C 1
ATOM 5669 O O . ILE B 1 285 ? 3.519 22.923 3.118 1.00 22.72 285 ILE B O 1
ATOM 5674 N N . TYR B 1 286 ? 1.425 22.616 3.873 1.00 25.50 286 TYR B N 1
ATOM 5675 C CA . TYR B 1 286 ? 1.785 22.765 5.272 1.00 26.30 286 TYR B CA 1
ATOM 5676 C C . TYR B 1 286 ? 2.467 21.524 5.848 1.00 26.04 286 TYR B C 1
ATOM 5677 O O . TYR B 1 286 ? 1.842 20.482 6.026 1.00 25.95 286 TYR B O 1
ATOM 5686 N N . CYS B 1 287 ? 3.762 21.652 6.118 1.00 25.66 287 CYS B N 1
ATOM 5687 C CA . CYS B 1 287 ? 4.557 20.579 6.699 1.00 25.00 287 CYS B CA 1
ATOM 5688 C C . CYS B 1 287 ? 4.878 21.057 8.109 1.00 25.60 287 CYS B C 1
ATOM 5689 O O . CYS B 1 287 ? 6.024 21.047 8.552 1.00 24.76 287 CYS B O 1
ATOM 5692 N N . THR B 1 288 ? 3.826 21.479 8.797 1.00 25.97 288 THR B N 1
ATOM 5693 C CA . THR B 1 288 ? 3.925 22.020 10.134 1.00 25.50 288 THR B CA 1
ATOM 5694 C C . THR B 1 288 ? 3.632 21.040 11.258 1.00 26.63 288 THR B C 1
ATOM 5695 O O . THR B 1 288 ? 3.345 21.446 12.388 1.00 26.59 288 THR B O 1
ATOM 5699 N N . GLY B 1 289 ? 3.697 19.747 10.955 1.00 25.57 289 GLY B N 1
ATOM 5700 C CA . GLY B 1 289 ? 3.486 18.756 11.992 1.00 23.45 289 GLY B CA 1
ATOM 5701 C C . GLY B 1 289 ? 2.066 18.419 12.387 1.00 22.63 289 GLY B C 1
ATOM 5702 O O . GLY B 1 289 ? 1.117 18.664 11.642 1.00 22.70 289 GLY B O 1
ATOM 5703 N N . TYR B 1 290 ? 1.935 17.855 13.585 1.00 22.07 290 TYR B N 1
ATOM 5704 C CA . TYR B 1 290 ? 0.645 17.421 14.108 1.00 21.28 290 TYR B CA 1
ATOM 5705 C C . TYR B 1 290 ? 0.433 17.850 15.557 1.00 21.09 290 TYR B C 1
ATOM 5706 O O . TYR B 1 290 ? 1.295 18.469 16.173 1.00 20.64 290 TYR B O 1
ATOM 5715 N N . LEU B 1 291 ? -0.727 17.501 16.092 1.00 21.58 291 LEU B N 1
ATOM 5716 C CA . LEU B 1 291 ? -1.078 17.822 17.464 1.00 23.52 291 LEU B CA 1
ATOM 5717 C C . LEU B 1 291 ? -1.276 16.518 18.220 1.00 24.24 291 LEU B C 1
ATOM 5718 O O . LEU B 1 291 ? -1.708 15.524 17.632 1.00 25.95 291 LEU B O 1
ATOM 5723 N N . TYR B 1 292 ? -0.964 16.505 19.512 1.00 23.55 292 TYR B N 1
ATOM 5724 C CA . TYR B 1 292 ? -1.204 15.297 20.285 1.00 23.37 292 TYR B CA 1
ATOM 5725 C C . TYR B 1 292 ? -2.711 15.298 20.473 1.00 24.81 292 TYR B C 1
ATOM 5726 O O . TYR B 1 292 ? -3.333 16.359 20.461 1.00 25.54 292 TYR B O 1
ATOM 5735 N N . SER B 1 293 ? -3.301 14.123 20.646 1.00 25.73 293 SER B N 1
ATOM 5736 C CA . SER B 1 293 ? -4.743 14.045 20.793 1.00 28.03 293 SER B CA 1
ATOM 5737 C C . SER B 1 293 ? -5.210 12.938 21.721 1.00 30.11 293 SER B C 1
ATOM 5738 O O . SER B 1 293 ? -4.702 11.816 21.681 1.00 31.50 293 SER B O 1
ATOM 5741 N N . VAL B 1 294 ? -6.180 13.273 22.564 1.00 30.95 294 VAL B N 1
ATOM 5742 C CA . VAL B 1 294 ? -6.771 12.325 23.495 1.00 31.82 294 VAL B CA 1
ATOM 5743 C C . VAL B 1 294 ? -8.277 12.521 23.329 1.00 33.76 294 VAL B C 1
ATOM 5744 O O . VAL B 1 294 ? -8.945 13.099 24.190 1.00 34.55 294 VAL B O 1
ATOM 5748 N N . PRO B 1 295 ? -8.826 12.038 22.200 1.00 34.23 295 PRO B N 1
ATOM 5749 C CA . PRO B 1 295 ? -10.236 12.110 21.805 1.00 34.12 295 PRO B CA 1
ATOM 5750 C C . PRO B 1 295 ? -11.190 11.257 22.627 1.00 35.18 295 PRO B C 1
ATOM 5751 O O . PRO B 1 295 ? -12.099 10.625 22.077 1.00 37.16 295 PRO B O 1
ATOM 5755 N N . PHE B 1 296 ? -10.989 11.234 23.937 1.00 34.35 296 PHE B N 1
ATOM 5756 C CA . PHE B 1 296 ? -11.853 10.455 24.806 1.00 33.89 296 PHE B CA 1
ATOM 5757 C C . PHE B 1 296 ? -12.495 11.408 25.806 1.00 34.57 296 PHE B C 1
ATOM 5758 O O . PHE B 1 296 ? -11.838 11.901 26.721 1.00 34.23 296 PHE B O 1
ATOM 5766 N N . PRO B 1 297 ? -13.796 11.683 25.628 1.00 35.25 297 PRO B N 1
ATOM 5767 C CA . PRO B 1 297 ? -14.618 12.572 26.453 1.00 34.53 297 PRO B CA 1
ATOM 5768 C C . PRO B 1 297 ? -14.258 12.662 27.925 1.00 33.95 297 PRO B C 1
ATOM 5769 O O . PRO B 1 297 ? -13.958 13.739 28.425 1.00 34.83 297 PRO B O 1
ATOM 5773 N N . SER B 1 298 ? -14.288 11.532 28.619 1.00 34.22 298 SER B N 1
ATOM 5774 C CA . SER B 1 298 ? -13.987 11.508 30.043 1.00 34.12 298 SER B CA 1
ATOM 5775 C C . SER B 1 298 ? -12.557 11.902 30.395 1.00 35.25 298 SER B C 1
ATOM 5776 O O . SER B 1 298 ? -12.253 12.149 31.562 1.00 35.85 298 SER B O 1
ATOM 5779 N N . LEU B 1 299 ? -11.676 11.949 29.401 1.00 34.90 299 LEU B N 1
ATOM 5780 C CA . LEU B 1 299 ? -10.289 12.318 29.655 1.00 34.09 299 LEU B CA 1
ATOM 5781 C C . LEU B 1 299 ? -10.027 13.731 29.171 1.00 34.67 299 LEU B C 1
ATOM 5782 O O . LEU B 1 299 ? -9.233 14.460 29.762 1.00 34.27 299 LEU B O 1
ATOM 5787 N N . ALA B 1 300 ? -10.716 14.119 28.103 1.00 35.56 300 ALA B N 1
ATOM 5788 C CA . ALA B 1 300 ? -10.566 15.449 27.527 1.00 35.93 300 ALA B CA 1
ATOM 5789 C C . ALA B 1 300 ? -11.206 16.550 28.379 1.00 36.62 300 ALA B C 1
ATOM 5790 O O . ALA B 1 300 ? -10.765 17.702 28.339 1.00 36.84 300 ALA B O 1
ATOM 5792 N N . LYS B 1 301 ? -12.236 16.205 29.151 1.00 37.84 301 LYS B N 1
ATOM 5793 C CA . LYS B 1 301 ? -12.906 17.198 29.993 1.00 38.00 301 LYS B CA 1
ATOM 5794 C C . LYS B 1 301 ? -12.011 17.604 31.158 1.00 39.14 301 LYS B C 1
ATOM 5795 O O . LYS B 1 301 ? -12.133 18.708 31.686 1.00 40.32 301 LYS B O 1
ATOM 5801 N N . LEU B 1 302 ? -11.105 16.712 31.550 1.00 39.46 302 LEU B N 1
ATOM 5802 C CA . LEU B 1 302 ? -10.179 16.995 32.644 1.00 40.59 302 LEU B CA 1
ATOM 5803 C C . LEU B 1 302 ? -9.352 18.248 32.327 1.00 41.34 302 LEU B C 1
ATOM 5804 O O . LEU B 1 302 ? -8.484 18.221 31.452 1.00 41.59 302 LEU B O 1
ATOM 5809 N N . LYS B 1 303 ? -9.614 19.339 33.044 1.00 42.62 303 LYS B N 1
ATOM 5810 C CA . LYS B 1 303 ? -8.900 20.593 32.803 1.00 42.78 303 LYS B CA 1
ATOM 5811 C C . LYS B 1 303 ? -7.922 21.051 33.890 1.00 42.56 303 LYS B C 1
ATOM 5812 O O . LYS B 1 303 ? -6.978 21.794 33.599 1.00 42.31 303 LYS B O 1
ATOM 5818 N N . SER B 1 304 ? -8.140 20.623 35.133 1.00 42.22 304 SER B N 1
ATOM 5819 C CA . SER B 1 304 ? -7.274 21.050 36.235 1.00 41.97 304 SER B CA 1
ATOM 5820 C C . SER B 1 304 ? -5.806 20.646 36.086 1.00 41.51 304 SER B C 1
ATOM 5821 O O . SER B 1 304 ? -5.491 19.519 35.702 1.00 41.15 304 SER B O 1
ATOM 5824 N N . PRO B 1 305 ? -4.888 21.571 36.408 1.00 41.02 305 PRO B N 1
ATOM 5825 C CA . PRO B 1 305 ? -3.436 21.374 36.331 1.00 40.07 305 PRO B CA 1
ATOM 5826 C C . PRO B 1 305 ? -2.958 20.022 36.848 1.00 40.10 305 PRO B C 1
ATOM 5827 O O . PRO B 1 305 ? -2.050 19.419 36.280 1.00 40.01 305 PRO B O 1
ATOM 5831 N N . GLU B 1 306 ? -3.572 19.557 37.930 1.00 39.83 306 GLU B N 1
ATOM 5832 C CA . GLU B 1 306 ? -3.205 18.285 38.532 1.00 39.64 306 GLU B CA 1
ATOM 5833 C C . GLU B 1 306 ? -3.772 17.054 37.811 1.00 38.39 306 GLU B C 1
ATOM 5834 O O . GLU B 1 306 ? -3.211 15.963 37.923 1.00 36.98 306 GLU B O 1
ATOM 5840 N N . THR B 1 307 ? -4.867 17.218 37.068 1.00 37.01 307 THR B N 1
ATOM 5841 C CA . THR B 1 307 ? -5.476 16.072 36.387 1.00 35.17 307 THR B CA 1
ATOM 5842 C C . THR B 1 307 ? -5.543 16.100 34.862 1.00 34.52 307 THR B C 1
ATOM 5843 O O . THR B 1 307 ? -5.786 15.064 34.240 1.00 34.68 307 THR B O 1
ATOM 5847 N N . LYS B 1 308 ? -5.333 17.259 34.252 1.00 32.54 308 LYS B N 1
ATOM 5848 C CA . LYS B 1 308 ? -5.430 17.358 32.798 1.00 32.48 308 LYS B CA 1
ATOM 5849 C C . LYS B 1 308 ? -4.426 16.547 31.986 1.00 32.42 308 LYS B C 1
ATOM 5850 O O . LYS B 1 308 ? -3.284 16.329 32.400 1.00 31.79 308 LYS B O 1
ATOM 5856 N N . LEU B 1 309 ? -4.872 16.118 30.809 1.00 31.53 309 LEU B N 1
ATOM 5857 C CA . LEU B 1 309 ? -4.052 15.338 29.896 1.00 29.74 309 LEU B CA 1
ATOM 5858 C C . LEU B 1 309 ? -3.695 16.163 28.673 1.00 29.24 309 LEU B C 1
ATOM 5859 O O . LEU B 1 309 ? -2.542 16.190 28.253 1.00 30.57 309 LEU B O 1
ATOM 5864 N N . ILE B 1 310 ? -4.680 16.848 28.110 1.00 29.44 310 ILE B N 1
ATOM 5865 C CA . ILE B 1 310 ? -4.441 17.658 26.921 1.00 30.91 310 ILE B CA 1
ATOM 5866 C C . ILE B 1 310 ? -5.005 19.074 27.022 1.00 30.44 310 ILE B C 1
ATOM 5867 O O . ILE B 1 310 ? -6.063 19.293 27.610 1.00 30.28 310 ILE B O 1
ATOM 5872 N N . ASP B 1 311 ? -4.277 20.033 26.454 1.00 30.46 311 ASP B N 1
ATOM 5873 C CA . ASP B 1 311 ? -4.734 21.412 26.418 1.00 30.62 311 ASP B CA 1
ATOM 5874 C C . ASP B 1 311 ? -4.657 21.931 24.985 1.00 28.76 311 ASP B C 1
ATOM 5875 O O . ASP B 1 311 ? -5.660 21.903 24.275 1.00 28.43 311 ASP B O 1
ATOM 5880 N N . ASP B 1 312 ? -3.480 22.364 24.542 1.00 27.86 312 ASP B N 1
ATOM 5881 C CA . ASP B 1 312 ? -3.331 22.880 23.185 1.00 28.05 312 ASP B CA 1
ATOM 5882 C C . ASP B 1 312 ? -2.826 21.834 22.194 1.00 26.53 312 ASP B C 1
ATOM 5883 O O . ASP B 1 312 ? -2.695 22.111 21.004 1.00 24.70 312 ASP B O 1
ATOM 5888 N N . GLY B 1 313 ? -2.534 20.636 22.692 1.00 26.96 313 GLY B N 1
ATOM 5889 C CA . GLY B 1 313 ? -2.058 19.571 21.828 1.00 25.02 313 GLY B CA 1
ATOM 5890 C C . GLY B 1 313 ? -0.556 19.584 21.610 1.00 25.02 313 GLY B C 1
ATOM 5891 O O . GLY B 1 313 ? -0.031 18.834 20.778 1.00 25.23 313 GLY B O 1
ATOM 5892 N N . SER B 1 314 ? 0.142 20.436 22.353 1.00 23.24 314 SER B N 1
ATOM 5893 C CA . SER B 1 314 ? 1.594 20.532 22.235 1.00 21.29 314 SER B CA 1
ATOM 5894 C C . SER B 1 314 ? 2.237 19.291 22.852 1.00 20.91 314 SER B C 1
ATOM 5895 O O . SER B 1 314 ? 3.360 18.926 22.517 1.00 19.61 314 SER B O 1
ATOM 5898 N N . HIS B 1 315 ? 1.509 18.648 23.757 1.00 22.03 315 HIS B N 1
ATOM 5899 C CA . HIS B 1 315 ? 2.006 17.460 24.436 1.00 22.51 315 HIS B CA 1
ATOM 5900 C C . HIS B 1 315 ? 0.903 16.905 25.315 1.00 22.75 315 HIS B C 1
ATOM 5901 O O . HIS B 1 315 ? -0.183 17.486 25.402 1.00 21.50 315 HIS B O 1
ATOM 5908 N N . VAL B 1 316 ? 1.196 15.785 25.971 1.00 21.81 316 VAL B N 1
ATOM 5909 C CA . VAL B 1 316 ? 0.256 15.163 26.892 1.00 22.46 316 VAL B CA 1
ATOM 5910 C C . VAL B 1 316 ? 0.795 15.484 28.280 1.00 24.22 316 VAL B C 1
ATOM 5911 O O . VAL B 1 316 ? 1.960 15.216 28.575 1.00 24.81 316 VAL B O 1
ATOM 5915 N N . HIS B 1 317 ? -0.054 16.047 29.131 1.00 25.03 317 HIS B N 1
ATOM 5916 C CA . HIS B 1 317 ? 0.383 16.440 30.461 1.00 25.29 317 HIS B CA 1
ATOM 5917 C C . HIS B 1 317 ? 0.199 15.402 31.557 1.00 25.23 317 HIS B C 1
ATOM 5918 O O . HIS B 1 317 ? -0.567 14.446 31.417 1.00 26.39 317 HIS B O 1
ATOM 5925 N N . ASN B 1 318 ? 0.921 15.609 32.651 1.00 24.70 318 ASN B N 1
ATOM 5926 C CA . ASN B 1 318 ? 0.867 14.742 33.816 1.00 24.16 318 ASN B CA 1
ATOM 5927 C C . ASN B 1 318 ? 1.232 13.283 33.599 1.00 23.23 318 ASN B C 1
ATOM 5928 O O . ASN B 1 318 ? 0.616 12.398 34.180 1.00 23.80 318 ASN B O 1
ATOM 5933 N N . VAL B 1 319 ? 2.241 13.029 32.777 1.00 23.25 319 VAL B N 1
ATOM 5934 C CA . VAL B 1 319 ? 2.667 11.658 32.542 1.00 23.99 319 VAL B CA 1
ATOM 5935 C C . VAL B 1 319 ? 4.105 11.432 32.998 1.00 22.35 319 VAL B C 1
ATOM 5936 O O . VAL B 1 319 ? 5.045 11.833 32.321 1.00 22.61 319 VAL B O 1
ATOM 5940 N N . TYR B 1 320 ? 4.268 10.792 34.154 1.00 22.97 320 TYR B N 1
ATOM 5941 C CA . TYR B 1 320 ? 5.598 10.513 34.704 1.00 21.44 320 TYR B CA 1
ATOM 5942 C C . TYR B 1 320 ? 6.418 9.691 33.719 1.00 21.96 320 TYR B C 1
ATOM 5943 O O . TYR B 1 320 ? 6.000 8.605 33.311 1.00 21.07 320 TYR B O 1
ATOM 5952 N N . GLN B 1 321 ? 7.592 10.206 33.365 1.00 22.32 321 GLN B N 1
ATOM 5953 C CA . GLN B 1 321 ? 8.491 9.557 32.408 1.00 23.34 321 GLN B CA 1
ATOM 5954 C C . GLN B 1 321 ? 7.822 9.429 31.039 1.00 22.85 321 GLN B C 1
ATOM 5955 O O . GLN B 1 321 ? 8.192 8.577 30.232 1.00 22.28 321 GLN B O 1
ATOM 5961 N N . HIS B 1 322 ? 6.834 10.289 30.796 1.00 23.25 322 HIS B N 1
ATOM 5962 C CA . HIS B 1 322 ? 6.079 10.307 29.545 1.00 21.67 322 HIS B CA 1
ATOM 5963 C C . HIS B 1 322 ? 5.203 9.071 29.434 1.00 22.47 322 HIS B C 1
ATOM 5964 O O . HIS B 1 322 ? 4.659 8.786 28.372 1.00 21.02 322 HIS B O 1
ATOM 5971 N N . ILE B 1 323 ? 5.062 8.349 30.542 1.00 22.93 323 ILE B N 1
ATOM 5972 C CA . ILE B 1 323 ? 4.281 7.120 30.565 1.00 21.32 323 ILE B CA 1
ATOM 5973 C C . ILE B 1 323 ? 3.076 7.087 31.502 1.00 22.24 323 ILE B C 1
ATOM 5974 O O . ILE B 1 323 ? 1.929 7.090 31.051 1.00 22.02 323 ILE B O 1
ATOM 5979 N N . PHE B 1 324 ? 3.341 7.055 32.805 1.00 22.35 324 PHE B N 1
ATOM 5980 C CA . PHE B 1 324 ? 2.282 6.942 33.798 1.00 23.02 324 PHE B CA 1
ATOM 5981 C C . PHE B 1 324 ? 1.536 8.208 34.209 1.00 23.77 324 PHE B C 1
ATOM 5982 O O . PHE B 1 324 ? 2.129 9.190 34.665 1.00 23.93 324 PHE B O 1
ATOM 5990 N N . TYR B 1 325 ? 0.219 8.161 34.049 1.00 23.74 325 TYR B N 1
ATOM 5991 C CA . TYR B 1 325 ? -0.646 9.259 34.434 1.00 25.79 325 TYR B CA 1
ATOM 5992 C C . TYR B 1 325 ? -0.422 9.402 35.942 1.00 26.58 325 TYR B C 1
ATOM 5993 O O . TYR B 1 325 ? -0.771 8.514 36.716 1.00 26.32 325 TYR B O 1
ATOM 6002 N N . ILE B 1 326 ? 0.180 10.513 36.353 1.00 27.25 326 ILE B N 1
ATOM 6003 C CA . ILE B 1 326 ? 0.483 10.725 37.760 1.00 28.75 326 ILE B CA 1
ATOM 6004 C C . ILE B 1 326 ? -0.679 10.503 38.733 1.00 28.40 326 ILE B C 1
ATOM 6005 O O . ILE B 1 326 ? -0.526 9.786 39.718 1.00 31.21 326 ILE B O 1
ATOM 6010 N N . PRO B 1 327 ? -1.857 11.086 38.464 1.00 27.95 327 PRO B N 1
ATOM 6011 C CA . PRO B 1 327 ? -3.009 10.910 39.357 1.00 28.78 327 PRO B CA 1
ATOM 6012 C C . PRO B 1 327 ? -3.441 9.455 39.526 1.00 30.38 327 PRO B C 1
ATOM 6013 O O . PRO B 1 327 ? -3.866 9.049 40.609 1.00 32.16 327 PRO B O 1
ATOM 6017 N N . ASP B 1 328 ? -3.329 8.676 38.451 1.00 29.72 328 ASP B N 1
ATOM 6018 C CA . ASP B 1 328 ? -3.733 7.270 38.460 1.00 28.91 328 ASP B CA 1
ATOM 6019 C C . ASP B 1 328 ? -2.809 6.487 37.527 1.00 29.03 328 ASP B C 1
ATOM 6020 O O . ASP B 1 328 ? -3.033 6.433 36.322 1.00 27.99 328 ASP B O 1
ATOM 6025 N N . PRO B 1 329 ? -1.764 5.856 38.074 1.00 29.38 329 PRO B N 1
ATOM 6026 C CA . PRO B 1 329 ? -0.854 5.101 37.208 1.00 29.01 329 PRO B CA 1
ATOM 6027 C C . PRO B 1 329 ? -1.441 3.903 36.453 1.00 29.46 329 PRO B C 1
ATOM 6028 O O . PRO B 1 329 ? -0.709 3.226 35.734 1.00 29.51 329 PRO B O 1
ATOM 6032 N N . THR B 1 330 ? -2.737 3.629 36.606 1.00 28.52 330 THR B N 1
ATOM 6033 C CA . THR B 1 330 ? -3.337 2.504 35.886 1.00 29.16 330 THR B CA 1
ATOM 6034 C C . THR B 1 330 ? -3.685 2.959 34.470 1.00 29.63 330 THR B C 1
ATOM 6035 O O . THR B 1 330 ? -4.245 2.204 33.671 1.00 31.54 330 THR B O 1
ATOM 6039 N N . LEU B 1 331 ? -3.361 4.217 34.183 1.00 28.29 331 LEU B N 1
ATOM 6040 C CA . LEU B 1 331 ? -3.555 4.794 32.860 1.00 26.19 331 LEU B CA 1
ATOM 6041 C C . LEU B 1 331 ? -2.147 5.177 32.426 1.00 25.50 331 LEU B C 1
ATOM 6042 O O . LEU B 1 331 ? -1.446 5.893 33.144 1.00 24.47 331 LEU B O 1
ATOM 6047 N N . ALA B 1 332 ? -1.713 4.678 31.275 1.00 24.33 332 ALA B N 1
ATOM 6048 C CA . ALA B 1 332 ? -0.378 4.991 30.790 1.00 23.06 332 ALA B CA 1
ATOM 6049 C C . ALA B 1 332 ? -0.389 5.247 29.288 1.00 23.17 332 ALA B C 1
ATOM 6050 O O . ALA B 1 332 ? -1.388 4.998 28.608 1.00 23.95 332 ALA B O 1
ATOM 6052 N N . PHE B 1 333 ? 0.727 5.762 28.784 1.00 21.41 333 PHE B N 1
ATOM 6053 C CA . PHE B 1 333 ? 0.876 6.084 27.373 1.00 19.84 333 PHE B CA 1
ATOM 6054 C C . PHE B 1 333 ? 2.218 5.572 26.882 1.00 20.21 333 PHE B C 1
ATOM 6055 O O . PHE B 1 333 ? 3.216 5.676 27.594 1.00 21.12 333 PHE B O 1
ATOM 6063 N N . VAL B 1 334 ? 2.237 5.033 25.666 1.00 19.46 334 VAL B N 1
ATOM 6064 C CA . VAL B 1 334 ? 3.466 4.537 25.059 1.00 19.31 334 VAL B CA 1
ATOM 6065 C C . VAL B 1 334 ? 3.542 5.147 23.666 1.00 18.59 334 VAL B C 1
ATOM 6066 O O . VAL B 1 334 ? 2.570 5.103 22.919 1.00 18.62 334 VAL B O 1
ATOM 6070 N N . GLY B 1 335 ? 4.686 5.736 23.330 1.00 19.38 335 GLY B N 1
ATOM 6071 C CA . GLY B 1 335 ? 4.853 6.325 22.014 1.00 16.92 335 GLY B CA 1
ATOM 6072 C C . GLY B 1 335 ? 4.762 7.836 21.917 1.00 17.36 335 GLY B C 1
ATOM 6073 O O . GLY B 1 335 ? 4.735 8.366 20.811 1.00 18.03 335 GLY B O 1
ATOM 6074 N N . LEU B 1 336 ? 4.731 8.534 23.052 1.00 16.57 336 LEU B N 1
ATOM 6075 C CA . LEU B 1 336 ? 4.630 9.996 23.057 1.00 17.21 336 LEU B CA 1
ATOM 6076 C C . LEU B 1 336 ? 5.938 10.689 22.694 1.00 17.49 336 LEU B C 1
ATOM 6077 O O . LEU B 1 336 ? 5.932 11.823 22.237 1.00 18.77 336 LEU B O 1
ATOM 6082 N N . ALA B 1 337 ? 7.059 10.002 22.885 1.00 17.96 337 ALA B N 1
ATOM 6083 C CA . ALA B 1 337 ? 8.367 10.585 22.599 1.00 19.47 337 ALA B CA 1
ATOM 6084 C C . ALA B 1 337 ? 8.494 11.229 21.223 1.00 20.91 337 ALA B C 1
ATOM 6085 O O . ALA B 1 337 ? 7.990 10.715 20.218 1.00 20.61 337 ALA B O 1
ATOM 6087 N N . LEU B 1 338 ? 9.201 12.354 21.194 1.00 20.63 338 LEU B N 1
ATOM 6088 C CA . LEU B 1 338 ? 9.424 13.118 19.976 1.00 21.42 338 LEU B CA 1
ATOM 6089 C C . LEU B 1 338 ? 10.919 13.094 19.653 1.00 21.31 338 LEU B C 1
ATOM 6090 O O . LEU B 1 338 ? 11.744 13.009 20.563 1.00 20.32 338 LEU B O 1
ATOM 6095 N N . HIS B 1 339 ? 11.266 13.145 18.367 1.00 19.81 339 HIS B N 1
ATOM 6096 C CA . HIS B 1 339 ? 12.666 13.151 17.939 1.00 20.78 339 HIS B CA 1
ATOM 6097 C C . HIS B 1 339 ? 13.449 11.923 18.390 1.00 22.12 339 HIS B C 1
ATOM 6098 O O . HIS B 1 339 ? 14.609 12.029 18.807 1.00 22.49 339 HIS B O 1
ATOM 6105 N N . VAL B 1 340 ? 12.813 10.759 18.293 1.00 20.97 340 VAL B N 1
ATOM 6106 C CA . VAL B 1 340 ? 13.430 9.504 18.686 1.00 19.90 340 VAL B CA 1
ATOM 6107 C C . VAL B 1 340 ? 13.312 8.466 17.570 1.00 20.07 340 VAL B C 1
ATOM 6108 O O . VAL B 1 340 ? 12.796 8.742 16.478 1.00 20.47 340 VAL B O 1
ATOM 6112 N N . VAL B 1 341 ? 13.834 7.279 17.844 1.00 19.95 341 VAL B N 1
ATOM 6113 C CA . VAL B 1 341 ? 13.741 6.159 16.923 1.00 19.17 341 VAL B CA 1
ATOM 6114 C C . VAL B 1 341 ? 12.591 5.405 17.584 1.00 19.31 341 VAL B C 1
ATOM 6115 O O . VAL B 1 341 ? 12.779 4.709 18.576 1.00 20.57 341 VAL B O 1
ATOM 6119 N N . PRO B 1 342 ? 11.372 5.574 17.054 1.00 20.03 342 PRO B N 1
ATOM 6120 C CA . PRO B 1 342 ? 10.103 4.991 17.501 1.00 18.94 342 PRO B CA 1
ATOM 6121 C C . PRO B 1 342 ? 10.021 3.575 18.071 1.00 18.98 342 PRO B C 1
ATOM 6122 O O . PRO B 1 342 ? 9.664 3.403 19.237 1.00 17.13 342 PRO B O 1
ATOM 6126 N N . PHE B 1 343 ? 10.322 2.566 17.255 1.00 18.35 343 PHE B N 1
ATOM 6127 C CA . PHE B 1 343 ? 10.217 1.176 17.710 1.00 19.07 343 PHE B CA 1
ATOM 6128 C C . PHE B 1 343 ? 11.018 0.858 18.985 1.00 18.85 343 PHE B C 1
ATOM 6129 O O . PHE B 1 343 ? 10.465 0.346 19.951 1.00 19.39 343 PHE B O 1
ATOM 6137 N N . PRO B 1 344 ? 12.323 1.166 19.006 1.00 18.81 344 PRO B N 1
ATOM 6138 C CA . PRO B 1 344 ? 13.138 0.886 20.191 1.00 18.88 344 PRO B CA 1
ATOM 6139 C C . PRO B 1 344 ? 12.669 1.671 21.411 1.00 18.29 344 PRO B C 1
ATOM 6140 O O . PRO B 1 344 ? 12.618 1.148 22.518 1.00 18.75 344 PRO B O 1
ATOM 6144 N N . THR B 1 345 ? 12.328 2.937 21.200 1.00 19.24 345 THR B N 1
ATOM 6145 C CA . THR B 1 345 ? 11.876 3.789 22.285 1.00 18.16 345 THR B CA 1
ATOM 6146 C C . THR B 1 345 ? 10.554 3.311 22.889 1.00 18.78 345 THR B C 1
ATOM 6147 O O . THR B 1 345 ? 10.382 3.336 24.114 1.00 18.88 345 THR B O 1
ATOM 6151 N N . SER B 1 346 ? 9.616 2.878 22.053 1.00 17.23 346 SER B N 1
ATOM 6152 C CA . SER B 1 346 ? 8.348 2.391 22.597 1.00 17.18 346 SER B CA 1
ATOM 6153 C C . SER B 1 346 ? 8.566 1.064 23.301 1.00 17.14 346 SER B C 1
ATOM 6154 O O . SER B 1 346 ? 7.909 0.762 24.299 1.00 16.87 346 SER B O 1
ATOM 6157 N N . GLN B 1 347 ? 9.492 0.267 22.786 1.00 16.85 347 GLN B N 1
ATOM 6158 C CA . GLN B 1 347 ? 9.761 -1.015 23.412 1.00 18.87 347 GLN B CA 1
ATOM 6159 C C . GLN B 1 347 ? 10.376 -0.775 24.787 1.00 19.07 347 GLN B C 1
ATOM 6160 O O . GLN B 1 347 ? 10.039 -1.467 25.743 1.00 20.98 347 GLN B O 1
ATOM 6166 N N . ALA B 1 348 ? 11.264 0.215 24.886 1.00 20.56 348 ALA B N 1
ATOM 6167 C CA . ALA B 1 348 ? 11.907 0.544 26.161 1.00 18.87 348 ALA B CA 1
ATOM 6168 C C . ALA B 1 348 ? 10.840 0.886 27.186 1.00 18.16 348 ALA B C 1
ATOM 6169 O O . ALA B 1 348 ? 10.903 0.439 28.324 1.00 19.67 348 ALA B O 1
ATOM 6171 N N . GLN B 1 349 ? 9.864 1.689 26.774 1.00 18.76 349 GLN B N 1
ATOM 6172 C CA . GLN B 1 349 ? 8.770 2.077 27.653 1.00 18.75 349 GLN B CA 1
ATOM 6173 C C . GLN B 1 349 ? 7.914 0.862 27.994 1.00 19.08 349 GLN B C 1
ATOM 6174 O O . GLN B 1 349 ? 7.544 0.670 29.145 1.00 21.05 349 GLN B O 1
ATOM 6180 N N . ALA B 1 350 ? 7.586 0.057 26.985 1.00 19.27 350 ALA B N 1
ATOM 6181 C CA . ALA B 1 350 ? 6.762 -1.136 27.177 1.00 20.18 350 ALA B CA 1
ATOM 6182 C C . ALA B 1 350 ? 7.352 -2.104 28.203 1.00 20.45 350 ALA B C 1
ATOM 6183 O O . ALA B 1 350 ? 6.634 -2.617 29.060 1.00 21.09 350 ALA B O 1
ATOM 6185 N N . ALA B 1 351 ? 8.651 -2.361 28.113 1.00 20.13 351 ALA B N 1
ATOM 6186 C CA . ALA B 1 351 ? 9.291 -3.271 29.053 1.00 21.14 351 ALA B CA 1
ATOM 6187 C C . ALA B 1 351 ? 9.103 -2.745 30.472 1.00 23.15 351 ALA B C 1
ATOM 6188 O O . ALA B 1 351 ? 8.705 -3.486 31.373 1.00 24.66 351 ALA B O 1
ATOM 6190 N N . PHE B 1 352 ? 9.387 -1.458 30.662 1.00 23.69 352 PHE B N 1
ATOM 6191 C CA . PHE B 1 352 ? 9.252 -0.829 31.971 1.00 23.83 352 PHE B CA 1
ATOM 6192 C C . PHE B 1 352 ? 7.802 -0.864 32.421 1.00 24.96 352 PHE B C 1
ATOM 6193 O O . PHE B 1 352 ? 7.499 -1.247 33.549 1.00 27.12 352 PHE B O 1
ATOM 6201 N N . LEU B 1 353 ? 6.905 -0.460 31.534 1.00 24.62 353 LEU B N 1
ATOM 6202 C CA . LEU B 1 353 ? 5.482 -0.442 31.845 1.00 24.17 353 LEU B CA 1
ATOM 6203 C C . LEU B 1 353 ? 4.988 -1.803 32.324 1.00 24.91 353 LEU B C 1
ATOM 6204 O O . LEU B 1 353 ? 4.274 -1.890 33.322 1.00 24.94 353 LEU B O 1
ATOM 6209 N N . ALA B 1 354 ? 5.373 -2.862 31.618 1.00 24.52 354 ALA B N 1
ATOM 6210 C CA . ALA B 1 354 ? 4.950 -4.210 31.984 1.00 25.86 354 ALA B CA 1
ATOM 6211 C C . ALA B 1 354 ? 5.393 -4.619 33.397 1.00 25.94 354 ALA B C 1
ATOM 6212 O O . ALA B 1 354 ? 4.594 -5.137 34.174 1.00 25.42 354 ALA B O 1
ATOM 6214 N N . ARG B 1 355 ? 6.659 -4.377 33.723 1.00 27.20 355 ARG B N 1
ATOM 6215 C CA . ARG B 1 355 ? 7.200 -4.746 35.034 1.00 28.28 355 ARG B CA 1
ATOM 6216 C C . ARG B 1 355 ? 6.596 -3.949 36.183 1.00 28.83 355 ARG B C 1
ATOM 6217 O O . ARG B 1 355 ? 6.597 -4.399 37.327 1.00 30.89 355 ARG B O 1
ATOM 6225 N N . VAL B 1 356 ? 6.072 -2.770 35.879 1.00 28.86 356 VAL B N 1
ATOM 6226 C CA . VAL B 1 356 ? 5.454 -1.942 36.895 1.00 27.85 356 VAL B CA 1
ATOM 6227 C C . VAL B 1 356 ? 4.015 -2.389 37.128 1.00 29.46 356 VAL B C 1
ATOM 6228 O O . VAL B 1 356 ? 3.553 -2.436 38.264 1.00 30.26 356 VAL B O 1
ATOM 6232 N N . TRP B 1 357 ? 3.301 -2.727 36.059 1.00 29.36 357 TRP B N 1
ATOM 6233 C CA . TRP B 1 357 ? 1.913 -3.159 36.201 1.00 28.06 357 TRP B CA 1
ATOM 6234 C C . TRP B 1 357 ? 1.775 -4.583 36.728 1.00 28.53 357 TRP B C 1
ATOM 6235 O O . TRP B 1 357 ? 0.692 -4.984 37.141 1.00 28.92 357 TRP B O 1
ATOM 6246 N N . SER B 1 358 ? 2.865 -5.347 36.705 1.00 28.94 358 SER B N 1
ATOM 6247 C CA . SER B 1 358 ? 2.843 -6.719 37.210 1.00 29.42 358 SER B CA 1
ATOM 6248 C C . SER B 1 358 ? 3.394 -6.734 38.635 1.00 30.58 358 SER B C 1
ATOM 6249 O O . SER B 1 358 ? 3.557 -7.796 39.240 1.00 31.40 358 SER B O 1
ATOM 6252 N N . GLY B 1 359 ? 3.695 -5.545 39.154 1.00 30.78 359 GLY B N 1
ATOM 6253 C CA . GLY B 1 359 ? 4.204 -5.419 40.507 1.00 29.62 359 GLY B CA 1
ATOM 6254 C C . GLY B 1 359 ? 5.663 -5.768 40.706 1.00 30.05 359 GLY B C 1
ATOM 6255 O O . GLY B 1 359 ? 6.180 -5.633 41.816 1.00 30.28 359 GLY B O 1
ATOM 6256 N N . ARG B 1 360 ? 6.337 -6.209 39.649 1.00 28.91 360 ARG B N 1
ATOM 6257 C CA . ARG B 1 360 ? 7.743 -6.569 39.767 1.00 29.77 360 ARG B CA 1
ATOM 6258 C C . ARG B 1 360 ? 8.662 -5.354 39.852 1.00 28.89 360 ARG B C 1
ATOM 6259 O O . ARG B 1 360 ? 9.883 -5.482 39.945 1.00 27.25 360 ARG B O 1
ATOM 6267 N N . LEU B 1 361 ? 8.057 -4.175 39.824 1.00 29.84 361 LEU B N 1
ATOM 6268 C CA . LEU B 1 361 ? 8.784 -2.916 39.933 1.00 31.02 361 LEU B CA 1
ATOM 6269 C C . LEU B 1 361 ? 7.860 -1.909 40.581 1.00 32.50 361 LEU B C 1
ATOM 6270 O O . LEU B 1 361 ? 6.641 -1.977 40.413 1.00 33.46 361 LEU B O 1
ATOM 6275 N N . LYS B 1 362 ? 8.439 -0.979 41.327 1.00 33.46 362 LYS B N 1
ATOM 6276 C CA . LYS B 1 362 ? 7.648 0.038 42.001 1.00 35.02 362 LYS B CA 1
ATOM 6277 C C . LYS B 1 362 ? 8.014 1.432 41.516 1.00 34.54 362 LYS B C 1
ATOM 6278 O O . LYS B 1 362 ? 9.191 1.747 41.321 1.00 34.77 362 LYS B O 1
ATOM 6284 N N . LEU B 1 363 ? 6.999 2.259 41.312 1.00 32.84 363 LEU B N 1
ATOM 6285 C CA . LEU B 1 363 ? 7.223 3.629 40.881 1.00 33.62 363 LEU B CA 1
ATOM 6286 C C . LEU B 1 363 ? 7.593 4.465 42.101 1.00 34.99 363 LEU B C 1
ATOM 6287 O O . LEU B 1 363 ? 7.198 4.143 43.225 1.00 35.57 363 LEU B O 1
ATOM 6292 N N . PRO B 1 364 ? 8.362 5.547 41.900 1.00 35.41 364 PRO B N 1
ATOM 6293 C CA . PRO B 1 364 ? 8.707 6.359 43.067 1.00 34.96 364 PRO B CA 1
ATOM 6294 C C . PRO B 1 364 ? 7.412 6.984 43.576 1.00 35.47 364 PRO B C 1
ATOM 6295 O O . PRO B 1 364 ? 6.359 6.822 42.951 1.00 35.14 364 PRO B O 1
ATOM 6299 N N . SER B 1 365 ? 7.483 7.680 44.705 1.00 35.56 365 SER B N 1
ATOM 6300 C CA . SER B 1 365 ? 6.305 8.308 45.296 1.00 35.94 365 SER B CA 1
ATOM 6301 C C . SER B 1 365 ? 5.646 9.300 44.349 1.00 36.20 365 SER B C 1
ATOM 6302 O O . SER B 1 365 ? 6.247 9.731 43.361 1.00 35.90 365 SER B O 1
ATOM 6305 N N . LYS B 1 366 ? 4.413 9.675 44.664 1.00 35.95 366 LYS B N 1
ATOM 6306 C CA . LYS B 1 366 ? 3.683 10.619 43.835 1.00 36.89 366 LYS B CA 1
ATOM 6307 C C . LYS B 1 366 ? 4.325 11.999 43.820 1.00 38.59 366 LYS B C 1
ATOM 6308 O O . LYS B 1 366 ? 4.373 12.650 42.772 1.00 39.29 366 LYS B O 1
ATOM 6314 N N . GLU B 1 367 ? 4.821 12.461 44.967 1.00 39.63 367 GLU B N 1
ATOM 6315 C CA . GLU B 1 367 ? 5.433 13.787 45.002 1.00 40.19 367 GLU B CA 1
ATOM 6316 C C . GLU B 1 367 ? 6.725 13.800 44.207 1.00 38.70 367 GLU B C 1
ATOM 6317 O O . GLU B 1 367 ? 7.026 14.773 43.523 1.00 39.39 367 GLU B O 1
ATOM 6323 N N . GLU B 1 368 ? 7.484 12.716 44.283 1.00 37.99 368 GLU B N 1
ATOM 6324 C CA . GLU B 1 368 ? 8.739 12.644 43.550 1.00 38.57 368 GLU B CA 1
ATOM 6325 C C . GLU B 1 368 ? 8.470 12.600 42.038 1.00 38.29 368 GLU B C 1
ATOM 6326 O O . GLU B 1 368 ? 9.277 13.079 41.239 1.00 38.90 368 GLU B O 1
ATOM 6332 N N . GLN B 1 369 ? 7.333 12.021 41.652 1.00 35.70 369 GLN B N 1
ATOM 6333 C CA . GLN B 1 369 ? 6.951 11.946 40.247 1.00 33.57 369 GLN B CA 1
ATOM 6334 C C . GLN B 1 369 ? 6.611 13.352 39.795 1.00 33.57 369 GLN B C 1
ATOM 6335 O O . GLN B 1 369 ? 7.019 13.788 38.716 1.00 32.40 369 GLN B O 1
ATOM 6341 N N . LEU B 1 370 ? 5.852 14.059 40.627 1.00 33.39 370 LEU B N 1
ATOM 6342 C CA . LEU B 1 370 ? 5.468 15.432 40.317 1.00 33.44 370 LEU B CA 1
ATOM 6343 C C . LEU B 1 370 ? 6.714 16.305 40.230 1.00 32.19 370 LEU B C 1
ATOM 6344 O O . LEU B 1 370 ? 6.770 17.239 39.434 1.00 31.75 370 LEU B O 1
ATOM 6349 N N . LYS B 1 371 ? 7.705 15.990 41.065 1.00 32.40 371 LYS B N 1
ATOM 6350 C CA . LYS B 1 371 ? 8.946 16.745 41.001 1.00 32.89 371 LYS B CA 1
ATOM 6351 C C . LYS B 1 371 ? 9.614 16.590 39.641 1.00 30.91 371 LYS B C 1
ATOM 6352 O O . LYS B 1 371 ? 9.994 17.547 39.002 1.00 30.02 371 LYS B O 1
ATOM 6358 N N . TRP B 1 372 ? 9.670 15.321 39.212 1.00 29.41 372 TRP B N 1
ATOM 6359 C CA . TRP B 1 372 ? 10.236 14.992 37.909 1.00 26.94 372 TRP B CA 1
ATOM 6360 C C . TRP B 1 372 ? 9.590 15.877 36.843 1.00 25.60 372 TRP B C 1
ATOM 6361 O O . TRP B 1 372 ? 10.277 16.409 35.968 1.00 23.25 372 TRP B O 1
ATOM 6372 N N . GLN B 1 373 ? 8.268 16.029 36.921 1.00 24.79 373 GLN B N 1
ATOM 6373 C CA . GLN B 1 373 ? 7.549 16.859 35.962 1.00 25.14 373 GLN B CA 1
ATOM 6374 C C . GLN B 1 373 ? 7.873 18.344 36.128 1.00 25.14 373 GLN B C 1
ATOM 6375 O O . GLN B 1 373 ? 8.096 19.043 35.139 1.00 25.17 373 GLN B O 1
ATOM 6381 N N . ASP B 1 374 ? 7.891 18.826 37.372 1.00 25.55 374 ASP B N 1
ATOM 6382 C CA . ASP B 1 374 ? 8.207 20.231 37.634 1.00 25.94 374 ASP B CA 1
ATOM 6383 C C . ASP B 1 374 ? 9.564 20.588 37.068 1.00 24.79 374 ASP B C 1
ATOM 6384 O O . ASP B 1 374 ? 9.728 21.643 36.467 1.00 25.36 374 ASP B O 1
ATOM 6389 N N . GLU B 1 375 ? 10.532 19.697 37.247 1.00 25.36 375 GLU B N 1
ATOM 6390 C CA . GLU B 1 375 ? 11.868 19.939 36.736 1.00 26.88 375 GLU B CA 1
ATOM 6391 C C . GLU B 1 375 ? 11.876 19.960 35.209 1.00 27.28 375 GLU B C 1
ATOM 6392 O O . GLU B 1 375 ? 12.645 20.706 34.599 1.00 27.51 375 GLU B O 1
ATOM 6398 N N . LEU B 1 376 ? 11.007 19.157 34.596 1.00 25.88 376 LEU B N 1
ATOM 6399 C CA . LEU B 1 376 ? 10.907 19.104 33.140 1.00 25.15 376 LEU B CA 1
ATOM 6400 C C . LEU B 1 376 ? 10.319 20.412 32.601 1.00 26.03 376 LEU B C 1
ATOM 6401 O O . LEU B 1 376 ? 10.891 21.038 31.710 1.00 24.73 376 LEU B O 1
ATOM 6414 N N . PHE B 1 378 ? 10.276 23.286 33.894 1.00 31.86 378 PHE B N 1
ATOM 6415 C CA . PHE B 1 378 ? 11.239 24.360 34.096 1.00 31.52 378 PHE B CA 1
ATOM 6416 C C . PHE B 1 378 ? 12.262 24.413 32.959 1.00 31.81 378 PHE B C 1
ATOM 6417 O O . PHE B 1 378 ? 12.530 25.475 32.406 1.00 30.95 378 PHE B O 1
ATOM 6425 N N . SER B 1 379 ? 12.830 23.264 32.613 1.00 32.13 379 SER B N 1
ATOM 6426 C CA . SER B 1 379 ? 13.831 23.200 31.553 1.00 34.03 379 SER B CA 1
ATOM 6427 C C . SER B 1 379 ? 13.261 23.568 30.185 1.00 34.72 379 SER B C 1
ATOM 6428 O O . SER B 1 379 ? 13.989 24.024 29.302 1.00 33.49 379 SER B O 1
ATOM 6431 N N . LEU B 1 380 ? 11.958 23.376 30.015 1.00 36.18 380 LEU B N 1
ATOM 6432 C CA . LEU B 1 380 ? 11.315 23.678 28.741 1.00 37.77 380 LEU B CA 1
ATOM 6433 C C . LEU B 1 380 ? 11.235 25.171 28.441 1.00 39.10 380 LEU B C 1
ATOM 6434 O O . LEU B 1 380 ? 11.076 25.567 27.283 1.00 39.88 380 LEU B O 1
ATOM 6439 N N . SER B 1 381 ? 11.345 25.995 29.478 1.00 40.28 381 SER B N 1
ATOM 6440 C CA . SER B 1 381 ? 11.285 27.447 29.316 1.00 40.79 381 SER B CA 1
ATOM 6441 C C . SER B 1 381 ? 10.078 27.872 28.486 1.00 40.45 381 SER B C 1
ATOM 6442 O O . SER B 1 381 ? 10.217 28.643 27.528 1.00 40.69 381 SER B O 1
ATOM 6445 N N . GLY B 1 382 ? 8.900 27.365 28.846 1.00 39.63 382 GLY B N 1
ATOM 6446 C CA . GLY B 1 382 ? 7.689 27.717 28.122 1.00 38.81 382 GLY B CA 1
ATOM 6447 C C . GLY B 1 382 ? 7.515 27.069 26.752 1.00 38.71 382 GLY B C 1
ATOM 6448 O O . GLY B 1 382 ? 6.508 27.304 26.078 1.00 38.34 382 GLY B O 1
ATOM 6449 N N . ALA B 1 383 ? 8.486 26.263 26.328 1.00 37.45 383 ALA B N 1
ATOM 6450 C CA . ALA B 1 383 ? 8.404 25.587 25.029 1.00 36.67 383 ALA B CA 1
ATOM 6451 C C . ALA B 1 383 ? 7.757 24.212 25.236 1.00 35.67 383 ALA B C 1
ATOM 6452 O O . ALA B 1 383 ? 8.409 23.177 25.107 1.00 35.42 383 ALA B O 1
ATOM 6454 N N . ASN B 1 384 ? 6.466 24.220 25.555 1.00 35.15 384 ASN B N 1
ATOM 6455 C CA . ASN B 1 384 ? 5.722 22.997 25.826 1.00 34.38 384 ASN B CA 1
ATOM 6456 C C . ASN B 1 384 ? 5.710 21.934 24.740 1.00 33.68 384 ASN B C 1
ATOM 6457 O O . ASN B 1 384 ? 5.521 20.760 25.038 1.00 32.46 384 ASN B O 1
ATOM 6462 N N . ASN B 1 385 ? 5.893 22.325 23.485 1.00 33.41 385 ASN B N 1
ATOM 6463 C CA . ASN B 1 385 ? 5.886 21.334 22.421 1.00 33.22 385 ASN B CA 1
ATOM 6464 C C . ASN B 1 385 ? 7.200 20.545 22.390 1.00 31.91 385 ASN B C 1
ATOM 6465 O O . ASN B 1 385 ? 7.396 19.690 21.529 1.00 32.29 385 ASN B O 1
ATOM 6478 N N . TYR B 1 387 ? 8.171 19.178 25.304 1.00 21.64 387 TYR B N 1
ATOM 6479 C CA . TYR B 1 387 ? 7.933 18.361 26.487 1.00 20.39 387 TYR B CA 1
ATOM 6480 C C . TYR B 1 387 ? 8.351 16.888 26.316 1.00 21.02 387 TYR B C 1
ATOM 6481 O O . TYR B 1 387 ? 9.081 16.357 27.150 1.00 20.80 387 TYR B O 1
ATOM 6490 N N . HIS B 1 388 ? 7.889 16.237 25.245 1.00 18.67 388 HIS B N 1
ATOM 6491 C CA . HIS B 1 388 ? 8.228 14.838 24.997 1.00 19.59 388 HIS B CA 1
ATOM 6492 C C . HIS B 1 388 ? 9.445 14.668 24.090 1.00 20.90 388 HIS B C 1
ATOM 6493 O O . HIS B 1 388 ? 9.719 13.566 23.626 1.00 22.79 388 HIS B O 1
ATOM 6500 N N . SER B 1 389 ? 10.181 15.739 23.825 1.00 22.38 389 SER B N 1
ATOM 6501 C CA . SER B 1 389 ? 11.345 15.614 22.952 1.00 22.50 389 SER B CA 1
ATOM 6502 C C . SER B 1 389 ? 12.524 14.995 23.683 1.00 22.74 389 SER B C 1
ATOM 6503 O O . SER B 1 389 ? 12.887 15.420 24.781 1.00 24.49 389 SER B O 1
ATOM 6506 N N . LEU B 1 390 ? 13.115 13.983 23.065 1.00 20.71 390 LEU B N 1
ATOM 6507 C CA . LEU B 1 390 ? 14.260 13.290 23.636 1.00 21.70 390 LEU B CA 1
ATOM 6508 C C . LEU B 1 390 ? 15.379 13.202 22.594 1.00 21.88 390 LEU B C 1
ATOM 6509 O O . LEU B 1 390 ? 15.994 12.152 22.402 1.00 20.11 390 LEU B O 1
ATOM 6514 N N . ASP B 1 391 ? 15.635 14.317 21.918 1.00 23.60 391 ASP B N 1
ATOM 6515 C CA . ASP B 1 391 ? 16.674 14.346 20.900 1.00 25.70 391 ASP B CA 1
ATOM 6516 C C . ASP B 1 391 ? 17.969 13.863 21.536 1.00 27.03 391 ASP B C 1
ATOM 6517 O O . ASP B 1 391 ? 18.231 14.150 22.705 1.00 27.82 391 ASP B O 1
ATOM 6522 N N . TYR B 1 392 ? 18.775 13.123 20.782 1.00 28.20 392 TYR B N 1
ATOM 6523 C CA . TYR B 1 392 ? 20.034 12.616 21.316 1.00 28.91 392 TYR B CA 1
ATOM 6524 C C . TYR B 1 392 ? 20.765 13.777 21.990 1.00 30.40 392 TYR B C 1
ATOM 6525 O O . TYR B 1 392 ? 20.737 14.900 21.493 1.00 31.78 392 TYR B O 1
ATOM 6534 N N . PRO B 1 393 ? 21.451 13.520 23.117 1.00 30.83 393 PRO B N 1
ATOM 6535 C CA . PRO B 1 393 ? 21.604 12.237 23.808 1.00 29.70 393 PRO B CA 1
ATOM 6536 C C . PRO B 1 393 ? 20.503 11.878 24.800 1.00 28.25 393 PRO B C 1
ATOM 6537 O O . PRO B 1 393 ? 20.630 10.889 25.516 1.00 28.62 393 PRO B O 1
ATOM 6541 N N . LYS B 1 394 ? 19.436 12.670 24.857 1.00 26.42 394 LYS B N 1
ATOM 6542 C CA . LYS B 1 394 ? 18.348 12.374 25.783 1.00 25.59 394 LYS B CA 1
ATOM 6543 C C . LYS B 1 394 ? 17.738 10.991 25.569 1.00 25.61 394 LYS B C 1
ATOM 6544 O O . LYS B 1 394 ? 17.528 10.251 26.534 1.00 25.00 394 LYS B O 1
ATOM 6550 N N . ASP B 1 395 ? 17.461 10.634 24.315 1.00 23.73 395 ASP B N 1
ATOM 6551 C CA . ASP B 1 395 ? 16.857 9.335 24.033 1.00 22.53 395 ASP B CA 1
ATOM 6552 C C . ASP B 1 395 ? 17.745 8.162 24.440 1.00 21.56 395 ASP B C 1
ATOM 6553 O O . ASP B 1 395 ? 17.262 7.195 25.024 1.00 19.32 395 ASP B O 1
ATOM 6558 N N . ALA B 1 396 ? 19.040 8.247 24.150 1.00 20.63 396 ALA B N 1
ATOM 6559 C CA . ALA B 1 396 ? 19.960 7.176 24.515 1.00 18.73 396 ALA B CA 1
ATOM 6560 C C . ALA B 1 396 ? 19.981 7.022 26.033 1.00 20.45 396 ALA B C 1
ATOM 6561 O O . ALA B 1 396 ? 19.914 5.911 26.557 1.00 19.78 396 ALA B O 1
ATOM 6563 N N . THR B 1 397 ? 20.061 8.148 26.733 1.00 21.24 397 THR B N 1
ATOM 6564 C CA . THR B 1 397 ? 20.096 8.149 28.189 1.00 23.65 397 THR B CA 1
ATOM 6565 C C . THR B 1 397 ? 18.814 7.556 28.740 1.00 24.33 397 THR B C 1
ATOM 6566 O O . THR B 1 397 ? 18.845 6.716 29.639 1.00 24.52 397 THR B O 1
ATOM 6570 N N . TYR B 1 398 ? 17.692 8.000 28.180 1.00 23.45 398 TYR B N 1
ATOM 6571 C CA . TYR B 1 398 ? 16.362 7.552 28.585 1.00 22.32 398 TYR B CA 1
ATOM 6572 C C . TYR B 1 398 ? 16.158 6.046 28.446 1.00 23.83 398 TYR B C 1
ATOM 6573 O O . TYR B 1 398 ? 15.723 5.380 29.380 1.00 22.14 398 TYR B O 1
ATOM 6582 N N . ILE B 1 399 ? 16.469 5.505 27.274 1.00 24.99 399 ILE B N 1
ATOM 6583 C CA . ILE B 1 399 ? 16.291 4.076 27.053 1.00 26.98 399 ILE B CA 1
ATOM 6584 C C . ILE B 1 399 ? 17.218 3.233 27.919 1.00 26.84 399 ILE B C 1
ATOM 6585 O O . ILE B 1 399 ? 16.835 2.168 28.406 1.00 26.17 399 ILE B O 1
ATOM 6590 N N . ASN B 1 400 ? 18.445 3.706 28.100 1.00 27.13 400 ASN B N 1
ATOM 6591 C CA . ASN B 1 400 ? 19.410 2.978 28.918 1.00 26.59 400 ASN B CA 1
ATOM 6592 C C . ASN B 1 400 ? 18.992 3.056 30.379 1.00 26.46 400 ASN B C 1
ATOM 6593 O O . ASN B 1 400 ? 19.285 2.153 31.159 1.00 28.43 400 ASN B O 1
ATOM 6598 N N . LYS B 1 401 ? 18.305 4.132 30.746 1.00 24.52 401 LYS B N 1
ATOM 6599 C CA . LYS B 1 401 ? 17.826 4.281 32.117 1.00 26.60 401 LYS B CA 1
ATOM 6600 C C . LYS B 1 401 ? 16.736 3.226 32.328 1.00 27.31 401 LYS B C 1
ATOM 6601 O O . LYS B 1 401 ? 16.780 2.462 33.287 1.00 28.62 401 LYS B O 1
ATOM 6607 N N . LEU B 1 402 ? 15.765 3.177 31.418 1.00 27.01 402 LEU B N 1
ATOM 6608 C CA . LEU B 1 402 ? 14.686 2.201 31.522 1.00 26.66 402 LEU B CA 1
ATOM 6609 C C . LEU B 1 402 ? 15.232 0.782 31.450 1.00 26.77 402 LEU B C 1
ATOM 6610 O O . LEU B 1 402 ? 14.743 -0.122 32.131 1.00 25.25 402 LEU B O 1
ATOM 6615 N N . HIS B 1 403 ? 16.254 0.585 30.631 1.00 28.50 403 HIS B N 1
ATOM 6616 C CA . HIS B 1 403 ? 16.847 -0.734 30.517 1.00 30.97 403 HIS B CA 1
ATOM 6617 C C . HIS B 1 403 ? 17.397 -1.166 31.866 1.00 30.90 403 HIS B C 1
ATOM 6618 O O . HIS B 1 403 ? 17.156 -2.284 32.314 1.00 31.38 403 HIS B O 1
ATOM 6625 N N . ASP B 1 404 ? 18.135 -0.275 32.515 1.00 32.28 404 ASP B N 1
ATOM 6626 C CA . ASP B 1 404 ? 18.723 -0.597 33.805 1.00 32.76 404 ASP B CA 1
ATOM 6627 C C . ASP B 1 404 ? 17.684 -0.745 34.920 1.00 32.73 404 ASP B C 1
ATOM 6628 O O . ASP B 1 404 ? 17.867 -1.553 35.833 1.00 32.83 404 ASP B O 1
ATOM 6633 N N . TRP B 1 405 ? 16.595 0.017 34.851 1.00 32.56 405 TRP B N 1
ATOM 6634 C CA . TRP B 1 405 ? 15.549 -0.100 35.863 1.00 32.67 405 TRP B CA 1
ATOM 6635 C C . TRP B 1 405 ? 14.859 -1.444 35.725 1.00 32.70 405 TRP B C 1
ATOM 6636 O O . TRP B 1 405 ? 14.519 -2.084 36.717 1.00 32.91 405 TRP B O 1
ATOM 6647 N N . CYS B 1 406 ? 14.634 -1.860 34.484 1.00 31.64 406 CYS B N 1
ATOM 6648 C CA . CYS B 1 406 ? 13.968 -3.127 34.221 1.00 31.70 406 CYS B CA 1
ATOM 6649 C C . CYS B 1 406 ? 14.747 -4.321 34.755 1.00 32.65 406 CYS B C 1
ATOM 6650 O O . CYS B 1 406 ? 14.151 -5.308 35.184 1.00 31.67 406 CYS B O 1
ATOM 6653 N N . LYS B 1 407 ? 16.073 -4.232 34.741 1.00 34.99 407 LYS B N 1
ATOM 6654 C CA . LYS B 1 407 ? 16.898 -5.333 35.231 1.00 37.65 407 LYS B CA 1
ATOM 6655 C C . LYS B 1 407 ? 16.663 -5.591 36.711 1.00 38.14 407 LYS B C 1
ATOM 6656 O O . LYS B 1 407 ? 16.891 -6.695 37.196 1.00 38.04 407 LYS B O 1
ATOM 6662 N N . GLN B 1 408 ? 16.202 -4.570 37.425 1.00 38.85 408 GLN B N 1
ATOM 6663 C CA . GLN B 1 408 ? 15.952 -4.694 38.856 1.00 39.44 408 GLN B CA 1
ATOM 6664 C C . GLN B 1 408 ? 14.685 -5.477 39.165 1.00 37.72 408 GLN B C 1
ATOM 6665 O O . GLN B 1 408 ? 14.472 -5.898 40.297 1.00 36.39 408 GLN B O 1
ATOM 6671 N N . ALA B 1 409 ? 13.838 -5.663 38.161 1.00 37.35 409 ALA B N 1
ATOM 6672 C CA . ALA B 1 409 ? 12.601 -6.394 38.372 1.00 36.34 409 ALA B CA 1
ATOM 6673 C C . ALA B 1 409 ? 12.882 -7.728 39.057 1.00 36.02 409 ALA B C 1
ATOM 6674 O O . ALA B 1 409 ? 13.923 -8.353 38.831 1.00 35.94 409 ALA B O 1
ATOM 6676 N N . THR B 1 410 ? 11.948 -8.144 39.903 1.00 35.04 410 THR B N 1
ATOM 6677 C CA . THR B 1 410 ? 12.046 -9.407 40.628 1.00 34.29 410 THR B CA 1
ATOM 6678 C C . THR B 1 410 ? 10.632 -9.936 40.821 1.00 32.76 410 THR B C 1
ATOM 6679 O O . THR B 1 410 ? 9.693 -9.162 41.017 1.00 31.25 410 THR B O 1
ATOM 6683 N N . PRO B 1 411 ? 10.464 -11.264 40.778 1.00 32.24 411 PRO B N 1
ATOM 6684 C CA . PRO B 1 411 ? 11.545 -12.230 40.562 1.00 33.86 411 PRO B CA 1
ATOM 6685 C C . PRO B 1 411 ? 11.942 -12.352 39.092 1.00 35.20 411 PRO B C 1
ATOM 6686 O O . PRO B 1 411 ? 11.223 -11.882 38.208 1.00 35.49 411 PRO B O 1
ATOM 6690 N N . VAL B 1 412 ? 13.093 -12.973 38.841 1.00 35.64 412 VAL B N 1
ATOM 6691 C CA . VAL B 1 412 ? 13.563 -13.170 37.481 1.00 36.52 412 VAL B CA 1
ATOM 6692 C C . VAL B 1 412 ? 12.709 -14.258 36.852 1.00 37.68 412 VAL B C 1
ATOM 6693 O O . VAL B 1 412 ? 12.433 -15.280 37.486 1.00 39.50 412 VAL B O 1
ATOM 6697 N N . LEU B 1 413 ? 12.279 -14.035 35.614 1.00 36.68 413 LEU B N 1
ATOM 6698 C CA . LEU B 1 413 ? 11.454 -15.009 34.913 1.00 36.00 413 LEU B CA 1
ATOM 6699 C C . LEU B 1 413 ? 12.347 -15.832 34.007 1.00 35.84 413 LEU B C 1
ATOM 6700 O O . LEU B 1 413 ? 13.461 -15.418 33.679 1.00 35.70 413 LEU B O 1
ATOM 6705 N N . GLU B 1 414 ? 11.862 -17.003 33.610 1.00 37.35 414 GLU B N 1
ATOM 6706 C CA . GLU B 1 414 ? 12.628 -17.883 32.736 1.00 38.67 414 GLU B CA 1
ATOM 6707 C C . GLU B 1 414 ? 12.923 -17.144 31.435 1.00 38.43 414 GLU B C 1
ATOM 6708 O O . GLU B 1 414 ? 14.020 -17.246 30.880 1.00 38.44 414 GLU B O 1
ATOM 6714 N N . GLU B 1 415 ? 11.924 -16.402 30.960 1.00 37.80 415 GLU B N 1
ATOM 6715 C CA . GLU B 1 415 ? 12.044 -15.620 29.732 1.00 37.10 415 GLU B CA 1
ATOM 6716 C C . GLU B 1 415 ? 11.729 -14.149 30.002 1.00 34.75 415 GLU B C 1
ATOM 6717 O O . GLU B 1 415 ? 10.578 -13.779 30.227 1.00 33.32 415 GLU B O 1
ATOM 6723 N N . GLU B 1 416 ? 12.765 -13.319 29.986 1.00 32.47 416 GLU B N 1
ATOM 6724 C CA . GLU B 1 416 ? 12.612 -11.890 30.226 1.00 30.65 416 GLU B CA 1
ATOM 6725 C C . GLU B 1 416 ? 12.455 -11.090 28.929 1.00 28.50 416 GLU B C 1
ATOM 6726 O O . GLU B 1 416 ? 13.353 -11.072 28.097 1.00 25.72 416 GLU B O 1
ATOM 6732 N N . PHE B 1 417 ? 11.309 -10.439 28.756 1.00 28.07 417 PHE B N 1
ATOM 6733 C CA . PHE B 1 417 ? 11.083 -9.603 27.575 1.00 26.34 417 PHE B CA 1
ATOM 6734 C C . PHE B 1 417 ? 12.255 -8.612 27.585 1.00 25.64 417 PHE B C 1
ATOM 6735 O O . PHE B 1 417 ? 12.466 -7.913 28.568 1.00 25.00 417 PHE B O 1
ATOM 6743 N N . PRO B 1 418 ? 13.032 -8.546 26.496 1.00 24.31 418 PRO B N 1
ATOM 6744 C CA . PRO B 1 418 ? 14.182 -7.644 26.415 1.00 24.24 418 PRO B CA 1
ATOM 6745 C C . PRO B 1 418 ? 13.947 -6.141 26.392 1.00 25.93 418 PRO B C 1
ATOM 6746 O O . PRO B 1 418 ? 12.953 -5.659 25.853 1.00 26.75 418 PRO B O 1
ATOM 6750 N N . SER B 1 419 ? 14.886 -5.418 27.001 1.00 26.40 419 SER B N 1
ATOM 6751 C CA . SER B 1 419 ? 14.882 -3.958 27.026 1.00 26.61 419 SER B CA 1
ATOM 6752 C C . SER B 1 419 ? 16.043 -3.583 26.118 1.00 27.18 419 SER B C 1
ATOM 6753 O O . SER B 1 419 ? 17.150 -4.087 26.294 1.00 28.76 419 SER B O 1
ATOM 6756 N N . PRO B 1 420 ? 15.809 -2.723 25.118 1.00 26.79 420 PRO B N 1
ATOM 6757 C CA . PRO B 1 420 ? 16.942 -2.368 24.264 1.00 26.79 420 PRO B CA 1
ATOM 6758 C C . PRO B 1 420 ? 17.959 -1.549 25.052 1.00 27.39 420 PRO B C 1
ATOM 6759 O O . PRO B 1 420 ? 17.633 -0.939 26.070 1.00 27.01 420 PRO B O 1
ATOM 6763 N N . TYR B 1 421 ? 19.192 -1.548 24.571 1.00 27.95 421 TYR B N 1
ATOM 6764 C CA . TYR B 1 421 ? 20.267 -0.813 25.205 1.00 28.47 421 TYR B CA 1
ATOM 6765 C C . TYR B 1 421 ? 21.148 -0.288 24.092 1.00 28.53 421 TYR B C 1
ATOM 6766 O O . TYR B 1 421 ? 21.472 -1.022 23.162 1.00 27.49 421 TYR B O 1
ATOM 6775 N N . TRP B 1 422 ? 21.528 0.981 24.174 1.00 29.76 422 TRP B N 1
ATOM 6776 C CA . TRP B 1 422 ? 22.387 1.559 23.154 1.00 31.49 422 TRP B CA 1
ATOM 6777 C C . TRP B 1 422 ? 23.798 1.752 23.693 1.00 32.28 422 TRP B C 1
ATOM 6778 O O . TRP B 1 422 ? 24.044 2.609 24.541 1.00 33.04 422 TRP B O 1
ATOM 6789 N N . GLY B 1 423 ? 24.716 0.926 23.204 1.00 33.74 423 GLY B N 1
ATOM 6790 C CA . GLY B 1 423 ? 26.101 1.023 23.618 1.00 34.78 423 GLY B CA 1
ATOM 6791 C C . GLY B 1 423 ? 26.788 2.140 22.863 1.00 35.73 423 GLY B C 1
ATOM 6792 O O . GLY B 1 423 ? 26.135 2.941 22.190 1.00 35.23 423 GLY B O 1
ATOM 6793 N N . GLU B 1 424 ? 28.111 2.192 22.975 1.00 37.71 424 GLU B N 1
ATOM 6794 C CA . GLU B 1 424 ? 28.912 3.217 22.314 1.00 38.76 424 GLU B CA 1
ATOM 6795 C C . GLU B 1 424 ? 28.648 3.217 20.817 1.00 37.22 424 GLU B C 1
ATOM 6796 O O . GLU B 1 424 ? 28.474 4.268 20.204 1.00 36.06 424 GLU B O 1
ATOM 6802 N N . LYS B 1 425 ? 28.615 2.022 20.240 1.00 36.65 425 LYS B N 1
ATOM 6803 C CA . LYS B 1 425 ? 28.376 1.852 18.811 1.00 37.11 425 LYS B CA 1
ATOM 6804 C C . LYS B 1 425 ? 27.014 2.427 18.389 1.00 37.18 425 LYS B C 1
ATOM 6805 O O . LYS B 1 425 ? 26.935 3.211 17.440 1.00 37.84 425 LYS B O 1
ATOM 6811 N N . GLU B 1 426 ? 25.948 2.052 19.097 1.00 35.72 426 GLU B N 1
ATOM 6812 C CA . GLU B 1 426 ? 24.611 2.549 18.77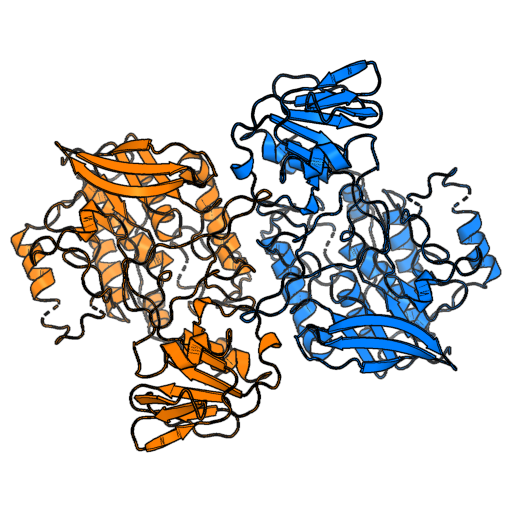0 1.00 35.24 426 GLU B CA 1
ATOM 6813 C C . GLU B 1 426 ? 24.514 4.063 18.916 1.00 34.63 426 GLU B C 1
ATOM 6814 O O . GLU B 1 426 ? 24.047 4.751 18.003 1.00 34.19 426 GLU B O 1
ATOM 6820 N N . ARG B 1 427 ? 24.951 4.576 20.066 1.00 33.37 427 ARG B N 1
ATOM 6821 C CA . ARG B 1 427 ? 24.899 6.010 20.332 1.00 32.56 427 ARG B CA 1
ATOM 6822 C C . ARG B 1 427 ? 25.548 6.814 19.219 1.00 31.05 427 ARG B C 1
ATOM 6823 O O . ARG B 1 427 ? 25.027 7.844 18.797 1.00 31.21 427 ARG B O 1
ATOM 6831 N N . SER B 1 428 ? 26.693 6.340 18.752 1.00 31.18 428 SER B N 1
ATOM 6832 C CA . SER B 1 428 ? 27.427 7.016 17.686 1.00 31.91 428 SER B CA 1
ATOM 6833 C C . SER B 1 428 ? 26.564 7.169 16.433 1.00 30.92 428 SER B C 1
ATOM 6834 O O . SER B 1 428 ? 26.513 8.244 15.822 1.00 31.23 428 SER B O 1
ATOM 6837 N N . ILE B 1 429 ? 25.883 6.090 16.057 1.00 30.81 429 ILE B N 1
ATOM 6838 C CA . ILE B 1 429 ? 25.021 6.108 14.884 1.00 28.45 429 ILE B CA 1
ATOM 6839 C C . ILE B 1 429 ? 23.869 7.075 15.105 1.00 28.87 429 ILE B C 1
ATOM 6840 O O . ILE B 1 429 ? 23.498 7.827 14.204 1.00 28.51 429 ILE B O 1
ATOM 6845 N N . ARG B 1 430 ? 23.310 7.064 16.309 1.00 29.14 430 ARG B N 1
ATOM 6846 C CA . ARG B 1 430 ? 22.206 7.963 16.634 1.00 30.31 430 ARG B CA 1
ATOM 6847 C C . ARG B 1 430 ? 22.640 9.429 16.612 1.00 31.12 430 ARG B C 1
ATOM 6848 O O . ARG B 1 430 ? 21.862 10.301 16.217 1.00 31.01 430 ARG B O 1
ATOM 6856 N N . GLU B 1 431 ? 23.877 9.702 17.028 1.00 32.30 431 GLU B N 1
ATOM 6857 C CA . GLU B 1 431 ? 24.366 11.081 17.054 1.00 32.83 431 GLU B CA 1
ATOM 6858 C C . GLU B 1 431 ? 24.591 11.632 15.663 1.00 32.36 431 GLU B C 1
ATOM 6859 O O . GLU B 1 431 ? 24.317 12.804 15.404 1.00 31.76 431 GLU B O 1
ATOM 6865 N N . ASN B 1 432 ? 25.096 10.789 14.767 1.00 33.13 432 ASN B N 1
ATOM 6866 C CA . ASN B 1 432 ? 25.358 11.212 13.392 1.00 34.91 432 ASN B CA 1
ATOM 6867 C C . ASN B 1 432 ? 24.288 10.687 12.444 1.00 35.15 432 ASN B C 1
ATOM 6868 O O . ASN B 1 432 ? 24.487 10.642 11.225 1.00 34.94 432 ASN B O 1
ATOM 6881 N N . TRP B 1 434 ? 21.490 11.834 11.061 1.00 33.22 434 TRP B N 1
ATOM 6882 C CA . TRP B 1 434 ? 21.128 12.604 9.879 1.00 34.94 434 TRP B CA 1
ATOM 6883 C C . TRP B 1 434 ? 22.243 12.730 8.843 1.00 34.47 434 TRP B C 1
ATOM 6884 O O . TRP B 1 434 ? 21.970 12.930 7.658 1.00 33.69 434 TRP B O 1
ATOM 6895 N N . SER B 1 435 ? 23.490 12.596 9.286 1.00 34.91 435 SER B N 1
ATOM 6896 C CA . SER B 1 435 ? 24.635 12.676 8.386 1.00 35.07 435 SER B CA 1
ATOM 6897 C C . SER B 1 435 ? 24.749 11.349 7.664 1.00 34.06 435 SER B C 1
ATOM 6898 O O . SER B 1 435 ? 25.010 11.298 6.458 1.00 34.92 435 SER B O 1
ATOM 6901 N N . ILE B 1 436 ? 24.567 10.271 8.416 1.00 33.42 436 ILE B N 1
ATOM 6902 C CA . ILE B 1 436 ? 24.625 8.933 7.844 1.00 33.32 436 ILE B CA 1
ATOM 6903 C C . ILE B 1 436 ? 23.515 8.808 6.804 1.00 33.39 436 ILE B C 1
ATOM 6904 O O . ILE B 1 436 ? 23.684 8.156 5.775 1.00 33.28 436 ILE B O 1
ATOM 6909 N N . ARG B 1 437 ? 22.388 9.456 7.086 1.00 33.95 437 ARG B N 1
ATOM 6910 C CA . ARG B 1 437 ? 21.234 9.461 6.195 1.00 35.22 437 ARG B CA 1
ATOM 6911 C C . ARG B 1 437 ? 21.537 10.286 4.941 1.00 35.64 437 ARG B C 1
ATOM 6912 O O . ARG B 1 437 ? 21.278 9.853 3.814 1.00 35.55 437 ARG B O 1
ATOM 6920 N N . ALA B 1 438 ? 22.098 11.473 5.150 1.00 35.93 438 ALA B N 1
ATOM 6921 C CA . ALA B 1 438 ? 22.439 12.370 4.055 1.00 36.73 438 ALA B CA 1
ATOM 6922 C C . ALA B 1 438 ? 23.382 11.686 3.080 1.00 36.58 438 ALA B C 1
ATOM 6923 O O . ALA B 1 438 ? 23.245 11.829 1.863 1.00 37.32 438 ALA B O 1
ATOM 6925 N N . LYS B 1 439 ? 24.343 10.943 3.614 1.00 36.24 439 LYS B N 1
ATOM 6926 C CA . LYS B 1 439 ? 25.296 10.247 2.763 1.00 36.56 439 LYS B CA 1
ATOM 6927 C C . LYS B 1 439 ? 24.613 9.128 2.000 1.00 35.30 439 LYS B C 1
ATOM 6928 O O . LYS B 1 439 ? 24.952 8.855 0.847 1.00 35.42 439 LYS B O 1
ATOM 6934 N N . PHE B 1 440 ? 23.652 8.477 2.652 1.00 34.63 440 PHE B N 1
ATOM 6935 C CA . PHE B 1 440 ? 22.910 7.382 2.034 1.00 32.97 440 PHE B CA 1
ATOM 6936 C C . PHE B 1 440 ? 22.131 7.857 0.809 1.00 32.09 440 PHE B C 1
ATOM 6937 O O . PHE B 1 440 ? 22.182 7.226 -0.242 1.00 30.63 440 PHE B O 1
ATOM 6945 N N . PHE B 1 441 ? 21.402 8.961 0.958 1.00 32.77 441 PHE B N 1
ATOM 6946 C CA . PHE B 1 441 ? 20.618 9.515 -0.135 1.00 34.48 441 PHE B CA 1
ATOM 6947 C C . PHE B 1 441 ? 21.428 10.528 -0.935 1.00 36.92 441 PHE B C 1
ATOM 6948 O O . PHE B 1 441 ? 20.862 11.330 -1.680 1.00 37.86 441 PHE B O 1
ATOM 6956 N N . GLY B 1 442 ? 22.749 10.495 -0.767 1.00 38.63 442 GLY B N 1
ATOM 6957 C CA . GLY B 1 442 ? 23.624 11.415 -1.476 1.00 39.85 442 GLY B CA 1
ATOM 6958 C C . GLY B 1 442 ? 23.164 12.865 -1.475 1.00 41.28 442 GLY B C 1
ATOM 6959 O O . GLY B 1 442 ? 23.066 13.489 -2.537 1.00 41.28 442 GLY B O 1
ATOM 6960 N N . ILE B 1 443 ? 22.889 13.415 -0.294 1.00 42.05 443 ILE B N 1
ATOM 6961 C CA . ILE B 1 443 ? 22.435 14.801 -0.207 1.00 43.74 443 ILE B CA 1
ATOM 6962 C C . ILE B 1 443 ? 23.221 15.692 0.766 1.00 45.97 443 ILE B C 1
ATOM 6963 O O . ILE B 1 443 ? 24.224 15.274 1.353 1.00 45.98 443 ILE B O 1
ATOM 6968 N N . GLU B 1 444 ? 22.734 16.925 0.917 1.00 49.22 444 GLU B N 1
ATOM 6969 C CA . GLU B 1 444 ? 23.315 17.967 1.778 1.00 50.96 444 GLU B CA 1
ATOM 6970 C C . GLU B 1 444 ? 24.823 18.165 1.595 1.00 52.57 444 GLU B C 1
ATOM 6971 O O . GLU B 1 444 ? 25.468 18.669 2.544 1.00 53.70 444 GLU B O 1
#

Foldseek 3Di:
DLQFAEEEEEAQALLSLLLQVLQVLLVRHPAYAYEEQAQDHHPLLPADPDFQPDADVAFFDQQDDRDFDDDPPDQTHRHHLDAAFDWALAFQVQFAPVQHFDPPAARGHGSVRVSVSSVVSCVVCVVRYDGSKAFQAWDCDDQWIKTWIFRNDDPTDIDIDTGNFYEYAPDWFRADHHDDAAARVLLCVVDPQQEAESSRHYDLQVQAAAAEEEEEDDDSRVVVLVSNQVGHDPAHEYEYDVWDDDPDTNYHTGHDWRHADNPQRKTAHPPRDIGHRHRHYYYHPTGFGHDNHVNQCVDDDLLRHQDDRRLAGPCAQLQFANLVHRSYTYAQRADQDDGNLRSSLVSNLSSLPSSVLADDDDSVVSVVSVVVLVVCVPVSNSRYQQPPSSLVSQQVSQVRSVSGPDDDPDRRHRDHADPVNSVSSVCSVVSCVSVVHD/DLQFAEEEEEAQALLSLLLQVLQVLLVRHNAYAYEEQAQDHHPLLPADPDFQPDADVAFFDQQDDRDFDDDPPDQTHRHHLDAAFDWALAFQVQFAPVQHFDPPAARGHGSVRVSVSSVVSCVVCVVRYDGSKAFQAWDCDDQWIKTWIFRNDDPTDIDIDTGNFYEYAPDWFRADHHDDAAARVLLCVVDPQQEAESSRHYDLQVQAAAAEEEEEDDDSRVVNLVRNQVGHDPAHEYEYDVWDDDPDTNYHTGHDWRHADNPQRKTAHPPRDIGHRHRHYYYHPTGFGHDNHVNQCVDDDLLRHQDDRRLAGPCAQLQFANLVHRSYTYAQRADQDDGNLRSSLVSNLSSLPSSVLADDDDSVVSVVSVVVLVVCVPVSNSRYQQPPSSLVSQQVSQVRSVSGPDDDPDRSHRDHADPVNSVSSVCSVVSCVSVVHD

Solvent-accessible surface area: 37248 Å² total

Radius of gyration: 29.48 Å; Cα contacts (8 Å, |Δi|>4): 1882; chains: 2; bounding box: 67×74×89 Å

Secondary structure (DSSP, 8-state):
--S--EEEEE--SHHHHHHHHHHHTTT--SEEEEE-SSSSSSTT-S--SPPPS---SSB--TT-----B--SSS--B------TT-B-SS-TT---TT-PPPTT--SS-BHHHHHHHHHHHHGGGGGGEE-SEEEEEEEEETTEEEEEEEESSTTPPEEEEEESEEEE---SSSSB-B---BTHHHHHHHSTTSEEEGGG---GGGGTT--EEEE-SSHHHHHHHHHHTTTSPSSEEEE-TT--S-B-SSEEEEPPEEEEETTTTEEEETTTEEE---SEEEE---B------HHHHS--STTT---SSSSS--SEETTTEETT-TTEEESS--BSS-HHHHHHHHHHHHHHHHTTSS----HHHHHHHHHH--TTTT-----B-TTTHHHHHHHHHHHHHHT-SSPPSSPPP-----HHHHHHHH--HHHHHHTT--/--S--EEEEE--SHHHHHHHHHHHTTT--SEEEEE-SSSSSSTT-S--SPPPS---SSB--TT-----B--SSS--B------TT-B-SS-TT---TT-PPPTT--SS-BHHHHHHHHHHHHGGGGGGEE-SEEEEEEEEETTEEEEEEEESSTTPPEEEEEESEEEE---SSSSB-B---BTHHHHHHHSTTSEEEGGG---GGGGTT--EEEE-SSHHHHHHHHHHTTTSPSSEEEE-TT--S-BSSSEEEEPPEEEEETTTTEEEETTTEEE---SEEEE---B------HHHHS--STTT---SSSSS--SEETTTEETT-TTEEESS--BSS-HHHHHHHHHHHHHHHHTTSS----HHHHHHHHHH--TTTT-----B-TTTHHHHHHHHHHHHHHT-SSPPSSPPP-----HHHHHHHH--HHHHHHTT--

B-factor: mean 28.77, std 9.01, range [7.7, 56.75]

InterPro domains:
  IPR000960 Flavin monooxygenase FMO [PIRSF000332] (7-369)
  IPR000960 Flavin monooxygenase FMO [PR00370] (7-23)
  IPR000960 Flavin monooxygenase FMO [PR00370] (33-57)
  IPR000960 Flavin monooxygenase FMO [PR00370] (274-301)
  IPR000960 Flavin monooxygenase FMO [PR00370] (344-357)
  IPR020946 Flavin monooxygenase-like [PF00743] (84-239)
  IPR020946 Flavin monooxygenase-like [PF00743] (270-371)
  IPR036188 FAD/NAD(P)-binding domain superfamily [G3DSA:3.50.50.60] (6-406)
  IPR036188 FAD/NAD(P)-binding domain superfamily [G3DSA:3.50.50.60] (183-287)
  IPR036188 FAD/NAD(P)-binding domain superfamily [SSF51905] (4-237)
  IPR036188 FAD/NAD(P)-binding domain superfamily [SSF51905] (269-433)
  IPR050346 Flavin-containing monooxygenases-like [PTHR23023] (7-238)

Nearest PDB structures (foldseek):
  1vqw-assembly1_B  TM=1.001E+00  e=4.393E-92  Schizosaccharomyces pombe
  2xlt-assembly1_C  TM=8.319E-01  e=1.258E-31  Methylophaga aminisulfidivorans
  2xvi-assembly2_C  TM=8.274E-01  e=8.516E-31  Methylophaga aminisulfidivorans
  2xls-assembly1_A  TM=8.301E-01  e=1.374E-30  Methylophaga aminisulfidivorans
  6kbw-assembly1_B  TM=8.348E-01  e=2.896E-29  Myroides profundi

Sequence (876 aa):
LPTIRKIAIIGAGPSGLVTAKALLAEKAFDQVTLFERRGSPGGVWNYTSTLSNKLPVPSTNPILTTEPIVGPAALPVYPSPLYRDLQTNTPIELGYCDQSFKPQTLQFPHRHTIQEYQRIYAQPLLPFIKLATDVLDIEKKDGSWVVTYKGTKAGSPISKDIFDAVSICNGHYEVPYIPNIKGLDEYAKAVPGSVLHSSLFREPELFVGESVLVVGGASSANDLVRHLTPVAKHPIYQSLLGGGDIQNESLQQVPEITKFDPTTREIYLKGGKVLSNIDRVIYCTGYLYSVPFPSLAKLKSPETKLIDDGSHVHNVYQHIFYIPDPTLAFVGLALHVVPFPTSQAQAAFLARVWSGRLKLPSKEEQLKWQDELFSLSGANNYHSLDYPKDATYINKLHDWCKQATPVLEEEFPSPYWGEKERSIRENWSIRAKFFGIELPTIRKIAIIGAGPSGLVTAKALLAEKAFDQVTLFERRGSPGGVWNYTSTLSNKLPVPSTNPILTTEPIVGPAALPVYPSPLYRDLQTNTPIELGYCDQSFKPQTLQFPHRHTIQEYQRIYAQPLLPFIKLATDVLDIEKKDGSWVVTYKGTKAGSPISKDIFDAVSICNGHYEVPYIPNIKGLDEYAKAVPGSVLHSSLFREPELFVGESVLVVGGASSANDLVRHLTPVAKHPIYQSLLGGGDIQNESLQQVPEITKFDPTTREIYLKGGKVLSNIDRVIYCTGYLYSVPFPSLAKLKSPETKLIDDGSHVHNVYQHIFYIPDPTLAFVGLALHVVPFPTSQAQAAFLARVWSGRLKLPSKEEQLKWQDELFSLSGANNYHSLDYPKDATYINKLHDWCKQATPVLEEEFPSPYWGEKERSIRENWSIRAKFFGIE

CATH classification: 3.50.50.60 (+1 more: 3.50.50.60)

Organism: Schizosaccharomyces pombe (strain 972 / ATCC 24843) (NCBI:txid284812)